Protein AF-0000000075636635 (afdb_homodimer)

Structure (mmCIF, N/CA/C/O backbone):
data_AF-0000000075636635-model_v1
#
loop_
_entity.id
_entity.type
_entity.pdbx_description
1 polymer 'acid phosphatase'
#
loop_
_atom_site.group_PDB
_atom_site.id
_atom_site.type_symbol
_atom_site.label_atom_id
_atom_site.label_alt_id
_atom_site.label_comp_id
_atom_site.label_asym_id
_atom_site.label_entity_id
_atom_site.label_seq_id
_atom_site.pdbx_PDB_ins_code
_atom_site.Cartn_x
_atom_site.Cartn_y
_atom_site.Cartn_z
_atom_site.occupancy
_atom_site.B_iso_or_equiv
_atom_site.auth_seq_id
_atom_site.auth_comp_id
_atom_site.auth_asym_id
_atom_site.auth_atom_id
_atom_site.pdbx_PDB_model_num
ATOM 1 N N . MET A 1 1 ? -25.141 -17.484 -56.312 1 19.91 1 MET A N 1
ATOM 2 C CA . MET A 1 1 ? -24.922 -18.234 -55.094 1 19.91 1 MET A CA 1
ATOM 3 C C . MET A 1 1 ? -23.531 -17.969 -54.531 1 19.91 1 MET A C 1
ATOM 5 O O . MET A 1 1 ? -22.578 -18.672 -54.875 1 19.91 1 MET A O 1
ATOM 9 N N . LEU A 1 2 ? -23.031 -16.656 -54.469 1 20.72 2 LEU A N 1
ATOM 10 C CA . LEU A 1 2 ? -21.906 -15.766 -54.312 1 20.72 2 LEU A CA 1
ATOM 11 C C . LEU A 1 2 ? -21.344 -15.852 -52.875 1 20.72 2 LEU A C 1
ATOM 13 O O . LEU A 1 2 ? -22.094 -15.734 -51.906 1 20.72 2 LEU A O 1
ATOM 17 N N . LEU A 1 3 ? -20.203 -16.578 -52.625 1 19.42 3 LEU A N 1
ATOM 18 C CA . LEU A 1 3 ? -19.422 -17.203 -51.562 1 19.42 3 LEU A CA 1
ATOM 19 C C . LEU A 1 3 ? -18.969 -16.156 -50.531 1 19.42 3 LEU A C 1
ATOM 21 O O . LEU A 1 3 ? -18.266 -15.203 -50.906 1 19.42 3 LEU A O 1
ATOM 25 N N . THR A 1 4 ? -19.797 -15.75 -49.5 1 18.84 4 THR A N 1
ATOM 26 C CA . THR A 1 4 ? -19.875 -14.703 -48.469 1 18.84 4 THR A CA 1
ATOM 27 C C . THR A 1 4 ? -18.75 -14.852 -47.438 1 18.84 4 THR A C 1
ATOM 29 O O . THR A 1 4 ? -18.641 -15.883 -46.781 1 18.84 4 THR A O 1
ATOM 32 N N . THR A 1 5 ? -17.453 -14.305 -47.656 1 17.42 5 THR A N 1
ATOM 33 C CA . THR A 1 5 ? -16.125 -14.352 -47.062 1 17.42 5 THR A CA 1
ATOM 34 C C . THR A 1 5 ? -16.172 -13.883 -45.594 1 17.42 5 THR A C 1
ATOM 36 O O . THR A 1 5 ? -16.594 -12.75 -45.344 1 17.42 5 THR A O 1
ATOM 39 N N . THR A 1 6 ? -16.234 -14.805 -44.625 1 17.81 6 THR A N 1
ATOM 40 C CA . THR A 1 6 ? -16.359 -14.805 -43.156 1 17.81 6 THR A CA 1
ATOM 41 C C . THR A 1 6 ? -15.07 -14.336 -42.5 1 17.81 6 THR A C 1
ATOM 43 O O . THR A 1 6 ? -14.023 -14.961 -42.656 1 17.81 6 THR A O 1
ATOM 46 N N . ALA A 1 7 ? -14.641 -12.961 -42.375 1 18.27 7 ALA A N 1
ATOM 47 C CA . ALA A 1 7 ? -13.477 -12.242 -41.875 1 18.27 7 ALA A CA 1
ATOM 48 C C . ALA A 1 7 ? -13.352 -12.414 -40.344 1 18.27 7 ALA A C 1
ATOM 50 O O . ALA A 1 7 ? -14.227 -11.984 -39.594 1 18.27 7 ALA A O 1
ATOM 51 N N . VAL A 1 8 ? -12.898 -13.594 -39.812 1 16.81 8 VAL A N 1
ATOM 52 C CA . VAL A 1 8 ? -12.742 -13.836 -38.375 1 16.81 8 VAL A CA 1
ATOM 53 C C . VAL A 1 8 ? -11.523 -13.078 -37.875 1 16.81 8 VAL A C 1
ATOM 55 O O . VAL A 1 8 ? -10.492 -13 -38.531 1 16.81 8 VAL A O 1
ATOM 58 N N . PHE A 1 9 ? -11.461 -12.266 -36.469 1 19.97 9 PHE A N 1
ATOM 59 C CA . PHE A 1 9 ? -11.094 -11.234 -35.5 1 19.97 9 PHE A CA 1
ATOM 60 C C . PHE A 1 9 ? -9.969 -11.727 -34.594 1 19.97 9 PHE A C 1
ATOM 62 O O . PHE A 1 9 ? -9.078 -10.953 -34.219 1 19.97 9 PHE A O 1
ATOM 69 N N . CYS A 1 10 ? -9.305 -12.828 -34.125 1 18.72 10 CYS A N 1
ATOM 70 C CA . CYS A 1 10 ? -8.883 -12.898 -32.75 1 18.72 10 CYS A CA 1
ATOM 71 C C . CYS A 1 10 ? -7.426 -12.477 -32.594 1 18.72 10 CYS A C 1
ATOM 73 O O . CYS A 1 10 ? -7.086 -11.719 -31.672 1 18.72 10 CYS A O 1
ATOM 75 N N . PHE A 1 11 ? -5.953 -12.734 -33.219 1 17.81 11 PHE A N 1
ATOM 76 C CA . PHE A 1 11 ? -5.062 -13.555 -32.375 1 17.81 11 PHE A CA 1
ATOM 77 C C . PHE A 1 11 ? -4.105 -12.68 -31.594 1 17.81 11 PHE A C 1
ATOM 79 O O . PHE A 1 11 ? -3.896 -11.508 -31.922 1 17.81 11 PHE A O 1
ATOM 86 N N . CYS A 1 12 ? -2.945 -13.289 -30.703 1 20.06 12 CYS A N 1
ATOM 87 C CA . CYS A 1 12 ? -2.072 -13.32 -29.531 1 20.06 12 CYS A CA 1
ATOM 88 C C . CYS A 1 12 ? -0.752 -12.617 -29.828 1 20.06 12 CYS A C 1
ATOM 90 O O . CYS A 1 12 ? -0.253 -11.859 -29 1 20.06 12 CYS A O 1
ATOM 92 N N . TYR A 1 13 ? 0.191 -12.883 -30.828 1 18.91 13 TYR A N 1
ATOM 93 C CA . TYR A 1 13 ? 1.62 -13.07 -30.609 1 18.91 13 TYR A CA 1
ATOM 94 C C . TYR A 1 13 ? 2.393 -11.789 -30.891 1 18.91 13 TYR A C 1
ATOM 96 O O . TYR A 1 13 ? 2.338 -11.25 -32 1 18.91 13 TYR A O 1
ATOM 104 N N . ALA A 1 14 ? 2.553 -10.648 -30.188 1 22.05 14 ALA A N 1
ATOM 105 C CA . ALA A 1 14 ? 3.367 -9.578 -30.75 1 22.05 14 ALA A CA 1
ATOM 106 C C . ALA A 1 14 ? 4.852 -9.922 -30.688 1 22.05 14 ALA A C 1
ATOM 108 O O . ALA A 1 14 ? 5.383 -10.211 -29.609 1 22.05 14 ALA A O 1
ATOM 109 N N . ALA A 1 15 ? 5.562 -10.602 -31.609 1 21.06 15 ALA A N 1
ATOM 110 C CA . ALA A 1 15 ? 6.984 -10.875 -31.797 1 21.06 15 ALA A CA 1
ATOM 111 C C . ALA A 1 15 ? 7.777 -9.586 -31.969 1 21.06 15 ALA A C 1
ATOM 113 O O . ALA A 1 15 ? 7.465 -8.766 -32.844 1 21.06 15 ALA A O 1
ATOM 114 N N . ILE A 1 16 ? 8.367 -8.977 -30.969 1 23.66 16 ILE A N 1
ATOM 115 C CA . ILE A 1 16 ? 9.312 -7.863 -31.031 1 23.66 16 ILE A CA 1
ATOM 116 C C . ILE A 1 16 ? 10.578 -8.297 -31.766 1 23.66 16 ILE A C 1
ATOM 118 O O . ILE A 1 16 ? 11.266 -9.219 -31.344 1 23.66 16 ILE A O 1
ATOM 122 N N . THR A 1 17 ? 10.672 -8.383 -33.062 1 22.05 17 THR A N 1
ATOM 123 C CA . THR A 1 17 ? 11.906 -8.648 -33.781 1 22.05 17 THR A CA 1
ATOM 124 C C . THR A 1 17 ? 12.797 -7.406 -33.812 1 22.05 17 THR A C 1
ATOM 126 O O . THR A 1 17 ? 12.375 -6.34 -34.25 1 22.05 17 THR A O 1
ATOM 129 N N . ALA A 1 18 ? 13.602 -7.125 -32.812 1 24.22 18 ALA A N 1
ATOM 130 C CA . ALA A 1 18 ? 14.688 -6.145 -32.844 1 24.22 18 ALA A CA 1
ATOM 131 C C . ALA A 1 18 ? 15.727 -6.512 -33.906 1 24.22 18 ALA A C 1
ATOM 133 O O . ALA A 1 18 ? 16.203 -7.652 -33.938 1 24.22 18 ALA A O 1
ATOM 134 N N . GLU A 1 19 ? 15.562 -6.145 -35.156 1 24.2 19 GLU A N 1
ATOM 135 C CA . GLU A 1 19 ? 16.641 -6.297 -36.125 1 24.2 19 GLU A CA 1
ATOM 136 C C . GLU A 1 19 ? 17.781 -5.324 -35.844 1 24.2 19 GLU A C 1
ATOM 138 O O . GLU A 1 19 ? 17.562 -4.117 -35.75 1 24.2 19 GLU A O 1
ATOM 143 N N . ALA A 1 20 ? 18.797 -5.77 -35.188 1 26.23 20 ALA A N 1
ATOM 144 C CA . ALA A 1 20 ? 20.109 -5.152 -35.031 1 26.23 20 ALA A CA 1
ATOM 145 C C . ALA A 1 20 ? 20.75 -4.895 -36.375 1 26.23 20 ALA A C 1
ATOM 147 O O . ALA A 1 20 ? 20.891 -5.809 -37.188 1 26.23 20 ALA A O 1
ATOM 148 N N . ILE A 1 21 ? 20.438 -3.809 -37.094 1 26.36 21 ILE A N 1
ATOM 149 C CA . ILE A 1 21 ? 21.266 -3.512 -38.25 1 26.36 21 ILE A CA 1
ATOM 150 C C . ILE A 1 21 ? 22.672 -3.129 -37.781 1 26.36 21 ILE A C 1
ATOM 152 O O . ILE A 1 21 ? 22.859 -2.162 -37.062 1 26.36 21 ILE A O 1
ATOM 156 N N . ILE A 1 22 ? 23.609 -4.055 -37.812 1 28.45 22 ILE A N 1
ATOM 157 C CA . ILE A 1 22 ? 25.062 -3.984 -37.656 1 28.45 22 ILE A CA 1
ATOM 158 C C . ILE A 1 22 ? 25.656 -3.09 -38.719 1 28.45 22 ILE A C 1
ATOM 160 O O . ILE A 1 22 ? 25.531 -3.385 -39.938 1 28.45 22 ILE A O 1
ATOM 164 N N . THR A 1 23 ? 25.484 -1.708 -38.594 1 31.25 23 THR A N 1
ATOM 165 C CA . THR A 1 23 ? 26.234 -0.962 -39.594 1 31.25 23 THR A CA 1
ATOM 166 C C . THR A 1 23 ? 27.734 -1.062 -39.344 1 31.25 23 THR A C 1
ATOM 168 O O . THR A 1 23 ? 28.156 -1.382 -38.219 1 31.25 23 THR A O 1
ATOM 171 N N . ASP A 1 24 ? 28.625 -1.199 -40.344 1 31.33 24 ASP A N 1
ATOM 172 C CA . ASP A 1 24 ? 30.078 -1.356 -40.438 1 31.33 24 ASP A CA 1
ATOM 173 C C . ASP A 1 24 ? 30.797 -0.287 -39.594 1 31.33 24 ASP A C 1
ATOM 175 O O . ASP A 1 24 ? 32 -0.312 -39.469 1 31.33 24 ASP A O 1
ATOM 179 N N . GLU A 1 25 ? 30.234 1.031 -39.594 1 32.34 25 GLU A N 1
ATOM 180 C CA . GLU A 1 25 ? 31.141 1.991 -38.969 1 32.34 25 GLU A CA 1
ATOM 181 C C . GLU A 1 25 ? 31.203 1.78 -37.469 1 32.34 25 GLU A C 1
ATOM 183 O O . GLU A 1 25 ? 30.172 1.528 -36.812 1 32.34 25 GLU A O 1
ATOM 188 N N . PRO A 1 26 ? 32.406 1.679 -36.812 1 26.97 26 PRO A N 1
ATOM 189 C CA . PRO A 1 26 ? 32.781 1.419 -35.438 1 26.97 26 PRO A CA 1
ATOM 190 C C . PRO A 1 26 ? 32.219 2.467 -34.469 1 26.97 26 PRO A C 1
ATOM 192 O O . PRO A 1 26 ? 32.312 3.668 -34.719 1 26.97 26 PRO A O 1
ATOM 195 N N . GLY A 1 27 ? 31.406 2.168 -33.531 1 32.12 27 GLY A N 1
ATOM 196 C CA . GLY A 1 27 ? 30.984 2.938 -32.375 1 32.12 27 GLY A CA 1
ATOM 197 C C . GLY A 1 27 ? 29.531 3.344 -32.438 1 32.12 27 GLY A C 1
ATOM 198 O O . GLY A 1 27 ? 28.906 3.615 -31.406 1 32.12 27 GLY A O 1
ATOM 199 N N . VAL A 1 28 ? 29.125 3.994 -33.562 1 28.22 28 VAL A N 1
ATOM 200 C CA . VAL A 1 28 ? 27.859 4.707 -33.562 1 28.22 28 VAL A CA 1
ATOM 201 C C . VAL A 1 28 ? 26.703 3.711 -33.719 1 28.22 28 VAL A C 1
ATOM 203 O O . VAL A 1 28 ? 26.641 2.984 -34.719 1 28.22 28 VAL A O 1
ATOM 206 N N . VAL A 1 29 ? 26.297 2.963 -32.719 1 25.09 29 VAL A N 1
ATOM 207 C CA . VAL A 1 29 ? 25.141 2.098 -32.844 1 25.09 29 VAL A CA 1
ATOM 208 C C . VAL A 1 29 ? 23.891 2.949 -33.062 1 25.09 29 VAL A C 1
ATOM 210 O O . VAL A 1 29 ? 23.578 3.822 -32.25 1 25.09 29 VAL A O 1
ATOM 213 N N . GLU A 1 30 ? 23.688 3.422 -34.312 1 25.69 30 GLU A N 1
ATOM 214 C CA . GLU A 1 30 ? 22.469 4.148 -34.625 1 25.69 30 GLU A CA 1
ATOM 215 C C . GLU A 1 30 ? 21.234 3.25 -34.531 1 25.69 30 GLU A C 1
ATOM 217 O O . GLU A 1 30 ? 21.141 2.227 -35.219 1 25.69 30 GLU A O 1
ATOM 222 N N . GLY A 1 31 ? 20.891 2.713 -33.469 1 24.36 31 GLY A N 1
ATOM 223 C CA . GLY A 1 31 ? 19.703 1.875 -33.438 1 24.36 31 GLY A CA 1
ATOM 224 C C . GLY A 1 31 ? 18.438 2.627 -33.781 1 24.36 31 GLY A C 1
ATOM 225 O O . GLY A 1 31 ? 18.203 3.725 -33.25 1 24.36 31 GLY A O 1
ATOM 226 N N . LYS A 1 32 ? 18.25 2.799 -35.094 1 23.22 32 LYS A N 1
ATOM 227 C CA . LYS A 1 32 ? 16.969 3.34 -35.562 1 23.22 32 LYS A CA 1
ATOM 228 C C . LYS A 1 32 ? 15.805 2.512 -35 1 23.22 32 LYS A C 1
ATOM 230 O O . LYS A 1 32 ? 15.766 1.293 -35.188 1 23.22 32 LYS A O 1
ATOM 235 N N . LEU A 1 33 ? 15.328 2.852 -33.906 1 22.66 33 LEU A N 1
ATOM 236 C CA . LEU A 1 33 ? 14.078 2.285 -33.406 1 22.66 33 LEU A CA 1
ATOM 237 C C . LEU A 1 33 ? 12.969 2.428 -34.438 1 22.66 33 LEU A C 1
ATOM 239 O O . LEU A 1 33 ? 12.625 3.543 -34.844 1 22.66 33 LEU A O 1
ATOM 243 N N . ILE A 1 34 ? 13.141 1.768 -35.562 1 22.69 34 ILE A N 1
ATOM 244 C CA . ILE A 1 34 ? 12.031 1.855 -36.5 1 22.69 34 ILE A CA 1
ATOM 245 C C . ILE A 1 34 ? 10.727 1.478 -35.812 1 22.69 34 ILE A C 1
ATOM 247 O O . ILE A 1 34 ? 10.594 0.371 -35.281 1 22.69 34 ILE A O 1
ATOM 251 N N . PHE A 1 35 ? 10.047 2.465 -35.375 1 21.8 35 PHE A N 1
ATOM 252 C CA . PHE A 1 35 ? 8.688 2.379 -34.844 1 21.8 35 PHE A CA 1
ATOM 253 C C . PHE A 1 35 ? 7.77 1.674 -35.812 1 21.8 35 PHE A C 1
ATOM 255 O O . PHE A 1 35 ? 7.625 2.115 -36.969 1 21.8 35 PHE A O 1
ATOM 262 N N . ALA A 1 36 ? 8.031 0.467 -36 1 22.88 36 ALA A N 1
ATOM 263 C CA . ALA A 1 36 ? 7.09 -0.187 -36.906 1 22.88 36 ALA A CA 1
ATOM 264 C C . ALA A 1 36 ? 5.676 0.355 -36.719 1 22.88 36 ALA A C 1
ATOM 266 O O . ALA A 1 36 ? 5.344 0.883 -35.656 1 22.88 36 ALA A O 1
ATOM 267 N N . HIS A 1 37 ? 4.977 0.438 -37.844 1 20.16 37 HIS A N 1
ATOM 268 C CA . HIS A 1 37 ? 3.611 0.896 -38.062 1 20.16 37 HIS A CA 1
ATOM 269 C C . HIS A 1 37 ? 2.666 0.39 -37 1 20.16 37 HIS A C 1
ATOM 271 O O . HIS A 1 37 ? 2.789 -0.749 -36.531 1 20.16 37 HIS A O 1
ATOM 277 N N . VAL A 1 38 ? 2.176 1.242 -36.344 1 20.52 38 VAL A N 1
ATOM 278 C CA . VAL A 1 38 ? 1.151 1.292 -35.312 1 20.52 38 VAL A CA 1
ATOM 279 C C . VAL A 1 38 ? -0.051 0.448 -35.719 1 20.52 38 VAL A C 1
ATOM 281 O O . VAL A 1 38 ? -0.642 0.679 -36.781 1 20.52 38 VAL A O 1
ATOM 284 N N . VAL A 1 39 ? 0.146 -0.866 -35.5 1 22.48 39 VAL A N 1
ATOM 285 C CA . VAL A 1 39 ? -1.025 -1.689 -35.781 1 22.48 39 VAL A CA 1
ATOM 286 C C . VAL A 1 39 ? -2.289 -0.964 -35.312 1 22.48 39 VAL A C 1
ATOM 288 O O . VAL A 1 39 ? -2.295 -0.317 -34.281 1 22.48 39 VAL A O 1
ATOM 291 N N . ASN A 1 40 ? -3.008 -0.484 -36.281 1 20.81 40 ASN A N 1
ATOM 292 C CA . ASN A 1 40 ? -4.332 0.111 -36.156 1 20.81 40 ASN A CA 1
ATOM 293 C C . ASN A 1 40 ? -5.199 -0.674 -35.188 1 20.81 40 ASN A C 1
ATOM 295 O O . ASN A 1 40 ? -5.438 -1.867 -35.375 1 20.81 40 ASN A O 1
ATOM 299 N N . PHE A 1 41 ? -5.066 -0.384 -34.031 1 21.41 41 PHE A N 1
ATOM 300 C CA . PHE A 1 41 ? -5.957 -0.853 -32.969 1 21.41 41 PHE A CA 1
ATOM 301 C C . PHE A 1 41 ? -7.406 -0.821 -33.438 1 21.41 41 PHE A C 1
ATOM 303 O O . PHE A 1 41 ? -7.887 0.206 -33.938 1 21.41 41 PHE A O 1
ATOM 310 N N . SER A 1 42 ? -7.727 -1.926 -34.156 1 22.45 42 SER A N 1
ATOM 311 C CA . SER A 1 42 ? -9.148 -1.933 -34.5 1 22.45 42 SER A CA 1
ATOM 312 C C . SER A 1 42 ? -9.992 -1.439 -33.344 1 22.45 42 SER A C 1
ATOM 314 O O . SER A 1 42 ? -9.609 -1.598 -32.188 1 22.45 42 SER A O 1
ATOM 316 N N . PRO A 1 43 ? -10.844 -0.494 -33.594 1 21.83 43 PRO A N 1
ATOM 317 C CA . PRO A 1 43 ? -11.805 0.028 -32.625 1 21.83 43 PRO A CA 1
ATOM 318 C C . PRO A 1 43 ? -12.508 -1.076 -31.844 1 21.83 43 PRO A C 1
ATOM 320 O O . PRO A 1 43 ? -12.898 -2.094 -32.406 1 21.83 43 PRO A O 1
ATOM 323 N N . TRP A 1 44 ? -11.992 -1.397 -30.734 1 21.22 44 TRP A N 1
ATOM 324 C CA . TRP A 1 44 ? -12.781 -2.229 -29.844 1 21.22 44 TRP A CA 1
ATOM 325 C C . TRP A 1 44 ? -14.273 -1.941 -30 1 21.22 44 TRP A C 1
ATOM 327 O O . TRP A 1 44 ? -14.703 -0.793 -29.875 1 21.22 44 TRP A O 1
ATOM 337 N N . LYS A 1 45 ? -14.852 -2.488 -31.047 1 21.16 45 LYS A N 1
ATOM 338 C CA . LYS A 1 45 ? -16.312 -2.41 -31.031 1 21.16 45 LYS A CA 1
ATOM 339 C C . LYS A 1 45 ? -16.859 -2.809 -29.656 1 21.16 45 LYS A C 1
ATOM 341 O O . LYS A 1 45 ? -16.469 -3.846 -29.109 1 21.16 45 LYS A O 1
ATOM 346 N N . SER A 1 46 ? -17.203 -1.767 -28.859 1 22 46 SER A N 1
ATOM 347 C CA . SER A 1 46 ? -18.094 -1.823 -27.719 1 22 46 SER A CA 1
ATOM 348 C C . SER A 1 46 ? -19.172 -2.885 -27.906 1 22 46 SER A C 1
ATOM 350 O O . SER A 1 46 ? -20 -2.775 -28.812 1 22 46 SER A O 1
ATOM 352 N N . ASN A 1 47 ? -18.797 -4.078 -28.156 1 22.89 47 ASN A N 1
ATOM 353 C CA . ASN A 1 47 ? -19.984 -4.91 -28.141 1 22.89 47 ASN A CA 1
ATOM 354 C C . ASN A 1 47 ? -20.984 -4.465 -27.062 1 22.89 47 ASN A C 1
ATOM 356 O O . ASN A 1 47 ? -20.625 -4.379 -25.891 1 22.89 47 ASN A O 1
ATOM 360 N N . ALA A 1 48 ? -22.031 -3.746 -27.469 1 22.86 48 ALA A N 1
ATOM 361 C CA . ALA A 1 48 ? -23.172 -3.232 -26.719 1 22.86 48 ALA A CA 1
ATOM 362 C C . ALA A 1 48 ? -23.547 -4.184 -25.594 1 22.86 48 ALA A C 1
ATOM 364 O O . ALA A 1 48 ? -23.625 -3.777 -24.422 1 22.86 48 ALA A O 1
ATOM 365 N N . ASP A 1 49 ? -24.5 -5.078 -25.969 1 22.38 49 ASP A N 1
ATOM 366 C CA . ASP A 1 49 ? -25.562 -5.652 -25.156 1 22.38 49 ASP A CA 1
ATOM 367 C C . ASP A 1 49 ? -25.031 -6.82 -24.312 1 22.38 49 ASP A C 1
ATOM 369 O O . ASP A 1 49 ? -25.125 -7.977 -24.734 1 22.38 49 ASP A O 1
ATOM 373 N N . TYR A 1 50 ? -23.875 -6.883 -24.062 1 25.67 50 TYR A N 1
ATOM 374 C CA . TYR A 1 50 ? -23.625 -8.164 -23.406 1 25.67 50 TYR A CA 1
ATOM 375 C C . TYR A 1 50 ? -24.453 -8.281 -22.125 1 25.67 50 TYR A C 1
ATOM 377 O O . TYR A 1 50 ? -24.203 -7.559 -21.156 1 25.67 50 TYR A O 1
ATOM 385 N N . VAL A 1 51 ? -25.688 -8.375 -22.281 1 23.61 51 VAL A N 1
ATOM 386 C CA . VAL A 1 51 ? -26.594 -8.758 -21.203 1 23.61 51 VAL A CA 1
ATOM 387 C C . VAL A 1 51 ? -26.078 -10.008 -20.5 1 23.61 51 VAL A C 1
ATOM 389 O O . VAL A 1 51 ? -25.641 -10.961 -21.156 1 23.61 51 VAL A O 1
ATOM 392 N N . LEU A 1 52 ? -25.391 -9.805 -19.422 1 28.84 52 LEU A N 1
ATOM 393 C CA . LEU A 1 52 ? -25.203 -11.062 -18.719 1 28.84 52 LEU A CA 1
ATOM 394 C C . LEU A 1 52 ? -26.422 -11.969 -18.875 1 28.84 52 LEU A C 1
ATOM 396 O O . LEU A 1 52 ? -27.547 -11.492 -18.875 1 28.84 52 LEU A O 1
ATOM 400 N N . PRO A 1 53 ? -26.234 -12.891 -19.656 1 29.27 53 PRO A N 1
ATOM 401 C CA . PRO A 1 53 ? -27.5 -13.57 -19.969 1 29.27 53 PRO A CA 1
ATOM 402 C C . PRO A 1 53 ? -28.469 -13.57 -18.781 1 29.27 53 PRO A C 1
ATOM 404 O O . PRO A 1 53 ? -29.672 -13.391 -18.969 1 29.27 53 PRO A O 1
ATOM 407 N N . ASP A 1 54 ? -28.031 -14.312 -17.688 1 27.91 54 ASP A N 1
ATOM 408 C CA . ASP A 1 54 ? -29.062 -14.656 -16.719 1 27.91 54 ASP A CA 1
ATOM 409 C C . ASP A 1 54 ? -29.359 -13.484 -15.789 1 27.91 54 ASP A C 1
ATOM 411 O O . ASP A 1 54 ? -30.125 -13.625 -14.836 1 27.91 54 ASP A O 1
ATOM 415 N N . GLY A 1 55 ? -29.172 -12.242 -15.914 1 29.47 55 GLY A N 1
ATOM 416 C CA . GLY A 1 55 ? -29.562 -11.086 -15.125 1 29.47 55 GLY A CA 1
ATOM 417 C C . GLY A 1 55 ? -28.828 -10.992 -13.805 1 29.47 55 GLY A C 1
ATOM 418 O O . GLY A 1 55 ? -29.141 -10.148 -12.961 1 29.47 55 GLY A O 1
ATOM 419 N N . SER A 1 56 ? -27.953 -11.992 -13.438 1 25.03 56 SER A N 1
ATOM 420 C CA . SER A 1 56 ? -27.5 -12.031 -12.055 1 25.03 56 SER A CA 1
ATOM 421 C C . SER A 1 56 ? -26.344 -11.078 -11.82 1 25.03 56 SER A C 1
ATOM 423 O O . SER A 1 56 ? -25.625 -10.727 -12.75 1 25.03 56 SER A O 1
ATOM 425 N N . LEU A 1 57 ? -26.469 -10.188 -10.891 1 28.08 57 LEU A N 1
ATOM 426 C CA . LEU A 1 57 ? -25.531 -9.164 -10.469 1 28.08 57 LEU A CA 1
ATOM 427 C C . LEU A 1 57 ? -24.344 -9.789 -9.742 1 28.08 57 LEU A C 1
ATOM 429 O O . LEU A 1 57 ? -24.516 -10.656 -8.883 1 28.08 57 LEU A O 1
ATOM 433 N N . ALA A 1 58 ? -23.203 -9.93 -10.445 1 32.41 58 ALA A N 1
ATOM 434 C CA . ALA A 1 58 ? -22 -10.445 -9.805 1 32.41 58 ALA A CA 1
ATOM 435 C C . ALA A 1 58 ? -21.469 -9.469 -8.758 1 32.41 58 ALA A C 1
ATOM 437 O O . ALA A 1 58 ? -21.438 -8.258 -8.984 1 32.41 58 ALA A O 1
ATOM 438 N N . GLY A 1 59 ? -21.516 -9.711 -7.43 1 29.39 59 GLY A N 1
ATOM 439 C CA . GLY A 1 59 ? -21.094 -8.867 -6.328 1 29.39 59 GLY A CA 1
ATOM 440 C C . GLY A 1 59 ? -19.594 -8.672 -6.277 1 29.39 59 GLY A C 1
ATOM 441 O O . GLY A 1 59 ? -19.078 -7.617 -6.66 1 29.39 59 GLY A O 1
ATOM 442 N N . SER A 1 60 ? -18.891 -9.445 -5.418 1 30.86 60 SER A N 1
ATOM 443 C CA . SER A 1 60 ? -17.516 -9.195 -4.992 1 30.86 60 SER A CA 1
ATOM 444 C C . SER A 1 60 ? -16.531 -10.047 -5.777 1 30.86 60 SER A C 1
ATOM 446 O O . SER A 1 60 ? -16.734 -11.25 -5.945 1 30.86 60 SER A O 1
ATOM 448 N N . ILE A 1 61 ? -15.695 -9.438 -6.707 1 29.67 61 ILE A N 1
ATOM 449 C CA . ILE A 1 61 ? -14.727 -10.156 -7.531 1 29.67 61 ILE A CA 1
ATOM 450 C C . ILE A 1 61 ? -13.336 -10.031 -6.922 1 29.67 61 ILE A C 1
ATOM 452 O O . ILE A 1 61 ? -12.711 -8.969 -6.992 1 29.67 61 ILE A O 1
ATOM 456 N N . PRO A 1 62 ? -13.016 -10.977 -6.027 1 29.45 62 PRO A N 1
ATOM 457 C CA . PRO A 1 62 ? -11.594 -10.93 -5.691 1 29.45 62 PRO A CA 1
ATOM 458 C C . PRO A 1 62 ? -10.695 -11.305 -6.867 1 29.45 62 PRO A C 1
ATOM 460 O O . PRO A 1 62 ? -10.953 -12.305 -7.547 1 29.45 62 PRO A O 1
ATOM 463 N N . LEU A 1 63 ? -10.102 -10.406 -7.559 1 29.56 63 LEU A N 1
ATOM 464 C CA . LEU A 1 63 ? -9.148 -10.656 -8.633 1 29.56 63 LEU A CA 1
ATOM 465 C C . LEU A 1 63 ? -7.742 -10.867 -8.078 1 29.56 63 LEU A C 1
ATOM 467 O O . LEU A 1 63 ? -7.289 -10.102 -7.223 1 29.56 63 LEU A O 1
ATOM 471 N N . VAL A 1 64 ? -7.312 -12.094 -7.965 1 31.2 64 VAL A N 1
ATOM 472 C CA . VAL A 1 64 ? -5.914 -12.336 -7.625 1 31.2 64 VAL A CA 1
ATOM 473 C C . VAL A 1 64 ? -5.082 -12.438 -8.898 1 31.2 64 VAL A C 1
ATOM 475 O O . VAL A 1 64 ? -5.387 -13.25 -9.781 1 31.2 64 VAL A O 1
ATOM 478 N N . GLU A 1 65 ? -4.285 -11.469 -9.25 1 29.84 65 GLU A N 1
ATOM 479 C CA . GLU A 1 65 ? -3.496 -11.445 -10.477 1 29.84 65 GLU A CA 1
ATOM 480 C C . GLU A 1 65 ? -2.041 -11.82 -10.203 1 29.84 65 GLU A C 1
ATOM 482 O O . GLU A 1 65 ? -1.499 -11.5 -9.148 1 29.84 65 GLU A O 1
ATOM 487 N N . ARG A 1 66 ? -1.482 -12.844 -10.906 1 32.78 66 ARG A N 1
ATOM 488 C CA . ARG A 1 66 ? -0.049 -13.117 -10.898 1 32.78 66 ARG A CA 1
ATOM 489 C C . ARG A 1 66 ? 0.711 -12.062 -11.703 1 32.78 66 ARG A C 1
ATOM 491 O O . ARG A 1 66 ? 0.329 -11.734 -12.828 1 32.78 66 ARG A O 1
ATOM 498 N N . MET A 1 67 ? 1.665 -11.344 -11.023 1 36.44 67 MET A N 1
ATOM 499 C CA . MET A 1 67 ? 2.416 -10.227 -11.586 1 36.44 67 MET A CA 1
ATOM 500 C C . MET A 1 67 ? 3.475 -10.719 -12.57 1 36.44 67 MET A C 1
ATOM 502 O O . MET A 1 67 ? 3.949 -11.844 -12.461 1 36.44 67 MET A O 1
ATOM 506 N N . GLY A 1 68 ? 3.732 -9.977 -13.625 1 33.16 68 GLY A N 1
ATOM 507 C CA . GLY A 1 68 ? 4.688 -10.156 -14.703 1 33.16 68 GLY A CA 1
ATOM 508 C C . GLY A 1 68 ? 6.129 -10.148 -14.234 1 33.16 68 GLY A C 1
ATOM 509 O O . GLY A 1 68 ? 6.402 -9.93 -13.055 1 33.16 68 GLY A O 1
ATOM 510 N N . ALA A 1 69 ? 7.086 -10.336 -15.117 1 31.78 69 ALA A N 1
ATOM 511 C CA . ALA A 1 69 ? 8.516 -10.602 -14.984 1 31.78 69 ALA A CA 1
ATOM 512 C C . ALA A 1 69 ? 9.25 -9.391 -14.414 1 31.78 69 ALA A C 1
ATOM 514 O O . ALA A 1 69 ? 8.914 -8.25 -14.727 1 31.78 69 ALA A O 1
ATOM 515 N N . ALA A 1 70 ? 9.906 -9.555 -13.344 1 32.88 70 ALA A N 1
ATOM 516 C CA . ALA A 1 70 ? 10.711 -8.609 -12.57 1 32.88 70 ALA A CA 1
ATOM 517 C C . ALA A 1 70 ? 11.938 -8.148 -13.359 1 32.88 70 ALA A C 1
ATOM 519 O O . ALA A 1 70 ? 12.539 -8.938 -14.094 1 32.88 70 ALA A O 1
ATOM 520 N N . HIS A 1 71 ? 12.172 -6.836 -13.578 1 31.2 71 HIS A N 1
ATOM 521 C CA . HIS A 1 71 ? 13.312 -6.266 -14.273 1 31.2 71 HIS A CA 1
ATOM 522 C C . HIS A 1 71 ? 14.453 -5.945 -13.312 1 31.2 71 HIS A C 1
ATOM 524 O O . HIS A 1 71 ? 14.281 -5.152 -12.383 1 31.2 71 HIS A O 1
ATOM 530 N N . LYS A 1 72 ? 15.273 -6.566 -12.711 1 31.8 72 LYS A N 1
ATOM 531 C CA . LYS A 1 72 ? 16.438 -5.82 -12.227 1 31.8 72 LYS A CA 1
ATOM 532 C C . LYS A 1 72 ? 17.484 -5.668 -13.32 1 31.8 72 LYS A C 1
ATOM 534 O O . LYS A 1 72 ? 17.875 -6.652 -13.953 1 31.8 72 LYS A O 1
ATOM 539 N N . ARG A 1 73 ? 17.812 -4.465 -13.828 1 29.45 73 ARG A N 1
ATOM 540 C CA . ARG A 1 73 ? 18.938 -4.176 -14.703 1 29.45 73 ARG A CA 1
ATOM 541 C C . ARG A 1 73 ? 20.25 -4.57 -14.039 1 29.45 73 ARG A C 1
ATOM 543 O O . ARG A 1 73 ? 20.469 -4.309 -12.859 1 29.45 73 ARG A O 1
ATOM 550 N N . ARG A 1 74 ? 21.109 -5.344 -14.711 1 28.45 74 ARG A N 1
ATOM 551 C CA . ARG A 1 74 ? 22.5 -5.664 -14.414 1 28.45 74 ARG A CA 1
ATOM 552 C C . ARG A 1 74 ? 23.359 -4.406 -14.367 1 28.45 74 ARG A C 1
ATOM 554 O O . ARG A 1 74 ? 23.438 -3.672 -15.352 1 28.45 74 ARG A O 1
ATOM 561 N N . SER A 1 75 ? 23.5 -3.688 -13.32 1 23.81 75 SER A N 1
ATOM 562 C CA . SER A 1 75 ? 24.781 -3.021 -13.445 1 23.81 75 SER A CA 1
ATOM 563 C C . SER A 1 75 ? 25.906 -4.023 -13.711 1 23.81 75 SER A C 1
ATOM 565 O O . SER A 1 75 ? 25.891 -5.137 -13.18 1 23.81 75 SER A O 1
ATOM 567 N N . ARG A 1 76 ? 26.75 -3.871 -14.75 1 24.31 76 ARG A N 1
ATOM 568 C CA . ARG A 1 76 ? 27.891 -4.633 -15.242 1 24.31 76 ARG A CA 1
ATOM 569 C C . ARG A 1 76 ? 28.906 -4.879 -14.125 1 24.31 76 ARG A C 1
ATOM 571 O O . ARG A 1 76 ? 30.047 -5.273 -14.383 1 24.31 76 ARG A O 1
ATOM 578 N N . GLU A 1 77 ? 28.922 -4.184 -12.953 1 23.8 77 GLU A N 1
ATOM 579 C CA . GLU A 1 77 ? 30.234 -4.473 -12.383 1 23.8 77 GLU A CA 1
ATOM 580 C C . GLU A 1 77 ? 30.469 -5.973 -12.297 1 23.8 77 GLU A C 1
ATOM 582 O O . GLU A 1 77 ? 29.547 -6.773 -12.484 1 23.8 77 GLU A O 1
ATOM 587 N N . ASN A 1 78 ? 31.625 -6.246 -11.344 1 21.05 78 ASN A N 1
ATOM 588 C CA . ASN A 1 78 ? 32.5 -7.402 -11.156 1 21.05 78 ASN A CA 1
ATOM 589 C C . ASN A 1 78 ? 31.703 -8.648 -10.789 1 21.05 78 ASN A C 1
ATOM 591 O O . ASN A 1 78 ? 30.75 -8.578 -10.023 1 21.05 78 ASN A O 1
ATOM 595 N N . THR A 1 79 ? 31.719 -9.664 -11.641 1 22.97 79 THR A N 1
ATOM 596 C CA . THR A 1 79 ? 31.438 -11.094 -11.648 1 22.97 79 THR A CA 1
ATOM 597 C C . THR A 1 79 ? 31.875 -11.742 -10.344 1 22.97 79 THR A C 1
ATOM 599 O O . THR A 1 79 ? 31.922 -12.969 -10.234 1 22.97 79 THR A O 1
ATOM 602 N N . GLY A 1 80 ? 32.531 -11.031 -9.398 1 20.78 80 GLY A N 1
ATOM 603 C CA . GLY A 1 80 ? 33.156 -11.969 -8.477 1 20.78 80 GLY A CA 1
ATOM 604 C C . GLY A 1 80 ? 32.156 -12.852 -7.754 1 20.78 80 GLY A C 1
ATOM 605 O O . GLY A 1 80 ? 31.125 -12.367 -7.273 1 20.78 80 GLY A O 1
ATOM 606 N N . ALA A 1 81 ? 32 -14.133 -8.227 1 22.78 81 ALA A N 1
ATOM 607 C CA . ALA A 1 81 ? 31.469 -15.359 -7.66 1 22.78 81 ALA A CA 1
ATOM 608 C C . ALA A 1 81 ? 31.703 -15.422 -6.156 1 22.78 81 ALA A C 1
ATOM 610 O O . ALA A 1 81 ? 32.812 -15.727 -5.711 1 22.78 81 ALA A O 1
ATOM 611 N N . GLY A 1 82 ? 31.578 -14.438 -5.402 1 22.14 82 GLY A N 1
ATOM 612 C CA . GLY A 1 82 ? 31.953 -14.875 -4.066 1 22.14 82 GLY A CA 1
ATOM 613 C C . GLY A 1 82 ? 31.328 -16.203 -3.688 1 22.14 82 GLY A C 1
ATOM 614 O O . GLY A 1 82 ? 30.141 -16.438 -3.912 1 22.14 82 GLY A O 1
ATOM 615 N N . ALA A 1 83 ? 32.188 -17.344 -3.691 1 23.33 83 ALA A N 1
ATOM 616 C CA . ALA A 1 83 ? 32.188 -18.734 -3.242 1 23.33 83 ALA A CA 1
ATOM 617 C C . ALA A 1 83 ? 31.5 -18.875 -1.883 1 23.33 83 ALA A C 1
ATOM 619 O O . ALA A 1 83 ? 32.125 -18.625 -0.845 1 23.33 83 ALA A O 1
ATOM 620 N N . GLY A 1 84 ? 30.516 -18.203 -1.589 1 23.66 84 GLY A N 1
ATOM 621 C CA . GLY A 1 84 ? 30.109 -18.562 -0.243 1 23.66 84 GLY A CA 1
ATOM 622 C C . GLY A 1 84 ? 30.188 -20.062 0.01 1 23.66 84 GLY A C 1
ATOM 623 O O . GLY A 1 84 ? 30.281 -20.859 -0.931 1 23.66 84 GLY A O 1
ATOM 624 N N . ALA A 1 85 ? 30.422 -20.438 1.346 1 24.73 85 ALA A N 1
ATOM 625 C CA . ALA A 1 85 ? 30.766 -21.734 1.946 1 24.73 85 ALA A CA 1
ATOM 626 C C . ALA A 1 85 ? 29.812 -22.828 1.481 1 24.73 85 ALA A C 1
ATOM 628 O O . ALA A 1 85 ? 28.641 -22.547 1.175 1 24.73 85 ALA A O 1
ATOM 629 N N . THR A 1 86 ? 30.375 -23.781 0.783 1 24.67 86 THR A N 1
ATOM 630 C CA . THR A 1 86 ? 29.922 -25.141 0.502 1 24.67 86 THR A CA 1
ATOM 631 C C . THR A 1 86 ? 29.094 -25.688 1.665 1 24.67 86 THR A C 1
ATOM 633 O O . THR A 1 86 ? 29.594 -25.812 2.785 1 24.67 86 THR A O 1
ATOM 636 N N . PRO A 1 87 ? 27.844 -25.266 1.755 1 24.73 87 PRO A N 1
ATOM 637 C CA . PRO A 1 87 ? 27.281 -25.984 2.902 1 24.73 87 PRO A CA 1
ATOM 638 C C . PRO A 1 87 ? 27.688 -27.453 2.934 1 24.73 87 PRO A C 1
ATOM 640 O O . PRO A 1 87 ? 27.891 -28.062 1.88 1 24.73 87 PRO A O 1
ATOM 643 N N . LYS A 1 88 ? 28.344 -27.938 3.963 1 27.52 88 LYS A N 1
ATOM 644 C CA . LYS A 1 88 ? 28.766 -29.297 4.262 1 27.52 88 LYS A CA 1
ATOM 645 C C . LYS A 1 88 ? 27.703 -30.297 3.828 1 27.52 88 LYS A C 1
ATOM 647 O O . LYS A 1 88 ? 26.5 -29.969 3.789 1 27.52 88 LYS A O 1
ATOM 652 N N . GLU A 1 89 ? 28.109 -31.5 3.289 1 27.64 89 GLU A N 1
ATOM 653 C CA . GLU A 1 89 ? 27.594 -32.812 2.865 1 27.64 89 GLU A CA 1
ATOM 654 C C . GLU A 1 89 ? 26.5 -33.312 3.816 1 27.64 89 GLU A C 1
ATOM 656 O O . GLU A 1 89 ? 26.734 -34.219 4.59 1 27.64 89 GLU A O 1
ATOM 661 N N . GLN A 1 90 ? 25.891 -32.5 4.711 1 27.41 90 GLN A N 1
ATOM 662 C CA . GLN A 1 90 ? 25.203 -33.469 5.562 1 27.41 90 GLN A CA 1
ATOM 663 C C . GLN A 1 90 ? 24.328 -34.406 4.73 1 27.41 90 GLN A C 1
ATOM 665 O O . GLN A 1 90 ? 23.875 -34.031 3.648 1 27.41 90 GLN A O 1
ATOM 670 N N . GLN A 1 91 ? 24.094 -35.656 5.086 1 26.73 91 GLN A N 1
ATOM 671 C CA . GLN A 1 91 ? 23.375 -36.812 4.582 1 26.73 91 GLN A CA 1
ATOM 672 C C . GLN A 1 91 ? 22.031 -36.438 3.979 1 26.73 91 GLN A C 1
ATOM 674 O O . GLN A 1 91 ? 21.516 -35.344 4.25 1 26.73 91 GLN A O 1
ATOM 679 N N . GLY A 1 92 ? 21.266 -37.469 3.357 1 31.22 92 GLY A N 1
ATOM 680 C CA . GLY A 1 92 ? 20.156 -37.812 2.488 1 31.22 92 GLY A CA 1
ATOM 681 C C . GLY A 1 92 ? 18.891 -37.062 2.828 1 31.22 92 GLY A C 1
ATOM 682 O O . GLY A 1 92 ? 17.844 -37.281 2.197 1 31.22 92 GLY A O 1
ATOM 683 N N . GLU A 1 93 ? 18.672 -36.75 4.039 1 34.91 93 GLU A N 1
ATOM 684 C CA . GLU A 1 93 ? 17.297 -36.375 4.379 1 34.91 93 GLU A CA 1
ATOM 685 C C . GLU A 1 93 ? 17.016 -34.906 3.996 1 34.91 93 GLU A C 1
ATOM 687 O O . GLU A 1 93 ? 17.797 -34.031 4.336 1 34.91 93 GLU A O 1
ATOM 692 N N . ARG A 1 94 ? 16.359 -34.719 2.807 1 41.34 94 ARG A N 1
ATOM 693 C CA . ARG A 1 94 ? 15.875 -33.406 2.396 1 41.34 94 ARG A CA 1
ATOM 694 C C . ARG A 1 94 ? 15.391 -32.625 3.6 1 41.34 94 ARG A C 1
ATOM 696 O O . ARG A 1 94 ? 14.594 -33.094 4.398 1 41.34 94 ARG A O 1
ATOM 703 N N . LYS A 1 95 ? 16.047 -31.625 3.883 1 46.81 95 LYS A N 1
ATOM 704 C CA . LYS A 1 95 ? 15.82 -30.734 5.012 1 46.81 95 LYS A CA 1
ATOM 705 C C . LYS A 1 95 ? 14.375 -30.234 5.027 1 46.81 95 LYS A C 1
ATOM 707 O O . LYS A 1 95 ? 13.852 -29.797 4 1 46.81 95 LYS A O 1
ATOM 712 N N . LEU A 1 96 ? 13.617 -30.672 5.906 1 47.12 96 LEU A N 1
ATOM 713 C CA . LEU A 1 96 ? 12.305 -30.109 6.223 1 47.12 96 LEU A CA 1
ATOM 714 C C . LEU A 1 96 ? 12.406 -28.609 6.52 1 47.12 96 LEU A C 1
ATOM 716 O O . LEU A 1 96 ? 13.242 -28.188 7.324 1 47.12 96 LEU A O 1
ATOM 720 N N . TYR A 1 97 ? 11.953 -27.75 5.547 1 46.66 97 TYR A N 1
ATOM 721 C CA . TYR A 1 97 ? 12.047 -26.312 5.746 1 46.66 97 TYR A CA 1
ATOM 722 C C . TYR A 1 97 ? 10.812 -25.781 6.453 1 46.66 97 TYR A C 1
ATOM 724 O O . TYR A 1 97 ? 9.688 -26.188 6.152 1 46.66 97 TYR A O 1
ATOM 732 N N . SER A 1 98 ? 11.18 -25.031 7.473 1 51.47 98 SER A N 1
ATOM 733 C CA . SER A 1 98 ? 10.102 -24.234 8.039 1 51.47 98 SER A CA 1
ATOM 734 C C . SER A 1 98 ? 9.648 -23.156 7.062 1 51.47 98 SER A C 1
ATOM 736 O O . SER A 1 98 ? 10.328 -22.875 6.074 1 51.47 98 SER A O 1
ATOM 738 N N . GLU A 1 99 ? 8.477 -22.688 7.246 1 48.25 99 GLU A N 1
ATOM 739 C CA . GLU A 1 99 ? 7.941 -21.625 6.41 1 48.25 99 GLU A CA 1
ATOM 740 C C . GLU A 1 99 ? 8.867 -20.406 6.406 1 48.25 99 GLU A C 1
ATOM 742 O O . GLU A 1 99 ? 9.078 -19.781 5.363 1 48.25 99 GLU A O 1
ATOM 747 N N . SER A 1 100 ? 9.359 -20.125 7.59 1 51.25 100 SER A N 1
ATOM 748 C CA . SER A 1 100 ? 10.266 -19 7.711 1 51.25 100 SER A CA 1
ATOM 749 C C . SER A 1 100 ? 11.5 -19.172 6.836 1 51.25 100 SER A C 1
ATOM 751 O O . SER A 1 100 ? 11.961 -18.219 6.203 1 51.25 100 SER A O 1
ATOM 753 N N . GLU A 1 101 ? 11.961 -20.391 6.867 1 49.72 101 GLU A N 1
ATOM 754 C CA . GLU A 1 101 ? 13.133 -20.672 6.039 1 49.72 101 GLU A CA 1
ATOM 755 C C . GLU A 1 101 ? 12.805 -20.547 4.555 1 49.72 101 GLU A C 1
ATOM 757 O O . GLU A 1 101 ? 13.609 -20.016 3.783 1 49.72 101 GLU A O 1
ATOM 762 N N . LEU A 1 102 ? 11.609 -20.922 4.309 1 46.69 102 LEU A N 1
ATOM 763 C CA . LEU A 1 102 ? 11.164 -20.828 2.926 1 46.69 102 LEU A CA 1
ATOM 764 C C . LEU A 1 102 ? 11.078 -19.375 2.484 1 46.69 102 LEU A C 1
ATOM 766 O O . LEU A 1 102 ? 11.469 -19.031 1.364 1 46.69 102 LEU A O 1
ATOM 770 N N . TRP A 1 103 ? 10.648 -18.609 3.359 1 48.97 103 TRP A N 1
ATOM 771 C CA . TRP A 1 103 ? 10.523 -17.188 3.041 1 48.97 103 TRP A CA 1
ATOM 772 C C . TRP A 1 103 ? 11.891 -16.547 2.852 1 48.97 103 TRP A C 1
ATOM 774 O O . TRP A 1 103 ? 12.078 -15.719 1.955 1 48.97 103 TRP A O 1
ATOM 784 N N . THR A 1 104 ? 12.844 -16.906 3.725 1 47.94 104 THR A N 1
ATOM 785 C CA . THR A 1 104 ? 14.211 -16.422 3.566 1 47.94 104 THR A CA 1
ATOM 786 C C . THR A 1 104 ? 14.781 -16.828 2.215 1 47.94 104 THR A C 1
ATOM 788 O O . THR A 1 104 ? 15.422 -16.031 1.532 1 47.94 104 THR A O 1
ATOM 791 N N . ILE A 1 105 ? 14.555 -17.984 1.959 1 43.09 105 ILE A N 1
ATOM 792 C CA . ILE A 1 105 ? 15.016 -18.516 0.681 1 43.09 105 ILE A CA 1
ATOM 793 C C . ILE A 1 105 ? 14.336 -17.766 -0.464 1 43.09 105 ILE A C 1
ATOM 795 O O . ILE A 1 105 ? 14.984 -17.422 -1.455 1 43.09 105 ILE A O 1
ATOM 799 N N . TYR A 1 106 ? 13.086 -17.516 -0.2 1 43.44 106 TYR A N 1
ATOM 800 C CA . TYR A 1 106 ? 12.344 -16.75 -1.188 1 43.44 106 TYR A CA 1
ATOM 801 C C . TYR A 1 106 ? 12.984 -15.383 -1.405 1 43.44 106 TYR A C 1
ATOM 803 O O . TYR A 1 106 ? 13.148 -14.945 -2.545 1 43.44 106 TYR A O 1
ATOM 811 N N . ARG A 1 107 ? 13.281 -14.773 -0.34 1 45.5 107 ARG A N 1
ATOM 812 C CA . ARG A 1 107 ? 13.891 -13.445 -0.436 1 45.5 107 ARG A CA 1
ATOM 813 C C . ARG A 1 107 ? 15.211 -13.508 -1.205 1 45.5 107 ARG A C 1
ATOM 815 O O . ARG A 1 107 ? 15.484 -12.641 -2.037 1 45.5 107 ARG A O 1
ATOM 822 N N . GLU A 1 108 ? 16 -14.461 -0.829 1 44.03 108 GLU A N 1
ATOM 823 C CA . GLU A 1 108 ? 17.281 -14.633 -1.508 1 44.03 108 GLU A CA 1
ATOM 824 C C . GLU A 1 108 ? 17.094 -14.945 -2.988 1 44.03 108 GLU A C 1
ATOM 826 O O . GLU A 1 108 ? 17.828 -14.438 -3.838 1 44.03 108 GLU A O 1
ATOM 831 N N . TYR A 1 109 ? 16.141 -15.688 -3.119 1 40.25 109 TYR A N 1
ATOM 832 C CA . TYR A 1 109 ? 15.836 -16.125 -4.48 1 40.25 109 TYR A CA 1
ATOM 833 C C . TYR A 1 109 ? 15.312 -14.969 -5.32 1 40.25 109 TYR A C 1
ATOM 835 O O . TYR A 1 109 ? 15.688 -14.812 -6.484 1 40.25 109 TYR A O 1
ATOM 843 N N . ARG A 1 110 ? 14.398 -14.32 -4.75 1 43.19 110 ARG A N 1
ATOM 844 C CA . ARG A 1 110 ? 13.953 -13.109 -5.434 1 43.19 110 ARG A CA 1
ATOM 845 C C . ARG A 1 110 ? 15.133 -12.258 -5.863 1 43.19 110 ARG A C 1
ATOM 847 O O . ARG A 1 110 ? 15.141 -11.695 -6.965 1 43.19 110 ARG A O 1
ATOM 854 N N . ALA A 1 111 ? 16.031 -12.258 -5.027 1 42.59 111 ALA A N 1
ATOM 855 C CA . ALA A 1 111 ? 17.281 -11.57 -5.363 1 42.59 111 ALA A CA 1
ATOM 856 C C . ALA A 1 111 ? 17.969 -12.234 -6.547 1 42.59 111 ALA A C 1
ATOM 858 O O . ALA A 1 111 ? 18.531 -11.555 -7.406 1 42.59 111 ALA A O 1
ATOM 859 N N . ARG A 1 112 ? 17.812 -13.539 -6.531 1 40.5 112 ARG A N 1
ATOM 860 C CA . ARG A 1 112 ? 18.438 -14.281 -7.617 1 40.5 112 ARG A CA 1
ATOM 861 C C . ARG A 1 112 ? 17.625 -14.172 -8.898 1 40.5 112 ARG A C 1
ATOM 863 O O . ARG A 1 112 ? 18.188 -14.078 -9.992 1 40.5 112 ARG A O 1
ATOM 870 N N . LEU A 1 113 ? 16.328 -14.367 -8.719 1 43.22 113 LEU A N 1
ATOM 871 C CA . LEU A 1 113 ? 15.484 -14.203 -9.898 1 43.22 113 LEU A CA 1
ATOM 872 C C . LEU A 1 113 ? 15.688 -12.828 -10.523 1 43.22 113 LEU A C 1
ATOM 874 O O . LEU A 1 113 ? 15.562 -12.672 -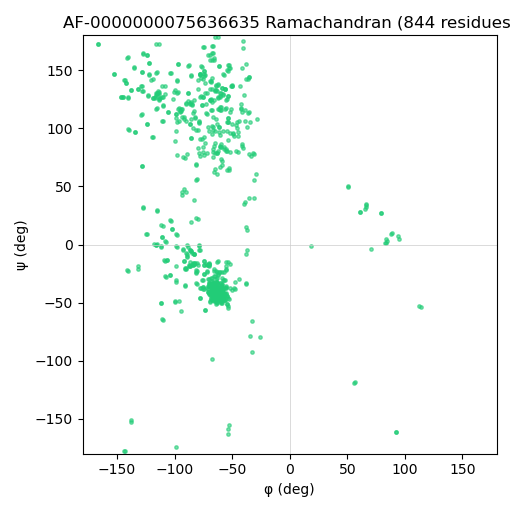11.742 1 43.22 113 LEU A O 1
ATOM 878 N N . SER A 1 114 ? 15.867 -11.938 -9.625 1 41.5 114 SER A N 1
ATOM 879 C CA . SER A 1 114 ? 16.266 -10.641 -10.172 1 41.5 114 SER A CA 1
ATOM 880 C C . SER A 1 114 ? 17.484 -10.766 -11.07 1 41.5 114 SER A C 1
ATOM 882 O O . SER A 1 114 ? 17.734 -9.898 -11.906 1 41.5 114 SER A O 1
ATOM 884 N N . GLN A 1 115 ? 18.062 -11.938 -10.867 1 38.56 115 GLN A N 1
ATOM 885 C CA . GLN A 1 115 ? 19.203 -12.203 -11.719 1 38.56 115 GLN A CA 1
ATOM 886 C C . GLN A 1 115 ? 18.781 -12.836 -13.039 1 38.56 115 GLN A C 1
ATOM 888 O O . GLN A 1 115 ? 19.594 -12.984 -13.961 1 38.56 115 GLN A O 1
ATOM 893 N N . CYS A 1 116 ? 17.547 -13.336 -12.977 1 42.84 116 CYS A N 1
ATOM 894 C CA . CYS A 1 116 ? 17.047 -13.836 -14.258 1 42.84 116 CYS A CA 1
ATOM 895 C C . CYS A 1 116 ? 16.969 -12.711 -15.281 1 42.84 116 CYS A C 1
ATOM 897 O O . CYS A 1 116 ? 16.469 -11.617 -14.969 1 42.84 116 CYS A O 1
ATOM 899 N N . LYS A 1 117 ? 17.75 -12.859 -16.312 1 45.47 117 LYS A N 1
ATOM 900 C CA . LYS A 1 117 ? 17.75 -11.859 -17.375 1 45.47 117 LYS A CA 1
ATOM 901 C C . LYS A 1 117 ? 16.344 -11.617 -17.922 1 45.47 117 LYS A C 1
ATOM 903 O O . LYS A 1 117 ? 15.719 -12.531 -18.453 1 45.47 117 LYS A O 1
ATOM 908 N N . THR A 1 118 ? 15.578 -10.812 -17.219 1 47.75 118 THR A N 1
ATOM 909 C CA . THR A 1 118 ? 14.32 -10.453 -17.875 1 47.75 118 THR A CA 1
ATOM 910 C C . THR A 1 118 ? 14.508 -9.242 -18.781 1 47.75 118 THR A C 1
ATOM 912 O O . THR A 1 118 ? 14.898 -8.164 -18.312 1 47.75 118 THR A O 1
ATOM 915 N N . PRO A 1 119 ? 14.562 -9.555 -20.078 1 43.03 119 PRO A N 1
ATOM 916 C CA . PRO A 1 119 ? 14.656 -8.414 -20.984 1 43.03 119 PRO A CA 1
ATOM 917 C C . PRO A 1 119 ? 13.602 -7.344 -20.703 1 43.03 119 PRO A C 1
ATOM 919 O O . PRO A 1 119 ? 12.523 -7.652 -20.188 1 43.03 119 PRO A O 1
ATOM 922 N N . GLU A 1 120 ? 13.961 -6.137 -20.719 1 48.47 120 GLU A N 1
ATOM 923 C CA . GLU A 1 120 ? 13.078 -4.98 -20.594 1 48.47 120 GLU A CA 1
ATOM 924 C C . GLU A 1 120 ? 11.758 -5.215 -21.328 1 48.47 120 GLU A C 1
ATOM 926 O O . GLU A 1 120 ? 10.703 -4.816 -20.828 1 48.47 120 GLU A O 1
ATOM 931 N N . GLU A 1 121 ? 11.883 -5.934 -22.375 1 47.09 121 GLU A N 1
ATOM 932 C CA . GLU A 1 121 ? 10.727 -6.195 -23.234 1 47.09 121 GLU A CA 1
ATOM 933 C C . GLU A 1 121 ? 9.68 -7.027 -22.5 1 47.09 121 GLU A C 1
ATOM 935 O O . GLU A 1 121 ? 8.477 -6.836 -22.688 1 47.09 121 GLU A O 1
ATOM 940 N N . GLN A 1 122 ? 10.141 -7.746 -21.625 1 51.78 122 GLN A N 1
ATOM 941 C CA . GLN A 1 122 ? 9.203 -8.617 -20.922 1 51.78 122 GLN A CA 1
ATOM 942 C C . GLN A 1 122 ? 8.469 -7.855 -19.828 1 51.78 122 GLN A C 1
ATOM 944 O O . GLN A 1 122 ? 7.312 -8.156 -19.516 1 51.78 122 GLN A O 1
ATOM 949 N N . ILE A 1 123 ? 9.164 -6.855 -19.453 1 60.56 123 ILE A N 1
ATOM 950 C CA . ILE A 1 123 ? 8.523 -6.027 -18.438 1 60.56 123 ILE A CA 1
ATOM 951 C C . ILE A 1 123 ? 7.348 -5.273 -19.062 1 60.56 123 ILE A C 1
ATOM 953 O O . ILE A 1 123 ? 6.262 -5.23 -18.484 1 60.56 123 ILE A O 1
ATOM 957 N N . ASP A 1 124 ? 7.582 -4.941 -20.266 1 68.62 124 ASP A N 1
ATOM 958 C CA . ASP A 1 124 ? 6.527 -4.191 -20.938 1 68.62 124 ASP A CA 1
ATOM 959 C C . ASP A 1 124 ? 5.363 -5.102 -21.328 1 68.62 124 ASP A C 1
ATOM 961 O O . ASP A 1 124 ? 4.203 -4.699 -21.234 1 68.62 124 ASP A O 1
ATOM 965 N N . LEU A 1 125 ? 5.785 -6.309 -21.719 1 69.56 125 LEU A N 1
ATOM 966 C CA . LEU A 1 125 ? 4.734 -7.27 -22.031 1 69.56 125 LEU A CA 1
ATOM 967 C C . LEU A 1 125 ? 3.881 -7.574 -20.812 1 69.56 125 LEU A C 1
ATOM 969 O O . LEU A 1 125 ? 2.66 -7.711 -20.906 1 69.56 125 LEU A O 1
ATOM 973 N N . GLY A 1 126 ? 4.512 -7.641 -19.75 1 77.75 126 GLY A N 1
ATOM 974 C CA . GLY A 1 126 ? 3.779 -7.852 -18.5 1 77.75 126 GLY A CA 1
ATOM 975 C C . GLY A 1 126 ? 2.82 -6.723 -18.172 1 77.75 126 GLY A C 1
ATOM 976 O O . GLY A 1 126 ? 1.674 -6.965 -17.797 1 77.75 126 GLY A O 1
ATOM 977 N N . LYS A 1 127 ? 3.324 -5.551 -18.438 1 85.75 127 LYS A N 1
ATOM 978 C CA . LYS A 1 127 ? 2.479 -4.387 -18.188 1 85.75 127 LYS A CA 1
ATOM 979 C C . LYS A 1 127 ? 1.287 -4.348 -19.141 1 85.75 127 LYS A C 1
ATOM 981 O O . LYS A 1 127 ? 0.161 -4.07 -18.719 1 85.75 127 LYS A O 1
ATOM 986 N N . ARG A 1 128 ? 1.529 -4.676 -20.297 1 83.06 128 ARG A N 1
ATOM 987 C CA . ARG A 1 128 ? 0.46 -4.66 -21.297 1 83.06 128 ARG A CA 1
ATOM 988 C C . ARG A 1 128 ? -0.586 -5.727 -21 1 83.06 128 ARG A C 1
ATOM 990 O O . ARG A 1 128 ? -1.785 -5.492 -21.156 1 83.06 128 ARG A O 1
ATOM 997 N N . THR A 1 129 ? -0.061 -6.84 -20.578 1 82.31 129 THR A N 1
ATOM 998 C CA . THR A 1 129 ? -0.967 -7.922 -20.203 1 82.31 129 THR A CA 1
ATOM 999 C C . THR A 1 129 ? -1.865 -7.5 -19.047 1 82.31 129 THR A C 1
ATOM 1001 O O . THR A 1 129 ? -3.068 -7.766 -19.062 1 82.31 129 THR A O 1
ATOM 1004 N N . GLN A 1 130 ? -1.282 -6.867 -18.125 1 88.31 130 GLN A N 1
ATOM 1005 C CA . GLN A 1 130 ? -2.043 -6.398 -16.984 1 88.31 130 GLN A CA 1
ATOM 1006 C C . GLN A 1 130 ? -3.031 -5.309 -17.375 1 88.31 130 GLN A C 1
ATOM 1008 O O . GLN A 1 130 ? -4.156 -5.27 -16.875 1 88.31 130 GLN A O 1
ATOM 1013 N N . TYR A 1 131 ? -2.598 -4.441 -18.234 1 91.38 131 TYR A N 1
ATOM 1014 C CA . TYR A 1 131 ? -3.473 -3.391 -18.734 1 91.38 131 TYR A CA 1
ATOM 1015 C C . TYR A 1 131 ? -4.68 -3.986 -19.453 1 91.38 131 TYR A C 1
ATOM 1017 O O . TYR A 1 131 ? -5.812 -3.547 -19.25 1 91.38 131 TYR A O 1
ATOM 1025 N N . ASP A 1 132 ? -4.414 -4.98 -20.219 1 87.19 132 ASP A N 1
ATOM 1026 C CA . ASP A 1 132 ? -5.477 -5.652 -20.969 1 87.19 132 ASP A CA 1
ATOM 1027 C C . ASP A 1 132 ? -6.426 -6.387 -20.016 1 87.19 132 ASP A C 1
ATOM 1029 O O . ASP A 1 132 ? -7.629 -6.469 -20.281 1 87.19 132 ASP A O 1
ATOM 1033 N N . LEU A 1 133 ? -5.836 -6.91 -19.047 1 89.19 133 LEU A N 1
ATOM 1034 C CA . LEU A 1 133 ? -6.684 -7.527 -18.031 1 89.19 133 LEU A CA 1
ATOM 1035 C C . LEU A 1 133 ? -7.645 -6.508 -17.422 1 89.19 133 LEU A C 1
ATOM 1037 O O . LEU A 1 133 ? -8.828 -6.793 -17.25 1 89.19 133 LEU A O 1
ATOM 1041 N N . GLY A 1 134 ? -7.129 -5.332 -17.109 1 93.19 134 GLY A N 1
ATOM 1042 C CA . GLY A 1 134 ? -7.98 -4.266 -16.625 1 93.19 134 GLY A CA 1
ATOM 1043 C C . GLY A 1 134 ? -9.102 -3.906 -17.562 1 93.19 134 GLY A C 1
ATOM 1044 O O . GLY A 1 134 ? -10.258 -3.752 -17.156 1 93.19 134 GLY A O 1
ATOM 1045 N N . ARG A 1 135 ? -8.805 -3.826 -18.812 1 92 135 ARG A N 1
ATOM 1046 C CA . ARG A 1 135 ? -9.797 -3.502 -19.828 1 92 135 ARG A CA 1
ATOM 1047 C C . ARG A 1 135 ? -10.852 -4.602 -19.922 1 92 135 ARG A C 1
ATOM 1049 O O . ARG A 1 135 ? -12.039 -4.32 -20.094 1 92 135 ARG A O 1
ATOM 1056 N N . TRP A 1 136 ? -10.352 -5.793 -19.875 1 90.31 136 TRP A N 1
ATOM 1057 C CA . TRP A 1 136 ? -11.258 -6.934 -19.938 1 90.31 136 TRP A CA 1
ATOM 1058 C C . TRP A 1 136 ? -12.211 -6.938 -18.734 1 90.31 136 TRP A C 1
ATOM 1060 O O . TRP A 1 136 ? -13.414 -7.168 -18.891 1 90.31 136 TRP A O 1
ATOM 1070 N N . LEU A 1 137 ? -11.688 -6.664 -17.578 1 91.31 137 LEU A N 1
ATOM 1071 C CA . LEU A 1 137 ? -12.508 -6.605 -16.375 1 91.31 137 LEU A CA 1
ATOM 1072 C C . LEU A 1 137 ? -13.547 -5.5 -16.469 1 91.31 137 LEU A C 1
ATOM 1074 O O . LEU A 1 137 ? -14.68 -5.66 -16 1 91.31 137 LEU A O 1
ATOM 1078 N N . ARG A 1 138 ? -13.156 -4.391 -17.016 1 92.81 138 ARG A N 1
ATOM 1079 C CA . ARG A 1 138 ? -14.094 -3.287 -17.234 1 92.81 138 ARG A CA 1
ATOM 1080 C C . ARG A 1 138 ? -15.273 -3.723 -18.094 1 92.81 138 ARG A C 1
ATOM 1082 O O . ARG A 1 138 ? -16.422 -3.426 -17.766 1 92.81 138 ARG A O 1
ATOM 1089 N N . LYS A 1 139 ? -14.953 -4.363 -19.109 1 88.69 139 LYS A N 1
ATOM 1090 C CA . LYS A 1 139 ? -16 -4.84 -20 1 88.69 139 LYS A CA 1
ATOM 1091 C C . LYS A 1 139 ? -16.891 -5.879 -19.328 1 88.69 139 LYS A C 1
ATOM 1093 O O . LYS A 1 139 ? -18.109 -5.805 -19.406 1 88.69 139 LYS A O 1
ATOM 1098 N N . ARG A 1 140 ? -16.297 -6.746 -18.672 1 87.31 140 ARG A N 1
ATOM 1099 C CA . ARG A 1 140 ? -17.016 -7.848 -18.047 1 87.31 140 ARG A CA 1
ATOM 1100 C C . ARG A 1 140 ? -17.938 -7.344 -16.953 1 87.31 140 ARG A C 1
ATOM 1102 O O . ARG A 1 140 ? -19.047 -7.867 -16.766 1 87.31 140 ARG A O 1
ATOM 1109 N N . TYR A 1 141 ? -17.469 -6.316 -16.234 1 88.88 141 TYR A N 1
ATOM 1110 C CA . TYR A 1 141 ? -18.203 -5.895 -15.047 1 88.88 141 TYR A CA 1
ATOM 1111 C C . TYR A 1 141 ? -18.75 -4.484 -15.219 1 88.88 141 TYR A C 1
ATOM 1113 O O . TYR A 1 141 ? -18.906 -3.748 -14.242 1 88.88 141 TYR A O 1
ATOM 1121 N N . HIS A 1 142 ? -19.047 -4.074 -16.406 1 85.94 142 HIS A N 1
ATOM 1122 C CA . HIS A 1 142 ? -19.562 -2.748 -16.719 1 85.94 142 HIS A CA 1
ATOM 1123 C C . HIS A 1 142 ? -20.875 -2.479 -15.977 1 85.94 142 HIS A C 1
ATOM 1125 O O . HIS A 1 142 ? -21.203 -1.324 -15.703 1 85.94 142 HIS A O 1
ATOM 1131 N N . HIS A 1 143 ? -21.562 -3.49 -15.602 1 82 143 HIS A N 1
ATOM 1132 C CA . HIS A 1 143 ? -22.859 -3.336 -14.938 1 82 143 HIS A CA 1
ATOM 1133 C C . HIS A 1 143 ? -22.688 -3.166 -13.43 1 82 143 HIS A C 1
ATOM 1135 O O . HIS A 1 143 ? -23.594 -2.701 -12.75 1 82 143 HIS A O 1
ATOM 1141 N N . LEU A 1 144 ? -21.547 -3.543 -12.914 1 85.38 144 LEU A N 1
ATOM 1142 C CA . LEU A 1 144 ? -21.281 -3.471 -11.484 1 85.38 144 LEU A CA 1
ATOM 1143 C C . LEU A 1 144 ? -20.484 -2.217 -11.141 1 85.38 144 LEU A C 1
ATOM 1145 O O . LEU A 1 144 ? -20.609 -1.676 -10.039 1 85.38 144 LEU A O 1
ATOM 1149 N N . LEU A 1 145 ? -19.688 -1.877 -12.07 1 89.12 145 LEU A N 1
ATOM 1150 C CA . LEU A 1 145 ? -18.781 -0.755 -11.844 1 89.12 145 LEU A CA 1
ATOM 1151 C C . LEU A 1 145 ? -19.188 0.446 -12.695 1 89.12 145 LEU A C 1
ATOM 1153 O O . LEU A 1 145 ? -19.359 0.322 -13.914 1 89.12 145 LEU A O 1
ATOM 1157 N N . GLY A 1 146 ? -19.344 1.588 -12.008 1 86.94 146 GLY A N 1
ATOM 1158 C CA . GLY A 1 146 ? -19.594 2.811 -12.758 1 86.94 146 GLY A CA 1
ATOM 1159 C C . GLY A 1 146 ? -18.406 3.254 -13.594 1 86.94 146 GLY A C 1
ATOM 1160 O O . GLY A 1 146 ? -17.281 2.803 -13.367 1 86.94 146 GLY A O 1
ATOM 1161 N N . ASP A 1 147 ? -18.641 4.152 -14.516 1 86.94 147 ASP A N 1
ATOM 1162 C CA . ASP A 1 147 ? -17.594 4.656 -15.398 1 86.94 147 ASP A CA 1
ATOM 1163 C C . ASP A 1 147 ? -16.578 5.496 -14.617 1 86.94 147 ASP A C 1
ATOM 1165 O O . ASP A 1 147 ? -15.398 5.539 -14.977 1 86.94 147 ASP A O 1
ATOM 1169 N N . LEU A 1 148 ? -17.125 6.082 -13.57 1 89.56 148 LEU A N 1
ATOM 1170 C CA . LEU A 1 148 ? -16.266 6.918 -12.734 1 89.56 148 LEU A CA 1
ATOM 1171 C C . LEU A 1 148 ? -15.789 6.148 -11.508 1 89.56 148 LEU A C 1
ATOM 1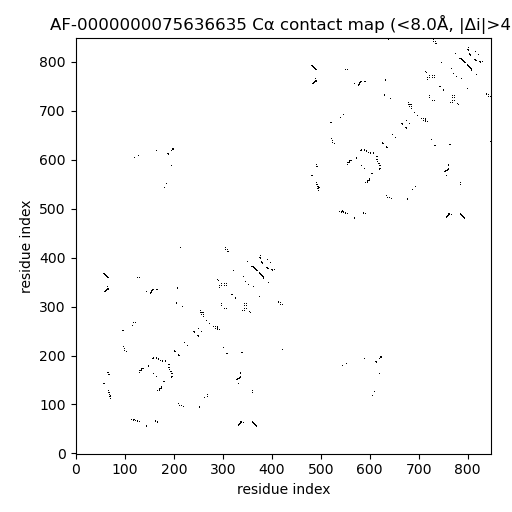173 O O . LEU A 1 148 ? -16.547 5.379 -10.914 1 89.56 148 LEU A O 1
ATOM 1177 N N . TYR A 1 149 ? -14.609 6.387 -11.203 1 91 149 TYR A N 1
ATOM 1178 C CA . TYR A 1 149 ? -14.07 5.711 -10.031 1 91 149 TYR A CA 1
ATOM 1179 C C . TYR A 1 149 ? -14.734 6.219 -8.758 1 91 149 TYR A C 1
ATOM 1181 O O . TYR A 1 149 ? -14.961 7.422 -8.602 1 91 149 TYR A O 1
ATOM 1189 N N . SER A 1 150 ? -14.977 5.277 -7.895 1 85.81 150 SER A N 1
ATOM 1190 C CA . SER A 1 150 ? -15.453 5.562 -6.543 1 85.81 150 SER A CA 1
ATOM 1191 C C . SER A 1 150 ? -14.883 4.566 -5.539 1 85.81 150 SER A C 1
ATOM 1193 O O . SER A 1 150 ? -14.984 3.354 -5.734 1 85.81 150 SER A O 1
ATOM 1195 N N . PRO A 1 151 ? -14.273 5.105 -4.492 1 86.56 151 PRO A N 1
ATOM 1196 C CA . PRO A 1 151 ? -13.758 4.195 -3.469 1 86.56 151 PRO A CA 1
ATOM 1197 C C . PRO A 1 151 ? -14.867 3.391 -2.789 1 86.56 151 PRO A C 1
ATOM 1199 O O . PRO A 1 151 ? -14.586 2.398 -2.111 1 86.56 151 PRO A O 1
ATOM 1202 N N . ASP A 1 152 ? -16.047 3.791 -2.963 1 84.62 152 ASP A N 1
ATOM 1203 C CA . ASP A 1 152 ? -17.172 3.094 -2.34 1 84.62 152 ASP A CA 1
ATOM 1204 C C . ASP A 1 152 ? -17.641 1.93 -3.207 1 84.62 152 ASP A C 1
ATOM 1206 O O . ASP A 1 152 ? -18.469 1.118 -2.773 1 84.62 152 ASP A O 1
ATOM 1210 N N . GLU A 1 153 ? -17.062 1.828 -4.355 1 87.62 153 GLU A N 1
ATOM 1211 C CA . GLU A 1 153 ? -17.5 0.772 -5.266 1 87.62 153 GLU A CA 1
ATOM 1212 C C . GLU A 1 153 ? -16.453 -0.333 -5.363 1 87.62 153 GLU A C 1
ATOM 1214 O O . GLU A 1 153 ? -16.781 -1.489 -5.629 1 87.62 153 GLU A O 1
ATOM 1219 N N . ILE A 1 154 ? -15.242 0.036 -5.156 1 92.31 154 ILE A N 1
ATOM 1220 C CA . ILE A 1 154 ? -14.164 -0.92 -5.391 1 92.31 154 ILE A CA 1
ATOM 1221 C C . ILE A 1 154 ? -13.07 -0.731 -4.348 1 92.31 154 ILE A C 1
ATOM 1223 O O . ILE A 1 154 ? -12.836 0.386 -3.879 1 92.31 154 ILE A O 1
ATOM 1227 N N . TYR A 1 155 ? -12.523 -1.774 -3.918 1 92.38 155 TYR A N 1
ATOM 1228 C CA . TYR A 1 155 ? -11.375 -1.809 -3.02 1 92.38 155 TYR A CA 1
ATOM 1229 C C . TYR A 1 155 ? -10.273 -2.703 -3.574 1 92.38 155 TYR A C 1
ATOM 1231 O O . TYR A 1 155 ? -10.547 -3.807 -4.055 1 92.38 155 TYR A O 1
ATOM 1239 N N . VAL A 1 156 ? -9.016 -2.219 -3.576 1 95.5 156 VAL A N 1
ATOM 1240 C CA . VAL A 1 156 ? -7.895 -2.959 -4.152 1 95.5 156 VAL A CA 1
ATOM 1241 C C . VAL A 1 156 ? -6.809 -3.15 -3.1 1 95.5 156 VAL A C 1
ATOM 1243 O O . VAL A 1 156 ? -6.395 -2.193 -2.441 1 95.5 156 VAL A O 1
ATOM 1246 N N . GLN A 1 157 ? -6.391 -4.363 -2.936 1 95.5 157 GLN A N 1
ATOM 1247 C CA . GLN A 1 157 ? -5.336 -4.688 -1.979 1 95.5 157 GLN A CA 1
ATOM 1248 C C . GLN A 1 157 ? -4.27 -5.574 -2.615 1 95.5 157 GLN A C 1
ATOM 1250 O O . GLN A 1 157 ? -4.59 -6.512 -3.35 1 95.5 157 GLN A O 1
ATOM 1255 N N . SER A 1 158 ? -3.014 -5.238 -2.406 1 95.12 158 SER A N 1
ATOM 1256 C CA . SER A 1 158 ? -1.886 -5.961 -2.984 1 95.12 158 SER A CA 1
ATOM 1257 C C . SER A 1 158 ? -0.952 -6.484 -1.898 1 95.12 158 SER A C 1
ATOM 1259 O O . SER A 1 158 ? -0.987 -6.012 -0.761 1 95.12 158 SER A O 1
ATOM 1261 N N . THR A 1 159 ? -0.196 -7.543 -2.264 1 93.38 159 THR A N 1
ATOM 1262 C CA . THR A 1 159 ? 0.946 -7.891 -1.428 1 93.38 159 THR A CA 1
ATOM 1263 C C . THR A 1 159 ? 2.018 -6.809 -1.492 1 93.38 159 THR A C 1
ATOM 1265 O O . THR A 1 159 ? 1.915 -5.871 -2.289 1 93.38 159 THR A O 1
ATOM 1268 N N . ASP A 1 160 ? 2.988 -6.934 -0.646 1 92.62 160 ASP A N 1
ATOM 1269 C CA . ASP A 1 160 ? 3.99 -5.879 -0.522 1 92.62 160 ASP A CA 1
ATOM 1270 C C . ASP A 1 160 ? 5.199 -6.168 -1.409 1 92.62 160 ASP A C 1
ATOM 1272 O O . ASP A 1 160 ? 6.344 -6.105 -0.949 1 92.62 160 ASP A O 1
ATOM 1276 N N . ALA A 1 161 ? 5 -6.598 -2.596 1 87.31 161 ALA A N 1
ATOM 1277 C CA . ALA A 1 161 ? 6.047 -6.762 -3.604 1 87.31 161 ALA A CA 1
ATOM 1278 C C . ALA A 1 161 ? 5.918 -5.707 -4.699 1 87.31 161 ALA A C 1
ATOM 1280 O O . ALA A 1 161 ? 4.816 -5.445 -5.195 1 87.31 161 ALA A O 1
ATOM 1281 N N . ASP A 1 162 ? 7.039 -5.125 -5.094 1 87.75 162 ASP A N 1
ATOM 1282 C CA . ASP A 1 162 ? 7.043 -4.031 -6.059 1 87.75 162 ASP A CA 1
ATOM 1283 C C . ASP A 1 162 ? 6.277 -4.41 -7.324 1 87.75 162 ASP A C 1
ATOM 1285 O O . ASP A 1 162 ? 5.41 -3.662 -7.777 1 87.75 162 ASP A O 1
ATOM 1289 N N . ARG A 1 163 ? 6.57 -5.547 -7.777 1 83.81 163 ARG A N 1
ATOM 1290 C CA . ARG A 1 163 ? 5.996 -5.973 -9.047 1 83.81 163 ARG A CA 1
ATOM 1291 C C . ARG A 1 163 ? 4.496 -6.215 -8.922 1 83.81 163 ARG A C 1
ATOM 1293 O O . ARG A 1 163 ? 3.744 -5.988 -9.875 1 83.81 163 ARG A O 1
ATOM 1300 N N . VAL A 1 164 ? 4.094 -6.68 -7.766 1 89.12 164 VAL A N 1
ATOM 1301 C CA . VAL A 1 164 ? 2.68 -6.98 -7.559 1 89.12 164 VAL A CA 1
ATOM 1302 C C . VAL A 1 164 ? 1.895 -5.684 -7.395 1 89.12 164 VAL A C 1
ATOM 1304 O O . VAL A 1 164 ? 0.794 -5.543 -7.934 1 89.12 164 VAL A O 1
ATOM 1307 N N . ILE A 1 165 ? 2.479 -4.715 -6.703 1 94.38 165 ILE A N 1
ATOM 1308 C CA . ILE A 1 165 ? 1.861 -3.404 -6.523 1 94.38 165 ILE A CA 1
ATOM 1309 C C . ILE A 1 165 ? 1.689 -2.727 -7.883 1 94.38 165 ILE A C 1
ATOM 1311 O O . ILE A 1 165 ? 0.602 -2.246 -8.211 1 94.38 165 ILE A O 1
ATOM 1315 N N . THR A 1 166 ? 2.736 -2.744 -8.68 1 92.81 166 THR A N 1
ATOM 1316 C CA . THR A 1 166 ? 2.693 -2.055 -9.961 1 92.81 166 THR A CA 1
ATOM 1317 C C . THR A 1 166 ? 1.762 -2.773 -10.938 1 92.81 166 THR A C 1
ATOM 1319 O O . THR A 1 166 ? 1.113 -2.137 -11.766 1 92.81 166 THR A O 1
ATOM 1322 N N . SER A 1 167 ? 1.704 -4.09 -10.82 1 90.31 167 SER A N 1
ATOM 1323 C CA . SER A 1 167 ? 0.757 -4.84 -11.641 1 90.31 167 SER A CA 1
ATOM 1324 C C . SER A 1 167 ? -0.679 -4.414 -11.352 1 90.31 167 SER A C 1
ATOM 1326 O O . SER A 1 167 ? -1.477 -4.242 -12.281 1 90.31 167 SER A O 1
ATOM 1328 N N . ALA A 1 168 ? -0.959 -4.238 -10.078 1 94.88 168 ALA A N 1
ATOM 1329 C CA . ALA A 1 168 ? -2.287 -3.76 -9.703 1 94.88 168 ALA A CA 1
ATOM 1330 C C . ALA A 1 168 ? -2.549 -2.365 -10.266 1 94.88 168 ALA A C 1
ATOM 1332 O O . ALA A 1 168 ? -3.648 -2.078 -10.742 1 94.88 168 ALA A O 1
ATOM 1333 N N . GLN A 1 169 ? -1.547 -1.54 -10.188 1 96.56 169 GLN A N 1
ATOM 1334 C CA . GLN A 1 169 ? -1.684 -0.176 -10.688 1 96.56 169 GLN A CA 1
ATOM 1335 C C . GLN A 1 169 ? -1.979 -0.165 -12.188 1 96.56 169 GLN A C 1
ATOM 1337 O O . GLN A 1 169 ? -2.834 0.594 -12.648 1 96.56 169 GLN A O 1
ATOM 1342 N N . VAL A 1 170 ? -1.305 -1.019 -12.906 1 94.31 170 VAL A N 1
ATOM 1343 C CA . VAL A 1 170 ? -1.482 -1.071 -14.352 1 94.31 170 VAL A CA 1
ATOM 1344 C C . VAL A 1 170 ? -2.854 -1.653 -14.688 1 94.31 170 VAL A C 1
ATOM 1346 O O . VAL A 1 170 ? -3.533 -1.177 -15.594 1 94.31 170 VAL A O 1
ATOM 1349 N N . THR A 1 171 ? -3.211 -2.645 -13.953 1 93.94 171 THR A N 1
ATOM 1350 C CA . THR A 1 171 ? -4.543 -3.209 -14.133 1 93.94 171 THR A CA 1
ATOM 1351 C C . THR A 1 171 ? -5.613 -2.143 -13.93 1 93.94 171 THR A C 1
ATOM 1353 O O . THR A 1 171 ? -6.578 -2.066 -14.695 1 93.94 171 THR A O 1
ATOM 1356 N N . LEU A 1 172 ? -5.438 -1.32 -12.945 1 97.12 172 LEU A N 1
ATOM 1357 C CA . LEU A 1 172 ? -6.41 -0.282 -12.609 1 97.12 172 LEU A CA 1
ATOM 1358 C C . LEU A 1 172 ? -6.414 0.815 -13.672 1 97.12 172 LEU A C 1
ATOM 1360 O O . LEU A 1 172 ? -7.438 1.457 -13.906 1 97.12 172 LEU A O 1
ATOM 1364 N N . ALA A 1 173 ? -5.258 1.031 -14.305 1 96.06 173 ALA A N 1
ATOM 1365 C CA . ALA A 1 173 ? -5.211 1.979 -15.414 1 96.06 173 ALA A CA 1
ATOM 1366 C C . ALA A 1 173 ? -6.109 1.521 -16.562 1 96.06 173 ALA A C 1
ATOM 1368 O O . ALA A 1 173 ? -6.707 2.348 -17.25 1 96.06 173 ALA A O 1
ATOM 1369 N N . GLY A 1 174 ? -6.105 0.222 -16.75 1 95.12 174 GLY A N 1
ATOM 1370 C CA . GLY A 1 174 ? -6.984 -0.333 -17.766 1 95.12 174 GLY A CA 1
ATOM 1371 C C . GLY A 1 174 ? -8.438 -0.376 -17.344 1 95.12 174 GLY A C 1
ATOM 1372 O O . GLY A 1 174 ? -9.336 -0.212 -18.156 1 95.12 174 GLY A O 1
ATOM 1373 N N . LEU A 1 175 ? -8.664 -0.526 -16.078 1 95.69 175 LEU A N 1
ATOM 1374 C CA . LEU A 1 175 ? -10.008 -0.664 -15.531 1 95.69 175 LEU A CA 1
ATOM 1375 C C . LEU A 1 175 ? -10.703 0.689 -15.461 1 95.69 175 LEU A C 1
ATOM 1377 O O . LEU A 1 175 ? -11.922 0.774 -15.648 1 95.69 175 LEU A O 1
ATOM 1381 N N . TYR A 1 176 ? -9.938 1.755 -15.125 1 96.06 176 TYR A N 1
ATOM 1382 C CA . TYR A 1 176 ? -10.523 3.08 -14.945 1 96.06 176 TYR A CA 1
ATOM 1383 C C . TYR A 1 176 ? -9.766 4.121 -15.766 1 96.06 176 TYR A C 1
ATOM 1385 O O . TYR A 1 176 ? -9.164 5.039 -15.203 1 96.06 176 TYR A O 1
ATOM 1393 N N . PRO A 1 177 ? -9.867 4.012 -17.094 1 94.19 177 PRO A N 1
ATOM 1394 C CA . PRO A 1 177 ? -9.375 5.176 -17.844 1 94.19 177 PRO A CA 1
ATOM 1395 C C . PRO A 1 177 ? -10.117 6.461 -17.469 1 94.19 177 PRO A C 1
ATOM 1397 O O . PRO A 1 177 ? -11.328 6.438 -17.25 1 94.19 177 PRO A O 1
ATOM 1400 N N . PRO A 1 178 ? -9.32 7.535 -17.266 1 93.69 178 PRO A N 1
ATOM 1401 C CA . PRO A 1 178 ? -9.992 8.758 -16.828 1 93.69 178 PRO A CA 1
ATOM 1402 C C . PRO A 1 178 ? -11.023 9.258 -17.828 1 93.69 178 PRO A C 1
ATOM 1404 O O . PRO A 1 178 ? -10.742 9.336 -19.031 1 93.69 178 PRO A O 1
ATOM 1407 N N . THR A 1 179 ? -12.242 9.492 -17.375 1 89.94 179 THR A N 1
ATOM 1408 C CA . THR A 1 179 ? -13.32 10.102 -18.156 1 89.94 179 THR A CA 1
ATOM 1409 C C . THR A 1 179 ? -14.047 11.164 -17.328 1 89.94 179 THR A C 1
ATOM 1411 O O . THR A 1 179 ? -13.969 11.164 -16.094 1 89.94 179 THR A O 1
ATOM 1414 N N . GLY A 1 180 ? -14.594 12.094 -18.016 1 85.19 180 GLY A N 1
ATOM 1415 C CA . GLY A 1 180 ? -15.375 13.102 -17.312 1 85.19 180 GLY A CA 1
ATOM 1416 C C . GLY A 1 180 ? -14.602 13.805 -16.219 1 85.19 180 GLY A C 1
ATOM 1417 O O . GLY A 1 180 ? -13.5 14.32 -16.453 1 85.19 180 GLY A O 1
ATOM 1418 N N . ARG A 1 181 ? -15.102 13.664 -15 1 81.56 181 ARG A N 1
ATOM 1419 C CA . ARG A 1 181 ? -14.508 14.367 -13.867 1 81.56 181 ARG A CA 1
ATOM 1420 C C . ARG A 1 181 ? -13.188 13.727 -13.453 1 81.56 181 ARG A C 1
ATOM 1422 O O . ARG A 1 181 ? -12.414 14.328 -12.703 1 81.56 181 ARG A O 1
ATOM 1429 N N . ASP A 1 182 ? -12.977 12.539 -13.953 1 88.44 182 ASP A N 1
ATOM 1430 C CA . ASP A 1 182 ? -11.773 11.82 -13.547 1 88.44 182 ASP A CA 1
ATOM 1431 C C . ASP A 1 182 ? -10.57 12.266 -14.367 1 88.44 182 ASP A C 1
ATOM 1433 O O . ASP A 1 182 ? -9.43 11.914 -14.047 1 88.44 182 ASP A O 1
ATOM 1437 N N . VAL A 1 183 ? -10.844 13.086 -15.406 1 90.12 183 VAL A N 1
ATOM 1438 C CA . VAL A 1 183 ? -9.75 13.648 -16.188 1 90.12 183 VAL A CA 1
ATOM 1439 C C . VAL A 1 183 ? -9.133 14.828 -15.422 1 90.12 183 VAL A C 1
ATOM 1441 O O . VAL A 1 183 ? -9.719 15.906 -15.359 1 90.12 183 VAL A O 1
ATOM 1444 N N . TRP A 1 184 ? -7.996 14.625 -14.844 1 88.56 184 TRP A N 1
ATOM 1445 C CA . TRP A 1 184 ? -7.414 15.633 -13.961 1 88.56 184 TRP A CA 1
ATOM 1446 C C . TRP A 1 184 ? -6.234 16.328 -14.641 1 88.56 184 TRP A C 1
ATOM 1448 O O . TRP A 1 184 ? -5.77 17.359 -14.172 1 88.56 184 TRP A O 1
ATOM 1458 N N . HIS A 1 185 ? -5.75 15.766 -15.742 1 89.62 185 HIS A N 1
ATOM 1459 C CA . HIS A 1 185 ? -4.637 16.297 -16.516 1 89.62 185 HIS A CA 1
ATOM 1460 C C . HIS A 1 185 ? -4.863 16.094 -18.016 1 89.62 185 HIS A C 1
ATOM 1462 O O . HIS A 1 185 ? -5.27 15.023 -18.438 1 89.62 185 HIS A O 1
ATOM 1468 N N . PRO A 1 186 ? -4.539 17.047 -18.812 1 86.25 186 PRO A N 1
ATOM 1469 C CA . PRO A 1 186 ? -4.859 16.969 -20.234 1 86.25 186 PRO A CA 1
ATOM 1470 C C . PRO A 1 186 ? -3.957 16 -21 1 86.25 186 PRO A C 1
ATOM 1472 O O . PRO A 1 186 ? -4.371 15.422 -22 1 86.25 186 PRO A O 1
ATOM 1475 N N . ASN A 1 187 ? -2.742 15.766 -20.5 1 88.31 187 ASN A N 1
ATOM 1476 C CA . ASN A 1 187 ? -1.777 14.984 -21.281 1 88.31 187 ASN A CA 1
ATOM 1477 C C . ASN A 1 187 ? -1.506 13.633 -20.641 1 88.31 187 ASN A C 1
ATOM 1479 O O . ASN A 1 187 ? -0.601 12.906 -21.062 1 88.31 187 ASN A O 1
ATOM 1483 N N . ILE A 1 188 ? -2.246 13.336 -19.625 1 93.25 188 ILE A N 1
ATOM 1484 C CA . ILE A 1 188 ? -2.016 12.07 -18.938 1 93.25 188 ILE A CA 1
ATOM 1485 C C . ILE A 1 188 ? -3.305 11.258 -18.906 1 93.25 188 ILE A C 1
ATOM 1487 O O . ILE A 1 188 ? -4.215 11.539 -18.141 1 93.25 188 ILE A O 1
ATOM 1491 N N . ALA A 1 189 ? -3.303 10.297 -19.766 1 93.38 189 ALA A N 1
ATOM 1492 C CA . ALA A 1 189 ? -4.477 9.43 -19.859 1 93.38 189 ALA A CA 1
ATOM 1493 C C . ALA A 1 189 ? -4.457 8.367 -18.75 1 93.38 189 ALA A C 1
ATOM 1495 O O . ALA A 1 189 ? -4.5 7.168 -19.031 1 93.38 189 ALA A O 1
ATOM 1496 N N . TRP A 1 190 ? -4.379 8.781 -17.578 1 96.44 190 TRP A N 1
ATOM 1497 C CA . TRP A 1 190 ? -4.316 7.949 -16.375 1 96.44 190 TRP A CA 1
ATOM 1498 C C . TRP A 1 190 ? -4.887 8.68 -15.172 1 96.44 190 TRP A C 1
ATOM 1500 O O . TRP A 1 190 ? -4.793 9.906 -15.078 1 96.44 190 TRP A O 1
ATOM 1510 N N . GLN A 1 191 ? -5.52 7.984 -14.25 1 95.31 191 GLN A N 1
ATOM 1511 C CA . GLN A 1 191 ? -5.938 8.531 -12.961 1 95.31 191 GLN A CA 1
ATOM 1512 C C . GLN A 1 191 ? -5.461 7.648 -11.812 1 95.31 191 GLN A C 1
ATOM 1514 O O . GLN A 1 191 ? -5.324 6.434 -11.969 1 95.31 191 GLN A O 1
ATOM 1519 N N . PRO A 1 192 ? -5.188 8.227 -10.703 1 95.06 192 PRO A N 1
ATOM 1520 C CA . PRO A 1 192 ? -4.762 7.438 -9.547 1 95.06 192 PRO A CA 1
ATOM 1521 C C . PRO A 1 192 ? -5.918 6.688 -8.883 1 95.06 192 PRO A C 1
ATOM 1523 O O . PRO A 1 192 ? -6.98 7.273 -8.641 1 95.06 192 PRO A O 1
ATOM 1526 N N . VAL A 1 193 ? -5.801 5.453 -8.711 1 96.12 193 VAL A N 1
ATOM 1527 C CA . VAL A 1 193 ? -6.668 4.598 -7.91 1 96.12 193 VAL A CA 1
ATOM 1528 C C . VAL A 1 193 ? -5.859 3.951 -6.789 1 96.12 193 VAL A C 1
ATOM 1530 O O . VAL A 1 193 ? -4.812 3.35 -7.035 1 96.12 193 VAL A O 1
ATOM 1533 N N . PRO A 1 194 ? -6.324 4.109 -5.586 1 96.06 194 PRO A N 1
ATOM 1534 C CA . PRO A 1 194 ? -5.508 3.631 -4.469 1 96.06 194 PRO A CA 1
ATOM 1535 C C . PRO A 1 194 ? -5.34 2.111 -4.469 1 96.06 194 PRO A C 1
ATOM 1537 O O . PRO A 1 194 ? -6.312 1.381 -4.672 1 96.06 194 PRO A O 1
ATOM 1540 N N . VAL A 1 195 ? -4.109 1.684 -4.293 1 97.12 195 VAL A N 1
ATOM 1541 C CA . VAL A 1 195 ? -3.775 0.285 -4.047 1 97.12 195 VAL A CA 1
ATOM 1542 C C . VAL A 1 195 ? -3.279 0.119 -2.611 1 97.12 195 VAL A C 1
ATOM 1544 O O . VAL A 1 195 ? -2.176 0.558 -2.275 1 97.12 195 VAL A O 1
ATOM 1547 N N . HIS A 1 196 ? -4.121 -0.458 -1.836 1 96.44 196 HIS A N 1
ATOM 1548 C CA . HIS A 1 196 ? -3.695 -0.753 -0.472 1 96.44 196 HIS A CA 1
ATOM 1549 C C . HIS A 1 196 ? -2.729 -1.931 -0.44 1 96.44 196 HIS A C 1
ATOM 1551 O O . HIS A 1 196 ? -2.732 -2.77 -1.344 1 96.44 196 HIS A O 1
ATOM 1557 N N . VAL A 1 197 ? -1.833 -1.928 0.513 1 96.19 197 VAL A N 1
ATOM 1558 C CA . VAL A 1 197 ? -0.772 -2.93 0.532 1 96.19 197 VAL A CA 1
ATOM 1559 C C . VAL A 1 197 ? -0.712 -3.592 1.906 1 96.19 197 VAL A C 1
ATOM 1561 O O . VAL A 1 197 ? -0.874 -2.926 2.932 1 96.19 197 VAL A O 1
ATOM 1564 N N . LEU A 1 198 ? -0.566 -4.871 1.91 1 94.19 198 LEU A N 1
ATOM 1565 C CA . LEU A 1 198 ? -0.344 -5.633 3.135 1 94.19 198 LEU A CA 1
ATOM 1566 C C . LEU A 1 198 ? 1.138 -5.945 3.318 1 94.19 198 LEU A C 1
ATOM 1568 O O . LEU A 1 198 ? 1.701 -6.762 2.586 1 94.19 198 LEU A O 1
ATOM 1572 N N . PRO A 1 199 ? 1.728 -5.344 4.336 1 92.31 199 PRO A N 1
ATOM 1573 C CA . PRO A 1 199 ? 3.137 -5.656 4.582 1 92.31 199 PRO A CA 1
ATOM 1574 C C . PRO A 1 199 ? 3.369 -7.129 4.898 1 92.31 199 PRO A C 1
ATOM 1576 O O . PRO A 1 199 ? 2.51 -7.781 5.5 1 92.31 199 PRO A O 1
ATOM 1579 N N . ARG A 1 200 ? 4.547 -7.578 4.609 1 87.88 200 ARG A N 1
ATOM 1580 C CA . ARG A 1 200 ? 4.895 -8.992 4.703 1 87.88 200 ARG A CA 1
ATOM 1581 C C . ARG A 1 200 ? 4.711 -9.516 6.125 1 87.88 200 ARG A C 1
ATOM 1583 O O . ARG A 1 200 ? 4.215 -10.625 6.324 1 87.88 200 ARG A O 1
ATOM 1590 N N . GLN A 1 201 ? 4.992 -8.695 7.055 1 86.38 201 GLN A N 1
ATOM 1591 C CA . GLN A 1 201 ? 5.035 -9.141 8.445 1 86.38 201 GLN A CA 1
ATOM 1592 C C . GLN A 1 201 ? 3.631 -9.414 8.977 1 86.38 201 GLN A C 1
ATOM 1594 O O . GLN A 1 201 ? 3.465 -10.148 9.953 1 86.38 201 GLN A O 1
ATOM 1599 N N . VAL A 1 202 ? 2.674 -8.883 8.273 1 90.75 202 VAL A N 1
ATOM 1600 C CA . VAL A 1 202 ? 1.323 -9.031 8.805 1 90.75 202 VAL A CA 1
ATOM 1601 C C . VAL A 1 202 ? 0.425 -9.695 7.762 1 90.75 202 VAL A C 1
ATOM 1603 O O . VAL A 1 202 ? -0.788 -9.797 7.953 1 90.75 202 VAL A O 1
ATOM 1606 N N . ASP A 1 203 ? 0.953 -10.18 6.684 1 92.75 203 ASP A N 1
ATOM 1607 C CA . ASP A 1 203 ? 0.16 -10.68 5.566 1 92.75 203 ASP A CA 1
ATOM 1608 C C . ASP A 1 203 ? -0.234 -12.141 5.781 1 92.75 203 ASP A C 1
ATOM 1610 O O . ASP A 1 203 ? 0.491 -13.047 5.379 1 92.75 203 ASP A O 1
ATOM 1614 N N . ASN A 1 204 ? -1.325 -12.391 6.344 1 94 204 ASN A N 1
ATOM 1615 C CA . ASN A 1 204 ? -1.899 -13.727 6.449 1 94 204 ASN A CA 1
ATOM 1616 C C . ASN A 1 204 ? -3.02 -13.938 5.434 1 94 204 ASN A C 1
ATOM 1618 O O . ASN A 1 204 ? -3.797 -14.883 5.543 1 94 204 ASN A O 1
ATOM 1622 N N . LEU A 1 205 ? -3.082 -13.016 4.477 1 94 205 LEU A N 1
ATOM 1623 C CA . LEU A 1 205 ? -4.227 -12.992 3.572 1 94 205 LEU A CA 1
ATOM 1624 C C . LEU A 1 205 ? -3.805 -13.375 2.156 1 94 205 LEU A C 1
ATOM 1626 O O . LEU A 1 205 ? -4.438 -14.219 1.521 1 94 205 LEU A O 1
ATOM 1630 N N . LEU A 1 206 ? -2.781 -12.766 1.617 1 92.5 206 LEU A N 1
ATOM 1631 C CA . LEU A 1 206 ? -2.455 -12.914 0.202 1 92.5 206 LEU A CA 1
ATOM 1632 C C . LEU A 1 206 ? -1.175 -13.719 0.017 1 92.5 206 LEU A C 1
ATOM 1634 O O . LEU A 1 206 ? -1.225 -14.891 -0.349 1 92.5 206 LEU A O 1
ATOM 1638 N N . ALA A 1 207 ? -0.077 -13.164 0.491 1 86.38 207 ALA A N 1
ATOM 1639 C CA . ALA A 1 207 ? 1.195 -13.875 0.406 1 86.38 207 ALA A CA 1
ATOM 1640 C C . ALA A 1 207 ? 1.355 -14.852 1.565 1 86.38 207 ALA A C 1
ATOM 1642 O O . ALA A 1 207 ? 2.186 -15.766 1.509 1 86.38 207 ALA A O 1
ATOM 1643 N N . VAL A 1 208 ? 0.596 -14.664 2.574 1 89.12 208 VAL A N 1
ATOM 1644 C CA . VAL A 1 208 ? 0.595 -15.492 3.775 1 89.12 208 VAL A CA 1
ATOM 1645 C C . VAL A 1 208 ? 2.021 -15.656 4.297 1 89.12 208 VAL A C 1
ATOM 1647 O O . VAL A 1 208 ? 2.492 -16.766 4.504 1 89.12 208 VAL A O 1
ATOM 1650 N N . SER A 1 209 ? 2.66 -14.523 4.414 1 85.12 209 SER A N 1
ATOM 1651 C CA . SER A 1 209 ? 4.047 -14.484 4.871 1 85.12 209 SER A CA 1
ATOM 1652 C C . SER A 1 209 ? 4.125 -14.305 6.383 1 85.12 209 SER A C 1
ATOM 1654 O O . SER A 1 209 ? 5.184 -14.5 6.98 1 85.12 209 SER A O 1
ATOM 1656 N N . ARG A 1 210 ? 3.027 -13.945 6.953 1 89.56 210 ARG A N 1
ATOM 1657 C CA . ARG A 1 210 ? 3.021 -13.844 8.406 1 89.56 210 ARG A CA 1
ATOM 1658 C C . ARG A 1 210 ? 3.35 -15.188 9.055 1 89.56 210 ARG A C 1
ATOM 1660 O O . ARG A 1 210 ? 2.732 -16.203 8.727 1 89.56 210 ARG A O 1
ATOM 1667 N N . PRO A 1 211 ? 4.266 -15.211 9.977 1 87.81 211 PRO A N 1
ATOM 1668 C CA . PRO A 1 211 ? 4.645 -16.484 10.594 1 87.81 211 PRO A CA 1
ATOM 1669 C C . PRO A 1 211 ? 3.484 -17.156 11.336 1 87.81 211 PRO A C 1
ATOM 1671 O O . PRO A 1 211 ? 2.695 -16.469 11.992 1 87.81 211 PRO A O 1
ATOM 1674 N N . CYS A 1 212 ? 3.408 -18.469 11.141 1 94.12 212 CYS A N 1
ATOM 1675 C CA . CYS A 1 212 ? 2.402 -19.297 11.797 1 94.12 212 CYS A CA 1
ATOM 1676 C C . CYS A 1 212 ? 2.998 -20.625 12.242 1 94.12 212 CYS A C 1
ATOM 1678 O O . CYS A 1 212 ? 3.061 -21.578 11.469 1 94.12 212 CYS A O 1
ATOM 1680 N N . PRO A 1 213 ? 3.352 -20.734 13.539 1 93.44 213 PRO A N 1
ATOM 1681 C CA . PRO A 1 213 ? 3.973 -21.953 14.07 1 93.44 213 PRO A CA 1
ATOM 1682 C C . PRO A 1 213 ? 3.102 -23.188 13.867 1 93.44 213 PRO A C 1
ATOM 1684 O O . PRO A 1 213 ? 3.617 -24.266 13.578 1 93.44 213 PRO A O 1
ATOM 1687 N N . ALA A 1 214 ? 1.846 -23.031 14.008 1 94.56 214 ALA A N 1
ATOM 1688 C CA . ALA A 1 214 ? 0.943 -24.156 13.836 1 94.56 214 ALA A CA 1
ATOM 1689 C C . ALA A 1 214 ? 0.998 -24.688 12.406 1 94.56 214 ALA A C 1
ATOM 1691 O O . ALA A 1 214 ? 0.967 -25.891 12.18 1 94.56 214 ALA A O 1
ATOM 1692 N N . PHE A 1 215 ? 1.046 -23.828 11.477 1 93.94 215 PHE A N 1
ATOM 1693 C CA . PHE A 1 215 ? 1.195 -24.234 10.086 1 93.94 215 PHE A CA 1
ATOM 1694 C C . PHE A 1 215 ? 2.502 -25 9.883 1 93.94 215 PHE A C 1
ATOM 1696 O O . PHE A 1 215 ? 2.523 -26.031 9.219 1 93.94 215 PHE A O 1
ATOM 1703 N N . GLU A 1 216 ? 3.547 -24.422 10.43 1 89.75 216 GLU A N 1
ATOM 1704 C CA . GLU A 1 216 ? 4.867 -25.016 10.258 1 89.75 216 GLU A CA 1
ATOM 1705 C C . GLU A 1 216 ? 4.895 -26.453 10.805 1 89.75 216 GLU A C 1
ATOM 1707 O O . GLU A 1 216 ? 5.469 -27.344 10.18 1 89.75 216 GLU A O 1
ATOM 1712 N N . GLU A 1 217 ? 4.293 -26.594 11.875 1 92.88 217 GLU A N 1
ATOM 1713 C CA . GLU A 1 217 ? 4.238 -27.922 12.477 1 92.88 217 GLU A CA 1
ATOM 1714 C C . GLU A 1 217 ? 3.457 -28.891 11.602 1 92.88 217 GLU A C 1
ATOM 1716 O O . GLU A 1 217 ? 3.912 -30.016 11.359 1 92.88 217 GLU A O 1
ATOM 1721 N N . LYS A 1 218 ? 2.352 -28.484 11.148 1 92.75 218 LYS A N 1
ATOM 1722 C CA . LYS A 1 218 ? 1.51 -29.328 10.312 1 92.75 218 LYS A CA 1
ATOM 1723 C C . LYS A 1 218 ? 2.18 -29.625 8.977 1 92.75 218 LYS A C 1
ATOM 1725 O O . LYS A 1 218 ? 1.979 -30.688 8.398 1 92.75 218 LYS A O 1
ATOM 1730 N N . PHE A 1 219 ? 2.838 -28.656 8.492 1 90.06 219 PHE A N 1
ATOM 1731 C CA . PHE A 1 219 ? 3.535 -28.844 7.227 1 90.06 219 PHE A CA 1
ATOM 1732 C C . PHE A 1 219 ? 4.672 -29.844 7.371 1 90.06 219 PHE A C 1
ATOM 1734 O O . PHE A 1 219 ? 4.902 -30.656 6.48 1 90.06 219 PHE A O 1
ATOM 1741 N N . LEU A 1 220 ? 5.359 -29.766 8.508 1 87.44 220 LEU A N 1
ATOM 1742 C CA . LEU A 1 220 ? 6.402 -30.734 8.789 1 87.44 220 LEU A CA 1
ATOM 1743 C C . LEU A 1 220 ? 5.816 -32.156 8.898 1 87.44 220 LEU A C 1
ATOM 1745 O O . LEU A 1 220 ? 6.414 -33.125 8.406 1 87.44 220 LEU A O 1
ATOM 1749 N N . ASP A 1 221 ? 4.738 -32.219 9.516 1 91.69 221 ASP A N 1
ATOM 1750 C CA . ASP A 1 221 ? 4.055 -33.531 9.609 1 91.69 221 ASP A CA 1
ATOM 1751 C C . ASP A 1 221 ? 3.705 -34.062 8.227 1 91.69 221 ASP A C 1
ATOM 1753 O O . ASP A 1 221 ? 3.852 -35.25 7.965 1 91.69 221 ASP A O 1
ATOM 1757 N N . TYR A 1 222 ? 3.215 -33.219 7.398 1 89.62 222 TYR A N 1
ATOM 1758 C CA . TYR A 1 222 ? 2.865 -33.625 6.039 1 89.62 222 TYR A CA 1
ATOM 1759 C C . TYR A 1 222 ? 4.098 -34.094 5.277 1 89.62 222 TYR A C 1
ATOM 1761 O O . TYR A 1 222 ? 4.031 -35.062 4.535 1 89.62 222 TYR A O 1
ATOM 1769 N N . GLN A 1 223 ? 5.148 -33.406 5.469 1 85.94 223 GLN A N 1
ATOM 1770 C CA . GLN A 1 223 ? 6.387 -33.781 4.789 1 85.94 223 GLN A CA 1
ATOM 1771 C C . GLN A 1 223 ? 6.879 -35.156 5.238 1 85.94 223 GLN A C 1
ATOM 1773 O O . GLN A 1 223 ? 7.586 -35.844 4.496 1 85.94 223 GLN A O 1
ATOM 1778 N N . ARG A 1 224 ? 6.457 -35.562 6.402 1 89.44 224 ARG A N 1
ATOM 1779 C CA . ARG A 1 224 ? 6.855 -36.844 6.934 1 89.44 224 ARG A CA 1
ATOM 1780 C C . ARG A 1 224 ? 5.887 -37.938 6.5 1 89.44 224 ARG A C 1
ATOM 1782 O O . ARG A 1 224 ? 6.18 -39.125 6.641 1 89.44 224 ARG A O 1
ATOM 1789 N N . SER A 1 225 ? 4.863 -37.531 5.973 1 90.44 225 SER A N 1
ATOM 1790 C CA . SER A 1 225 ? 3.869 -38.531 5.531 1 90.44 225 SER A CA 1
ATOM 1791 C C . SER A 1 225 ? 4.41 -39.375 4.402 1 90.44 225 SER A C 1
ATOM 1793 O O . SER A 1 225 ? 5.34 -39 3.697 1 90.44 225 SER A O 1
ATOM 1795 N N . GLU A 1 226 ? 3.807 -40.562 4.215 1 91.44 226 GLU A N 1
ATOM 1796 C CA . GLU A 1 226 ? 4.219 -41.5 3.172 1 91.44 226 GLU A CA 1
ATOM 1797 C C . GLU A 1 226 ? 3.961 -40.906 1.782 1 91.44 226 GLU A C 1
ATOM 1799 O O . GLU A 1 226 ? 4.754 -41.125 0.861 1 91.44 226 GLU A O 1
ATOM 1804 N N . GLU A 1 227 ? 2.893 -40.25 1.722 1 86.94 227 GLU A N 1
ATOM 1805 C CA . GLU A 1 227 ? 2.535 -39.656 0.442 1 86.94 227 GLU A CA 1
ATOM 1806 C C . GLU A 1 227 ? 3.611 -38.688 -0.028 1 86.94 227 GLU A C 1
ATOM 1808 O O . GLU A 1 227 ? 4.07 -38.75 -1.17 1 86.94 227 GLU A O 1
ATOM 1813 N N . PHE A 1 228 ? 3.992 -37.875 0.801 1 87.44 228 PHE A N 1
ATOM 1814 C CA . PHE A 1 228 ? 5.008 -36.875 0.468 1 87.44 228 PHE A CA 1
ATOM 1815 C C . PHE A 1 228 ? 6.363 -37.562 0.25 1 87.44 228 PHE A C 1
ATOM 1817 O O . PHE A 1 228 ? 7.074 -37.219 -0.701 1 87.44 228 PHE A O 1
ATOM 1824 N N . GLN A 1 229 ? 6.684 -38.469 1.104 1 87.31 229 GLN A N 1
ATOM 1825 C CA . GLN A 1 229 ? 7.973 -39.125 1.001 1 87.31 229 GLN A CA 1
ATOM 1826 C C . GLN A 1 229 ? 8.07 -39.938 -0.297 1 87.31 229 GLN A C 1
ATOM 1828 O O . GLN A 1 229 ? 9.141 -39.969 -0.921 1 87.31 229 GLN A O 1
ATOM 1833 N N . ARG A 1 230 ? 7.047 -40.5 -0.64 1 88.81 230 ARG A N 1
ATOM 1834 C CA . ARG A 1 230 ? 7.027 -41.25 -1.897 1 88.81 230 ARG A CA 1
ATOM 1835 C C . ARG A 1 230 ? 7.254 -40.312 -3.084 1 88.81 230 ARG A C 1
ATOM 1837 O O . ARG A 1 230 ? 8.016 -40.656 -3.996 1 88.81 230 ARG A O 1
ATOM 1844 N N . TYR A 1 231 ? 6.527 -39.25 -3.055 1 86.69 231 TYR A N 1
ATOM 1845 C CA . TYR A 1 231 ? 6.703 -38.281 -4.129 1 86.69 231 TYR A CA 1
ATOM 1846 C C . TYR A 1 231 ? 8.133 -37.75 -4.145 1 86.69 231 TYR A C 1
ATOM 1848 O O . TYR A 1 231 ? 8.742 -37.625 -5.211 1 86.69 231 TYR A O 1
ATOM 1856 N N . ASN A 1 232 ? 8.609 -37.5 -3.037 1 83.56 232 ASN A N 1
ATOM 1857 C CA . ASN A 1 232 ? 9.969 -36.969 -2.904 1 83.56 232 ASN A CA 1
ATOM 1858 C C . ASN A 1 232 ? 11 -37.938 -3.467 1 83.56 232 ASN A C 1
ATOM 1860 O O . ASN A 1 232 ? 11.977 -37.531 -4.094 1 83.56 232 ASN A O 1
ATOM 1864 N N . ARG A 1 233 ? 10.789 -39.125 -3.215 1 87.44 233 ARG A N 1
ATOM 1865 C CA . ARG A 1 233 ? 11.688 -40.156 -3.75 1 87.44 233 ARG A CA 1
ATOM 1866 C C . ARG A 1 233 ? 11.609 -40.188 -5.273 1 87.44 233 ARG A C 1
ATOM 1868 O O . ARG A 1 233 ? 12.625 -40.406 -5.945 1 87.44 233 ARG A O 1
ATOM 1875 N N . THR A 1 234 ? 10.438 -40 -5.727 1 88.19 234 THR A N 1
ATOM 1876 C CA . THR A 1 234 ? 10.219 -40.062 -7.168 1 88.19 234 THR A CA 1
ATOM 1877 C C . THR A 1 234 ? 10.938 -38.938 -7.883 1 88.19 234 THR A C 1
ATOM 1879 O O . THR A 1 234 ? 11.469 -39.125 -8.984 1 88.19 234 THR A O 1
ATOM 1882 N N . ILE A 1 235 ? 10.977 -37.812 -7.305 1 88.25 235 ILE A N 1
ATOM 1883 C CA . ILE A 1 235 ? 11.523 -36.656 -8.008 1 88.25 235 ILE A CA 1
ATOM 1884 C C . ILE A 1 235 ? 12.977 -36.438 -7.582 1 88.25 235 ILE A C 1
ATOM 1886 O O . ILE A 1 235 ? 13.664 -35.594 -8.133 1 88.25 235 ILE A O 1
ATOM 1890 N N . GLY A 1 236 ? 13.461 -37.188 -6.727 1 86.12 236 GLY A N 1
ATOM 1891 C CA . GLY A 1 236 ? 14.789 -37.062 -6.145 1 86.12 236 GLY A CA 1
ATOM 1892 C C . GLY A 1 236 ? 15.891 -37 -7.184 1 86.12 236 GLY A C 1
ATOM 1893 O O . GLY A 1 236 ? 16.703 -36.062 -7.168 1 86.12 236 GLY A O 1
ATOM 1894 N N . PRO A 1 237 ? 15.922 -37.938 -8.055 1 87.5 237 PRO A N 1
ATOM 1895 C CA . PRO A 1 237 ? 16.969 -37.938 -9.07 1 87.5 237 PRO A CA 1
ATOM 1896 C C . PRO A 1 237 ? 16.969 -36.656 -9.906 1 87.5 237 PRO A C 1
ATOM 1898 O O . PRO A 1 237 ? 18.031 -36.094 -10.211 1 87.5 237 PRO A O 1
ATOM 1901 N N . ALA A 1 238 ? 15.789 -36.25 -10.258 1 88.44 238 ALA A N 1
ATOM 1902 C CA . ALA A 1 238 ? 15.688 -35 -11.047 1 88.44 238 ALA A CA 1
ATOM 1903 C C . ALA A 1 238 ? 16.203 -33.812 -10.258 1 88.44 238 ALA A C 1
ATOM 1905 O O . ALA A 1 238 ? 16.906 -32.969 -10.805 1 88.44 238 ALA A O 1
ATOM 1906 N N . LEU A 1 239 ? 15.891 -33.75 -9.016 1 86.88 239 LEU A N 1
ATOM 1907 C CA . LEU A 1 239 ? 16.328 -32.625 -8.156 1 86.88 239 LEU A CA 1
ATOM 1908 C C . LEU A 1 239 ? 17.844 -32.656 -7.996 1 86.88 239 LEU A C 1
ATOM 1910 O O . LEU A 1 239 ? 18.469 -31.578 -8.008 1 86.88 239 LEU A O 1
ATOM 1914 N N . LYS A 1 240 ? 18.359 -33.812 -7.852 1 85.44 240 LYS A N 1
ATOM 1915 C CA . LYS A 1 240 ? 19.812 -33.938 -7.727 1 85.44 240 LYS A CA 1
ATOM 1916 C C . LYS A 1 240 ? 20.516 -33.469 -9 1 85.44 240 LYS A C 1
ATOM 1918 O O . LYS A 1 240 ? 21.531 -32.75 -8.93 1 85.44 240 LYS A O 1
ATOM 1923 N N . TYR A 1 241 ? 20 -33.875 -10.078 1 88.12 241 TYR A N 1
ATOM 1924 C CA . TYR A 1 241 ? 20.547 -33.469 -11.359 1 88.12 241 TYR A CA 1
ATOM 1925 C C . TYR A 1 241 ? 20.531 -31.938 -11.5 1 88.12 241 TYR A C 1
ATOM 1927 O O . TYR A 1 241 ? 21.531 -31.328 -11.898 1 88.12 241 TYR A O 1
ATOM 1935 N N . MET A 1 242 ? 19.391 -31.344 -11.156 1 87.06 242 MET A N 1
ATOM 1936 C CA . MET A 1 242 ? 19.234 -29.891 -11.281 1 87.06 242 MET A CA 1
ATOM 1937 C C . MET A 1 242 ? 20.141 -29.156 -10.312 1 87.06 242 MET A C 1
ATOM 1939 O O . MET A 1 242 ? 20.688 -28.094 -10.648 1 87.06 242 MET A O 1
ATOM 1943 N N . ALA A 1 243 ? 20.266 -29.688 -9.148 1 81.38 243 ALA A N 1
ATOM 1944 C CA . ALA A 1 243 ? 21.141 -29.078 -8.164 1 81.38 243 ALA A CA 1
ATOM 1945 C C . ALA A 1 243 ? 22.594 -29.062 -8.656 1 81.38 243 ALA A C 1
ATOM 1947 O O . ALA A 1 243 ? 23.281 -28.047 -8.516 1 81.38 243 ALA A O 1
ATOM 1948 N N . GLU A 1 244 ? 23.031 -30.047 -9.25 1 82.44 244 GLU A N 1
ATOM 1949 C CA . GLU A 1 244 ? 24.391 -30.203 -9.734 1 82.44 244 GLU A CA 1
ATOM 1950 C C . GLU A 1 244 ? 24.688 -29.234 -10.883 1 82.44 244 GLU A C 1
ATOM 1952 O O . GLU A 1 244 ? 25.766 -28.641 -10.953 1 82.44 244 GLU A O 1
ATOM 1957 N N . HIS A 1 245 ? 23.781 -29.109 -11.688 1 80.81 245 HIS A N 1
ATOM 1958 C CA . HIS A 1 245 ? 24.031 -28.359 -12.914 1 80.81 245 HIS A CA 1
ATOM 1959 C C . HIS A 1 245 ? 23.703 -26.875 -12.75 1 80.81 245 HIS A C 1
ATOM 1961 O O . HIS A 1 245 ? 24.328 -26.031 -13.391 1 80.81 245 HIS A O 1
ATOM 1967 N N . SER A 1 246 ? 22.688 -26.547 -11.984 1 76.69 246 SER A N 1
ATOM 1968 C CA . SER A 1 246 ? 22.312 -25.156 -11.781 1 76.69 246 SER A CA 1
ATOM 1969 C C . SER A 1 246 ? 23.141 -24.516 -10.68 1 76.69 246 SER A C 1
ATOM 1971 O O . SER A 1 246 ? 23.156 -23.281 -10.531 1 76.69 246 SER A O 1
ATOM 1973 N N . LYS A 1 247 ? 23.797 -25.328 -9.883 1 68.62 247 LYS A N 1
ATOM 1974 C CA . LYS A 1 247 ? 24.594 -24.875 -8.734 1 68.62 247 LYS A CA 1
ATOM 1975 C C . LYS A 1 247 ? 23.719 -24.141 -7.719 1 68.62 247 LYS A C 1
ATOM 1977 O O . LYS A 1 247 ? 24.125 -23.125 -7.16 1 68.62 247 LYS A O 1
ATOM 1982 N N . SER A 1 248 ? 22.469 -24.547 -7.738 1 67.69 248 SER A N 1
ATOM 1983 C CA . SER A 1 248 ? 21.516 -24 -6.785 1 67.69 248 SER A CA 1
ATOM 1984 C C . SER A 1 248 ? 21 -25.078 -5.836 1 67.69 248 SER A C 1
ATOM 1986 O O . SER A 1 248 ? 20.984 -26.266 -6.18 1 67.69 248 SER A O 1
ATOM 1988 N N . ASP A 1 249 ? 20.734 -24.547 -4.648 1 66.62 249 ASP A N 1
ATOM 1989 C CA . ASP A 1 249 ? 20.156 -25.453 -3.676 1 66.62 249 ASP A CA 1
ATOM 1990 C C . ASP A 1 249 ? 18.734 -25.859 -4.086 1 66.62 249 ASP A C 1
ATOM 1992 O O . ASP A 1 249 ? 17.875 -25 -4.301 1 66.62 249 ASP A O 1
ATOM 1996 N N . MET A 1 250 ? 18.594 -27.188 -4.355 1 68.38 250 MET A N 1
ATOM 1997 C CA . MET A 1 250 ? 17.297 -27.703 -4.77 1 68.38 250 MET A CA 1
ATOM 1998 C C . MET A 1 250 ? 16.609 -28.438 -3.621 1 68.38 250 MET A C 1
ATOM 2000 O O . MET A 1 250 ? 15.703 -29.25 -3.844 1 68.38 250 MET A O 1
ATOM 2004 N N . SER A 1 251 ? 17.078 -28.094 -2.449 1 62.62 251 SER A N 1
ATOM 2005 C CA . SER A 1 251 ? 16.516 -28.797 -1.294 1 62.62 251 SER A CA 1
ATOM 2006 C C . SER A 1 251 ? 15.164 -28.203 -0.894 1 62.62 251 SER A C 1
ATOM 2008 O O . SER A 1 251 ? 14.367 -28.875 -0.232 1 62.62 251 SER A O 1
ATOM 2010 N N . ASN A 1 252 ? 14.93 -27 -1.427 1 63.19 252 ASN A N 1
ATOM 2011 C CA . ASN A 1 252 ? 13.688 -26.312 -1.111 1 63.19 252 ASN A CA 1
ATOM 2012 C C . ASN A 1 252 ? 12.664 -26.453 -2.236 1 63.19 252 ASN A C 1
ATOM 2014 O O . ASN A 1 252 ? 13.031 -26.484 -3.412 1 63.19 252 ASN A O 1
ATOM 2018 N N . PHE A 1 253 ? 11.43 -26.828 -1.81 1 64.88 253 PHE A N 1
ATOM 2019 C CA . PHE A 1 253 ? 10.375 -27.109 -2.775 1 64.88 253 PHE A CA 1
ATOM 2020 C C . PHE A 1 253 ? 10.164 -25.922 -3.705 1 64.88 253 PHE A C 1
ATOM 2022 O O . PHE A 1 253 ? 9.688 -26.078 -4.832 1 64.88 253 PHE A O 1
ATOM 2029 N N . LEU A 1 254 ? 10.578 -24.75 -3.271 1 67.06 254 LEU A N 1
ATOM 2030 C CA . LEU A 1 254 ? 10.359 -23.578 -4.098 1 67.06 254 LEU A CA 1
ATOM 2031 C C . LEU A 1 254 ? 11.445 -23.438 -5.156 1 67.06 254 LEU A C 1
ATOM 2033 O O . LEU A 1 254 ? 11.258 -22.75 -6.164 1 67.06 254 LEU A O 1
ATOM 2037 N N . SER A 1 255 ? 12.523 -24.172 -4.902 1 70.69 255 SER A N 1
ATOM 2038 C CA . SER A 1 255 ? 13.664 -24.047 -5.801 1 70.69 255 SER A CA 1
ATOM 2039 C C . SER A 1 255 ? 13.32 -24.531 -7.203 1 70.69 255 SER A C 1
ATOM 2041 O O . SER A 1 255 ? 13.719 -23.922 -8.195 1 70.69 255 SER A O 1
ATOM 2043 N N . ALA A 1 256 ? 12.602 -25.641 -7.215 1 76.75 256 ALA A N 1
ATOM 2044 C CA . ALA A 1 256 ? 12.211 -26.172 -8.516 1 76.75 256 ALA A CA 1
ATOM 2045 C C . ALA A 1 256 ? 11.289 -25.203 -9.258 1 76.75 256 ALA A C 1
ATOM 2047 O O . ALA A 1 256 ? 11.398 -25.047 -10.477 1 76.75 256 ALA A O 1
ATOM 2048 N N . TYR A 1 257 ? 10.477 -24.641 -8.539 1 75.12 257 TYR A N 1
ATOM 2049 C CA . TYR A 1 257 ? 9.57 -23.656 -9.133 1 75.12 257 TYR A CA 1
ATOM 2050 C C . TYR A 1 257 ? 10.336 -22.484 -9.711 1 75.12 257 TYR A C 1
ATOM 2052 O O . TYR A 1 257 ? 10.062 -22.047 -10.828 1 75.12 257 TYR A O 1
ATOM 2060 N N . TYR A 1 258 ? 11.188 -22.094 -8.984 1 69.56 258 TYR A N 1
ATOM 2061 C CA . TYR A 1 258 ? 11.953 -20.938 -9.422 1 69.56 258 TYR A CA 1
ATOM 2062 C C . TYR A 1 258 ? 12.781 -21.266 -10.656 1 69.56 258 TYR A C 1
ATOM 2064 O O . TYR A 1 258 ? 12.891 -20.453 -11.578 1 69.56 258 TYR A O 1
ATOM 2072 N N . LEU A 1 259 ? 13.367 -22.359 -10.539 1 76.06 259 LEU A N 1
ATOM 2073 C CA . LEU A 1 259 ? 14.156 -22.766 -11.695 1 76.06 259 LEU A CA 1
ATOM 2074 C C . LEU A 1 259 ? 13.281 -22.875 -12.938 1 76.06 259 LEU A C 1
ATOM 2076 O O . LEU A 1 259 ? 13.672 -22.406 -14.016 1 76.06 259 LEU A O 1
ATOM 2080 N N . TYR A 1 260 ? 12.172 -23.469 -12.727 1 81.56 260 TYR A N 1
ATOM 2081 C CA . TYR A 1 260 ? 11.25 -23.578 -13.852 1 81.56 260 TYR A CA 1
ATOM 2082 C C . TYR A 1 260 ? 10.867 -22.203 -14.391 1 81.56 260 TYR A C 1
ATOM 2084 O O . TYR A 1 260 ? 10.891 -21.969 -15.594 1 81.56 260 TYR A O 1
ATOM 2092 N N . SER A 1 261 ? 10.461 -21.359 -13.477 1 71.5 261 SER A N 1
ATOM 2093 C CA . SER A 1 261 ? 10.016 -20.031 -13.852 1 71.5 261 SER A CA 1
ATOM 2094 C C . SER A 1 261 ? 11.109 -19.281 -14.609 1 71.5 261 SER A C 1
ATOM 2096 O O . SER A 1 261 ? 10.836 -18.609 -15.609 1 71.5 261 SER A O 1
ATOM 2098 N N . CYS A 1 262 ? 12.273 -19.406 -14.125 1 69.81 262 CYS A N 1
ATOM 2099 C CA . CYS A 1 262 ? 13.406 -18.734 -14.75 1 69.81 262 CYS A CA 1
ATOM 2100 C C . CYS A 1 262 ? 13.641 -19.266 -16.156 1 69.81 262 CYS A C 1
ATOM 2102 O O . CYS A 1 262 ? 13.781 -18.484 -17.109 1 69.81 262 CYS A O 1
ATOM 2104 N N . LEU A 1 263 ? 13.688 -20.531 -16.312 1 75.44 263 LEU A N 1
ATOM 2105 C CA . LEU A 1 263 ? 13.938 -21.156 -17.609 1 75.44 263 LEU A CA 1
ATOM 2106 C C . LEU A 1 263 ? 12.805 -20.844 -18.578 1 75.44 263 LEU A C 1
ATOM 2108 O O . LEU A 1 263 ? 13.047 -20.594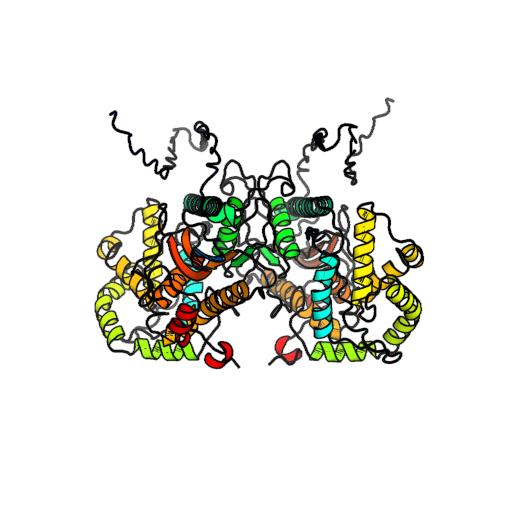 -19.766 1 75.44 263 LEU A O 1
ATOM 2112 N N . ASP A 1 264 ? 11.641 -20.828 -18.047 1 74.31 264 ASP A N 1
ATOM 2113 C CA . ASP A 1 264 ? 10.469 -20.562 -18.875 1 74.31 264 ASP A CA 1
ATOM 2114 C C . ASP A 1 264 ? 10.477 -19.141 -19.406 1 74.31 264 ASP A C 1
ATOM 2116 O O . ASP A 1 264 ? 10.203 -18.906 -20.594 1 74.31 264 ASP A O 1
ATOM 2120 N N . VAL A 1 265 ? 10.773 -18.234 -18.547 1 65.44 265 VAL A N 1
ATOM 2121 C CA . VAL A 1 265 ? 10.844 -16.828 -18.938 1 65.44 265 VAL A CA 1
ATOM 2122 C C . VAL A 1 265 ? 11.961 -16.625 -19.953 1 65.44 265 VAL A C 1
ATOM 2124 O O . VAL A 1 265 ? 11.789 -15.914 -20.938 1 65.44 265 VAL A O 1
ATOM 2127 N N . GLU A 1 266 ? 13.094 -17.234 -19.734 1 65.56 266 GLU A N 1
ATOM 2128 C CA . GLU A 1 266 ? 14.227 -17.109 -20.656 1 65.56 266 GLU A CA 1
ATOM 2129 C C . GLU A 1 266 ? 13.883 -17.688 -22.031 1 65.56 266 GLU A C 1
ATOM 2131 O O . GLU A 1 266 ? 14.195 -17.078 -23.047 1 65.56 266 GLU A O 1
ATOM 2136 N N . GLN A 1 267 ? 13.258 -18.75 -21.969 1 72.69 267 GLN A N 1
ATOM 2137 C CA . GLN A 1 267 ? 12.883 -19.375 -23.234 1 72.69 267 GLN A CA 1
ATOM 2138 C C . GLN A 1 267 ? 11.859 -18.531 -23.984 1 72.69 267 GLN A C 1
ATOM 2140 O O . GLN A 1 267 ? 11.961 -18.359 -25.203 1 72.69 267 GLN A O 1
ATOM 2145 N N . GLN A 1 268 ? 10.898 -18.062 -23.266 1 63.53 268 GLN A N 1
ATOM 2146 C CA . GLN A 1 268 ? 9.859 -17.234 -23.875 1 63.53 268 GLN A CA 1
ATOM 2147 C C . GLN A 1 268 ? 10.438 -15.961 -24.469 1 63.53 268 GLN A C 1
ATOM 2149 O O . GLN A 1 268 ? 9.898 -15.414 -25.438 1 63.53 268 GLN A O 1
ATOM 2154 N N . ASN A 1 269 ? 11.531 -15.664 -23.922 1 57.44 269 ASN A N 1
ATOM 2155 C CA . ASN A 1 269 ? 12.164 -14.438 -24.406 1 57.44 269 ASN A CA 1
ATOM 2156 C C . ASN A 1 269 ? 13.25 -14.734 -25.422 1 57.44 269 ASN A C 1
ATOM 2158 O O . ASN A 1 269 ? 14.062 -13.859 -25.734 1 57.44 269 ASN A O 1
ATOM 2162 N N . GLY A 1 270 ? 13.383 -15.906 -25.859 1 60.78 270 GLY A N 1
ATOM 2163 C CA . GLY A 1 270 ? 14.227 -16.281 -26.969 1 60.78 270 GLY A CA 1
ATOM 2164 C C . GLY A 1 270 ? 15.656 -16.609 -26.578 1 60.78 270 GLY A C 1
ATOM 2165 O O . GLY A 1 270 ? 16.531 -16.719 -27.422 1 60.78 270 GLY A O 1
ATOM 2166 N N . PHE A 1 271 ? 15.867 -16.688 -25.359 1 63.12 271 PHE A N 1
ATOM 2167 C CA . PHE A 1 271 ? 17.219 -17.047 -24.922 1 63.12 271 PHE A CA 1
ATOM 2168 C C . PHE A 1 271 ? 17.469 -18.531 -25.125 1 63.12 271 PHE A C 1
ATOM 2170 O O . PHE A 1 271 ? 16.562 -19.359 -24.984 1 63.12 271 PHE A O 1
ATOM 2177 N N . ARG A 1 272 ? 18.75 -18.766 -25.531 1 73.94 272 ARG A N 1
ATOM 2178 C CA . ARG A 1 272 ? 19.156 -20.172 -25.578 1 73.94 272 ARG A CA 1
ATOM 2179 C C . ARG A 1 272 ? 19.453 -20.703 -24.188 1 73.94 272 ARG A C 1
ATOM 2181 O O . ARG A 1 272 ? 20.234 -20.125 -23.453 1 73.94 272 ARG A O 1
ATOM 2188 N N . LEU A 1 273 ? 18.828 -21.797 -23.875 1 81.19 273 LEU A N 1
ATOM 2189 C CA . LEU A 1 273 ? 19.016 -22.406 -22.578 1 81.19 273 LEU A CA 1
ATOM 2190 C C . LEU A 1 273 ? 20.234 -23.328 -22.578 1 81.19 273 LEU A C 1
ATOM 2192 O O . LEU A 1 273 ? 20.578 -23.891 -23.609 1 81.19 273 LEU A O 1
ATOM 2196 N N . PRO A 1 274 ? 20.922 -23.359 -21.469 1 81.38 274 PRO A N 1
ATOM 2197 C CA . PRO A 1 274 ? 22.031 -24.312 -21.391 1 81.38 274 PRO A CA 1
ATOM 2198 C C . PRO A 1 274 ? 21.625 -25.734 -21.766 1 81.38 274 PRO A C 1
ATOM 2200 O O . PRO A 1 274 ? 20.484 -26.141 -21.484 1 81.38 274 PRO A O 1
ATOM 2203 N N . ASN A 1 275 ? 22.531 -26.5 -22.266 1 85.69 275 ASN A N 1
ATOM 2204 C CA . ASN A 1 275 ? 22.25 -27.828 -22.797 1 85.69 275 ASN A CA 1
ATOM 2205 C C . ASN A 1 275 ? 21.719 -28.766 -21.703 1 85.69 275 ASN A C 1
ATOM 2207 O O . ASN A 1 275 ? 20.875 -29.625 -21.984 1 85.69 275 ASN A O 1
ATOM 2211 N N . TRP A 1 276 ? 22.203 -28.547 -20.547 1 89.69 276 TRP A N 1
ATOM 2212 C CA . TRP A 1 276 ? 21.812 -29.453 -19.469 1 89.69 276 TRP A CA 1
ATOM 2213 C C . TRP A 1 276 ? 20.312 -29.375 -19.188 1 89.69 276 TRP A C 1
ATOM 2215 O O . TRP A 1 276 ? 19.719 -30.312 -18.656 1 89.69 276 TRP A O 1
ATOM 2225 N N . THR A 1 277 ? 19.672 -28.266 -19.531 1 90.06 277 THR A N 1
ATOM 2226 C CA . THR A 1 277 ? 18.266 -28.047 -19.219 1 90.06 277 THR A CA 1
ATOM 2227 C C . THR A 1 277 ? 17.375 -28.969 -20.062 1 90.06 277 THR A C 1
ATOM 2229 O O . THR A 1 277 ? 16.219 -29.203 -19.719 1 90.06 277 THR A O 1
ATOM 2232 N N . LYS A 1 278 ? 17.875 -29.516 -21.141 1 91.06 278 LYS A N 1
ATOM 2233 C CA . LYS A 1 278 ? 17.109 -30.344 -22.047 1 91.06 278 LYS A CA 1
ATOM 2234 C C . LYS A 1 278 ? 16.609 -31.609 -21.344 1 91.06 278 LYS A C 1
ATOM 2236 O O . LYS A 1 278 ? 15.578 -32.156 -21.719 1 91.06 278 LYS A O 1
ATOM 2241 N N . GLN A 1 279 ? 17.344 -31.938 -20.344 1 92.44 279 GLN A N 1
ATOM 2242 C CA . GLN A 1 279 ? 17 -33.188 -19.656 1 92.44 279 GLN A CA 1
ATOM 2243 C C . GLN A 1 279 ? 15.875 -32.969 -18.656 1 92.44 279 GLN A C 1
ATOM 2245 O O . GLN A 1 279 ? 15.234 -33.906 -18.203 1 92.44 279 GLN A O 1
ATOM 2250 N N . VAL A 1 280 ? 15.641 -31.672 -18.328 1 91.69 280 VAL A N 1
ATOM 2251 C CA . VAL A 1 280 ? 14.719 -31.484 -17.219 1 91.69 280 VAL A CA 1
ATOM 2252 C C . VAL A 1 280 ? 13.664 -30.453 -17.578 1 91.69 280 VAL A C 1
ATOM 2254 O O . VAL A 1 280 ? 12.633 -30.328 -16.906 1 91.69 280 VAL A O 1
ATOM 2257 N N . TYR A 1 281 ? 13.945 -29.594 -18.578 1 90.69 281 TYR A N 1
ATOM 2258 C CA . TYR A 1 281 ? 13.031 -28.531 -19 1 90.69 281 TYR A CA 1
ATOM 2259 C C . TYR A 1 281 ? 12.523 -28.781 -20.406 1 90.69 281 TYR A C 1
ATOM 2261 O O . TYR A 1 281 ? 13.312 -29.094 -21.312 1 90.69 281 TYR A O 1
ATOM 2269 N N . PRO A 1 282 ? 11.258 -28.75 -20.703 1 92.25 282 PRO A N 1
ATOM 2270 C CA . PRO A 1 282 ? 10.266 -28.297 -19.734 1 92.25 282 PRO A CA 1
ATOM 2271 C C . PRO A 1 282 ? 9.898 -29.391 -18.719 1 92.25 282 PRO A C 1
ATOM 2273 O O . PRO A 1 282 ? 9.547 -29.078 -17.578 1 92.25 282 PRO A O 1
ATOM 2276 N N . GLU A 1 283 ? 9.938 -30.641 -19.297 1 93.31 283 GLU A N 1
ATOM 2277 C CA . GLU A 1 283 ? 9.656 -31.75 -18.375 1 93.31 283 GLU A CA 1
ATOM 2278 C C . GLU A 1 283 ? 10.938 -32.469 -17.984 1 93.31 283 GLU A C 1
ATOM 2280 O O . GLU A 1 283 ? 11.867 -32.594 -18.781 1 93.31 283 GLU A O 1
ATOM 2285 N N . PRO A 1 284 ? 10.891 -32.938 -16.766 1 92.12 284 PRO A N 1
ATOM 2286 C CA . PRO A 1 284 ? 9.828 -33.062 -15.766 1 92.12 284 PRO A CA 1
ATOM 2287 C C . PRO A 1 284 ? 9.703 -31.844 -14.875 1 92.12 284 PRO A C 1
ATOM 2289 O O . PRO A 1 284 ? 8.852 -31.812 -13.977 1 92.12 284 PRO A O 1
ATOM 2292 N N . LEU A 1 285 ? 10.5 -30.844 -15.031 1 90.31 285 LEU A N 1
ATOM 2293 C CA . LEU A 1 285 ? 10.57 -29.688 -14.156 1 90.31 285 LEU A CA 1
ATOM 2294 C C . LEU A 1 285 ? 9.219 -28.969 -14.094 1 90.31 285 LEU A C 1
ATOM 2296 O O . LEU A 1 285 ? 8.812 -28.516 -13.031 1 90.31 285 LEU A O 1
ATOM 2300 N N . LYS A 1 286 ? 8.578 -28.938 -15.164 1 91.19 286 LYS A N 1
ATOM 2301 C CA . LYS A 1 286 ? 7.266 -28.297 -15.227 1 91.19 286 LYS A CA 1
ATOM 2302 C C . LYS A 1 286 ? 6.285 -28.969 -14.266 1 91.19 286 LYS A C 1
ATOM 2304 O O . LYS A 1 286 ? 5.605 -28.297 -13.492 1 91.19 286 LYS A O 1
ATOM 2309 N N . THR A 1 287 ? 6.266 -30.234 -14.367 1 91.19 287 THR A N 1
ATOM 2310 C CA . THR A 1 287 ? 5.355 -31 -13.531 1 91.19 287 THR A CA 1
ATOM 2311 C C . THR A 1 287 ? 5.77 -30.938 -12.062 1 91.19 287 THR A C 1
ATOM 2313 O O . THR A 1 287 ? 4.926 -30.797 -11.18 1 91.19 287 THR A O 1
ATOM 2316 N N . ILE A 1 288 ? 7.016 -31.016 -11.805 1 89.31 288 ILE A N 1
ATOM 2317 C CA . ILE A 1 288 ? 7.539 -30.938 -10.445 1 89.31 288 ILE A CA 1
ATOM 2318 C C . ILE A 1 288 ? 7.195 -29.578 -9.836 1 89.31 288 ILE A C 1
ATOM 2320 O O . ILE A 1 288 ? 6.73 -29.5 -8.695 1 89.31 288 ILE A O 1
ATOM 2324 N N . SER A 1 289 ? 7.387 -28.578 -10.617 1 86.69 289 SER A N 1
ATOM 2325 C CA . SER A 1 289 ? 7.074 -27.219 -10.18 1 86.69 289 SER A CA 1
ATOM 2326 C C . SER A 1 289 ? 5.598 -27.078 -9.828 1 86.69 289 SER A C 1
ATOM 2328 O O . SER A 1 289 ? 5.254 -26.562 -8.758 1 86.69 289 SER A O 1
ATOM 2330 N N . ALA A 1 290 ? 4.797 -27.547 -10.656 1 88.56 290 ALA A N 1
ATOM 2331 C CA . ALA A 1 290 ? 3.354 -27.438 -10.461 1 88.56 290 ALA A CA 1
ATOM 2332 C C . ALA A 1 290 ? 2.91 -28.188 -9.211 1 88.56 290 ALA A C 1
ATOM 2334 O O . ALA A 1 290 ? 2.055 -27.719 -8.461 1 88.56 290 ALA A O 1
ATOM 2335 N N . GLU A 1 291 ? 3.5 -29.297 -9.008 1 87.56 291 GLU A N 1
ATOM 2336 C CA . GLU A 1 291 ? 3.129 -30.141 -7.875 1 87.56 291 GLU A CA 1
ATOM 2337 C C . GLU A 1 291 ? 3.6 -29.516 -6.559 1 87.56 291 GLU A C 1
ATOM 2339 O O . GLU A 1 291 ? 2.896 -29.578 -5.551 1 87.56 291 GLU A O 1
ATOM 2344 N N . LEU A 1 292 ? 4.676 -28.969 -6.637 1 80.25 292 LEU A N 1
ATOM 2345 C CA . LEU A 1 292 ? 5.25 -28.406 -5.422 1 80.25 292 LEU A CA 1
ATOM 2346 C C . LEU A 1 292 ? 4.5 -27.156 -5 1 80.25 292 LEU A C 1
ATOM 2348 O O . LEU A 1 292 ? 4.434 -26.828 -3.812 1 80.25 292 LEU A O 1
ATOM 2352 N N . PHE A 1 293 ? 3.838 -26.516 -5.93 1 80.06 293 PHE A N 1
ATOM 2353 C CA . PHE A 1 293 ? 3.076 -25.312 -5.645 1 80.06 293 PHE A CA 1
ATOM 2354 C C . PHE A 1 293 ? 1.837 -25.625 -4.82 1 80.06 293 PHE A C 1
ATOM 2356 O O . PHE A 1 293 ? 1.316 -24.766 -4.109 1 80.06 293 PHE A O 1
ATOM 2363 N N . LYS A 1 294 ? 1.516 -26.828 -4.82 1 87.31 294 LYS A N 1
ATOM 2364 C CA . LYS A 1 294 ? 0.277 -27.219 -4.156 1 87.31 294 LYS A CA 1
ATOM 2365 C C . LYS A 1 294 ? 0.536 -27.625 -2.709 1 87.31 294 LYS A C 1
ATOM 2367 O O . LYS A 1 294 ? -0.404 -27.812 -1.934 1 87.31 294 LYS A O 1
ATOM 2372 N N . LEU A 1 295 ? 1.758 -27.656 -2.344 1 85.38 295 LEU A N 1
ATOM 2373 C CA . LEU A 1 295 ? 2.115 -28.281 -1.082 1 85.38 295 LEU A CA 1
ATOM 2374 C C . LEU A 1 295 ? 1.544 -27.516 0.1 1 85.38 295 LEU A C 1
ATOM 2376 O O . LEU A 1 295 ? 1.125 -28.109 1.095 1 85.38 295 LEU A O 1
ATOM 2380 N N . LYS A 1 296 ? 1.465 -26.188 -0.022 1 87.81 296 LYS A N 1
ATOM 2381 C CA . LYS A 1 296 ? 1.031 -25.375 1.106 1 87.81 296 LYS A CA 1
ATOM 2382 C C . LYS A 1 296 ? -0.455 -25.578 1.391 1 87.81 296 LYS A C 1
ATOM 2384 O O . LYS A 1 296 ? -0.942 -25.203 2.463 1 87.81 296 LYS A O 1
ATOM 2389 N N . THR A 1 297 ? -1.135 -26.141 0.439 1 92.62 297 THR A N 1
ATOM 2390 C CA . THR A 1 297 ? -2.555 -26.422 0.622 1 92.62 297 THR A CA 1
ATOM 2391 C C . THR A 1 297 ? -2.859 -27.891 0.303 1 92.62 297 THR A C 1
ATOM 2393 O O . THR A 1 297 ? -3.951 -28.203 -0.167 1 92.62 297 THR A O 1
ATOM 2396 N N . ALA A 1 298 ? -1.902 -28.719 0.569 1 90.31 298 ALA A N 1
ATOM 2397 C CA . ALA A 1 298 ? -2.012 -30.141 0.227 1 90.31 298 ALA A CA 1
ATOM 2398 C C . ALA A 1 298 ? -3.098 -30.812 1.054 1 90.31 298 ALA A C 1
ATOM 2400 O O . ALA A 1 298 ? -3.729 -31.766 0.594 1 90.31 298 ALA A O 1
ATOM 2401 N N . THR A 1 299 ? -3.236 -30.328 2.264 1 93 299 THR A N 1
ATOM 2402 C CA . THR A 1 299 ? -4.266 -30.875 3.139 1 93 299 THR A CA 1
ATOM 2403 C C . THR A 1 299 ? -5.199 -29.781 3.631 1 93 299 THR A C 1
ATOM 2405 O O . THR A 1 299 ? -4.867 -28.594 3.555 1 93 299 THR A O 1
ATOM 2408 N N . ARG A 1 300 ? -6.352 -30.203 4.125 1 93.19 300 ARG A N 1
ATOM 2409 C CA . ARG A 1 300 ? -7.344 -29.234 4.578 1 93.19 300 ARG A CA 1
ATOM 2410 C C . ARG A 1 300 ? -6.82 -28.438 5.77 1 93.19 300 ARG A C 1
ATOM 2412 O O . ARG A 1 300 ? -7.004 -27.219 5.836 1 93.19 300 ARG A O 1
ATOM 2419 N N . PRO A 1 301 ? -6.102 -29.109 6.688 1 93.44 301 PRO A N 1
ATOM 2420 C CA . PRO A 1 301 ? -5.543 -28.328 7.797 1 93.44 301 PRO A CA 1
ATOM 2421 C C . PRO A 1 301 ? -4.523 -27.297 7.34 1 93.44 301 PRO A C 1
ATOM 2423 O O . PRO A 1 301 ? -4.473 -26.188 7.891 1 93.44 301 PRO A O 1
ATOM 2426 N N . LEU A 1 302 ? -3.746 -27.641 6.34 1 94.62 302 LEU A N 1
ATOM 2427 C CA . LEU A 1 302 ? -2.797 -26.672 5.797 1 94.62 302 LEU A CA 1
ATOM 2428 C C . LEU A 1 302 ? -3.523 -25.531 5.09 1 94.62 302 LEU A C 1
ATOM 2430 O O . LEU A 1 302 ? -3.166 -24.359 5.258 1 94.62 302 LEU A O 1
ATOM 2434 N N . ALA A 1 303 ? -4.551 -25.875 4.391 1 95.88 303 ALA A N 1
ATOM 2435 C CA . ALA A 1 303 ? -5.344 -24.891 3.662 1 95.88 303 ALA A CA 1
ATOM 2436 C C . ALA A 1 303 ? -6.02 -23.922 4.625 1 95.88 303 ALA A C 1
ATOM 2438 O O . ALA A 1 303 ? -6.191 -22.734 4.309 1 95.88 303 ALA A O 1
ATOM 2439 N N . ARG A 1 304 ? -6.391 -24.375 5.785 1 96.5 304 ARG A N 1
ATOM 2440 C CA . ARG A 1 304 ? -7.031 -23.547 6.809 1 96.5 304 ARG A CA 1
ATOM 2441 C C . ARG A 1 304 ? -6.152 -22.375 7.199 1 96.5 304 ARG A C 1
ATOM 2443 O O . ARG A 1 304 ? -6.645 -21.25 7.387 1 96.5 304 ARG A O 1
ATOM 2450 N N . PHE A 1 305 ? -4.867 -22.594 7.207 1 95.44 305 PHE A N 1
ATOM 2451 C CA . PHE A 1 305 ? -3.938 -21.547 7.637 1 95.44 305 PHE A CA 1
ATOM 2452 C C . PHE A 1 305 ? -3.502 -20.688 6.457 1 95.44 305 PHE A C 1
ATOM 2454 O O . PHE A 1 305 ? -3.061 -19.562 6.641 1 95.44 305 PHE A O 1
ATOM 2461 N N . THR A 1 306 ? -3.611 -21.172 5.289 1 94.19 306 THR A N 1
ATOM 2462 C CA . THR A 1 306 ? -3.049 -20.5 4.129 1 94.19 306 THR A CA 1
ATOM 2463 C C . THR A 1 306 ? -4.125 -19.719 3.387 1 94.19 306 THR A C 1
ATOM 2465 O O . THR A 1 306 ? -3.959 -18.516 3.119 1 94.19 306 THR A O 1
ATOM 2468 N N . VAL A 1 307 ? -5.246 -20.344 3.119 1 94.81 307 VAL A N 1
ATOM 2469 C CA . VAL A 1 307 ? -6.277 -19.703 2.305 1 94.81 307 VAL A CA 1
ATOM 2470 C C . VAL A 1 307 ? -7.477 -19.344 3.178 1 94.81 307 VAL A C 1
ATOM 2472 O O . VAL A 1 307 ? -8.297 -18.516 2.797 1 94.81 307 VAL A O 1
ATOM 2475 N N . GLY A 1 308 ? -7.527 -19.859 4.348 1 96.25 308 GLY A N 1
ATOM 2476 C CA . GLY A 1 308 ? -8.664 -19.672 5.242 1 96.25 308 GLY A CA 1
ATOM 2477 C C . GLY A 1 308 ? -9.008 -18.219 5.48 1 96.25 308 GLY A C 1
ATOM 2478 O O . GLY A 1 308 ? -10.156 -17.812 5.316 1 96.25 308 GLY A O 1
ATOM 2479 N N . PRO A 1 309 ? -8.023 -17.453 5.836 1 96.38 309 PRO A N 1
ATOM 2480 C CA . PRO A 1 309 ? -8.305 -16.047 6.105 1 96.38 309 PRO A CA 1
ATOM 2481 C C . PRO A 1 309 ? -8.906 -15.312 4.902 1 96.38 309 PRO A C 1
ATOM 2483 O O . PRO A 1 309 ? -9.859 -14.547 5.055 1 96.38 309 PRO A O 1
ATOM 2486 N N . LEU A 1 310 ? -8.391 -15.508 3.754 1 95.19 310 LEU A N 1
ATOM 2487 C CA . LEU A 1 310 ? -8.906 -14.867 2.549 1 95.19 310 LEU A CA 1
ATOM 2488 C C . LEU A 1 310 ? -10.328 -15.328 2.25 1 95.19 310 LEU A C 1
ATOM 2490 O O . LEU A 1 310 ? -11.203 -14.508 1.937 1 95.19 310 LEU A O 1
ATOM 2494 N N . LEU A 1 311 ? -10.539 -16.625 2.334 1 94.62 311 LEU A N 1
ATOM 2495 C CA . LEU A 1 311 ? -11.867 -17.172 2.088 1 94.62 311 LEU A CA 1
ATOM 2496 C C . LEU A 1 311 ? -12.875 -16.625 3.088 1 94.62 311 LEU A C 1
ATOM 2498 O O . LEU A 1 311 ? -14.016 -16.312 2.721 1 94.62 311 LEU A O 1
ATOM 2502 N N . LYS A 1 312 ? -12.453 -16.594 4.301 1 95.69 312 LYS A N 1
ATOM 2503 C CA . LYS A 1 312 ? -13.32 -16.031 5.34 1 95.69 312 LYS A CA 1
ATOM 2504 C C . LYS A 1 312 ? -13.734 -14.602 4.992 1 95.69 312 LYS A C 1
ATOM 2506 O O . LYS A 1 312 ? -14.914 -14.25 5.109 1 95.69 312 LYS A O 1
ATOM 2511 N N . GLU A 1 313 ? -12.797 -13.805 4.621 1 94.62 313 GLU A N 1
ATOM 2512 C CA . GLU A 1 313 ? -13.078 -12.414 4.27 1 94.62 313 GLU A CA 1
ATOM 2513 C C . GLU A 1 313 ? -14.07 -12.32 3.119 1 94.62 313 GLU A C 1
ATOM 2515 O O . GLU A 1 313 ? -15.016 -11.531 3.168 1 94.62 313 GLU A O 1
ATOM 2520 N N . ILE A 1 314 ? -13.883 -13.109 2.092 1 93.31 314 ILE A N 1
ATOM 2521 C CA . ILE A 1 314 ? -14.719 -13.086 0.898 1 93.31 314 ILE A CA 1
ATOM 2522 C C . ILE A 1 314 ? -16.141 -13.5 1.259 1 93.31 314 ILE A C 1
ATOM 2524 O O . ILE A 1 314 ? -17.109 -12.789 0.951 1 93.31 314 ILE A O 1
ATOM 2528 N N . LEU A 1 315 ? -16.281 -14.609 1.939 1 94.06 315 LEU A N 1
ATOM 2529 C CA . LEU A 1 315 ? -17.609 -15.141 2.25 1 94.06 315 LEU A CA 1
ATOM 2530 C C . LEU A 1 315 ? -18.328 -14.25 3.256 1 94.06 315 LEU A C 1
ATOM 2532 O O . LEU A 1 315 ? -19.547 -14.102 3.195 1 94.06 315 LEU A O 1
ATOM 2536 N N . THR A 1 316 ? -17.531 -13.688 4.188 1 94.31 316 THR A N 1
ATOM 2537 C CA . THR A 1 316 ? -18.125 -12.742 5.133 1 94.31 316 THR A CA 1
ATOM 2538 C C . THR A 1 316 ? -18.703 -11.539 4.398 1 94.31 316 THR A C 1
ATOM 2540 O O . THR A 1 316 ? -19.828 -11.102 4.691 1 94.31 316 THR A O 1
ATOM 2543 N N . ARG A 1 317 ? -18.016 -11.008 3.49 1 92.44 317 ARG A N 1
ATOM 2544 C CA . ARG A 1 317 ? -18.484 -9.852 2.729 1 92.44 317 ARG A CA 1
ATOM 2545 C C . ARG A 1 317 ? -19.719 -10.211 1.902 1 92.44 317 ARG A C 1
ATOM 2547 O O . ARG A 1 317 ? -20.625 -9.398 1.756 1 92.44 317 ARG A O 1
ATOM 2554 N N . PHE A 1 318 ? -19.703 -11.422 1.32 1 93.38 318 PHE A N 1
ATOM 2555 C CA . PHE A 1 318 ? -20.875 -11.875 0.574 1 93.38 318 PHE A CA 1
ATOM 2556 C C . PHE A 1 318 ? -22.109 -11.93 1.472 1 93.38 318 PHE A C 1
ATOM 2558 O O . PHE A 1 318 ? -23.188 -11.484 1.079 1 93.38 318 PHE A O 1
ATOM 2565 N N . GLN A 1 319 ? -21.875 -12.469 2.617 1 94.06 319 GLN A N 1
ATOM 2566 C CA . GLN A 1 319 ? -22.984 -12.555 3.561 1 94.06 319 GLN A CA 1
ATOM 2567 C C . GLN A 1 319 ? -23.484 -11.172 3.971 1 94.06 319 GLN A C 1
ATOM 2569 O O . GLN A 1 319 ? -24.688 -10.93 4.066 1 94.06 319 GLN A O 1
ATOM 2574 N N . GLN A 1 320 ? -22.516 -10.297 4.211 1 92.5 320 GLN A N 1
ATOM 2575 C CA . GLN A 1 320 ? -22.875 -8.93 4.57 1 92.5 320 GLN A CA 1
ATOM 2576 C C . GLN A 1 320 ? -23.609 -8.234 3.424 1 92.5 320 GLN A C 1
ATOM 2578 O O . GLN A 1 320 ? -24.5 -7.414 3.656 1 92.5 320 GLN A O 1
ATOM 2583 N N . LYS A 1 321 ? -23.172 -8.531 2.207 1 89.56 321 LYS A N 1
ATOM 2584 C CA . LYS A 1 321 ? -23.828 -7.957 1.036 1 89.56 321 LYS A CA 1
ATOM 2585 C C . LYS A 1 321 ? -25.281 -8.43 0.938 1 89.56 321 LYS A C 1
ATOM 2587 O O . LYS A 1 321 ? -26.188 -7.625 0.685 1 89.56 321 LYS A O 1
ATOM 2592 N N . VAL A 1 322 ? -25.516 -9.68 1.13 1 90.5 322 VAL A N 1
ATOM 2593 C CA . VAL A 1 322 ? -26.844 -10.273 1.043 1 90.5 322 VAL A CA 1
ATOM 2594 C C . VAL A 1 322 ? -27.734 -9.719 2.16 1 90.5 322 VAL A C 1
ATOM 2596 O O . VAL A 1 322 ? -28.922 -9.469 1.95 1 90.5 322 VAL A O 1
ATOM 2599 N N . SER A 1 323 ? -27.141 -9.5 3.287 1 92 323 SER A N 1
ATOM 2600 C CA . SER A 1 323 ? -27.906 -9.016 4.43 1 92 323 SER A CA 1
ATOM 2601 C C . SER A 1 323 ? -28 -7.492 4.418 1 92 323 SER A C 1
ATOM 2603 O O . SER A 1 323 ? -28.578 -6.891 5.332 1 92 323 SER A O 1
ATOM 2605 N N . ARG A 1 324 ? -27.344 -6.805 3.488 1 89.19 324 ARG A N 1
ATOM 2606 C CA . ARG A 1 324 ? -27.375 -5.355 3.316 1 89.19 324 ARG A CA 1
ATOM 2607 C C . ARG A 1 324 ? -26.719 -4.648 4.496 1 89.19 324 ARG A C 1
ATOM 2609 O O . ARG A 1 324 ? -27.203 -3.613 4.957 1 89.19 324 ARG A O 1
ATOM 2616 N N . THR A 1 325 ? -25.672 -5.348 5.012 1 90.12 325 THR A N 1
ATOM 2617 C CA . THR A 1 325 ? -24.953 -4.77 6.141 1 90.12 325 THR A CA 1
ATOM 2618 C C . THR A 1 325 ? -23.531 -4.371 5.73 1 90.12 325 THR A C 1
ATOM 2620 O O . THR A 1 325 ? -22.781 -3.826 6.535 1 90.12 325 THR A O 1
ATOM 2623 N N . LEU A 1 326 ? -23.234 -4.656 4.469 1 88 326 LEU A N 1
ATOM 2624 C CA . LEU A 1 326 ? -21.906 -4.309 3.98 1 88 326 LEU A CA 1
ATOM 2625 C C . LEU A 1 326 ? -21.75 -2.797 3.879 1 88 326 LEU A C 1
ATOM 2627 O O . LEU A 1 326 ? -22.578 -2.119 3.264 1 88 326 LEU A O 1
ATOM 2631 N N . ASP A 1 327 ? -20.719 -2.246 4.543 1 83.56 327 ASP A N 1
ATOM 2632 C CA . ASP A 1 327 ? -20.453 -0.81 4.555 1 83.56 327 ASP A CA 1
ATOM 2633 C C . ASP A 1 327 ? -18.953 -0.526 4.465 1 83.56 327 ASP A C 1
ATOM 2635 O O . ASP A 1 327 ? -18.188 -0.916 5.348 1 83.56 327 ASP A O 1
ATOM 2639 N N . PRO A 1 328 ? -18.641 0.266 3.523 1 84.81 328 PRO A N 1
ATOM 2640 C CA . PRO A 1 328 ? -19.375 0.702 2.336 1 84.81 328 PRO A CA 1
ATOM 2641 C C . PRO A 1 328 ? -19.891 -0.467 1.504 1 84.81 328 PRO A C 1
ATOM 2643 O O . PRO A 1 328 ? -19.328 -1.559 1.538 1 84.81 328 PRO A O 1
ATOM 2646 N N . ASN A 1 329 ? -20.906 -0.204 0.801 1 86.38 329 ASN A N 1
ATOM 2647 C CA . ASN A 1 329 ? -21.531 -1.235 -0.016 1 86.38 329 ASN A CA 1
ATOM 2648 C C . ASN A 1 329 ? -20.797 -1.426 -1.342 1 86.38 329 ASN A C 1
ATOM 2650 O O . ASN A 1 329 ? -21.375 -1.214 -2.41 1 86.38 329 ASN A O 1
ATOM 2654 N N . ARG A 1 330 ? -19.594 -1.957 -1.213 1 88.56 330 ARG A N 1
ATOM 2655 C CA . ARG A 1 330 ? -18.734 -2.1 -2.381 1 88.56 330 ARG A CA 1
ATOM 2656 C C . ARG A 1 330 ? -19.172 -3.27 -3.252 1 88.56 330 ARG A C 1
ATOM 2658 O O . ARG A 1 330 ? -19.703 -4.262 -2.744 1 88.56 330 ARG A O 1
ATOM 2665 N N . SER A 1 331 ? -18.844 -3.123 -4.516 1 86.75 331 SER A N 1
ATOM 2666 C CA . SER A 1 331 ? -19.25 -4.16 -5.461 1 86.75 331 SER A CA 1
ATOM 2667 C C . SER A 1 331 ? -18.062 -5.047 -5.836 1 86.75 331 SER A C 1
ATOM 2669 O O . SER A 1 331 ? -18.234 -6.215 -6.188 1 86.75 331 SER A O 1
ATOM 2671 N N . VAL A 1 332 ? -16.891 -4.484 -5.73 1 92 332 VAL A N 1
ATOM 2672 C CA . VAL A 1 332 ? -15.75 -5.238 -6.23 1 92 332 VAL A CA 1
ATOM 2673 C C . VAL A 1 332 ? -14.578 -5.113 -5.262 1 92 332 VAL A C 1
ATOM 2675 O O . VAL A 1 332 ? -14.312 -4.031 -4.734 1 92 332 VAL A O 1
ATOM 2678 N N . TRP A 1 333 ? -13.984 -6.211 -4.969 1 92.88 333 TRP A N 1
ATOM 2679 C CA . TRP A 1 333 ? -12.703 -6.297 -4.281 1 92.88 333 TRP A CA 1
ATOM 2680 C C . TRP A 1 333 ? -11.648 -6.941 -5.172 1 92.88 333 TRP A C 1
ATOM 2682 O O . TRP A 1 333 ? -11.867 -8.023 -5.727 1 92.88 333 TRP A O 1
ATOM 2692 N N . ILE A 1 334 ? -10.539 -6.262 -5.348 1 94.06 334 ILE A N 1
ATOM 2693 C CA . ILE A 1 334 ? -9.445 -6.82 -6.141 1 94.06 334 ILE A CA 1
ATOM 2694 C C . ILE A 1 334 ? -8.25 -7.113 -5.238 1 94.06 334 ILE A C 1
ATOM 2696 O O . ILE A 1 334 ? -7.812 -6.25 -4.477 1 94.06 334 ILE A O 1
ATOM 2700 N N . TYR A 1 335 ? -7.816 -8.328 -5.309 1 94.06 335 TYR A N 1
ATOM 2701 C CA . TYR A 1 335 ? -6.594 -8.734 -4.625 1 94.06 335 TYR A CA 1
ATOM 2702 C C . TYR A 1 335 ? -5.48 -9.016 -5.621 1 94.06 335 TYR A C 1
ATOM 2704 O O . TYR A 1 335 ? -5.645 -9.828 -6.531 1 94.06 335 TYR A O 1
ATOM 2712 N N . SER A 1 336 ? -4.43 -8.266 -5.492 1 93.25 336 SER A N 1
ATOM 2713 C CA . SER A 1 336 ? -3.25 -8.531 -6.305 1 93.25 336 SER A CA 1
ATOM 2714 C C . SER A 1 336 ? -2.238 -9.383 -5.543 1 93.25 336 SER A C 1
ATOM 2716 O O . SER A 1 336 ? -1.788 -9 -4.461 1 93.25 336 SER A O 1
ATOM 2718 N N . GLY A 1 337 ? -1.979 -10.555 -6.074 1 91.06 337 GLY A N 1
ATOM 2719 C CA . GLY A 1 337 ? -1.083 -11.484 -5.406 1 91.06 337 GLY A CA 1
ATOM 2720 C C . GLY A 1 337 ? -0.129 -12.18 -6.355 1 91.06 337 GLY A C 1
ATOM 2721 O O . GLY A 1 337 ? 0.33 -11.586 -7.332 1 91.06 337 GLY A O 1
ATOM 2722 N N . HIS A 1 338 ? 0.244 -13.375 -5.973 1 83 338 HIS A N 1
ATOM 2723 C CA . HIS A 1 338 ? 1.252 -14.156 -6.68 1 83 338 HIS A CA 1
ATOM 2724 C C . HIS A 1 338 ? 0.652 -15.43 -7.262 1 83 338 HIS A C 1
ATOM 2726 O O . HIS A 1 338 ? -0.531 -15.711 -7.062 1 83 338 HIS A O 1
ATOM 2732 N N . ASP A 1 339 ? 1.468 -16.109 -8.047 1 82.31 339 ASP A N 1
ATOM 2733 C CA . ASP A 1 339 ? 1.052 -17.391 -8.586 1 82.31 339 ASP A CA 1
ATOM 2734 C C . ASP A 1 339 ? 0.649 -18.359 -7.469 1 82.31 339 ASP A C 1
ATOM 2736 O O . ASP A 1 339 ? -0.35 -19.062 -7.586 1 82.31 339 ASP A O 1
ATOM 2740 N N . ILE A 1 340 ? 1.411 -18.234 -6.41 1 83.12 340 ILE A N 1
ATOM 2741 C CA . ILE A 1 340 ? 1.14 -19.125 -5.285 1 83.12 340 ILE A CA 1
ATOM 2742 C C . ILE A 1 340 ? -0.221 -18.781 -4.676 1 83.12 340 ILE A C 1
ATOM 2744 O O . ILE A 1 340 ? -0.919 -19.672 -4.176 1 83.12 340 ILE A O 1
ATOM 2748 N N . THR A 1 341 ? -0.613 -17.531 -4.715 1 88.62 341 THR A N 1
ATOM 2749 C CA . THR A 1 341 ? -1.922 -17.109 -4.219 1 88.62 341 THR A CA 1
ATOM 2750 C C . THR A 1 341 ? -3.037 -17.781 -5.027 1 88.62 341 THR A C 1
ATOM 2752 O O . THR A 1 341 ? -4.027 -18.25 -4.461 1 88.62 341 THR A O 1
ATOM 2755 N N . ILE A 1 342 ? -2.799 -17.844 -6.336 1 89.75 342 ILE A N 1
ATOM 2756 C CA . ILE A 1 342 ? -3.76 -18.453 -7.246 1 89.75 342 ILE A CA 1
ATOM 2757 C C . ILE A 1 342 ? -3.869 -19.953 -6.941 1 89.75 342 ILE A C 1
ATOM 2759 O O . ILE A 1 342 ? -4.973 -20.484 -6.777 1 89.75 342 ILE A O 1
ATOM 2763 N N . VAL A 1 343 ? -2.764 -20.562 -6.84 1 90.12 343 VAL A N 1
ATOM 2764 C CA . VAL A 1 343 ? -2.719 -22 -6.621 1 90.12 343 VAL A CA 1
ATOM 2765 C C . VAL A 1 343 ? -3.352 -22.344 -5.273 1 90.12 343 VAL A C 1
ATOM 2767 O O . VAL A 1 343 ? -4.184 -23.25 -5.184 1 90.12 343 VAL A O 1
ATOM 2770 N N . ASN A 1 344 ? -2.971 -21.594 -4.277 1 91.44 344 ASN A N 1
ATOM 2771 C CA . ASN A 1 344 ? -3.492 -21.844 -2.939 1 91.44 344 ASN A CA 1
ATOM 2772 C C . ASN A 1 344 ? -5.012 -21.703 -2.895 1 91.44 344 ASN A C 1
ATOM 2774 O O . ASN A 1 344 ? -5.695 -22.562 -2.322 1 91.44 344 ASN A O 1
ATOM 2778 N N . LEU A 1 345 ? -5.504 -20.719 -3.467 1 93.56 345 LEU A N 1
ATOM 2779 C CA . LEU A 1 345 ? -6.941 -20.484 -3.406 1 93.56 345 LEU A CA 1
ATOM 2780 C C . LEU A 1 345 ? -7.711 -21.547 -4.168 1 93.56 345 LEU A C 1
ATOM 2782 O O . LEU A 1 345 ? -8.648 -22.141 -3.633 1 93.56 345 LEU A O 1
ATOM 2786 N N . LEU A 1 346 ? -7.262 -21.859 -5.379 1 94.25 346 LEU A N 1
ATOM 2787 C CA . LEU A 1 346 ? -7.949 -22.859 -6.188 1 94.25 346 LEU A CA 1
ATOM 2788 C C . LEU A 1 346 ? -7.828 -24.234 -5.559 1 94.25 346 LEU A C 1
ATOM 2790 O O . LEU A 1 346 ? -8.797 -25 -5.52 1 94.25 346 LEU A O 1
ATOM 2794 N N . ASN A 1 347 ? -6.641 -24.5 -5.109 1 93.81 347 ASN A N 1
ATOM 2795 C CA . ASN A 1 347 ? -6.441 -25.812 -4.496 1 93.81 347 ASN A CA 1
ATOM 2796 C C . ASN A 1 347 ? -7.215 -25.938 -3.186 1 93.81 347 ASN A C 1
ATOM 2798 O O . ASN A 1 347 ? -7.758 -27 -2.885 1 93.81 347 ASN A O 1
ATOM 2802 N N . GLY A 1 348 ? -7.184 -24.891 -2.406 1 93.44 348 GLY A N 1
ATOM 2803 C CA . GLY A 1 348 ? -7.953 -24.891 -1.172 1 93.44 348 GLY A CA 1
ATOM 2804 C C . GLY A 1 348 ? -9.438 -25.094 -1.394 1 93.44 348 GLY A C 1
ATOM 2805 O O . GLY A 1 348 ? -10.117 -25.688 -0.559 1 93.44 348 GLY A O 1
ATOM 2806 N N . LEU A 1 349 ? -9.922 -24.672 -2.521 1 93.88 349 LEU A N 1
ATOM 2807 C CA . LEU A 1 349 ? -11.336 -24.812 -2.852 1 93.88 349 LEU A CA 1
ATOM 2808 C C . LEU A 1 349 ? -11.602 -26.125 -3.555 1 93.88 349 LEU A C 1
ATOM 2810 O O . LEU A 1 349 ? -12.758 -26.469 -3.838 1 93.88 349 LEU A O 1
ATOM 2814 N N . GLY A 1 350 ? -10.555 -26.797 -3.854 1 93.69 350 GLY A N 1
ATOM 2815 C CA . GLY A 1 350 ? -10.703 -28.062 -4.555 1 93.69 350 GLY A CA 1
ATOM 2816 C C . GLY A 1 350 ? -10.945 -27.891 -6.043 1 93.69 350 GLY A C 1
ATOM 2817 O O . GLY A 1 350 ? -11.539 -28.75 -6.684 1 93.69 350 GLY A O 1
ATOM 2818 N N . LEU A 1 351 ? -10.469 -26.797 -6.609 1 94.06 351 LEU A N 1
ATOM 2819 C CA . LEU A 1 351 ? -10.789 -26.453 -7.992 1 94.06 351 LEU A CA 1
ATOM 2820 C C . LEU A 1 351 ? -9.531 -26.469 -8.859 1 94.06 351 LEU A C 1
ATOM 2822 O O . LEU A 1 351 ? -9.602 -26.266 -10.07 1 94.06 351 LEU A O 1
ATOM 2826 N N . PHE A 1 352 ? -8.414 -26.781 -8.242 1 93.19 352 PHE A N 1
ATOM 2827 C CA . PHE A 1 352 ? -7.152 -26.578 -8.938 1 93.19 352 PHE A CA 1
ATOM 2828 C C . PHE A 1 352 ? -6.801 -27.797 -9.781 1 93.19 352 PHE A C 1
ATOM 2830 O O . PHE A 1 352 ? -6.734 -28.922 -9.266 1 93.19 352 PHE A O 1
ATOM 2837 N N . GLN A 1 353 ? -6.656 -27.531 -11.07 1 91.69 353 GLN A N 1
ATOM 2838 C CA . GLN A 1 353 ? -5.957 -28.469 -11.938 1 91.69 353 GLN A CA 1
ATOM 2839 C C . GLN A 1 353 ? -4.461 -28.156 -12 1 91.69 353 GLN A C 1
ATOM 2841 O O . GLN A 1 353 ? -4.066 -27.062 -12.391 1 91.69 353 GLN A O 1
ATOM 2846 N N . THR A 1 354 ? -3.719 -29.109 -11.625 1 91.38 354 THR A N 1
ATOM 2847 C CA . THR A 1 354 ? -2.291 -28.906 -11.406 1 91.38 354 THR A CA 1
ATOM 2848 C C . THR A 1 354 ? -1.631 -28.328 -12.664 1 91.38 354 THR A C 1
ATOM 2850 O O . THR A 1 354 ? -1.682 -28.953 -13.727 1 91.38 354 THR A O 1
ATOM 2853 N N . HIS A 1 355 ? -1.118 -27.188 -12.562 1 89.94 355 HIS A N 1
ATOM 2854 C CA . HIS A 1 355 ? -0.354 -26.5 -13.602 1 89.94 355 HIS A CA 1
ATOM 2855 C C . HIS A 1 355 ? 0.387 -25.297 -13.039 1 89.94 355 HIS A C 1
ATOM 2857 O O . HIS A 1 355 ? 0.277 -25 -11.844 1 89.94 355 HIS A O 1
ATOM 2863 N N . ASN A 1 356 ? 1.183 -24.734 -13.805 1 84.81 356 ASN A N 1
ATOM 2864 C CA . ASN A 1 356 ? 1.812 -23.469 -13.469 1 84.81 356 ASN A CA 1
ATOM 2865 C C . ASN A 1 356 ? 0.997 -22.281 -13.977 1 84.81 356 ASN A C 1
ATOM 2867 O O . ASN A 1 356 ? 0.917 -22.047 -15.18 1 84.81 356 ASN A O 1
ATOM 2871 N N . PRO A 1 357 ? 0.357 -21.547 -13.062 1 85.81 357 PRO A N 1
ATOM 2872 C CA . PRO A 1 357 ? -0.48 -20.453 -13.531 1 85.81 357 PRO A CA 1
ATOM 2873 C C . PRO A 1 357 ? 0.287 -19.453 -14.406 1 85.81 357 PRO A C 1
ATOM 2875 O O . PRO A 1 357 ? 1.4 -19.047 -14.055 1 85.81 357 PRO A O 1
ATOM 2878 N N . PRO A 1 358 ? -0.252 -19.062 -15.516 1 79.31 358 PRO A N 1
ATOM 2879 C CA . PRO A 1 358 ? 0.414 -18.078 -16.375 1 79.31 358 PRO A CA 1
ATOM 2880 C C . PRO A 1 358 ? 0.333 -16.656 -15.812 1 79.31 358 PRO A C 1
ATOM 2882 O O . PRO A 1 358 ? -0.45 -16.391 -14.898 1 79.31 358 PRO A O 1
ATOM 2885 N N . PHE A 1 359 ? 1.107 -15.797 -16.469 1 72.12 359 PHE A N 1
ATOM 2886 C CA . PHE A 1 359 ? 1.041 -14.383 -16.125 1 72.12 359 PHE A CA 1
ATOM 2887 C C . PHE A 1 359 ? -0.338 -13.812 -16.438 1 72.12 359 PHE A C 1
ATOM 2889 O O . PHE A 1 359 ? -0.933 -14.148 -17.469 1 72.12 359 PHE A O 1
ATOM 2896 N N . GLY A 1 360 ? -0.811 -13.031 -15.516 1 78 360 GLY A N 1
ATOM 2897 C CA . GLY A 1 360 ? -2.096 -12.391 -15.75 1 78 360 GLY A CA 1
ATOM 2898 C C . GLY A 1 360 ? -3.275 -13.266 -15.383 1 78 360 GLY A C 1
ATOM 2899 O O . GLY A 1 360 ? -4.426 -12.906 -15.633 1 78 360 GLY A O 1
ATOM 2900 N N . ALA A 1 361 ? -2.943 -14.461 -14.844 1 87.19 361 ALA A N 1
ATOM 2901 C CA . ALA A 1 361 ? -4.031 -15.32 -14.391 1 87.19 361 ALA A CA 1
ATOM 2902 C C . ALA A 1 361 ? -4.898 -14.617 -13.352 1 87.19 361 ALA A C 1
ATOM 2904 O O . ALA A 1 361 ? -4.406 -13.789 -12.586 1 87.19 361 ALA A O 1
ATOM 2905 N N . CYS A 1 362 ? -6.23 -14.93 -13.383 1 91.19 362 CYS A N 1
ATOM 2906 C CA . CYS A 1 362 ? -7.172 -14.211 -12.531 1 91.19 362 CYS A CA 1
ATOM 2907 C C . CYS A 1 362 ? -8.305 -15.133 -12.078 1 91.19 362 CYS A C 1
ATOM 2909 O O . CYS A 1 362 ? -8.898 -15.844 -12.891 1 91.19 362 CYS A O 1
ATOM 2911 N N . ILE A 1 363 ? -8.5 -15.172 -10.781 1 93.75 363 ILE A N 1
ATOM 2912 C CA . ILE A 1 363 ? -9.648 -15.875 -10.227 1 93.75 363 ILE A CA 1
ATOM 2913 C C . ILE A 1 363 ? -10.773 -14.883 -9.938 1 93.75 363 ILE A C 1
ATOM 2915 O O . ILE A 1 363 ? -10.539 -13.812 -9.375 1 93.75 363 ILE A O 1
ATOM 2919 N N . MET A 1 364 ? -11.992 -15.203 -10.391 1 92.31 364 MET A N 1
ATOM 2920 C CA . MET A 1 364 ? -13.18 -14.406 -10.094 1 92.31 364 MET A CA 1
ATOM 2921 C C . MET A 1 364 ? -14.172 -15.203 -9.266 1 92.31 364 MET A C 1
ATOM 2923 O O . MET A 1 364 ? -14.625 -16.281 -9.68 1 92.31 364 MET A O 1
ATOM 2927 N N . ILE A 1 365 ? -14.406 -14.758 -8.117 1 94.81 365 ILE A N 1
ATOM 2928 C CA . ILE A 1 365 ? -15.453 -15.312 -7.266 1 94.81 365 ILE A CA 1
ATOM 2929 C C . ILE A 1 365 ? -16.641 -14.359 -7.223 1 94.81 365 ILE A C 1
ATOM 2931 O O . ILE A 1 365 ? -16.547 -13.266 -6.66 1 94.81 365 ILE A O 1
ATOM 2935 N N . GLU A 1 366 ? -17.766 -14.828 -7.789 1 91.5 366 GLU A N 1
ATOM 2936 C CA . GLU A 1 366 ? -18.891 -13.938 -8.016 1 91.5 366 GLU A CA 1
ATOM 2937 C C . GLU A 1 366 ? -20.094 -14.32 -7.148 1 91.5 366 GLU A C 1
ATOM 2939 O O . GLU A 1 366 ? -20.453 -15.5 -7.082 1 91.5 366 GLU A O 1
ATOM 2944 N N . LEU A 1 367 ? -20.578 -13.367 -6.387 1 92.81 367 LEU A N 1
ATOM 2945 C CA . LEU A 1 367 ? -21.875 -13.508 -5.754 1 92.81 367 LEU A CA 1
ATOM 2946 C C . LEU A 1 367 ? -23 -13.086 -6.711 1 92.81 367 LEU A C 1
ATOM 2948 O O . LEU A 1 367 ? -23 -11.953 -7.203 1 92.81 367 LEU A O 1
ATOM 2952 N N . ARG A 1 368 ? -23.875 -14.031 -6.98 1 89.25 368 ARG A N 1
ATOM 2953 C CA . ARG A 1 368 ? -24.984 -13.805 -7.902 1 89.25 368 ARG A CA 1
ATOM 2954 C C . ARG A 1 368 ? -26.312 -14.18 -7.258 1 89.25 368 ARG A C 1
ATOM 2956 O O . ARG A 1 368 ? -26.344 -14.719 -6.148 1 89.25 368 ARG A O 1
ATOM 2963 N N . THR A 1 369 ? -27.359 -13.711 -7.887 1 87.88 369 THR A N 1
ATOM 2964 C CA . THR A 1 369 ? -28.703 -14.086 -7.453 1 87.88 369 THR A CA 1
ATOM 2965 C C . THR A 1 369 ? -29.422 -14.867 -8.547 1 87.88 369 THR A C 1
ATOM 2967 O O . THR A 1 369 ? -29.469 -14.43 -9.695 1 87.88 369 THR A O 1
ATOM 2970 N N . SER A 1 370 ? -29.969 -15.977 -8.156 1 84.19 370 SER A N 1
ATOM 2971 C CA . SER A 1 370 ? -30.75 -16.797 -9.086 1 84.19 370 SER A CA 1
ATOM 2972 C C . SER A 1 370 ? -32.062 -16.125 -9.43 1 84.19 370 SER A C 1
ATOM 2974 O O . SER A 1 370 ? -32.5 -15.195 -8.742 1 84.19 370 SER A O 1
ATOM 2976 N N . PRO A 1 371 ? -32.594 -16.672 -10.531 1 81.81 371 PRO A N 1
ATOM 2977 C CA . PRO A 1 371 ? -33.938 -16.141 -10.852 1 81.81 371 PRO A CA 1
ATOM 2978 C C . PRO A 1 371 ? -34.938 -16.312 -9.703 1 81.81 371 PRO A C 1
ATOM 2980 O O . PRO A 1 371 ? -35.844 -15.5 -9.547 1 81.81 371 PRO A O 1
ATOM 2983 N N . SER A 1 372 ? -34.781 -17.297 -8.938 1 87.69 372 SER A N 1
ATOM 2984 C CA . SER A 1 372 ? -35.656 -17.562 -7.805 1 87.69 372 SER A CA 1
ATOM 2985 C C . SER A 1 372 ? -35.312 -16.672 -6.617 1 87.69 372 SER A C 1
ATOM 2987 O O . SER A 1 372 ? -35.969 -16.719 -5.578 1 87.69 372 SER A O 1
ATOM 2989 N N . GLY A 1 373 ? -34.25 -15.891 -6.723 1 84.88 373 GLY A N 1
ATOM 2990 C CA . GLY A 1 373 ? -33.875 -14.961 -5.668 1 84.88 373 GLY A CA 1
ATOM 2991 C C . GLY A 1 373 ? -32.875 -15.523 -4.703 1 84.88 373 GLY A C 1
ATOM 2992 O O . GLY A 1 373 ? -32.5 -14.867 -3.719 1 84.88 373 GLY A O 1
ATOM 2993 N N . THR A 1 374 ? -32.344 -16.672 -4.977 1 88.88 374 THR A N 1
ATOM 2994 C CA . THR A 1 374 ? -31.375 -17.312 -4.09 1 88.88 374 THR A CA 1
ATOM 2995 C C . THR A 1 374 ? -29.969 -16.859 -4.422 1 88.88 374 THR A C 1
ATOM 2997 O O . THR A 1 374 ? -29.516 -16.984 -5.562 1 88.88 374 THR A O 1
ATOM 3000 N N . PRO A 1 375 ? -29.312 -16.312 -3.363 1 92.56 375 PRO A N 1
ATOM 3001 C CA . PRO A 1 375 ? -27.922 -15.945 -3.615 1 92.56 375 PRO A CA 1
ATOM 3002 C C . PRO A 1 375 ? -27.016 -17.156 -3.814 1 92.56 375 PRO A C 1
ATOM 3004 O O . PRO A 1 375 ? -27.156 -18.156 -3.094 1 92.56 375 PRO A O 1
ATOM 3007 N N . TYR A 1 376 ? -26.156 -17.109 -4.852 1 92.94 376 TYR A N 1
ATOM 3008 C CA . TYR A 1 376 ? -25.219 -18.203 -5.086 1 92.94 376 TYR A CA 1
ATOM 3009 C C . TYR A 1 376 ? -23.859 -17.672 -5.527 1 92.94 376 TYR A C 1
ATOM 3011 O O . TYR A 1 376 ? -23.734 -16.5 -5.875 1 92.94 376 TYR A O 1
ATOM 3019 N N . VAL A 1 377 ? -22.859 -18.516 -5.391 1 94 377 VAL A N 1
ATOM 3020 C CA . VAL A 1 377 ? -21.469 -18.156 -5.699 1 94 377 VAL A CA 1
ATOM 3021 C C . VAL A 1 377 ? -20.984 -18.969 -6.887 1 94 377 VAL A C 1
ATOM 3023 O O . VAL A 1 377 ? -21.234 -20.172 -6.969 1 94 377 VAL A O 1
ATOM 3026 N N . SER A 1 378 ? -20.375 -18.312 -7.844 1 92.69 378 SER A N 1
ATOM 3027 C CA . SER A 1 378 ? -19.688 -18.953 -8.961 1 92.69 378 SER A CA 1
ATOM 3028 C C . SER A 1 378 ? -18.203 -18.562 -8.992 1 92.69 378 SER A C 1
ATOM 3030 O O . SER A 1 378 ? -17.859 -17.422 -8.656 1 92.69 378 SER A O 1
ATOM 3032 N N . VAL A 1 379 ? -17.391 -19.531 -9.328 1 93.62 379 VAL A N 1
ATOM 3033 C CA . VAL A 1 379 ? -15.953 -19.297 -9.391 1 93.62 379 VAL A CA 1
ATOM 3034 C C . VAL A 1 379 ? -15.469 -19.438 -10.836 1 93.62 379 VAL A C 1
ATOM 3036 O O . VAL A 1 379 ? -15.844 -20.391 -11.523 1 93.62 379 VAL A O 1
ATOM 3039 N N . PHE A 1 380 ? -14.734 -18.484 -11.289 1 91.38 380 PHE A N 1
ATOM 3040 C CA . PHE A 1 380 ? -14.133 -18.484 -12.617 1 91.38 380 PHE A CA 1
ATOM 3041 C C . PHE A 1 380 ? -12.617 -18.359 -12.531 1 91.38 380 PHE A C 1
ATOM 3043 O O . PHE A 1 380 ? -12.094 -17.734 -11.609 1 91.38 380 PHE A O 1
ATOM 3050 N N . TYR A 1 381 ? -11.93 -18.984 -13.414 1 91.94 381 TYR A N 1
ATOM 3051 C CA . TYR A 1 381 ? -10.477 -18.922 -13.516 1 91.94 381 TYR A CA 1
ATOM 3052 C C . TYR A 1 381 ? -10.047 -18.562 -14.938 1 91.94 381 TYR A C 1
ATOM 3054 O O . TYR A 1 381 ? -10.305 -19.312 -15.875 1 91.94 381 TYR A O 1
ATOM 3062 N N . ARG A 1 382 ? -9.492 -17.375 -15.055 1 88.44 382 ARG A N 1
ATOM 3063 C CA . ARG A 1 382 ? -8.984 -16.906 -16.344 1 88.44 382 ARG A CA 1
ATOM 3064 C C . ARG A 1 382 ? -7.477 -17.125 -16.438 1 88.44 382 ARG A C 1
ATOM 3066 O O . ARG A 1 382 ? -6.699 -16.453 -15.758 1 88.44 382 ARG A O 1
ATOM 3073 N N . ASP A 1 383 ? -7.074 -18.109 -17.203 1 81.5 383 ASP A N 1
ATOM 3074 C CA . ASP A 1 383 ? -5.656 -18.422 -17.359 1 81.5 383 ASP A CA 1
ATOM 3075 C C . ASP A 1 383 ? -5.207 -18.203 -18.812 1 81.5 383 ASP A C 1
ATOM 3077 O O . ASP A 1 383 ? -4.074 -18.531 -19.172 1 81.5 383 ASP A O 1
ATOM 3081 N N . SER A 1 384 ? -6.148 -17.812 -19.531 1 72.88 384 SER A N 1
ATOM 3082 C CA . SER A 1 384 ? -5.871 -17.5 -20.938 1 72.88 384 SER A CA 1
ATOM 3083 C C . SER A 1 384 ? -6.695 -16.312 -21.422 1 72.88 384 SER A C 1
ATOM 3085 O O . SER A 1 384 ? -7.355 -15.648 -20.625 1 72.88 384 SER A O 1
ATOM 3087 N N . GLN A 1 385 ? -6.566 -15.992 -22.656 1 69.69 385 GLN A N 1
ATOM 3088 C CA . GLN A 1 385 ? -7.281 -14.859 -23.219 1 69.69 385 GLN A CA 1
ATOM 3089 C C . GLN A 1 385 ? -8.734 -15.211 -23.516 1 69.69 385 GLN A C 1
ATOM 3091 O O . GLN A 1 385 ? -9.562 -14.328 -23.766 1 69.69 385 GLN A O 1
ATOM 3096 N N . GLU A 1 386 ? -9.062 -16.391 -23.266 1 76.44 386 GLU A N 1
ATOM 3097 C CA . GLU A 1 386 ? -10.43 -16.844 -23.547 1 76.44 386 GLU A CA 1
ATOM 3098 C C . GLU A 1 386 ? -11.352 -16.562 -22.375 1 76.44 386 GLU A C 1
ATOM 3100 O O . GLU A 1 386 ? -10.898 -16.391 -21.234 1 76.44 386 GLU A O 1
ATOM 3105 N N . GLU A 1 387 ? -12.695 -16.422 -22.75 1 86.12 387 GLU A N 1
ATOM 3106 C CA . GLU A 1 387 ? -13.688 -16.25 -21.688 1 86.12 387 GLU A CA 1
ATOM 3107 C C . GLU A 1 387 ? -13.734 -17.469 -20.766 1 86.12 387 GLU A C 1
ATOM 3109 O O . GLU A 1 387 ? -13.906 -18.594 -21.25 1 86.12 387 GLU A O 1
ATOM 3114 N N . PRO A 1 388 ? -13.602 -17.172 -19.516 1 89.19 388 PRO A N 1
ATOM 3115 C CA . PRO A 1 388 ? -13.57 -18.312 -18.609 1 89.19 388 PRO A CA 1
ATOM 3116 C C . PRO A 1 388 ? -14.961 -18.891 -18.328 1 89.19 388 PRO A C 1
ATOM 3118 O O . PRO A 1 388 ? -15.945 -18.141 -18.312 1 89.19 388 PRO A O 1
ATOM 3121 N N . GLU A 1 389 ? -15.023 -20.234 -18.141 1 91.12 389 GLU A N 1
ATOM 3122 C CA . GLU A 1 389 ? -16.25 -20.906 -17.719 1 91.12 389 GLU A CA 1
ATOM 3123 C C . GLU A 1 389 ? -16.25 -21.141 -16.219 1 91.12 389 GLU A C 1
ATOM 3125 O O . GLU A 1 389 ? -15.203 -21.188 -15.578 1 91.12 389 GLU A O 1
ATOM 3130 N N . ALA A 1 390 ? -17.484 -21.25 -15.742 1 93.12 390 ALA A N 1
ATOM 3131 C CA . ALA A 1 390 ? -17.625 -21.5 -14.305 1 93.12 390 ALA A CA 1
ATOM 3132 C C . ALA A 1 390 ? -17.016 -22.844 -13.93 1 93.12 390 ALA A C 1
ATOM 3134 O O . ALA A 1 390 ? -17.203 -23.844 -14.625 1 93.12 390 ALA A O 1
ATOM 3135 N N . LEU A 1 391 ? -16.25 -22.766 -12.898 1 95 391 LEU A N 1
ATOM 3136 C CA . LEU A 1 391 ? -15.648 -24 -12.391 1 95 391 LEU A CA 1
ATOM 3137 C C . LEU A 1 391 ? -16.656 -24.812 -11.594 1 95 391 LEU A C 1
ATOM 3139 O O . LEU A 1 391 ? -17.562 -24.234 -10.969 1 95 391 LEU A O 1
ATOM 3143 N N . TYR A 1 392 ? -16.531 -26.109 -11.672 1 96.06 392 TYR A N 1
ATOM 3144 C CA . TYR A 1 392 ? -17.391 -27 -10.898 1 96.06 392 TYR A CA 1
ATOM 3145 C C . TYR A 1 392 ? -16.875 -27.156 -9.469 1 96.06 392 TYR A C 1
ATOM 3147 O O . TYR A 1 392 ? -15.844 -27.797 -9.242 1 96.06 392 TYR A O 1
ATOM 3155 N N . ILE A 1 393 ? -17.547 -26.609 -8.531 1 94.62 393 ILE A N 1
ATOM 3156 C CA . ILE A 1 393 ? -17.203 -26.75 -7.117 1 94.62 393 ILE A CA 1
ATOM 3157 C C . ILE A 1 393 ? -17.609 -28.125 -6.613 1 94.62 393 ILE A C 1
ATOM 3159 O O . ILE A 1 393 ? -18.797 -28.484 -6.645 1 94.62 393 ILE A O 1
ATOM 3163 N N . PRO A 1 394 ? -16.625 -28.828 -6.16 1 91.69 394 PRO A N 1
ATOM 3164 C CA . PRO A 1 394 ? -16.953 -30.188 -5.711 1 91.69 394 PRO A CA 1
ATOM 3165 C C . PRO A 1 394 ? -18.062 -30.203 -4.66 1 91.69 394 PRO A C 1
ATOM 3167 O O . PRO A 1 394 ? -17.953 -29.531 -3.635 1 91.69 394 PRO A O 1
ATOM 3170 N N . GLY A 1 395 ? -19.109 -30.953 -4.945 1 91.19 395 GLY A N 1
ATOM 3171 C CA . GLY A 1 395 ? -20.203 -31.109 -4.012 1 91.19 395 GLY A CA 1
ATOM 3172 C C . GLY A 1 395 ? -21.219 -29.984 -4.094 1 91.19 395 GLY A C 1
ATOM 3173 O O . GLY A 1 395 ? -22.234 -30 -3.381 1 91.19 395 GLY A O 1
ATOM 3174 N N . CYS A 1 396 ? -21.031 -29.062 -4.969 1 93.75 396 CYS A N 1
ATOM 3175 C CA . CYS A 1 396 ? -21.922 -27.906 -4.941 1 93.75 396 CYS A CA 1
ATOM 3176 C C . CYS A 1 396 ? -22.266 -27.453 -6.352 1 93.75 396 CYS A C 1
ATOM 3178 O O . CYS A 1 396 ? -23.234 -26.719 -6.551 1 93.75 396 CYS A O 1
ATOM 3180 N N . GLY A 1 397 ? -21.453 -27.797 -7.371 1 94.19 397 GLY A N 1
ATOM 3181 C CA . GLY A 1 397 ? -21.75 -27.438 -8.75 1 94.19 397 GLY A CA 1
ATOM 3182 C C . GLY A 1 397 ? -21.125 -26.125 -9.172 1 94.19 397 GLY A C 1
ATOM 3183 O O . GLY A 1 397 ? -20.172 -25.656 -8.562 1 94.19 397 GLY A O 1
ATOM 3184 N N . THR A 1 398 ? -21.719 -25.562 -10.305 1 95.06 398 THR A N 1
ATOM 3185 C CA . THR A 1 398 ? -21.172 -24.328 -10.836 1 95.06 398 THR A CA 1
ATOM 3186 C C . THR A 1 398 ? -21.859 -23.125 -10.227 1 95.06 398 THR A C 1
ATOM 3188 O O . THR A 1 398 ? -21.375 -21.984 -10.336 1 95.06 398 THR A O 1
ATOM 3191 N N . ARG A 1 399 ? -23.047 -23.375 -9.688 1 95.12 399 ARG A N 1
ATOM 3192 C CA . ARG A 1 399 ? -23.812 -22.391 -8.938 1 95.12 399 ARG A CA 1
ATOM 3193 C C . ARG A 1 399 ? -24.047 -22.859 -7.504 1 95.12 399 ARG A C 1
ATOM 3195 O O . ARG A 1 399 ? -25.047 -23.516 -7.223 1 95.12 399 ARG A O 1
ATOM 3202 N N . CYS A 1 400 ? -23.156 -22.453 -6.66 1 95.75 400 CYS A N 1
ATOM 3203 C CA . CYS A 1 400 ? -23.219 -22.938 -5.285 1 95.75 400 CYS A CA 1
ATOM 3204 C C . CYS A 1 400 ? -23.969 -21.953 -4.395 1 95.75 400 CYS A C 1
ATOM 3206 O O . CYS A 1 400 ? -23.531 -20.812 -4.199 1 95.75 400 CYS A O 1
ATOM 3208 N N . PRO A 1 401 ? -25.156 -22.391 -3.873 1 95.94 401 PRO A N 1
ATOM 3209 C CA . PRO A 1 401 ? -25.828 -21.484 -2.945 1 95.94 401 PRO A CA 1
ATOM 3210 C C . PRO A 1 401 ? -24.906 -20.969 -1.848 1 95.94 401 PRO A C 1
ATOM 3212 O O . PRO A 1 401 ? -24.094 -21.719 -1.318 1 95.94 401 PRO A O 1
ATOM 3215 N N . LEU A 1 402 ? -24.953 -19.688 -1.534 1 94.88 402 LEU A N 1
ATOM 3216 C CA . LEU A 1 402 ? -24.031 -19.047 -0.6 1 94.88 402 LEU A CA 1
ATOM 3217 C C . LEU A 1 402 ? -24.031 -19.781 0.74 1 94.88 402 LEU A C 1
ATOM 3219 O O . LEU A 1 402 ? -22.969 -20.031 1.31 1 94.88 402 LEU A O 1
ATOM 3223 N N . ARG A 1 403 ? -25.234 -20.141 1.244 1 94.81 403 ARG A N 1
ATOM 3224 C CA . ARG A 1 403 ? -25.344 -20.844 2.523 1 94.81 403 ARG A CA 1
ATOM 3225 C C . ARG A 1 403 ? -24.594 -22.156 2.49 1 94.81 403 ARG A C 1
ATOM 3227 O O . ARG A 1 403 ? -23.922 -22.516 3.455 1 94.81 403 ARG A O 1
ATOM 3234 N N . ARG A 1 404 ? -24.703 -22.844 1.431 1 95.25 404 ARG A N 1
ATOM 3235 C CA . ARG A 1 404 ? -24.031 -24.141 1.277 1 95.25 404 ARG A CA 1
ATOM 3236 C C . ARG A 1 404 ? -22.531 -23.953 1.175 1 95.25 404 ARG A C 1
ATOM 3238 O O . ARG A 1 404 ? -21.766 -24.766 1.71 1 95.25 404 ARG A O 1
ATOM 3245 N N . MET A 1 405 ? -22.125 -22.984 0.473 1 94.81 405 MET A N 1
ATOM 3246 C CA . MET A 1 405 ? -20.688 -22.703 0.315 1 94.81 405 MET A CA 1
ATOM 3247 C C . MET A 1 405 ? -20.031 -22.469 1.668 1 94.81 405 MET A C 1
ATOM 3249 O O . MET A 1 405 ? -18.953 -22.984 1.938 1 94.81 405 MET A O 1
ATOM 3253 N N . VAL A 1 406 ? -20.703 -21.656 2.482 1 94.88 406 VAL A N 1
ATOM 3254 C CA . VAL A 1 406 ? -20.172 -21.344 3.807 1 94.88 406 VAL A CA 1
ATOM 3255 C C . VAL A 1 406 ? -20.047 -22.625 4.629 1 94.88 406 VAL A C 1
ATOM 3257 O O . VAL A 1 406 ? -19.031 -22.844 5.305 1 94.88 406 VAL A O 1
ATOM 3260 N N . GLN A 1 407 ? -21 -23.453 4.492 1 94.62 407 GLN A N 1
ATOM 3261 C CA . GLN A 1 407 ? -21 -24.719 5.234 1 94.62 407 GLN A CA 1
ATOM 3262 C C . GLN A 1 407 ? -19.922 -25.656 4.715 1 94.62 407 GLN A C 1
ATOM 3264 O O . GLN A 1 407 ? -19.234 -26.312 5.496 1 94.62 407 GLN A O 1
ATOM 3269 N N . PHE A 1 408 ? -19.812 -25.703 3.457 1 92.31 408 PHE A N 1
ATOM 3270 C CA . PHE A 1 408 ? -18.906 -26.625 2.787 1 92.31 408 PHE A CA 1
ATOM 3271 C C . PHE A 1 408 ? -17.453 -26.328 3.152 1 92.31 408 PHE A C 1
ATOM 3273 O O . PHE A 1 408 ? -16.625 -27.234 3.262 1 92.31 408 PHE A O 1
ATOM 3280 N N . TYR A 1 409 ? -17.141 -25.047 3.377 1 94.44 409 TYR A N 1
ATOM 3281 C CA . TYR A 1 409 ? -15.75 -24.656 3.602 1 94.44 409 TYR A CA 1
ATOM 3282 C C . TYR A 1 409 ? -15.531 -24.234 5.047 1 94.44 409 TYR A C 1
ATOM 3284 O O . TYR A 1 409 ? -14.508 -23.625 5.371 1 94.44 409 TYR A O 1
ATOM 3292 N N . GLU A 1 410 ? -16.406 -24.562 5.871 1 94.44 410 GLU A N 1
ATOM 3293 C CA . GLU A 1 410 ? -16.328 -24.188 7.277 1 94.44 410 GLU A CA 1
ATOM 3294 C C . GLU A 1 410 ? -15.055 -24.719 7.926 1 94.44 410 GLU A C 1
ATOM 3296 O O . GLU A 1 410 ? -14.453 -24.062 8.781 1 94.44 410 GLU A O 1
ATOM 3301 N N . ASN A 1 411 ? -14.648 -25.828 7.496 1 93.12 411 ASN A N 1
ATOM 3302 C CA . ASN A 1 411 ? -13.516 -26.5 8.125 1 93.12 411 ASN A CA 1
ATOM 3303 C C . ASN A 1 411 ? -12.195 -25.828 7.75 1 93.12 411 ASN A C 1
ATOM 3305 O O . ASN A 1 411 ? -11.18 -26.016 8.422 1 93.12 411 ASN A O 1
ATOM 3309 N N . ILE A 1 412 ? -12.156 -25.031 6.715 1 94.38 412 ILE A N 1
ATOM 3310 C CA . ILE A 1 412 ? -10.898 -24.375 6.367 1 94.38 412 ILE A CA 1
ATOM 3311 C C . ILE A 1 412 ? -10.977 -22.891 6.711 1 94.38 412 ILE A C 1
ATOM 3313 O O . ILE A 1 412 ? -10.016 -22.156 6.492 1 94.38 412 ILE A O 1
ATOM 3317 N N . ILE A 1 413 ? -12.062 -22.469 7.258 1 95.94 413 ILE A N 1
ATOM 3318 C CA . ILE A 1 413 ? -12.203 -21.078 7.711 1 95.94 413 ILE A CA 1
ATOM 3319 C C . ILE A 1 413 ? -11.828 -20.984 9.188 1 95.94 413 ILE A C 1
ATOM 3321 O O . ILE A 1 413 ? -12.5 -21.562 10.047 1 95.94 413 ILE A O 1
ATOM 3325 N N . PRO A 1 414 ? -10.789 -20.234 9.438 1 96.25 414 PRO A N 1
ATOM 3326 C CA . PRO A 1 414 ? -10.391 -20.141 10.844 1 96.25 414 PRO A CA 1
ATOM 3327 C C . PRO A 1 414 ? -11.328 -19.266 11.664 1 96.25 414 PRO A C 1
ATOM 3329 O O . PRO A 1 414 ? -11.883 -18.281 11.148 1 96.25 414 PRO A O 1
ATOM 3332 N N . ASP A 1 415 ? -11.523 -19.594 12.906 1 94.38 415 ASP A N 1
ATOM 3333 C CA . ASP A 1 415 ? -12.25 -18.734 13.828 1 94.38 415 ASP A CA 1
ATOM 3334 C C . ASP A 1 415 ? -11.398 -17.516 14.219 1 94.38 415 ASP A C 1
ATOM 3336 O O . ASP A 1 415 ? -11.82 -16.375 14.031 1 94.38 415 ASP A O 1
ATOM 3340 N N . ASP A 1 416 ? -10.258 -17.828 14.734 1 95 416 ASP A N 1
ATOM 3341 C CA . ASP A 1 416 ? -9.242 -16.828 15.078 1 95 416 ASP A CA 1
ATOM 3342 C C . ASP A 1 416 ? -7.863 -17.266 14.602 1 95 416 ASP A C 1
ATOM 3344 O O . ASP A 1 416 ? -7.145 -17.969 15.32 1 95 416 ASP A O 1
ATOM 3348 N N . TRP A 1 417 ? -7.484 -16.766 13.461 1 95.88 417 TRP A N 1
ATOM 3349 C CA . TRP A 1 417 ? -6.262 -17.219 12.805 1 95.88 417 TRP A CA 1
ATOM 3350 C C . TRP A 1 417 ? -5.051 -17 13.711 1 95.88 417 TRP A C 1
ATOM 3352 O O . TRP A 1 417 ? -4.176 -17.875 13.797 1 95.88 417 TRP A O 1
ATOM 3362 N N . GLU A 1 418 ? -4.965 -15.883 14.43 1 93.38 418 GLU A N 1
ATOM 3363 C CA . GLU A 1 418 ? -3.83 -15.578 15.297 1 93.38 418 GLU A CA 1
ATOM 3364 C C . GLU A 1 418 ? -3.721 -16.578 16.438 1 93.38 418 GLU A C 1
ATOM 3366 O O . GLU A 1 418 ? -2.621 -17.031 16.781 1 93.38 418 GLU A O 1
ATOM 3371 N N . ARG A 1 419 ? -4.824 -16.875 16.984 1 95 419 ARG A N 1
ATOM 3372 C CA . ARG A 1 419 ? -4.855 -17.844 18.078 1 95 419 ARG A CA 1
ATOM 3373 C C . ARG A 1 419 ? -4.516 -19.25 17.594 1 95 419 ARG A C 1
ATOM 3375 O O . ARG A 1 419 ? -3.74 -19.969 18.219 1 95 419 ARG A O 1
ATOM 3382 N N . GLU A 1 420 ? -5.172 -19.594 16.453 1 95.81 420 GLU A N 1
ATOM 3383 C CA . GLU A 1 420 ? -4.945 -20.922 15.898 1 95.81 420 GLU A CA 1
ATOM 3384 C C . GLU A 1 420 ? -3.494 -21.094 15.461 1 95.81 420 GLU A C 1
ATOM 3386 O O . GLU A 1 420 ? -2.955 -22.203 15.5 1 95.81 420 GLU A O 1
ATOM 3391 N N . CYS A 1 421 ? -2.885 -19.984 15.078 1 94.88 421 CYS A N 1
ATOM 3392 C CA . CYS A 1 421 ? -1.49 -19.984 14.648 1 94.88 421 CYS A CA 1
ATOM 3393 C C . CYS A 1 421 ? -0.551 -19.906 15.844 1 94.88 421 CYS A C 1
ATOM 3395 O O . CYS A 1 421 ? 0.667 -20 15.695 1 94.88 421 CYS A O 1
ATOM 3397 N N . ARG A 1 422 ? -1.08 -19.672 17.094 1 91.12 422 ARG A N 1
ATOM 3398 C CA . ARG A 1 422 ? -0.324 -19.547 18.344 1 91.12 422 ARG A CA 1
ATOM 3399 C C . ARG A 1 422 ? 0.561 -18.312 18.328 1 91.12 422 ARG A C 1
ATOM 3401 O O . ARG A 1 422 ? 1.712 -18.359 18.766 1 91.12 422 ARG A O 1
ATOM 3408 N N . ASN A 1 423 ? 0.119 -17.281 17.656 1 83 423 ASN A N 1
ATOM 3409 C CA . ASN A 1 423 ? 0.821 -16 17.672 1 83 423 ASN A CA 1
ATOM 3410 C C . ASN A 1 423 ? 0.484 -15.188 18.922 1 83 423 ASN A C 1
ATOM 3412 O O . ASN A 1 423 ? 1.171 -14.219 19.234 1 83 423 ASN A O 1
ATOM 3416 N N . VAL A 1 424 ? -0.53 -15.336 19.609 1 74.56 424 VAL A N 1
ATOM 3417 C CA . VAL A 1 424 ? -0.95 -14.68 20.844 1 74.56 424 VAL A CA 1
ATOM 3418 C C . VAL A 1 424 ? -1.313 -15.734 21.891 1 74.56 424 VAL A C 1
ATOM 3420 O O . VAL A 1 424 ? -1.69 -16.859 21.547 1 74.56 424 VAL A O 1
ATOM 3423 N N . MET B 1 1 ? 26.641 50.5 -19.375 1 19.91 1 MET B N 1
ATOM 3424 C CA . MET B 1 1 ? 26.547 50.031 -18 1 19.91 1 MET B CA 1
ATOM 3425 C C . MET B 1 1 ? 25.094 49.688 -17.641 1 19.91 1 MET B C 1
ATOM 3427 O O . MET B 1 1 ? 24.516 50.281 -16.734 1 19.91 1 MET B O 1
ATOM 3431 N N . LEU B 1 2 ? 24.25 49.219 -18.562 1 20.62 2 LEU B N 1
ATOM 3432 C CA . LEU B 1 2 ? 22.859 48.938 -18.891 1 20.62 2 LEU B CA 1
ATOM 3433 C C . LEU B 1 2 ? 22.297 47.875 -17.969 1 20.62 2 LEU B C 1
ATOM 3435 O O . LEU B 1 2 ? 22.938 46.844 -17.75 1 20.62 2 LEU B O 1
ATOM 3439 N N . LEU B 1 3 ? 21.391 48.156 -17 1 20.28 3 LEU B N 1
ATOM 3440 C CA . LEU B 1 3 ? 20.703 47.75 -15.781 1 20.28 3 LEU B CA 1
ATOM 3441 C C . LEU B 1 3 ? 19.906 46.469 -16.031 1 20.28 3 LEU B C 1
ATOM 3443 O O . LEU B 1 3 ? 19.094 46.406 -16.953 1 20.28 3 LEU B O 1
ATOM 3447 N N . THR B 1 4 ? 20.469 45.219 -15.68 1 18.88 4 THR B N 1
ATOM 3448 C CA . THR B 1 4 ? 20.281 43.812 -15.914 1 18.88 4 THR B CA 1
ATOM 3449 C C . THR B 1 4 ? 19.078 43.281 -15.133 1 18.88 4 THR B C 1
ATOM 3451 O O . THR B 1 4 ? 19.062 43.344 -13.898 1 18.88 4 THR B O 1
ATOM 3454 N N . THR B 1 5 ? 17.766 43.5 -15.555 1 17.59 5 THR B N 1
ATOM 3455 C CA . THR B 1 5 ? 16.438 43.312 -14.992 1 17.59 5 THR B CA 1
ATOM 3456 C C . THR B 1 5 ? 16.25 41.844 -14.586 1 17.59 5 THR B C 1
ATOM 3458 O O . THR B 1 5 ? 16.812 40.938 -15.219 1 17.59 5 THR B O 1
ATOM 3461 N N . THR B 1 6 ? 15.688 41.625 -13.32 1 19.67 6 THR B N 1
ATOM 3462 C CA . THR B 1 6 ? 15.406 40.688 -12.242 1 19.67 6 THR B CA 1
ATOM 3463 C C . THR B 1 6 ? 14.141 39.906 -12.531 1 19.67 6 THR B C 1
ATOM 3465 O O . THR B 1 6 ? 13.797 38.969 -11.789 1 19.67 6 THR B O 1
ATOM 3468 N N . ALA B 1 7 ? 13.672 39.406 -13.664 1 18.06 7 ALA B N 1
ATOM 3469 C CA . ALA B 1 7 ? 12.297 38.969 -13.898 1 18.06 7 ALA B CA 1
ATOM 3470 C C . ALA B 1 7 ? 12.031 37.625 -13.195 1 18.06 7 ALA B C 1
ATOM 3472 O O . ALA B 1 7 ? 12.789 36.688 -13.352 1 18.06 7 ALA B O 1
ATOM 3473 N N . VAL B 1 8 ? 11.484 37.75 -11.875 1 19.06 8 VAL B N 1
ATOM 3474 C CA . VAL B 1 8 ? 11.047 36.656 -11.016 1 19.06 8 VAL B CA 1
ATOM 3475 C C . VAL B 1 8 ? 9.672 36.156 -11.461 1 19.06 8 VAL B C 1
ATOM 3477 O O . VAL B 1 8 ? 8.727 36.969 -11.555 1 19.06 8 VAL B O 1
ATOM 3480 N N . PHE B 1 9 ? 9.398 35.156 -12.359 1 20.17 9 PHE B N 1
ATOM 3481 C CA . PHE B 1 9 ? 8.227 34.688 -13.086 1 20.17 9 PHE B CA 1
ATOM 3482 C C . PHE B 1 9 ? 7.477 33.656 -12.266 1 20.17 9 PHE B C 1
ATOM 3484 O O . PHE B 1 9 ? 8.047 32.625 -11.883 1 20.17 9 PHE B O 1
ATOM 3491 N N . CYS B 1 10 ? 6.586 33.938 -11.141 1 18.95 10 CYS B N 1
ATOM 3492 C CA . CYS B 1 10 ? 5.797 33.031 -10.328 1 18.95 10 CYS B CA 1
ATOM 3493 C C . CYS B 1 10 ? 4.449 32.75 -10.977 1 18.95 10 CYS B C 1
ATOM 3495 O O . CYS B 1 10 ? 3.707 33.656 -11.312 1 18.95 10 CYS B O 1
ATOM 3497 N N . PHE B 1 11 ? 4.098 31.453 -11.602 1 21.97 11 PHE B N 1
ATOM 3498 C CA . PHE B 1 11 ? 3.033 31 -12.492 1 21.97 11 PHE B CA 1
ATOM 3499 C C . PHE B 1 11 ? 1.837 30.5 -11.688 1 21.97 11 PHE B C 1
ATOM 3501 O O . PHE B 1 11 ? 0.823 30.109 -12.258 1 21.97 11 PHE B O 1
ATOM 3508 N N . CYS B 1 12 ? 1.157 30.922 -10.656 1 20.84 12 CYS B N 1
ATOM 3509 C CA . CYS B 1 12 ? 0.187 30.125 -9.914 1 20.84 12 CYS B CA 1
ATOM 3510 C C . CYS B 1 12 ? -1.194 30.203 -10.547 1 20.84 12 CYS B C 1
ATOM 3512 O O . CYS B 1 12 ? -2.02 29.312 -10.383 1 20.84 12 CYS B O 1
ATOM 3514 N N . TYR B 1 13 ? -1.674 31.047 -11.438 1 20.55 13 TYR B N 1
ATOM 3515 C CA . TYR B 1 13 ? -3.031 31.516 -11.172 1 20.55 13 TYR B CA 1
ATOM 3516 C C . TYR B 1 13 ? -4.055 30.625 -11.875 1 20.55 13 TYR B C 1
ATOM 3518 O O . TYR B 1 13 ? -4.152 30.625 -13.102 1 20.55 13 TYR B O 1
ATOM 3526 N N . ALA B 1 14 ? -4.305 29.359 -12.016 1 22.14 14 ALA B N 1
ATOM 3527 C CA . ALA B 1 14 ? -5.324 29.031 -13.008 1 22.14 14 ALA B CA 1
ATOM 3528 C C . ALA B 1 14 ? -6.723 29.312 -12.469 1 22.14 14 ALA B C 1
ATOM 3530 O O . ALA B 1 14 ? -7.098 28.812 -11.406 1 22.14 14 ALA B O 1
ATOM 3531 N N . ALA B 1 15 ? -7.316 30.438 -12.625 1 21.09 15 ALA B N 1
ATOM 3532 C CA . ALA B 1 15 ? -8.711 30.797 -12.344 1 21.09 15 ALA B CA 1
ATOM 3533 C C . ALA B 1 15 ? -9.664 30.031 -13.258 1 21.09 15 ALA B C 1
ATOM 3535 O O . ALA B 1 15 ? -9.523 30.062 -14.484 1 21.09 15 ALA B O 1
ATOM 3536 N N . ILE B 1 16 ? -10.133 28.891 -13.016 1 23.5 16 ILE B N 1
ATOM 3537 C CA . ILE B 1 16 ? -11.172 28.203 -13.773 1 23.5 16 ILE B CA 1
ATOM 3538 C C . ILE B 1 16 ? -12.477 29 -13.68 1 23.5 16 ILE B C 1
ATOM 3540 O O . ILE B 1 16 ? -13.023 29.188 -12.594 1 23.5 16 ILE B O 1
ATOM 3544 N N . THR B 1 17 ? -12.664 30.047 -14.398 1 21.67 17 THR B N 1
ATOM 3545 C CA . THR B 1 17 ? -13.961 30.703 -14.438 1 21.67 17 THR B CA 1
ATOM 3546 C C . THR B 1 17 ? -14.945 29.906 -15.297 1 21.67 17 THR B C 1
ATOM 3548 O O . THR B 1 17 ? -14.664 29.609 -16.453 1 21.67 17 THR B O 1
ATOM 3551 N N . ALA B 1 18 ? -15.531 28.891 -14.859 1 23.78 18 ALA B N 1
ATOM 3552 C CA . ALA B 1 18 ? -16.672 28.281 -15.523 1 23.78 18 ALA B CA 1
ATOM 3553 C C . ALA B 1 18 ? -17.812 29.281 -15.703 1 23.78 18 ALA B C 1
ATOM 3555 O O . ALA B 1 18 ? -18.219 29.953 -14.75 1 23.78 18 ALA B O 1
ATOM 3556 N N . GLU B 1 19 ? -17.781 30.094 -16.75 1 23.52 19 GLU B N 1
ATOM 3557 C CA . GLU B 1 19 ? -18.969 30.875 -17.078 1 23.52 19 GLU B CA 1
ATOM 3558 C C . GLU B 1 19 ? -20.109 29.969 -17.547 1 23.52 19 GLU B C 1
ATOM 3560 O O . GLU B 1 19 ? -19.938 29.172 -18.469 1 23.52 19 GLU B O 1
ATOM 3565 N N . ALA B 1 20 ? -20.938 29.625 -16.672 1 25.39 20 ALA B N 1
ATOM 3566 C CA . ALA B 1 20 ? -22.234 29.047 -16.938 1 25.39 20 ALA B CA 1
ATOM 3567 C C . ALA B 1 20 ? -23.062 29.938 -17.859 1 25.39 20 ALA B C 1
ATOM 3569 O O . ALA B 1 20 ? -23.266 31.125 -17.562 1 25.39 20 ALA B O 1
ATOM 3570 N N . ILE B 1 21 ? -22.844 29.906 -19.172 1 25.66 21 ILE B N 1
ATOM 3571 C CA . ILE B 1 21 ? -23.828 30.594 -19.984 1 25.66 21 ILE B CA 1
ATOM 3572 C C . ILE B 1 21 ? -25.188 29.906 -19.859 1 25.66 21 ILE B C 1
ATOM 3574 O O . ILE B 1 21 ? -25.312 28.719 -20.172 1 25.66 21 ILE B O 1
ATOM 3578 N N . ILE B 1 22 ? -26.031 30.422 -19.031 1 28.03 22 ILE B N 1
ATOM 3579 C CA . ILE B 1 22 ? -27.453 30.156 -18.844 1 28.03 22 ILE B CA 1
ATOM 3580 C C . ILE B 1 22 ? -28.219 30.422 -20.141 1 28.03 22 ILE B C 1
ATOM 3582 O O . ILE B 1 22 ? -28.219 31.562 -20.625 1 28.03 22 ILE B O 1
ATOM 3586 N N . THR B 1 23 ? -28.031 29.5 -21.172 1 30.75 23 THR B N 1
ATOM 3587 C CA . THR B 1 23 ? -28.938 29.812 -22.281 1 30.75 23 THR B CA 1
ATOM 3588 C C . THR B 1 23 ? -30.391 29.562 -21.875 1 30.75 23 THR B C 1
ATOM 3590 O O . THR B 1 23 ? -30.656 28.844 -20.906 1 30.75 23 THR B O 1
ATOM 3593 N N . ASP B 1 24 ? -31.375 30.359 -22.297 1 30.97 24 ASP B N 1
ATOM 3594 C CA . ASP B 1 24 ? -32.812 30.438 -22.062 1 30.97 24 ASP B CA 1
ATOM 3595 C C . ASP B 1 24 ? -33.469 29.078 -22.312 1 30.97 24 ASP B C 1
ATOM 3597 O O . ASP B 1 24 ? -34.688 28.922 -22.062 1 30.97 24 ASP B O 1
ATOM 3601 N N . GLU B 1 25 ? -32.969 28.281 -23.406 1 31.58 25 GLU B N 1
ATOM 3602 C CA . GLU B 1 25 ? -33.844 27.156 -23.688 1 31.58 25 GLU B CA 1
ATOM 3603 C C . GLU B 1 25 ? -33.719 26.078 -22.609 1 31.58 25 GLU B C 1
ATOM 3605 O O . GLU B 1 25 ? -32.625 25.781 -22.141 1 31.58 25 GLU B O 1
ATOM 3610 N N . PRO B 1 26 ? -34.844 25.531 -22 1 26.69 26 PRO B N 1
ATOM 3611 C CA . PRO B 1 26 ? -35.031 24.562 -20.906 1 26.69 26 PRO B CA 1
ATOM 3612 C C . PRO B 1 26 ? -34.406 23.203 -21.219 1 26.69 26 PRO B C 1
ATOM 3614 O O . PRO B 1 26 ? -34.594 22.672 -22.312 1 26.69 26 PRO B O 1
ATOM 3617 N N . GLY B 1 27 ? -33.469 22.672 -20.531 1 31.5 27 GLY B N 1
ATOM 3618 C CA . GLY B 1 27 ? -32.969 21.312 -20.469 1 31.5 27 GLY B CA 1
ATOM 3619 C C . GLY B 1 27 ? -31.547 21.188 -20.984 1 31.5 27 GLY B C 1
ATOM 3620 O O . GLY B 1 27 ? -30.844 20.234 -20.625 1 31.5 27 GLY B O 1
ATOM 3621 N N . VAL B 1 28 ? -31.281 21.672 -22.234 1 27.67 28 VAL B N 1
ATOM 3622 C CA . VAL B 1 28 ? -30.062 21.281 -22.938 1 27.67 28 VAL B CA 1
ATOM 3623 C C . VAL B 1 28 ? -28.875 22.078 -22.391 1 27.67 28 VAL B C 1
ATOM 3625 O O . VAL B 1 28 ? -28.859 23.297 -22.438 1 27.67 28 VAL B O 1
ATOM 3628 N N . VAL B 1 29 ? -28.297 21.75 -21.266 1 24.69 29 VAL B N 1
ATOM 3629 C CA . VAL B 1 29 ? -27.094 22.438 -20.812 1 24.69 29 VAL B CA 1
ATOM 3630 C C . VAL B 1 29 ? -25.938 22.141 -21.75 1 24.69 29 VAL B C 1
ATOM 3632 O O . VAL B 1 29 ? -25.594 20.984 -21.984 1 24.69 29 VAL B O 1
ATOM 3635 N N . GLU B 1 30 ? -25.906 22.859 -22.906 1 25.28 30 GLU B N 1
ATOM 3636 C CA . GLU B 1 30 ? -24.766 22.734 -23.828 1 25.28 30 GLU B CA 1
ATOM 3637 C C . GLU B 1 30 ? -23.484 23.25 -23.188 1 25.28 30 GLU B C 1
ATOM 3639 O O . GLU B 1 30 ? -23.406 24.422 -22.812 1 25.28 30 GLU B O 1
ATOM 3644 N N . GLY B 1 31 ? -22.953 22.734 -22.219 1 24.45 31 GLY B N 1
ATOM 3645 C CA . GLY B 1 31 ? -21.734 23.297 -21.656 1 24.45 31 GLY B CA 1
ATOM 3646 C C . GLY B 1 31 ? -20.547 23.172 -22.594 1 24.45 31 GLY B C 1
ATOM 3647 O O . GLY B 1 31 ? -20.312 22.109 -23.172 1 24.45 31 GLY B O 1
ATOM 3648 N N . LYS B 1 32 ? -20.469 24.156 -23.562 1 23.08 32 LYS B N 1
ATOM 3649 C CA . LYS B 1 32 ? -19.281 24.25 -24.406 1 23.08 32 LYS B CA 1
ATOM 3650 C C . LYS B 1 32 ? -18.016 24.359 -23.562 1 23.08 32 LYS B C 1
ATOM 3652 O O . LYS B 1 32 ? -17.891 25.25 -22.734 1 23.08 32 LYS B O 1
ATOM 3657 N N . LEU B 1 33 ? -17.406 23.297 -23.391 1 22.56 33 LEU B N 1
ATOM 3658 C CA . LEU B 1 33 ? -16.062 23.266 -22.812 1 22.56 33 LEU B CA 1
ATOM 3659 C C . LEU B 1 33 ? -15.07 24 -23.719 1 22.56 33 LEU B C 1
ATOM 3661 O O . LEU B 1 33 ? -14.891 23.609 -24.875 1 22.56 33 LEU B O 1
ATOM 3665 N N . ILE B 1 34 ? -15.273 25.25 -23.953 1 22.22 34 ILE B N 1
ATOM 3666 C CA . ILE B 1 34 ? -14.281 25.922 -24.766 1 22.22 34 ILE B CA 1
ATOM 3667 C C . ILE B 1 34 ? -12.883 25.641 -24.219 1 22.22 34 ILE B C 1
ATOM 3669 O O . ILE B 1 34 ? -12.594 25.938 -23.047 1 22.22 34 ILE B O 1
ATOM 3673 N N . PHE B 1 35 ? -12.242 24.781 -24.906 1 21.2 35 PHE B N 1
ATOM 3674 C CA . PHE B 1 35 ? -10.836 24.422 -24.703 1 21.2 35 PHE B CA 1
ATOM 3675 C C . PHE B 1 35 ? -9.938 25.641 -24.906 1 21.2 35 PHE B C 1
ATOM 3677 O O . PHE B 1 35 ? -9.953 26.266 -25.969 1 21.2 35 PHE B O 1
ATOM 3684 N N . ALA B 1 36 ? -10.055 26.547 -24.078 1 22.69 36 ALA B N 1
ATOM 3685 C CA . ALA B 1 36 ? -9.133 27.672 -24.281 1 22.69 36 ALA B CA 1
ATOM 3686 C C . ALA B 1 36 ? -7.773 27.172 -24.781 1 22.69 36 ALA B C 1
ATOM 3688 O O . ALA B 1 36 ? -7.402 26.016 -24.547 1 22.69 36 ALA B O 1
ATOM 3689 N N . HIS B 1 37 ? -7.195 27.953 -25.672 1 19.48 37 HIS B N 1
ATOM 3690 C CA . HIS B 1 37 ? -5.914 27.859 -26.359 1 19.48 37 HIS B CA 1
ATOM 3691 C C . HIS B 1 37 ? -4.809 27.406 -25.422 1 19.48 37 HIS B C 1
ATOM 3693 O O . HIS B 1 37 ? -4.734 27.859 -24.281 1 19.48 37 HIS B O 1
ATOM 3699 N N . VAL B 1 38 ? -4.363 26.328 -25.703 1 20.48 38 VAL B N 1
ATOM 3700 C CA . VAL B 1 38 ? -3.26 25.531 -25.188 1 20.48 38 VAL B CA 1
ATOM 3701 C C . VAL B 1 38 ? -1.982 26.359 -25.156 1 20.48 38 VAL B C 1
ATOM 3703 O O . VAL B 1 38 ? -1.544 26.875 -26.203 1 20.48 38 VAL B O 1
ATOM 3706 N N . VAL B 1 39 ? -1.915 27.188 -24.109 1 22.69 39 VAL B N 1
ATOM 3707 C CA . VAL B 1 39 ? -0.683 27.969 -24 1 22.69 39 VAL B CA 1
ATOM 3708 C C . VAL B 1 39 ? 0.508 27.094 -24.406 1 22.69 39 VAL B C 1
ATOM 3710 O O . VAL B 1 39 ? 0.521 25.891 -24.141 1 22.69 39 VAL B O 1
ATOM 3713 N N . ASN B 1 40 ? 1.114 27.484 -25.438 1 19.81 40 ASN B N 1
ATOM 3714 C CA . ASN B 1 40 ? 2.379 27 -25.969 1 19.81 40 ASN B CA 1
ATOM 3715 C C . ASN B 1 40 ? 3.406 26.766 -24.875 1 19.81 40 ASN B C 1
ATOM 3717 O O . ASN B 1 40 ? 3.748 27.688 -24.141 1 19.81 40 ASN B O 1
ATOM 3721 N N . PHE B 1 41 ? 3.359 25.703 -24.375 1 21.17 41 PHE B N 1
ATOM 3722 C CA . PHE B 1 41 ? 4.352 25.219 -23.422 1 21.17 41 PHE B CA 1
ATOM 3723 C C . PHE B 1 41 ? 5.766 25.5 -23.922 1 21.17 41 PHE B C 1
ATOM 3725 O O . PHE B 1 41 ? 6.121 25.141 -25.047 1 21.17 41 PHE B O 1
ATOM 3732 N N . SER B 1 42 ? 6.117 26.781 -23.672 1 21.58 42 SER B N 1
ATOM 3733 C CA . SER B 1 42 ? 7.508 26.969 -24.062 1 21.58 42 SER B CA 1
ATOM 3734 C C . SER B 1 42 ? 8.367 25.797 -23.609 1 21.58 42 SER B C 1
ATOM 3736 O O . SER B 1 42 ? 8.047 25.125 -22.641 1 21.58 42 SER B O 1
ATOM 3738 N N . PRO B 1 43 ? 9.219 25.328 -24.438 1 21.39 43 PRO B N 1
ATOM 3739 C CA . PRO B 1 43 ? 10.18 24.234 -24.234 1 21.39 43 PRO B CA 1
ATOM 3740 C C . PRO B 1 43 ? 10.984 24.391 -22.938 1 21.39 43 PRO B C 1
ATOM 3742 O O . PRO B 1 43 ? 11.43 25.484 -22.625 1 21.39 43 PRO B O 1
ATOM 3745 N N . TRP B 1 44 ? 10.539 23.766 -21.906 1 20.27 44 TRP B N 1
ATOM 3746 C CA . TRP B 1 44 ? 11.375 23.656 -20.719 1 20.27 44 TRP B CA 1
ATOM 3747 C C . TRP B 1 44 ? 12.844 23.516 -21.109 1 20.27 44 TRP B C 1
ATOM 3749 O O . TRP B 1 44 ? 13.211 22.578 -21.812 1 20.27 44 TRP B O 1
ATOM 3759 N N . LYS B 1 45 ? 13.461 24.594 -21.469 1 21.14 45 LYS B N 1
ATOM 3760 C CA . LYS B 1 45 ? 14.906 24.453 -21.625 1 21.14 45 LYS B CA 1
ATOM 3761 C C . LYS B 1 45 ? 15.531 23.859 -20.359 1 21.14 45 LYS B C 1
ATOM 3763 O O . LYS B 1 45 ? 15.211 24.281 -19.25 1 21.14 45 LYS B O 1
ATOM 3768 N N . SER B 1 46 ? 15.922 22.562 -20.391 1 22.27 46 SER B N 1
ATOM 3769 C CA . SER B 1 46 ? 16.797 21.797 -19.531 1 22.27 46 SER B CA 1
ATOM 3770 C C . SER B 1 46 ? 17.875 22.672 -18.906 1 22.27 46 SER B C 1
ATOM 3772 O O . SER B 1 46 ? 18.719 23.234 -19.609 1 22.27 46 SER B O 1
ATOM 3774 N N . ASN B 1 47 ? 17.469 23.656 -18.156 1 23.62 47 ASN B N 1
ATOM 3775 C CA . ASN B 1 47 ? 18.656 24.266 -17.547 1 23.62 47 ASN B CA 1
ATOM 3776 C C . ASN B 1 47 ? 19.625 23.203 -17.016 1 23.62 47 ASN B C 1
ATOM 3778 O O . ASN B 1 47 ? 19.25 22.375 -16.172 1 23.62 47 ASN B O 1
ATOM 3782 N N . ALA B 1 48 ? 20.609 22.875 -17.781 1 23.66 48 ALA B N 1
ATOM 3783 C CA . ALA B 1 48 ? 21.734 21.984 -17.578 1 23.66 48 ALA B CA 1
ATOM 3784 C C . ALA B 1 48 ? 22.219 22.016 -16.125 1 23.66 48 ALA B C 1
ATOM 3786 O O . ALA B 1 48 ? 22.328 20.984 -15.477 1 23.66 48 ALA B O 1
ATOM 3787 N N . ASP B 1 49 ? 23 23.125 -15.82 1 23.41 49 ASP B N 1
ATOM 3788 C CA . ASP B 1 49 ? 24.109 23.062 -14.875 1 23.41 49 ASP B CA 1
ATOM 3789 C C . ASP B 1 49 ? 23.609 23.266 -13.438 1 23.41 49 ASP B C 1
ATOM 3791 O O . ASP B 1 49 ? 23.688 24.359 -12.898 1 23.41 49 ASP B O 1
ATOM 3795 N N . TYR B 1 50 ? 22.422 23.078 -13.234 1 26.03 50 TYR B N 1
ATOM 3796 C CA . TYR B 1 50 ? 22.219 23.375 -11.82 1 26.03 50 TYR B CA 1
ATOM 3797 C C . TYR B 1 50 ? 23.156 22.562 -10.945 1 26.03 50 TYR B C 1
ATOM 3799 O O . TYR B 1 50 ? 23 21.344 -10.805 1 26.03 50 TYR B O 1
ATOM 3807 N N . VAL B 1 51 ? 24.359 22.812 -11.094 1 24.95 51 VAL B N 1
ATOM 3808 C CA . VAL B 1 51 ? 25.297 22.359 -10.07 1 24.95 51 VAL B CA 1
ATOM 3809 C C . VAL B 1 51 ? 24.781 22.75 -8.688 1 24.95 51 VAL B C 1
ATOM 3811 O O . VAL B 1 51 ? 24.391 23.891 -8.461 1 24.95 51 VAL B O 1
ATOM 3814 N N . LEU B 1 52 ? 24.062 21.859 -8.047 1 30.95 52 LEU B N 1
ATOM 3815 C CA . LEU B 1 52 ? 23.922 22.234 -6.645 1 30.95 52 LEU B CA 1
ATOM 3816 C C . LEU B 1 52 ? 25.125 23.047 -6.18 1 30.95 52 LEU B C 1
ATOM 3818 O O . LEU B 1 52 ? 26.266 22.797 -6.598 1 30.95 52 LEU B O 1
ATOM 3822 N N . PRO B 1 53 ? 24.891 24.312 -5.98 1 29.23 53 PRO B N 1
ATOM 3823 C CA . PRO B 1 53 ? 26.141 25.047 -5.73 1 29.23 53 PRO B CA 1
ATOM 3824 C C . PRO B 1 53 ? 27.234 24.156 -5.152 1 29.23 53 PRO B C 1
ATOM 3826 O O . PRO B 1 53 ? 28.375 24.219 -5.617 1 29.23 53 PRO B O 1
ATOM 3829 N N . ASP B 1 54 ? 27.078 23.938 -3.773 1 29.02 54 ASP B N 1
ATOM 3830 C CA . ASP B 1 54 ? 28.25 23.359 -3.141 1 29.02 54 ASP B CA 1
ATOM 3831 C C . ASP B 1 54 ? 28.328 21.844 -3.391 1 29.02 54 ASP B C 1
ATOM 3833 O O . ASP B 1 54 ? 27.312 21.156 -3.293 1 29.02 54 ASP B O 1
ATOM 3837 N N . GLY B 1 55 ? 28.859 21.297 -4.547 1 29.33 55 GLY B N 1
ATOM 3838 C CA . GLY B 1 55 ? 29.25 19.953 -4.941 1 29.33 55 GLY B CA 1
ATOM 3839 C C . GLY B 1 55 ? 28.656 18.875 -4.07 1 29.33 55 GLY B C 1
ATOM 3840 O O . GLY B 1 55 ? 29.125 17.734 -4.066 1 29.33 55 GLY B O 1
ATOM 3841 N N . SER B 1 56 ? 27.891 19.234 -3.057 1 26.81 56 SER B N 1
ATOM 3842 C CA . SER B 1 56 ? 27.594 18.203 -2.07 1 26.81 56 SER B CA 1
ATOM 3843 C C . SER B 1 56 ? 26.5 17.266 -2.566 1 26.81 56 SER B C 1
ATOM 3845 O O . SER B 1 56 ? 25.594 17.688 -3.295 1 26.81 56 SER B O 1
ATOM 3847 N N . LEU B 1 57 ? 26.891 16.109 -2.926 1 28.67 57 LEU B N 1
ATOM 3848 C CA . LEU B 1 57 ? 26.031 15 -3.322 1 28.67 57 LEU B CA 1
ATOM 3849 C C . LEU B 1 57 ? 24.875 14.828 -2.338 1 28.67 57 LEU B C 1
ATOM 3851 O O . LEU B 1 57 ? 25.078 14.906 -1.123 1 28.67 57 LEU B O 1
ATOM 3855 N N . ALA B 1 58 ? 23.719 15.25 -2.678 1 33.72 58 ALA B N 1
ATOM 3856 C CA . ALA B 1 58 ? 22.484 15.133 -1.903 1 33.72 58 ALA B CA 1
ATOM 3857 C C . ALA B 1 58 ? 22.125 13.664 -1.673 1 33.72 58 ALA B C 1
ATOM 3859 O O . ALA B 1 58 ? 22.156 12.859 -2.604 1 33.72 58 ALA B O 1
ATOM 3860 N N . GLY B 1 59 ? 22.422 13.125 -0.44 1 32.25 59 GLY B N 1
ATOM 3861 C CA . GLY B 1 59 ? 22.016 11.836 0.097 1 32.25 59 GLY B CA 1
ATOM 3862 C C . GLY B 1 59 ? 20.516 11.602 0.018 1 32.25 59 GLY B C 1
ATOM 3863 O O . GLY B 1 59 ? 19.812 12.305 -0.704 1 32.25 59 GLY B O 1
ATOM 3864 N N . SER B 1 60 ? 20.031 10.719 0.924 1 33.53 60 SER B N 1
ATOM 3865 C CA . SER B 1 60 ? 18.703 10.148 1.057 1 33.53 60 SER B CA 1
ATOM 3866 C C . SER B 1 60 ? 17.703 11.18 1.577 1 33.53 60 SER B C 1
ATOM 3868 O O . SER B 1 60 ? 18 11.93 2.51 1 33.53 60 SER B O 1
ATOM 3870 N N . ILE B 1 61 ? 16.688 11.602 0.72 1 32.09 61 ILE B N 1
ATOM 3871 C CA . ILE B 1 61 ? 15.672 12.586 1.077 1 32.09 61 ILE B CA 1
ATOM 3872 C C . ILE B 1 61 ? 14.383 11.883 1.495 1 32.09 61 ILE B C 1
ATOM 3874 O O . ILE B 1 61 ? 13.758 11.188 0.688 1 32.09 61 ILE B O 1
ATOM 3878 N N . PRO B 1 62 ? 14.227 11.75 2.848 1 30.59 62 PRO B N 1
ATOM 3879 C CA . PRO B 1 62 ? 12.836 11.359 3.115 1 30.59 62 PRO B CA 1
ATOM 3880 C C . PRO B 1 62 ? 11.852 12.5 2.881 1 30.59 62 PRO B C 1
ATOM 3882 O O . PRO B 1 62 ? 12.109 13.641 3.268 1 30.59 62 PRO B O 1
ATOM 3885 N N . LEU B 1 63 ? 11.031 12.414 1.906 1 31.14 63 LEU B N 1
ATOM 3886 C CA . LEU B 1 63 ? 10 13.398 1.619 1 31.14 63 LEU B CA 1
ATOM 3887 C C . LEU B 1 63 ? 8.68 13.008 2.279 1 31.14 63 LEU B C 1
ATOM 3889 O O . LEU B 1 63 ? 8.281 11.844 2.236 1 31.14 63 LEU B O 1
ATOM 3893 N N . VAL B 1 64 ? 8.297 13.75 3.283 1 34.06 64 VAL B N 1
ATOM 3894 C CA . VAL B 1 64 ? 6.945 13.562 3.799 1 34.06 64 VAL B CA 1
ATOM 3895 C C . VAL B 1 64 ? 6.004 14.578 3.158 1 34.06 64 VAL B C 1
ATOM 3897 O O . VAL B 1 64 ? 6.285 15.773 3.148 1 34.06 64 VAL B O 1
ATOM 3900 N N . GLU B 1 65 ? 5.023 14.172 2.371 1 31.55 65 GLU B N 1
ATOM 3901 C CA . GLU B 1 65 ? 4.086 15.039 1.662 1 31.55 65 GLU B CA 1
ATOM 3902 C C . GLU B 1 65 ? 2.693 14.969 2.283 1 31.55 65 GLU B C 1
ATOM 3904 O O . GLU B 1 65 ? 2.273 13.914 2.762 1 31.55 65 GLU B O 1
ATOM 3909 N N . ARG B 1 66 ? 2.07 16.156 2.594 1 33.28 66 ARG B N 1
ATOM 3910 C CA . ARG B 1 66 ? 0.67 16.234 2.996 1 33.28 66 ARG B CA 1
ATOM 3911 C C . ARG B 1 66 ? -0.253 16.156 1.786 1 33.28 66 ARG B C 1
ATOM 3913 O O . ARG B 1 66 ? 0.005 16.797 0.76 1 33.28 66 ARG B O 1
ATOM 3920 N N . MET B 1 67 ? -1.342 15.305 1.871 1 37.03 67 MET B N 1
ATOM 3921 C CA . MET B 1 67 ? -2.258 14.898 0.808 1 37.03 67 MET B CA 1
ATOM 3922 C C . MET B 1 67 ? -3.299 15.984 0.55 1 37.03 67 MET B C 1
ATOM 3924 O O . MET B 1 67 ? -3.633 16.766 1.449 1 37.03 67 MET B O 1
ATOM 3928 N N . GLY B 1 68 ? -3.674 16.234 -0.658 1 33.59 68 GLY B N 1
ATOM 3929 C CA . GLY B 1 68 ? -4.691 17.141 -1.157 1 33.59 68 GLY B CA 1
ATOM 3930 C C . GLY B 1 68 ? -6.094 16.766 -0.729 1 33.59 68 GLY B C 1
ATOM 3931 O O . GLY B 1 68 ? -6.293 15.734 -0.076 1 33.59 68 GLY B O 1
ATOM 3932 N N . ALA B 1 69 ? -7.094 17.531 -1.094 1 31.81 69 ALA B N 1
ATOM 3933 C CA . ALA B 1 69 ? -8.492 17.578 -0.679 1 31.81 69 ALA B CA 1
ATOM 3934 C C . ALA B 1 69 ? -9.242 16.328 -1.146 1 31.81 69 ALA B C 1
ATOM 3936 O O . ALA B 1 69 ? -8.992 15.82 -2.238 1 31.81 69 ALA B O 1
ATOM 3937 N N . ALA B 1 70 ? -9.883 15.617 -0.239 1 32.84 70 ALA B N 1
ATOM 3938 C CA . ALA B 1 70 ? -10.672 14.398 -0.341 1 32.84 70 ALA B CA 1
ATOM 3939 C C . ALA B 1 70 ? -11.984 14.648 -1.084 1 32.84 70 ALA B C 1
ATOM 3941 O O . ALA B 1 70 ? -12.594 15.711 -0.928 1 32.84 70 ALA B O 1
ATOM 3942 N N . HIS B 1 71 ? -12.32 13.922 -2.17 1 31.42 71 HIS B N 1
ATOM 3943 C CA . HIS B 1 71 ? -13.57 14.047 -2.914 1 31.42 71 HIS B CA 1
ATOM 3944 C C . HIS B 1 71 ? -14.625 13.07 -2.393 1 31.42 71 HIS B C 1
ATOM 3946 O O . HIS B 1 71 ? -14.414 11.859 -2.42 1 31.42 71 HIS B O 1
ATOM 3952 N N . LYS B 1 72 ? -15.344 13 -1.43 1 30.86 72 LYS B N 1
ATOM 3953 C CA . LYS B 1 72 ? -16.484 12.109 -1.557 1 30.86 72 LYS B CA 1
ATOM 3954 C C . LYS B 1 72 ? -17.656 12.812 -2.238 1 30.86 72 LYS B C 1
ATOM 3956 O O . LYS B 1 72 ? -18.047 13.906 -1.837 1 30.86 72 LYS B O 1
ATOM 3961 N N . ARG B 1 73 ? -18.016 12.367 -3.443 1 29.58 73 ARG B N 1
ATOM 3962 C CA . ARG B 1 73 ? -19.234 12.812 -4.125 1 29.58 73 ARG B CA 1
ATOM 3963 C C . ARG B 1 73 ? -20.469 12.539 -3.279 1 29.58 73 ARG B C 1
ATOM 3965 O O . ARG B 1 73 ? -20.578 11.477 -2.662 1 29.58 73 ARG B O 1
ATOM 3972 N N . ARG B 1 74 ? -21.328 13.531 -3.08 1 28.36 74 ARG B N 1
ATOM 3973 C CA . ARG B 1 74 ? -22.656 13.5 -2.477 1 28.36 74 ARG B CA 1
ATOM 3974 C C . ARG B 1 74 ? -23.594 12.578 -3.256 1 28.36 74 ARG B C 1
ATOM 3976 O O . ARG B 1 74 ? -23.828 12.789 -4.445 1 28.36 74 ARG B O 1
ATOM 3983 N N . SER B 1 75 ? -23.641 11.305 -3.064 1 23.7 75 SER B N 1
ATOM 3984 C CA . SER B 1 75 ? -24.969 10.867 -3.492 1 23.7 75 SER B CA 1
ATOM 3985 C C . SER B 1 75 ? -26.062 11.664 -2.799 1 23.7 75 SER B C 1
ATOM 3987 O O . SER B 1 75 ? -25.938 12.008 -1.619 1 23.7 75 SER B O 1
ATOM 3989 N N . ARG B 1 76 ? -27.047 12.266 -3.49 1 24.02 76 ARG B N 1
ATOM 3990 C CA . ARG B 1 76 ? -28.188 13.086 -3.109 1 24.02 76 ARG B CA 1
ATOM 3991 C C . ARG B 1 76 ? -29.062 12.367 -2.084 1 24.02 76 ARG B C 1
ATOM 3993 O O . ARG B 1 76 ? -30.188 12.789 -1.821 1 24.02 76 ARG B O 1
ATOM 4000 N N . GLU B 1 77 ? -29.031 11.023 -1.849 1 23.52 77 GLU B N 1
ATOM 4001 C CA . GLU B 1 77 ? -30.281 10.727 -1.142 1 23.52 77 GLU B CA 1
ATOM 4002 C C . GLU B 1 77 ? -30.438 11.617 0.092 1 23.52 77 GLU B C 1
ATOM 4004 O O . GLU B 1 77 ? -29.484 12.297 0.495 1 23.52 77 GLU B O 1
ATOM 4009 N N . ASN B 1 78 ? -31.422 10.953 1.045 1 21.34 78 ASN B N 1
ATOM 4010 C CA . ASN B 1 78 ? -32.219 11.469 2.146 1 21.34 78 ASN B CA 1
ATOM 4011 C C . ASN B 1 78 ? -31.359 12.055 3.25 1 21.34 78 ASN B C 1
ATOM 4013 O O . ASN B 1 78 ? -30.312 11.484 3.594 1 21.34 78 ASN B O 1
ATOM 4017 N N . THR B 1 79 ? -31.469 13.359 3.492 1 22.97 79 THR B N 1
ATOM 4018 C CA . THR B 1 79 ? -31.172 14.32 4.543 1 22.97 79 THR B CA 1
ATOM 4019 C C . THR B 1 79 ? -31.453 13.727 5.918 1 22.97 79 THR B C 1
ATOM 4021 O O . THR B 1 79 ? -31.453 14.445 6.922 1 22.97 79 THR B O 1
ATOM 4024 N N . GLY B 1 80 ? -32.062 12.523 6.039 1 20.8 80 GLY B N 1
ATOM 4025 C CA . GLY B 1 80 ? -32.562 12.422 7.41 1 20.8 80 GLY B CA 1
ATOM 4026 C C . GLY B 1 80 ? -31.438 12.453 8.438 1 20.8 80 GLY B C 1
ATOM 4027 O O . GLY B 1 80 ? -30.391 11.828 8.25 1 20.8 80 GLY B O 1
ATOM 4028 N N . ALA B 1 81 ? -31.281 13.633 9.102 1 23.06 81 ALA B N 1
ATOM 4029 C CA . ALA B 1 81 ? -30.594 14 10.336 1 23.06 81 ALA B CA 1
ATOM 4030 C C . ALA B 1 81 ? -30.688 12.883 11.375 1 23.06 81 ALA B C 1
ATOM 4032 O O . ALA B 1 81 ? -31.734 12.703 12.008 1 23.06 81 ALA B O 1
ATOM 4033 N N . GLY B 1 82 ? -30.578 11.68 11.062 1 21.64 82 GLY B N 1
ATOM 4034 C CA . GLY B 1 82 ? -30.781 10.922 12.281 1 21.64 82 GLY B CA 1
ATOM 4035 C C . GLY B 1 82 ? -30.047 11.492 13.484 1 21.64 82 GLY B C 1
ATOM 4036 O O . GLY B 1 82 ? -28.891 11.867 13.375 1 21.64 82 GLY B O 1
ATOM 4037 N N . ALA B 1 83 ? -30.828 12.148 14.453 1 23.12 83 ALA B N 1
ATOM 4038 C CA . ALA B 1 83 ? -30.719 12.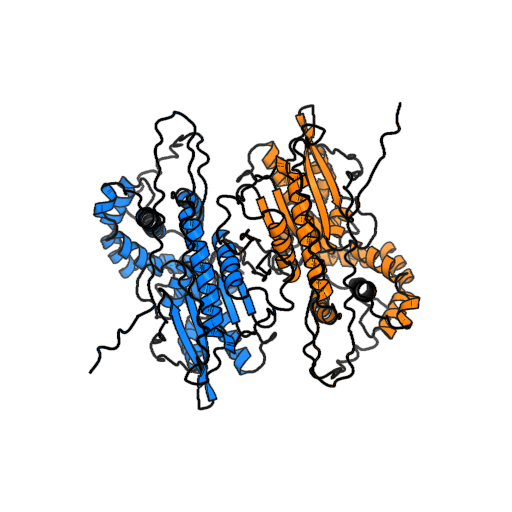672 15.805 1 23.12 83 ALA B CA 1
ATOM 4039 C C . ALA B 1 83 ? -29.891 11.734 16.688 1 23.12 83 ALA B C 1
ATOM 4041 O O . ALA B 1 83 ? -30.406 10.742 17.203 1 23.12 83 ALA B O 1
ATOM 4042 N N . GLY B 1 84 ? -28.953 11.117 16.234 1 23.44 84 GLY B N 1
ATOM 4043 C CA . GLY B 1 84 ? -28.375 10.32 17.297 1 23.44 84 GLY B CA 1
ATOM 4044 C C . GLY B 1 84 ? -28.359 11.031 18.641 1 23.44 84 GLY B C 1
ATOM 4045 O O . GLY B 1 84 ? -28.547 12.25 18.703 1 23.44 84 GLY B O 1
ATOM 4046 N N . ALA B 1 85 ? -28.328 10.211 19.75 1 24.19 85 ALA B N 1
ATOM 4047 C CA . ALA B 1 85 ? -28.5 10.5 21.172 1 24.19 85 ALA B CA 1
ATOM 4048 C C . ALA B 1 85 ? -27.578 11.633 21.625 1 24.19 85 ALA B C 1
ATOM 4050 O O . ALA B 1 85 ? -26.484 11.797 21.078 1 24.19 85 ALA B O 1
ATOM 4051 N N . THR B 1 86 ? -28.234 12.703 21.984 1 23.77 86 THR B N 1
ATOM 4052 C CA . THR B 1 86 ? -27.766 13.82 22.797 1 23.77 86 THR B CA 1
ATOM 4053 C C . THR B 1 86 ? -26.781 13.344 23.859 1 23.77 86 THR B C 1
ATOM 4055 O O . THR B 1 86 ? -27.125 12.539 24.734 1 23.77 86 THR B O 1
ATOM 4058 N N . PRO B 1 87 ? -25.547 13.062 23.422 1 24.47 87 PRO B N 1
ATOM 4059 C CA . PRO B 1 87 ? -24.797 12.703 24.625 1 24.47 87 PRO B CA 1
ATOM 4060 C C . PRO B 1 87 ? -25.094 13.625 25.812 1 24.47 87 PRO B C 1
ATOM 4062 O O . PRO B 1 87 ? -25.344 14.812 25.609 1 24.47 87 PRO B O 1
ATOM 4065 N N . LYS B 1 88 ? -25.641 13.094 26.875 1 28.27 88 LYS B N 1
ATOM 4066 C CA . LYS B 1 88 ? -25.953 13.703 28.172 1 28.27 88 LYS B CA 1
ATOM 4067 C C . LYS B 1 88 ? -24.906 14.734 28.562 1 28.27 88 LYS B C 1
ATOM 4069 O O . LYS B 1 88 ? -23.734 14.617 28.156 1 28.27 88 LYS B O 1
ATOM 4074 N N . GLU B 1 89 ? -25.281 15.859 29.219 1 27.39 89 GLU B N 1
ATOM 4075 C CA . GLU B 1 89 ? -24.781 17.031 29.922 1 27.39 89 GLU B CA 1
ATOM 4076 C C . GLU B 1 89 ? -23.547 16.688 30.75 1 27.39 89 GLU B C 1
ATOM 4078 O O . GLU B 1 89 ? -23.625 16.688 31.984 1 27.39 89 GLU B O 1
ATOM 4083 N N . GLN B 1 90 ? -22.875 15.523 30.609 1 27.64 90 GLN B N 1
ATOM 4084 C CA . GLN B 1 90 ? -22.047 15.516 31.812 1 27.64 90 GLN B CA 1
ATOM 4085 C C . GLN B 1 90 ? -21.219 16.781 31.906 1 27.64 90 GLN B C 1
ATOM 4087 O O . GLN B 1 90 ? -20.906 17.422 30.891 1 27.64 90 GLN B O 1
ATOM 4092 N N . GLN B 1 91 ? -20.844 17.312 33.062 1 26.53 91 GLN B N 1
ATOM 4093 C CA . GLN B 1 91 ? -20.109 18.469 33.594 1 26.53 91 GLN B CA 1
ATOM 4094 C C . GLN B 1 91 ? -18.875 18.766 32.75 1 26.53 91 GLN B C 1
ATOM 4096 O O . GLN B 1 91 ? -18.391 17.906 32 1 26.53 91 GLN B O 1
ATOM 4101 N N . GLY B 1 92 ? -18.188 20.016 33 1 30.91 92 GLY B N 1
ATOM 4102 C CA . GLY B 1 92 ? -17.172 20.969 32.531 1 30.91 92 GLY B CA 1
ATOM 4103 C C . GLY B 1 92 ? -15.898 20.297 32.062 1 30.91 92 GLY B C 1
ATOM 4104 O O . GLY B 1 92 ? -14.93 20.969 31.719 1 30.91 92 GLY B O 1
ATOM 4105 N N . GLU B 1 93 ? -15.555 19.188 32.594 1 35.03 93 GLU B N 1
ATOM 4106 C CA . GLU B 1 93 ? -14.18 18.75 32.406 1 35.03 93 GLU B CA 1
ATOM 4107 C C . GLU B 1 93 ? -14 18.109 31.016 1 35.03 93 GLU B C 1
ATOM 4109 O O . GLU B 1 93 ? -14.766 17.234 30.625 1 35.03 93 GLU B O 1
ATOM 4114 N N . ARG B 1 94 ? -13.461 18.953 30.062 1 42.03 94 ARG B N 1
ATOM 4115 C CA . ARG B 1 94 ? -13.086 18.438 28.75 1 42.03 94 ARG B CA 1
ATOM 4116 C C . ARG B 1 94 ? -12.516 17.016 28.859 1 42.03 94 ARG B C 1
ATOM 4118 O O . ARG B 1 94 ? -11.609 16.766 29.641 1 42.03 94 ARG B O 1
ATOM 4125 N N . LYS B 1 95 ? -13.188 16.125 28.344 1 47.19 95 LYS B N 1
ATOM 4126 C CA . LYS B 1 95 ? -12.875 14.703 28.359 1 47.19 95 LYS B CA 1
ATOM 4127 C C . LYS B 1 95 ? -11.461 14.445 27.828 1 47.19 95 LYS B C 1
ATOM 4129 O O . LYS B 1 95 ? -11.07 14.984 26.797 1 47.19 95 LYS B O 1
ATOM 4134 N N . LEU B 1 96 ? -10.586 14.086 28.656 1 48.41 96 LEU B N 1
ATOM 4135 C CA . LEU B 1 96 ? -9.281 13.562 28.297 1 48.41 96 LEU B CA 1
ATOM 4136 C C . LEU B 1 96 ? -9.414 12.375 27.344 1 48.41 96 LEU B C 1
ATOM 4138 O O . LEU B 1 96 ? -10.141 11.422 27.641 1 48.41 96 LEU B O 1
ATOM 4142 N N . TYR B 1 97 ? -9.109 12.602 26.031 1 47.41 97 TYR B N 1
ATOM 4143 C CA . TYR B 1 97 ? -9.242 11.523 25.047 1 47.41 97 TYR B CA 1
ATOM 4144 C C . TYR B 1 97 ? -7.957 10.711 24.953 1 47.41 97 TYR B C 1
ATOM 4146 O O . TYR B 1 97 ? -6.859 11.281 24.969 1 47.41 97 TYR B O 1
ATOM 4154 N N . SER B 1 98 ? -8.234 9.438 25.047 1 53.09 98 SER B N 1
ATOM 4155 C CA . SER B 1 98 ? -7.129 8.555 24.672 1 53.09 98 SER B CA 1
ATOM 4156 C C . SER B 1 98 ? -6.852 8.633 23.172 1 53.09 98 SER B C 1
ATOM 4158 O O . SER B 1 98 ? -7.656 9.172 22.406 1 53.09 98 SER B O 1
ATOM 4160 N N . GLU B 1 99 ? -5.695 8.25 22.812 1 49.25 99 GLU B N 1
ATOM 4161 C CA . GLU B 1 99 ? -5.32 8.227 21.391 1 49.25 99 GLU B CA 1
ATOM 4162 C C . GLU B 1 99 ? -6.305 7.402 20.578 1 49.25 99 GLU B C 1
ATOM 4164 O O . GLU B 1 99 ? -6.672 7.789 19.469 1 49.25 99 GLU B O 1
ATOM 4169 N N . SER B 1 100 ? -6.66 6.301 21.156 1 52.38 100 SER B N 1
ATOM 4170 C CA . SER B 1 100 ? -7.605 5.43 20.469 1 52.38 100 SER B CA 1
ATOM 4171 C C . SER B 1 100 ? -8.922 6.148 20.203 1 52.38 100 SER B C 1
ATOM 4173 O O . SER B 1 100 ? -9.508 5.996 19.125 1 52.38 100 SER B O 1
ATOM 4175 N N . GLU B 1 101 ? -9.32 6.863 21.188 1 50.81 101 GLU B N 1
ATOM 4176 C CA . GLU B 1 101 ? -10.555 7.625 21.031 1 50.81 101 GLU B CA 1
ATOM 4177 C C . GLU B 1 101 ? -10.414 8.688 19.953 1 50.81 101 GLU B C 1
ATOM 4179 O O . GLU B 1 101 ? -11.336 8.898 19.156 1 50.81 101 GLU B O 1
ATOM 4184 N N . LEU B 1 102 ? -9.234 9.203 19.953 1 47.47 102 LEU B N 1
ATOM 4185 C CA . LEU B 1 102 ? -8.961 10.227 18.953 1 47.47 102 LEU B CA 1
ATOM 4186 C C . LEU B 1 102 ? -9 9.633 17.547 1 47.47 102 LEU B C 1
ATOM 4188 O O . LEU B 1 102 ? -9.539 10.25 16.625 1 47.47 102 LEU B O 1
ATOM 4192 N N . TRP B 1 103 ? -8.5 8.492 17.453 1 49.59 103 TRP B N 1
ATOM 4193 C CA . TRP B 1 103 ? -8.492 7.836 16.156 1 49.59 103 TRP B CA 1
ATOM 4194 C C . TRP B 1 103 ? -9.906 7.496 15.703 1 49.59 103 TRP B C 1
ATOM 4196 O O . TRP B 1 103 ? -10.242 7.641 14.523 1 49.59 103 TRP B O 1
ATOM 4206 N N . THR B 1 104 ? -10.727 7.008 16.641 1 48.75 104 THR B N 1
ATOM 4207 C CA . THR B 1 104 ? -12.125 6.734 16.312 1 48.75 104 THR B CA 1
ATOM 4208 C C . THR B 1 104 ? -12.828 8 15.852 1 48.75 104 THR B C 1
ATOM 4210 O O . THR B 1 104 ? -13.586 7.973 14.875 1 48.75 104 THR B O 1
ATOM 4213 N N . ILE B 1 105 ? -12.586 8.961 16.562 1 43.66 105 ILE B N 1
ATOM 4214 C CA . ILE B 1 105 ? -13.164 10.25 16.219 1 43.66 105 ILE B CA 1
ATOM 4215 C C . ILE B 1 105 ? -12.672 10.688 14.836 1 43.66 105 ILE B C 1
ATOM 4217 O O . ILE B 1 105 ? -13.453 11.188 14.016 1 43.66 105 ILE B O 1
ATOM 4221 N N . TYR B 1 106 ? -11.398 10.398 14.664 1 43.75 106 TYR B N 1
ATOM 4222 C CA . TYR B 1 106 ? -10.82 10.703 13.359 1 43.75 106 TYR B CA 1
ATOM 4223 C C . TYR B 1 106 ? -11.555 9.953 12.25 1 43.75 106 TYR B C 1
ATOM 4225 O O . TYR B 1 106 ? -11.883 10.539 11.219 1 43.75 106 TYR B O 1
ATOM 4233 N N . ARG B 1 107 ? -11.766 8.719 12.484 1 46.06 107 ARG B N 1
ATOM 4234 C CA . ARG B 1 107 ? -12.461 7.91 11.484 1 46.06 107 ARG B CA 1
ATOM 4235 C C . ARG B 1 107 ? -13.852 8.461 11.195 1 46.06 107 ARG B C 1
ATOM 4237 O O . ARG B 1 107 ? -14.273 8.523 10.039 1 46.06 107 ARG B O 1
ATOM 4244 N N . GLU B 1 108 ? -14.547 8.734 12.258 1 44.41 108 GLU B N 1
ATOM 4245 C CA . GLU B 1 108 ? -15.891 9.297 12.109 1 44.41 108 GLU B CA 1
ATOM 4246 C C . GLU B 1 108 ? -15.844 10.641 11.383 1 44.41 108 GLU B C 1
ATOM 4248 O O . GLU B 1 108 ? -16.703 10.93 10.555 1 44.41 108 GLU B O 1
ATOM 4253 N N . TYR B 1 109 ? -14.867 11.25 11.734 1 40.5 109 TYR B N 1
ATOM 4254 C CA . TYR B 1 109 ? -14.68 12.586 11.18 1 40.5 109 TYR B CA 1
ATOM 4255 C C . TYR B 1 109 ? -14.352 12.516 9.688 1 40.5 109 TYR B C 1
ATOM 4257 O O . TYR B 1 109 ? -14.883 13.289 8.891 1 40.5 109 TYR B O 1
ATOM 4265 N N . ARG B 1 110 ? -13.43 11.703 9.43 1 43.31 110 ARG B N 1
ATOM 4266 C CA . ARG B 1 110 ? -13.156 11.477 8.016 1 43.31 110 ARG B CA 1
ATOM 4267 C C . ARG B 1 110 ? -14.438 11.203 7.246 1 43.31 110 ARG B C 1
ATOM 4269 O O . ARG B 1 110 ? -14.609 11.68 6.121 1 43.31 110 ARG B O 1
ATOM 4276 N N . ALA B 1 111 ? -15.234 10.539 7.898 1 42.91 111 ALA B N 1
ATOM 4277 C CA . ALA B 1 111 ? -16.547 10.289 7.316 1 42.91 111 ALA B CA 1
ATOM 4278 C C . ALA B 1 111 ? -17.328 11.594 7.164 1 42.91 111 ALA B C 1
ATOM 4280 O O . ALA B 1 111 ? -18.047 11.789 6.172 1 42.91 111 ALA B O 1
ATOM 4281 N N . ARG B 1 112 ? -17.094 12.438 8.148 1 40.75 112 ARG B N 1
ATOM 4282 C CA . ARG B 1 112 ? -17.797 13.711 8.117 1 40.75 112 ARG B CA 1
ATOM 4283 C C . ARG B 1 112 ? -17.156 14.672 7.121 1 40.75 112 ARG B C 1
ATOM 4285 O O . ARG B 1 112 ? -17.844 15.422 6.43 1 40.75 112 ARG B O 1
ATOM 4292 N N . LEU B 1 113 ? -15.82 14.719 7.223 1 43.78 113 LEU B N 1
ATOM 4293 C CA . LEU B 1 113 ? -15.141 15.562 6.246 1 43.78 113 LEU B CA 1
ATOM 4294 C C . LEU B 1 113 ? -15.516 15.156 4.824 1 43.78 113 LEU B C 1
ATOM 4296 O O . LEU B 1 113 ? -15.555 16 3.926 1 43.78 113 LEU B O 1
ATOM 4300 N N . SER B 1 114 ? -15.664 13.875 4.73 1 41.56 114 SER B N 1
ATOM 4301 C CA . SER B 1 114 ? -16.203 13.445 3.443 1 41.56 114 SER B CA 1
ATOM 4302 C C . SER B 1 114 ? -17.516 14.148 3.135 1 41.56 114 SER B C 1
ATOM 4304 O O . SER B 1 114 ? -17.938 14.227 1.975 1 41.56 114 SER B O 1
ATOM 4306 N N . GLN B 1 115 ? -17.984 14.703 4.23 1 38.62 115 GLN B N 1
ATOM 4307 C CA . GLN B 1 115 ? -19.219 15.469 4.059 1 38.62 115 GLN B CA 1
ATOM 4308 C C . GLN B 1 115 ? -18.922 16.906 3.664 1 38.62 115 GLN B C 1
ATOM 4310 O O . GLN B 1 115 ? -19.828 17.672 3.297 1 38.62 115 GLN B O 1
ATOM 4315 N N . CYS B 1 116 ? -17.641 17.25 3.941 1 43.16 116 CYS B N 1
ATOM 4316 C CA . CYS B 1 116 ? -17.281 18.578 3.457 1 43.16 116 CYS B CA 1
ATOM 4317 C C . CYS B 1 116 ? -17.391 18.656 1.938 1 43.16 116 CYS B C 1
ATOM 4319 O O . CYS B 1 116 ? -16.953 17.75 1.232 1 43.16 116 CYS B O 1
ATOM 4321 N N . LYS B 1 117 ? -18.281 19.484 1.5 1 45.66 117 LYS B N 1
ATOM 4322 C CA . LYS B 1 117 ? -18.484 19.641 0.062 1 45.66 117 LYS B CA 1
ATOM 4323 C C . LYS B 1 117 ? -17.156 20 -0.63 1 45.66 117 LYS B C 1
ATOM 4325 O O . LYS B 1 117 ? -16.578 21.047 -0.372 1 45.66 117 LYS B O 1
ATOM 4330 N N . THR B 1 118 ? -16.359 18.984 -0.897 1 48.03 118 THR B N 1
ATOM 4331 C CA . THR B 1 118 ? -15.211 19.328 -1.729 1 48.03 118 THR B CA 1
ATOM 4332 C C . THR B 1 118 ? -15.57 19.25 -3.209 1 48.03 118 THR B C 1
ATOM 4334 O O . THR B 1 118 ? -15.977 18.203 -3.701 1 48.03 118 THR B O 1
ATOM 4337 N N . PRO B 1 119 ? -15.75 20.469 -3.777 1 44 119 PRO B N 1
ATOM 4338 C CA . PRO B 1 119 ? -16.016 20.438 -5.219 1 44 119 PRO B CA 1
ATOM 4339 C C . PRO B 1 119 ? -14.992 19.578 -5.98 1 44 119 PRO B C 1
ATOM 4341 O O . PRO B 1 119 ? -13.852 19.438 -5.539 1 44 119 PRO B O 1
ATOM 4344 N N . GLU B 1 120 ? -15.43 18.812 -6.879 1 49.28 120 GLU B N 1
ATOM 4345 C CA . GLU B 1 120 ? -14.609 18.031 -7.793 1 49.28 120 GLU B CA 1
ATOM 4346 C C . GLU B 1 120 ? -13.367 18.812 -8.227 1 49.28 120 GLU B C 1
ATOM 4348 O O . GLU B 1 120 ? -12.281 18.234 -8.352 1 49.28 120 GLU B O 1
ATOM 4353 N N . GLU B 1 121 ? -13.57 20.078 -8.328 1 47.97 121 GLU B N 1
ATOM 4354 C CA . GLU B 1 121 ? -12.5 20.953 -8.797 1 47.97 121 GLU B CA 1
ATOM 4355 C C . GLU B 1 121 ? -11.336 20.969 -7.809 1 47.97 121 GLU B C 1
ATOM 4357 O O . GLU B 1 121 ? -10.18 21.062 -8.211 1 47.97 121 GLU B O 1
ATOM 4362 N N . GLN B 1 122 ? -11.656 20.734 -6.656 1 52.47 122 GLN B N 1
ATOM 4363 C CA . GLN B 1 122 ? -10.602 20.797 -5.648 1 52.47 122 GLN B CA 1
ATOM 4364 C C . GLN B 1 122 ? -9.789 19.516 -5.621 1 52.47 122 GLN B C 1
ATOM 4366 O O . GLN B 1 122 ? -8.594 19.531 -5.332 1 52.47 122 GLN B O 1
ATOM 4371 N N . ILE B 1 123 ? -10.484 18.562 -6.094 1 61.44 123 ILE B N 1
ATOM 4372 C CA . ILE B 1 123 ? -9.781 17.281 -6.168 1 61.44 123 ILE B CA 1
ATOM 4373 C C . ILE B 1 123 ? -8.719 17.344 -7.266 1 61.44 123 ILE B C 1
ATOM 4375 O O . ILE B 1 123 ? -7.578 16.922 -7.059 1 61.44 123 ILE B O 1
ATOM 4379 N N . ASP B 1 124 ? -9.109 18.047 -8.258 1 69.75 124 ASP B N 1
ATOM 4380 C CA . ASP B 1 124 ? -8.18 18.141 -9.383 1 69.75 124 ASP B CA 1
ATOM 4381 C C . ASP B 1 124 ? -7.023 19.078 -9.055 1 69.75 124 ASP B C 1
ATOM 4383 O O . ASP B 1 124 ? -5.883 18.828 -9.445 1 69.75 124 ASP B O 1
ATOM 4387 N N . LEU B 1 125 ? -7.43 20.125 -8.32 1 71.19 125 LEU B N 1
ATOM 4388 C CA . LEU B 1 125 ? -6.375 21.031 -7.906 1 71.19 125 LEU B CA 1
ATOM 4389 C C . LEU B 1 125 ? -5.371 20.344 -6.992 1 71.19 125 LEU B C 1
ATOM 4391 O O . LEU B 1 125 ? -4.164 20.578 -7.094 1 71.19 125 LEU B O 1
ATOM 4395 N N . GLY B 1 126 ? -5.871 19.531 -6.188 1 78.62 126 GLY B N 1
ATOM 4396 C CA . GLY B 1 126 ? -4.988 18.75 -5.332 1 78.62 126 GLY B CA 1
ATOM 4397 C C . GLY B 1 126 ? -4.062 17.828 -6.105 1 78.62 126 GLY B C 1
ATOM 4398 O O . GLY B 1 126 ? -2.865 17.75 -5.812 1 78.62 126 GLY B O 1
ATOM 4399 N N . LYS B 1 127 ? -4.648 17.266 -7.117 1 86.69 127 LYS B N 1
ATOM 4400 C CA . LYS B 1 127 ? -3.846 16.375 -7.945 1 86.69 127 LYS B CA 1
ATOM 4401 C C . LYS B 1 127 ? -2.777 17.141 -8.719 1 86.69 127 LYS B C 1
ATOM 4403 O O . LYS B 1 127 ? -1.629 16.703 -8.805 1 86.69 127 LYS B O 1
ATOM 4408 N N . ARG B 1 128 ? -3.133 18.234 -9.172 1 83.75 128 ARG B N 1
ATOM 4409 C CA . ARG B 1 128 ? -2.189 19.047 -9.938 1 83.75 128 ARG B CA 1
ATOM 4410 C C . ARG B 1 128 ? -1.058 19.547 -9.047 1 83.75 128 ARG B C 1
ATOM 4412 O O . ARG B 1 128 ? 0.1 19.594 -9.469 1 83.75 128 ARG B O 1
ATOM 4419 N N . THR B 1 129 ? -1.471 19.906 -7.867 1 82.94 129 THR B N 1
ATOM 4420 C CA . THR B 1 129 ? -0.472 20.359 -6.906 1 82.94 129 THR B CA 1
ATOM 4421 C C . THR B 1 129 ? 0.529 19.25 -6.602 1 82.94 129 THR B C 1
ATOM 4423 O O . THR B 1 129 ? 1.736 19.5 -6.543 1 82.94 129 THR B O 1
ATOM 4426 N N . GLN B 1 130 ? 0.028 18.109 -6.434 1 88.69 130 GLN B N 1
ATOM 4427 C CA . GLN B 1 130 ? 0.889 16.969 -6.152 1 88.69 130 GLN B CA 1
ATOM 4428 C C . GLN B 1 130 ? 1.765 16.625 -7.355 1 88.69 130 GLN B C 1
ATOM 4430 O O . GLN B 1 130 ? 2.936 16.281 -7.199 1 88.69 130 GLN B O 1
ATOM 4435 N N . TYR B 1 131 ? 1.193 16.703 -8.516 1 91.88 131 TYR B N 1
ATOM 4436 C CA . TYR B 1 131 ? 1.944 16.469 -9.742 1 91.88 131 TYR B CA 1
ATOM 4437 C C . TYR B 1 131 ? 3.092 17.469 -9.883 1 91.88 131 TYR B C 1
ATOM 4439 O O . TYR B 1 131 ? 4.215 17.078 -10.219 1 91.88 131 TYR B O 1
ATOM 4447 N N . ASP B 1 132 ? 2.797 18.688 -9.562 1 87.88 132 ASP B N 1
ATOM 4448 C CA . ASP B 1 132 ? 3.803 19.734 -9.641 1 87.88 132 ASP B CA 1
ATOM 4449 C C . ASP B 1 132 ? 4.895 19.531 -8.594 1 87.88 132 ASP B C 1
ATOM 4451 O O . ASP B 1 132 ? 6.062 19.844 -8.836 1 87.88 132 ASP B O 1
ATOM 4455 N N . LEU B 1 133 ? 4.445 19.078 -7.504 1 89.62 133 LEU B N 1
ATOM 4456 C CA . LEU B 1 133 ? 5.441 18.75 -6.492 1 89.62 133 LEU B CA 1
ATOM 4457 C C . LEU B 1 133 ? 6.406 17.688 -7.008 1 89.62 133 LEU B C 1
ATOM 4459 O O . LEU B 1 133 ? 7.617 17.797 -6.812 1 89.62 133 LEU B O 1
ATOM 4463 N N . GLY B 1 134 ? 5.871 16.672 -7.656 1 93.44 134 GLY B N 1
ATOM 4464 C CA . GLY B 1 134 ? 6.715 15.656 -8.266 1 93.44 134 GLY B CA 1
ATOM 4465 C C . GLY B 1 134 ? 7.699 16.219 -9.273 1 93.44 134 GLY B C 1
ATOM 4466 O O . GLY B 1 134 ? 8.883 15.859 -9.258 1 93.44 134 GLY B O 1
ATOM 4467 N N . ARG B 1 135 ? 7.262 17.094 -10.07 1 92.25 135 ARG B N 1
ATOM 4468 C CA . ARG B 1 135 ? 8.117 17.719 -11.078 1 92.25 135 ARG B CA 1
ATOM 4469 C C . ARG B 1 135 ? 9.203 18.562 -10.422 1 92.25 135 ARG B C 1
ATOM 4471 O O . ARG B 1 135 ? 10.344 18.594 -10.883 1 92.25 135 ARG B O 1
ATOM 4478 N N . TRP B 1 136 ? 8.773 19.266 -9.414 1 90.31 136 TRP B N 1
ATOM 4479 C CA . TRP B 1 136 ? 9.727 20.094 -8.68 1 90.31 136 TRP B CA 1
ATOM 4480 C C . TRP B 1 136 ? 10.812 19.219 -8.031 1 90.31 136 TRP B C 1
ATOM 4482 O O . TRP B 1 136 ? 11.992 19.562 -8.094 1 90.31 136 TRP B O 1
ATOM 4492 N N . LEU B 1 137 ? 10.414 18.125 -7.453 1 91.19 137 LEU B N 1
ATOM 4493 C CA . LEU B 1 137 ? 11.359 17.203 -6.832 1 91.19 137 LEU B CA 1
ATOM 4494 C C . LEU B 1 137 ? 12.32 16.641 -7.871 1 91.19 137 LEU B C 1
ATOM 4496 O O . LEU B 1 137 ? 13.508 16.438 -7.59 1 91.19 137 LEU B O 1
ATOM 4500 N N . ARG B 1 138 ? 11.812 16.328 -9.023 1 92.69 138 ARG B N 1
ATOM 4501 C CA . ARG B 1 138 ? 12.648 15.828 -10.117 1 92.69 138 ARG B CA 1
ATOM 4502 C C . ARG B 1 138 ? 13.742 16.828 -10.461 1 92.69 138 ARG B C 1
ATOM 4504 O O . ARG B 1 138 ? 14.906 16.469 -10.625 1 92.69 138 ARG B O 1
ATOM 4511 N N . LYS B 1 139 ? 13.344 18.016 -10.57 1 88.5 139 LYS B N 1
ATOM 4512 C CA . LYS B 1 139 ? 14.297 19.062 -10.898 1 88.5 139 LYS B CA 1
ATOM 4513 C C . LYS B 1 139 ? 15.312 19.25 -9.773 1 88.5 139 LYS B C 1
ATOM 4515 O O . LYS B 1 139 ? 16.516 19.344 -10.023 1 88.5 139 LYS B O 1
ATOM 4520 N N . ARG B 1 140 ? 14.859 19.266 -8.609 1 86.88 140 ARG B N 1
ATOM 4521 C CA . ARG B 1 140 ? 15.711 19.531 -7.457 1 86.88 140 ARG B CA 1
ATOM 4522 C C . ARG B 1 140 ? 16.734 18.406 -7.266 1 86.88 140 ARG B C 1
ATOM 4524 O O . ARG B 1 140 ? 17.875 18.656 -6.891 1 86.88 140 ARG B O 1
ATOM 4531 N N . TYR B 1 141 ? 16.266 17.188 -7.551 1 88.56 141 TYR B N 1
ATOM 4532 C CA . TYR B 1 141 ? 17.125 16.047 -7.211 1 88.56 141 TYR B CA 1
ATOM 4533 C C . TYR B 1 141 ? 17.562 15.305 -8.469 1 88.56 141 TYR B C 1
ATOM 4535 O O . TYR B 1 141 ? 17.797 14.094 -8.43 1 88.56 141 TYR B O 1
ATOM 4543 N N . HIS B 1 142 ? 17.672 15.977 -9.578 1 85.69 142 HIS B N 1
ATOM 4544 C CA . HIS B 1 142 ? 18.078 15.391 -10.852 1 85.69 142 HIS B CA 1
ATOM 4545 C C . HIS B 1 142 ? 19.438 14.719 -10.75 1 85.69 142 HIS B C 1
ATOM 4547 O O . HIS B 1 142 ? 19.734 13.789 -11.5 1 85.69 142 HIS B O 1
ATOM 4553 N N . HIS B 1 143 ? 20.234 15.117 -9.805 1 81.5 143 HIS B N 1
ATOM 4554 C CA . HIS B 1 143 ? 21.578 14.586 -9.656 1 81.5 143 HIS B CA 1
ATOM 4555 C C . HIS B 1 143 ? 21.578 13.305 -8.82 1 81.5 143 HIS B C 1
ATOM 4557 O O . HIS B 1 143 ? 22.531 12.531 -8.852 1 81.5 143 HIS B O 1
ATOM 4563 N N . LEU B 1 144 ? 20.531 13.094 -8.078 1 84.81 144 LEU B N 1
ATOM 4564 C CA . LEU B 1 144 ? 20.438 11.93 -7.203 1 84.81 144 LEU B CA 1
ATOM 4565 C C . LEU B 1 144 ? 19.609 10.82 -7.859 1 84.81 144 LEU B C 1
ATOM 4567 O O . LEU B 1 144 ? 19.844 9.641 -7.602 1 84.81 144 LEU B O 1
ATOM 4571 N N . LEU B 1 145 ? 18.703 11.273 -8.641 1 88.75 145 LEU B N 1
ATOM 4572 C CA . LEU B 1 145 ? 17.766 10.336 -9.25 1 88.75 145 LEU B CA 1
ATOM 4573 C C . LEU B 1 145 ? 18.016 10.242 -10.758 1 88.75 145 LEU B C 1
ATOM 4575 O O . LEU B 1 145 ? 18.047 11.258 -11.445 1 88.75 145 LEU B O 1
ATOM 4579 N N . GLY B 1 146 ? 18.188 9 -11.211 1 86.44 146 GLY B N 1
ATOM 4580 C CA . GLY B 1 146 ? 18.281 8.797 -12.648 1 86.44 146 GLY B CA 1
ATOM 4581 C C . GLY B 1 146 ? 16.984 9.094 -13.375 1 86.44 146 GLY B C 1
ATOM 4582 O O . GLY B 1 146 ? 15.914 9.156 -12.758 1 86.44 146 GLY B O 1
ATOM 4583 N N . ASP B 1 147 ? 17.062 9.242 -14.672 1 86.19 147 ASP B N 1
ATOM 4584 C CA . ASP B 1 147 ? 15.883 9.531 -15.492 1 86.19 147 ASP B CA 1
ATOM 4585 C C . ASP B 1 147 ? 14.93 8.344 -15.523 1 86.19 147 ASP B C 1
ATOM 4587 O O . ASP B 1 147 ? 13.711 8.516 -15.648 1 86.19 147 ASP B O 1
ATOM 4591 N N . LEU B 1 148 ? 15.562 7.203 -15.375 1 89.06 148 LEU B N 1
ATOM 4592 C CA . LEU B 1 148 ? 14.766 5.977 -15.391 1 89.06 148 LEU B CA 1
ATOM 4593 C C . LEU B 1 148 ? 14.469 5.504 -13.969 1 89.06 148 LEU B C 1
ATOM 4595 O O . LEU B 1 148 ? 15.336 5.586 -13.094 1 89.06 148 LEU B O 1
ATOM 4599 N N . TYR B 1 149 ? 13.328 5.047 -13.82 1 90.56 149 TYR B N 1
ATOM 4600 C CA . TYR B 1 149 ? 12.961 4.551 -12.5 1 90.56 149 TYR B CA 1
ATOM 4601 C C . TYR B 1 149 ? 13.742 3.283 -12.164 1 90.56 149 TYR B C 1
ATOM 4603 O O . TYR B 1 149 ? 13.914 2.41 -13.016 1 90.56 149 TYR B O 1
ATOM 4611 N N . SER B 1 150 ? 14.148 3.24 -10.922 1 84.69 150 SER B N 1
ATOM 4612 C CA . SER B 1 150 ? 14.75 2.045 -10.344 1 84.69 150 SER B CA 1
ATOM 4613 C C . SER B 1 150 ? 14.367 1.882 -8.883 1 84.69 150 SER B C 1
ATOM 4615 O O . SER B 1 150 ? 14.508 2.812 -8.086 1 84.69 150 SER B O 1
ATOM 4617 N N . PRO B 1 151 ? 13.844 0.697 -8.57 1 85.88 151 PRO B N 1
ATOM 4618 C CA . PRO B 1 151 ? 13.508 0.467 -7.164 1 85.88 151 PRO B CA 1
ATOM 4619 C C . PRO B 1 151 ? 14.727 0.517 -6.25 1 85.88 151 PRO B C 1
ATOM 4621 O O . PRO B 1 151 ? 14.586 0.619 -5.027 1 85.88 151 PRO B O 1
ATOM 4624 N N . ASP B 1 152 ? 15.867 0.459 -6.805 1 83.31 152 ASP B N 1
ATOM 4625 C CA . ASP B 1 152 ? 17.094 0.486 -6.016 1 83.31 152 ASP B CA 1
ATOM 4626 C C . ASP B 1 152 ? 17.531 1.921 -5.719 1 83.31 152 ASP B C 1
ATOM 4628 O O . ASP B 1 152 ? 18.422 2.148 -4.914 1 83.31 152 ASP B O 1
ATOM 4632 N N . GLU B 1 153 ? 16.812 2.844 -6.297 1 86.88 153 GLU B N 1
ATOM 4633 C CA . GLU B 1 153 ? 17.203 4.242 -6.109 1 86.88 153 GLU B CA 1
ATOM 4634 C C . GLU B 1 153 ? 16.203 4.965 -5.199 1 86.88 153 GLU B C 1
ATOM 4636 O O . GLU B 1 153 ? 16.578 5.93 -4.523 1 86.88 153 GLU B O 1
ATOM 4641 N N . ILE B 1 154 ? 15.016 4.508 -5.203 1 92 154 ILE B N 1
ATOM 4642 C CA . ILE B 1 154 ? 13.977 5.238 -4.488 1 92 154 ILE B CA 1
ATOM 4643 C C . ILE B 1 154 ? 13 4.254 -3.848 1 92 154 ILE B C 1
ATOM 4645 O O . ILE B 1 154 ? 12.75 3.176 -4.391 1 92 154 ILE B O 1
ATOM 4649 N N . TYR B 1 155 ? 12.57 4.555 -2.709 1 92.06 155 TYR B N 1
ATOM 4650 C CA . TYR B 1 155 ? 11.539 3.824 -1.981 1 92.06 155 TYR B CA 1
ATOM 4651 C C . TYR B 1 155 ? 10.43 4.762 -1.516 1 92.06 155 TYR B C 1
ATOM 4653 O O . TYR B 1 155 ? 10.703 5.848 -0.998 1 92.06 155 TYR B O 1
ATOM 4661 N N . VAL B 1 156 ? 9.156 4.383 -1.746 1 95.44 156 VAL B N 1
ATOM 4662 C CA . VAL B 1 156 ? 8.016 5.234 -1.41 1 95.44 156 VAL B CA 1
ATOM 4663 C C . VAL B 1 156 ? 7.07 4.488 -0.473 1 95.44 156 VAL B C 1
ATOM 4665 O O . VAL B 1 156 ? 6.684 3.352 -0.75 1 95.44 156 VAL B O 1
ATOM 4668 N N . GLN B 1 157 ? 6.742 5.117 0.615 1 95.56 157 GLN B N 1
ATOM 4669 C CA . GLN B 1 157 ? 5.824 4.531 1.587 1 95.56 157 GLN B CA 1
ATOM 4670 C C . GLN B 1 157 ? 4.742 5.527 1.99 1 95.56 157 GLN B C 1
ATOM 4672 O O . GLN B 1 157 ? 5.023 6.707 2.209 1 95.56 157 GLN B O 1
ATOM 4677 N N . SER B 1 158 ? 3.494 5.07 2.008 1 95.38 158 SER B N 1
ATOM 4678 C CA . SER B 1 158 ? 2.346 5.91 2.33 1 95.38 158 SER B CA 1
ATOM 4679 C C . SER B 1 158 ? 1.572 5.359 3.523 1 95.38 158 SER B C 1
ATOM 4681 O O . SER B 1 158 ? 1.711 4.184 3.869 1 95.38 158 SER B O 1
ATOM 4683 N N . THR B 1 159 ? 0.843 6.281 4.199 1 93.62 159 THR B N 1
ATOM 4684 C CA . THR B 1 159 ? -0.173 5.801 5.129 1 93.62 159 THR B CA 1
ATOM 4685 C C . THR B 1 159 ? -1.304 5.102 4.379 1 93.62 159 THR B C 1
ATOM 4687 O O . THR B 1 159 ? -1.35 5.125 3.148 1 93.62 159 THR B O 1
ATOM 4690 N N . ASP B 1 160 ? -2.166 4.465 5.129 1 92.69 160 ASP B N 1
ATOM 4691 C CA . ASP B 1 160 ? -3.207 3.648 4.516 1 92.69 160 ASP B CA 1
ATOM 4692 C C . ASP B 1 160 ? -4.496 4.449 4.324 1 92.69 160 ASP B C 1
ATOM 4694 O O . ASP B 1 160 ? -5.574 4 4.723 1 92.69 160 ASP B O 1
ATOM 4698 N N . ALA B 1 161 ? -4.406 5.629 3.842 1 87.88 161 ALA B N 1
ATOM 4699 C CA . ALA B 1 161 ? -5.551 6.453 3.457 1 87.88 161 ALA B CA 1
ATOM 4700 C C . ALA B 1 161 ? -5.609 6.633 1.942 1 87.88 161 ALA B C 1
ATOM 4702 O O . ALA B 1 161 ? -4.59 6.902 1.303 1 87.88 161 ALA B O 1
ATOM 4703 N N . ASP B 1 162 ? -6.805 6.508 1.387 1 88.38 162 ASP B N 1
ATOM 4704 C CA . ASP B 1 162 ? -6.98 6.551 -0.062 1 88.38 162 ASP B CA 1
ATOM 4705 C C . ASP B 1 162 ? -6.348 7.809 -0.653 1 88.38 162 ASP B C 1
ATOM 4707 O O . ASP B 1 162 ? -5.578 7.73 -1.615 1 88.38 162 ASP B O 1
ATOM 4711 N N . ARG B 1 163 ? -6.625 8.875 -0.027 1 84.12 163 ARG B N 1
ATOM 4712 C CA . ARG B 1 163 ? -6.184 10.156 -0.565 1 84.12 163 ARG B CA 1
ATOM 4713 C C . ARG B 1 163 ? -4.668 10.297 -0.47 1 84.12 163 ARG B C 1
ATOM 4715 O O . ARG B 1 163 ? -4.043 10.93 -1.323 1 84.12 163 ARG B O 1
ATOM 4722 N N . VAL B 1 164 ? -4.098 9.719 0.568 1 89.56 164 VAL B N 1
ATOM 4723 C CA . VAL B 1 164 ? -2.658 9.828 0.767 1 89.56 164 VAL B CA 1
ATOM 4724 C C . VAL B 1 164 ? -1.931 8.914 -0.222 1 89.56 164 VAL B C 1
ATOM 4726 O O . VAL B 1 164 ? -0.91 9.305 -0.796 1 89.56 164 VAL B O 1
ATOM 4729 N N . ILE B 1 165 ? -2.482 7.738 -0.465 1 94.44 165 ILE B N 1
ATOM 4730 C CA . ILE B 1 165 ? -1.922 6.801 -1.435 1 94.44 165 ILE B CA 1
ATOM 4731 C C . ILE B 1 165 ? -1.948 7.426 -2.828 1 94.44 165 ILE B C 1
ATOM 4733 O O . ILE B 1 165 ? -0.936 7.43 -3.531 1 94.44 165 ILE B O 1
ATOM 4737 N N . THR B 1 166 ? -3.078 7.992 -3.199 1 93.06 166 THR B N 1
ATOM 4738 C CA . THR B 1 166 ? -3.225 8.547 -4.539 1 93.06 166 THR B CA 1
ATOM 4739 C C . THR B 1 166 ? -2.371 9.805 -4.703 1 93.06 166 THR B C 1
ATOM 4741 O O . THR B 1 166 ? -1.863 10.078 -5.793 1 93.06 166 THR B O 1
ATOM 4744 N N . SER B 1 167 ? -2.234 10.547 -3.619 1 90.56 167 SER B N 1
ATOM 4745 C CA . SER B 1 167 ? -1.348 11.711 -3.666 1 90.56 167 SER B CA 1
ATOM 4746 C C . SER B 1 167 ? 0.085 11.297 -3.982 1 90.56 167 SER B C 1
ATOM 4748 O O . SER B 1 167 ? 0.759 11.938 -4.789 1 90.56 167 SER B O 1
ATOM 4750 N N . ALA B 1 168 ? 0.512 10.219 -3.355 1 95.19 168 ALA B N 1
ATOM 4751 C CA . ALA B 1 168 ? 1.847 9.703 -3.641 1 95.19 168 ALA B CA 1
ATOM 4752 C C . ALA B 1 168 ? 1.963 9.258 -5.098 1 95.19 168 ALA B C 1
ATOM 4754 O O . ALA B 1 168 ? 2.98 9.5 -5.746 1 95.19 168 ALA B O 1
ATOM 4755 N N . GLN B 1 169 ? 0.931 8.617 -5.566 1 96.62 169 GLN B N 1
ATOM 4756 C CA . GLN B 1 169 ? 0.931 8.133 -6.945 1 96.62 169 GLN B CA 1
ATOM 4757 C C . GLN B 1 169 ? 1.05 9.297 -7.93 1 96.62 169 GLN B C 1
ATOM 4759 O O . GLN B 1 169 ? 1.799 9.211 -8.906 1 96.62 169 GLN B O 1
ATOM 4764 N N . VAL B 1 170 ? 0.349 10.359 -7.656 1 94.62 170 VAL B N 1
ATOM 4765 C CA . VAL B 1 170 ? 0.36 11.516 -8.547 1 94.62 170 VAL B CA 1
ATOM 4766 C C . VAL B 1 170 ? 1.715 12.219 -8.469 1 94.62 170 VAL B C 1
ATOM 4768 O O . VAL B 1 170 ? 2.258 12.648 -9.484 1 94.62 170 VAL B O 1
ATOM 4771 N N . THR B 1 171 ? 2.203 12.312 -7.281 1 94 171 THR B N 1
ATOM 4772 C CA . THR B 1 171 ? 3.535 12.883 -7.117 1 94 171 THR B CA 1
ATOM 4773 C C . THR B 1 171 ? 4.562 12.102 -7.93 1 94 171 THR B C 1
ATOM 4775 O O . THR B 1 171 ? 5.426 12.695 -8.586 1 94 171 THR B O 1
ATOM 4778 N N . LEU B 1 172 ? 4.465 10.812 -7.918 1 97.06 172 LEU B N 1
ATOM 4779 C CA . LEU B 1 172 ? 5.41 9.953 -8.617 1 97.06 172 LEU B CA 1
ATOM 4780 C C . LEU B 1 172 ? 5.23 10.062 -10.133 1 97.06 172 LEU B C 1
ATOM 4782 O O . LEU B 1 172 ? 6.188 9.883 -10.891 1 97.06 172 LEU B O 1
ATOM 4786 N N . ALA B 1 173 ? 3.998 10.344 -10.57 1 96.25 173 ALA B N 1
ATOM 4787 C CA . ALA B 1 173 ? 3.773 10.586 -11.992 1 96.25 173 ALA B CA 1
ATOM 4788 C C . ALA B 1 173 ? 4.555 11.812 -12.469 1 96.25 173 ALA B C 1
ATOM 4790 O O . ALA B 1 173 ? 5.027 11.852 -13.609 1 96.25 173 ALA B O 1
ATOM 4791 N N . GLY B 1 174 ? 4.602 12.781 -11.578 1 95.31 174 GLY B N 1
ATOM 4792 C CA . GLY B 1 174 ? 5.387 13.969 -11.898 1 95.31 174 GLY B CA 1
ATOM 4793 C C . GLY B 1 174 ? 6.883 13.75 -11.766 1 95.31 174 GLY B C 1
ATOM 4794 O O . GLY B 1 174 ? 7.672 14.328 -12.508 1 95.31 174 GLY B O 1
ATOM 4795 N N . LEU B 1 175 ? 7.25 12.891 -10.883 1 95.62 175 LEU B N 1
ATOM 4796 C CA . LEU B 1 175 ? 8.656 12.633 -10.586 1 95.62 175 LEU B CA 1
ATOM 4797 C C . LEU B 1 175 ? 9.289 11.758 -11.664 1 95.62 175 LEU B C 1
ATOM 4799 O O . LEU B 1 175 ? 10.461 11.914 -11.992 1 95.62 175 LEU B O 1
ATOM 4803 N N . TYR B 1 176 ? 8.508 10.773 -12.18 1 96 176 TYR B N 1
ATOM 4804 C CA . TYR B 1 176 ? 9.039 9.828 -13.148 1 96 176 TYR B CA 1
ATOM 4805 C C . TYR B 1 176 ? 8.141 9.75 -14.375 1 96 176 TYR B C 1
ATOM 4807 O O . TYR B 1 176 ? 7.555 8.703 -14.664 1 96 176 TYR B O 1
ATOM 4815 N N . PRO B 1 177 ? 8.086 10.844 -15.148 1 94.19 177 PRO B N 1
ATOM 4816 C CA . PRO B 1 177 ? 7.453 10.648 -16.453 1 94.19 177 PRO B CA 1
ATOM 4817 C C . PRO B 1 177 ? 8.156 9.586 -17.297 1 94.19 177 PRO B C 1
ATOM 4819 O O . PRO B 1 177 ? 9.391 9.492 -17.281 1 94.19 177 PRO B O 1
ATOM 4822 N N . PRO B 1 178 ? 7.332 8.695 -17.906 1 93.62 178 PRO B N 1
ATOM 4823 C CA . PRO B 1 178 ? 7.98 7.613 -18.641 1 93.62 178 PRO B CA 1
ATOM 4824 C C . PRO B 1 178 ? 8.859 8.117 -19.781 1 93.62 178 PRO B C 1
ATOM 4826 O O . PRO B 1 178 ? 8.438 8.969 -20.578 1 93.62 178 PRO B O 1
ATOM 4829 N N . THR B 1 179 ? 10.109 7.68 -19.812 1 89.44 179 THR B N 1
ATOM 4830 C CA . THR B 1 179 ? 11.047 7.953 -20.906 1 89.44 179 THR B CA 1
ATOM 4831 C C . THR B 1 179 ? 11.812 6.688 -21.297 1 89.44 179 THR B C 1
ATOM 4833 O O . THR B 1 179 ? 11.875 5.73 -20.516 1 89.44 179 THR B O 1
ATOM 4836 N N . GLY B 1 180 ? 12.195 6.656 -22.5 1 84.06 180 GLY B N 1
ATOM 4837 C CA . GLY B 1 180 ? 13 5.527 -22.938 1 84.06 180 GLY B CA 1
ATOM 4838 C C . GLY B 1 180 ? 12.328 4.188 -22.703 1 84.06 180 GLY B C 1
ATOM 4839 O O . GLY B 1 180 ? 11.188 3.977 -23.109 1 84.06 180 GLY B O 1
ATOM 4840 N N . ARG B 1 181 ? 12.984 3.375 -21.875 1 80.75 181 ARG B N 1
ATOM 4841 C CA . ARG B 1 181 ? 12.5 2.02 -21.641 1 80.75 181 ARG B CA 1
ATOM 4842 C C . ARG B 1 181 ? 11.266 2.029 -20.734 1 80.75 181 ARG B C 1
ATOM 4844 O O . ARG B 1 181 ? 10.555 1.03 -20.641 1 80.75 181 ARG B O 1
ATOM 4851 N N . ASP B 1 182 ? 11.062 3.168 -20.109 1 87.81 182 ASP B N 1
ATOM 4852 C CA . ASP B 1 182 ? 9.953 3.242 -19.156 1 87.81 182 ASP B CA 1
ATOM 4853 C C . ASP B 1 182 ? 8.633 3.516 -19.875 1 87.81 182 ASP B C 1
ATOM 4855 O O . ASP B 1 182 ? 7.562 3.43 -19.266 1 87.81 182 ASP B O 1
ATOM 4859 N N . VAL B 1 183 ? 8.75 3.807 -21.203 1 89.62 183 VAL B N 1
ATOM 4860 C CA . VAL B 1 183 ? 7.531 3.979 -21.984 1 89.62 183 VAL B CA 1
ATOM 4861 C C . VAL B 1 183 ? 6.945 2.613 -22.344 1 89.62 183 VAL B C 1
ATOM 4863 O O . VAL B 1 183 ? 7.48 1.899 -23.188 1 89.62 183 VAL B O 1
ATOM 4866 N N . TRP B 1 184 ? 5.891 2.248 -21.688 1 87.75 184 TRP B N 1
ATOM 4867 C CA . TRP B 1 184 ? 5.355 0.9 -21.844 1 87.75 184 TRP B CA 1
ATOM 4868 C C . TRP B 1 184 ? 4.066 0.913 -22.656 1 87.75 184 TRP B C 1
ATOM 4870 O O . TRP B 1 184 ? 3.6 -0.136 -23.109 1 87.75 184 TRP B O 1
ATOM 4880 N N . HIS B 1 185 ? 3.488 2.088 -22.859 1 89.25 185 HIS B N 1
ATOM 4881 C CA . HIS B 1 185 ? 2.262 2.281 -23.625 1 89.25 185 HIS B CA 1
ATOM 4882 C C . HIS B 1 185 ? 2.322 3.568 -24.438 1 89.25 185 HIS B C 1
ATOM 4884 O O . HIS B 1 185 ? 2.73 4.613 -23.938 1 89.25 185 HIS B O 1
ATOM 4890 N N . PRO B 1 186 ? 1.862 3.559 -25.641 1 85.62 186 PRO B N 1
ATOM 4891 C CA . PRO B 1 186 ? 2.02 4.727 -26.516 1 85.62 186 PRO B CA 1
ATOM 4892 C C . PRO B 1 186 ? 1.089 5.875 -26.141 1 85.62 186 PRO B C 1
ATOM 4894 O O . PRO B 1 186 ? 1.413 7.039 -26.375 1 85.62 186 PRO B O 1
ATOM 4897 N N . ASN B 1 187 ? -0.047 5.574 -25.5 1 88.06 187 ASN B N 1
ATOM 4898 C CA . ASN B 1 187 ? -1.052 6.605 -25.281 1 88.06 187 ASN B CA 1
ATOM 4899 C C . ASN B 1 187 ? -1.168 6.965 -23.797 1 88.06 187 ASN B C 1
ATOM 4901 O O . ASN B 1 187 ? -2.078 7.699 -23.406 1 88.06 187 ASN B O 1
ATOM 4905 N N . ILE B 1 188 ? -0.298 6.426 -23.031 1 93.19 188 ILE B N 1
ATOM 4906 C CA . ILE B 1 188 ? -0.372 6.688 -21.594 1 93.19 188 ILE B CA 1
ATOM 4907 C C . ILE B 1 188 ? 0.955 7.266 -21.109 1 93.19 188 ILE B C 1
ATOM 4909 O O . ILE B 1 188 ? 1.938 6.535 -20.953 1 93.19 188 ILE B O 1
ATOM 4913 N N . ALA B 1 189 ? 0.915 8.531 -20.891 1 93.31 189 ALA B N 1
ATOM 4914 C CA . ALA B 1 189 ? 2.117 9.219 -20.422 1 93.31 189 ALA B CA 1
ATOM 4915 C C . ALA B 1 189 ? 2.285 9.047 -18.922 1 93.31 189 ALA B C 1
ATOM 4917 O O . ALA B 1 189 ? 2.363 10.031 -18.172 1 93.31 189 ALA B O 1
ATOM 4918 N N . TRP B 1 190 ? 2.32 7.867 -18.484 1 96.44 190 TRP B N 1
ATOM 4919 C CA . TRP B 1 190 ? 2.441 7.48 -17.078 1 96.44 190 TRP B CA 1
ATOM 4920 C C . TRP B 1 190 ? 3.102 6.109 -16.953 1 96.44 190 TRP B C 1
ATOM 4922 O O . TRP B 1 190 ? 2.949 5.254 -17.828 1 96.44 190 TRP B O 1
ATOM 4932 N N . GLN B 1 191 ? 3.877 5.887 -15.906 1 95.12 191 GLN B N 1
ATOM 4933 C CA . GLN B 1 191 ? 4.41 4.574 -15.562 1 95.12 191 GLN B CA 1
ATOM 4934 C C . GLN B 1 191 ? 4.117 4.227 -14.102 1 95.12 191 GLN B C 1
ATOM 4936 O O . GLN B 1 191 ? 4.031 5.113 -13.25 1 95.12 191 GLN B O 1
ATOM 4941 N N . PRO B 1 192 ? 3.943 2.99 -13.828 1 94.94 192 PRO B N 1
ATOM 4942 C CA . PRO B 1 192 ? 3.699 2.578 -12.438 1 94.94 192 PRO B CA 1
ATOM 4943 C C . PRO B 1 192 ? 4.965 2.607 -11.586 1 94.94 192 PRO B C 1
ATOM 4945 O O . PRO B 1 192 ? 6.012 2.109 -12.008 1 94.94 192 PRO B O 1
ATOM 4948 N N . VAL B 1 193 ? 4.938 3.26 -10.508 1 95.94 193 VAL B N 1
ATOM 4949 C CA . VAL B 1 193 ? 5.941 3.234 -9.445 1 95.94 193 VAL B CA 1
ATOM 4950 C C . VAL B 1 193 ? 5.305 2.734 -8.148 1 95.94 193 VAL B C 1
ATOM 4952 O O . VAL B 1 193 ? 4.27 3.248 -7.719 1 95.94 193 VAL B O 1
ATOM 4955 N N . PRO B 1 194 ? 5.898 1.731 -7.566 1 95.88 194 PRO B N 1
ATOM 4956 C CA . PRO B 1 194 ? 5.246 1.135 -6.398 1 95.88 194 PRO B CA 1
ATOM 4957 C C . PRO B 1 194 ? 5.164 2.094 -5.215 1 95.88 194 PRO B C 1
ATOM 4959 O O . PRO B 1 194 ? 6.145 2.768 -4.891 1 95.88 194 PRO B O 1
ATOM 4962 N N . VAL B 1 195 ? 3.984 2.176 -4.637 1 97.12 195 VAL B N 1
ATOM 4963 C CA . VAL B 1 195 ? 3.756 2.859 -3.367 1 97.12 195 VAL B CA 1
ATOM 4964 C C . VAL B 1 195 ? 3.439 1.836 -2.277 1 97.12 195 VAL B C 1
ATOM 4966 O O . VAL B 1 195 ? 2.361 1.237 -2.273 1 97.12 195 VAL B O 1
ATOM 4969 N N . HIS B 1 196 ? 4.398 1.656 -1.444 1 96.25 196 HIS B N 1
ATOM 4970 C CA . HIS B 1 196 ? 4.152 0.772 -0.31 1 96.25 196 HIS B CA 1
ATOM 4971 C C . HIS B 1 196 ? 3.262 1.442 0.729 1 96.25 196 HIS B C 1
ATOM 4973 O O . HIS B 1 196 ? 3.211 2.672 0.809 1 96.25 196 HIS B O 1
ATOM 4979 N N . VAL B 1 197 ? 2.475 0.655 1.427 1 96.31 197 VAL B N 1
ATOM 4980 C CA . VAL B 1 197 ? 1.479 1.219 2.334 1 96.31 197 VAL B CA 1
ATOM 4981 C C . VAL B 1 197 ? 1.614 0.577 3.713 1 96.31 197 VAL B C 1
ATOM 4983 O O . VAL B 1 197 ? 1.853 -0.628 3.822 1 96.31 197 VAL B O 1
ATOM 4986 N N . LEU B 1 198 ? 1.547 1.391 4.719 1 94.19 198 LEU B N 1
ATOM 4987 C CA . LEU B 1 198 ? 1.511 0.918 6.098 1 94.19 198 LEU B CA 1
ATOM 4988 C C . LEU B 1 198 ? 0.08 0.89 6.625 1 94.19 198 LEU B C 1
ATOM 4990 O O . LEU B 1 198 ? -0.523 1.94 6.855 1 94.19 198 LEU B O 1
ATOM 4994 N N . PRO B 1 199 ? -0.421 -0.307 6.871 1 92.38 199 PRO B N 1
ATOM 4995 C CA . PRO B 1 199 ? -1.773 -0.378 7.43 1 92.38 199 PRO B CA 1
ATOM 4996 C C . PRO B 1 199 ? -1.887 0.306 8.789 1 92.38 199 PRO B C 1
ATOM 4998 O O . PRO B 1 199 ? -0.927 0.307 9.562 1 92.38 199 PRO B O 1
ATOM 5001 N N . ARG B 1 200 ? -3.066 0.747 9.094 1 88.19 200 ARG B N 1
ATOM 5002 C CA . ARG B 1 200 ? -3.322 1.559 10.281 1 88.19 200 ARG B CA 1
ATOM 5003 C C . ARG B 1 200 ? -2.943 0.806 11.555 1 88.19 200 ARG B C 1
ATOM 5005 O O . ARG B 1 200 ? -2.373 1.387 12.477 1 88.19 200 ARG B O 1
ATOM 5012 N N . GLN B 1 201 ? -3.152 -0.438 11.547 1 86.56 201 GLN B N 1
ATOM 5013 C CA . GLN B 1 201 ? -3.004 -1.228 12.766 1 86.56 201 GLN B CA 1
ATOM 5014 C C . GLN B 1 201 ? -1.534 -1.389 13.141 1 86.56 201 GLN B C 1
ATOM 5016 O O . GLN B 1 201 ? -1.21 -1.657 14.297 1 86.56 201 GLN B O 1
ATOM 5021 N N . VAL B 1 202 ? -0.696 -1.126 12.18 1 90.75 202 VAL B N 1
ATOM 5022 C CA . VAL B 1 202 ? 0.714 -1.365 12.469 1 90.75 202 VAL B CA 1
ATOM 5023 C C . VAL B 1 202 ? 1.518 -0.091 12.219 1 90.75 202 VAL B C 1
ATOM 5025 O O . VAL B 1 202 ? 2.748 -0.105 12.273 1 90.75 202 VAL B O 1
ATOM 5028 N N . ASP B 1 203 ? 0.896 1.023 11.977 1 92.75 203 ASP B N 1
ATOM 5029 C CA . ASP B 1 203 ? 1.577 2.248 11.57 1 92.75 203 ASP B CA 1
ATOM 5030 C C . ASP B 1 203 ? 2.074 3.033 12.781 1 92.75 203 ASP B C 1
ATOM 5032 O O . ASP B 1 203 ? 1.359 3.889 13.305 1 92.75 203 ASP B O 1
ATOM 5036 N N . ASN B 1 204 ? 3.234 2.822 13.203 1 93.94 204 ASN B N 1
ATOM 5037 C CA . ASN B 1 204 ? 3.891 3.627 14.227 1 93.94 204 ASN B CA 1
ATOM 5038 C C . ASN B 1 204 ? 4.891 4.602 13.617 1 93.94 204 ASN B C 1
ATOM 5040 O O . ASN B 1 204 ? 5.727 5.164 14.328 1 93.94 204 ASN B O 1
ATOM 5044 N N . LEU B 1 205 ? 4.793 4.75 12.305 1 93.88 205 LEU B N 1
ATOM 5045 C CA . LEU B 1 205 ? 5.82 5.492 11.578 1 93.88 205 LEU B CA 1
ATOM 5046 C C . LEU B 1 205 ? 5.262 6.801 11.031 1 93.88 205 LEU B C 1
ATOM 5048 O O . LEU B 1 205 ? 5.863 7.859 11.203 1 93.88 205 LEU B O 1
ATOM 5052 N N . LEU B 1 206 ? 4.137 6.77 10.344 1 92.62 206 LEU B N 1
ATOM 5053 C CA . LEU B 1 206 ? 3.656 7.926 9.602 1 92.62 206 LEU B CA 1
ATOM 5054 C C . LEU B 1 206 ? 2.408 8.508 10.25 1 92.62 206 LEU B C 1
ATOM 5056 O O . LEU B 1 206 ? 2.479 9.547 10.922 1 92.62 206 LEU B O 1
ATOM 5060 N N . ALA B 1 207 ? 1.344 7.738 10.266 1 86.75 207 ALA B N 1
ATOM 5061 C CA . ALA B 1 207 ? 0.112 8.188 10.906 1 86.75 207 ALA B CA 1
ATOM 5062 C C . ALA B 1 207 ? 0.141 7.914 12.406 1 86.75 207 ALA B C 1
ATOM 5064 O O . ALA B 1 207 ? -0.643 8.484 13.164 1 86.75 207 ALA B O 1
ATOM 5065 N N . VAL B 1 208 ? 1.003 7.055 12.812 1 88.75 208 VAL B N 1
ATOM 5066 C CA . VAL B 1 208 ? 1.188 6.66 14.203 1 88.75 208 VAL B CA 1
ATOM 5067 C C . VAL B 1 208 ? -0.159 6.281 14.812 1 88.75 208 VAL B C 1
ATOM 5069 O O . VAL B 1 208 ? -0.542 6.809 15.859 1 88.75 208 VAL B O 1
ATOM 5072 N N . SER B 1 209 ? -0.831 5.449 14.094 1 85.38 209 SER B N 1
ATOM 5073 C CA . SER B 1 209 ? -2.154 5 14.508 1 85.38 209 SER B CA 1
ATOM 5074 C C . SER B 1 209 ? -2.066 3.713 15.328 1 85.38 209 SER B C 1
ATOM 5076 O O . SER B 1 209 ? -3.035 3.318 15.977 1 85.38 209 SER B O 1
ATOM 5078 N N . ARG B 1 210 ? -0.939 3.096 15.281 1 89.5 210 ARG B N 1
ATOM 5079 C CA . ARG B 1 210 ? -0.768 1.912 16.125 1 89.5 210 ARG B CA 1
ATOM 5080 C C . ARG B 1 210 ? -0.943 2.256 17.594 1 89.5 210 ARG B C 1
ATOM 5082 O O . ARG B 1 210 ? -0.319 3.191 18.094 1 89.5 210 ARG B O 1
ATOM 5089 N N . PRO B 1 211 ? -1.742 1.507 18.312 1 87.88 211 PRO B N 1
ATOM 5090 C CA . PRO B 1 211 ? -1.975 1.821 19.719 1 87.88 211 PRO B CA 1
ATOM 5091 C C . PRO B 1 211 ? -0.702 1.738 20.562 1 87.88 211 PRO B C 1
ATOM 5093 O O . PRO B 1 211 ? 0.121 0.842 20.344 1 87.88 211 PRO B O 1
ATOM 5096 N N . CYS B 1 212 ? -0.574 2.73 21.438 1 94.19 212 CYS B N 1
ATOM 5097 C CA . CYS B 1 212 ? 0.545 2.814 22.359 1 94.19 212 CYS B CA 1
ATOM 5098 C C . CYS B 1 212 ? 0.078 3.281 23.734 1 94.19 212 CYS B C 1
ATOM 5100 O O . CYS B 1 212 ? -0.021 4.484 23.984 1 94.19 212 CYS B O 1
ATOM 5102 N N . PRO B 1 213 ? -0.122 2.336 24.672 1 93.38 213 PRO B N 1
ATOM 5103 C CA . PRO B 1 213 ? -0.611 2.672 26.016 1 93.38 213 PRO B CA 1
ATOM 5104 C C . PRO B 1 213 ? 0.296 3.662 26.734 1 93.38 213 PRO B C 1
ATOM 5106 O O . PRO B 1 213 ? -0.191 4.547 27.453 1 93.38 213 PRO B O 1
ATOM 5109 N N . ALA B 1 214 ? 1.546 3.52 26.562 1 94.56 214 ALA B N 1
ATOM 5110 C CA . ALA B 1 214 ? 2.48 4.43 27.219 1 94.56 214 ALA B CA 1
ATOM 5111 C C . ALA B 1 214 ? 2.289 5.859 26.734 1 94.56 214 ALA B C 1
ATOM 5113 O O . ALA B 1 214 ? 2.359 6.805 27.516 1 94.56 214 ALA B O 1
ATOM 5114 N N . PHE B 1 215 ? 2.096 6.02 25.5 1 93.94 215 PHE B N 1
ATOM 5115 C CA . PHE B 1 215 ? 1.808 7.344 24.953 1 93.94 215 PHE B CA 1
ATOM 5116 C C . PHE B 1 215 ? 0.53 7.91 25.547 1 93.94 215 PHE B C 1
ATOM 5118 O O . PHE B 1 215 ? 0.488 9.078 25.938 1 93.94 215 PHE B O 1
ATOM 5125 N N . GLU B 1 216 ? -0.484 7.07 25.578 1 89.81 216 GLU B N 1
ATOM 5126 C CA . GLU B 1 216 ? -1.779 7.512 26.094 1 89.81 216 GLU B CA 1
ATOM 5127 C C . GLU B 1 216 ? -1.67 8 27.531 1 89.81 216 GLU B C 1
ATOM 5129 O O . GLU B 1 216 ? -2.268 9.016 27.891 1 89.81 216 GLU B O 1
ATOM 5134 N N . GLU B 1 217 ? -0.937 7.297 28.234 1 92.81 217 GLU B N 1
ATOM 5135 C CA . GLU B 1 217 ? -0.74 7.676 29.625 1 92.81 217 GLU B CA 1
ATOM 5136 C C . GLU B 1 217 ? -0.015 9.016 29.734 1 92.81 217 GLU B C 1
ATOM 5138 O O . GLU B 1 217 ? -0.435 9.891 30.5 1 92.81 217 GLU B O 1
ATOM 5143 N N . LYS B 1 218 ? 1.02 9.164 29.016 1 92.81 218 LYS B N 1
ATOM 5144 C CA . LYS B 1 218 ? 1.805 10.391 29.047 1 92.81 218 LYS B CA 1
ATOM 5145 C C . LYS B 1 218 ? 1.002 11.57 28.516 1 92.81 218 LYS B C 1
ATOM 5147 O O . LYS B 1 218 ? 1.198 12.711 28.938 1 92.81 218 LYS B O 1
ATOM 5152 N N . PHE B 1 219 ? 0.245 11.289 27.531 1 90.06 219 PHE B N 1
ATOM 5153 C CA . PHE B 1 219 ? -0.582 12.344 26.953 1 90.06 219 PHE B CA 1
ATOM 5154 C C . PHE B 1 219 ? -1.638 12.812 27.953 1 90.06 219 PHE B C 1
ATOM 5156 O O . PHE B 1 219 ? -1.923 14.008 28.047 1 90.06 219 PHE B O 1
ATOM 5163 N N . LEU B 1 220 ? -2.205 11.859 28.688 1 87.62 220 LEU B N 1
ATOM 5164 C CA . LEU B 1 220 ? -3.156 12.211 29.75 1 87.62 220 LEU B CA 1
ATOM 5165 C C . LEU B 1 220 ? -2.488 13.055 30.828 1 87.62 220 LEU B C 1
ATOM 5167 O O . LEU B 1 220 ? -3.082 14.008 31.328 1 87.62 220 LEU B O 1
ATOM 5171 N N . ASP B 1 221 ? -1.348 12.68 31.141 1 91.69 221 ASP B N 1
ATOM 5172 C CA . ASP B 1 221 ? -0.59 13.461 32.125 1 91.69 221 ASP B CA 1
ATOM 5173 C C . ASP B 1 221 ? -0.371 14.891 31.609 1 91.69 221 ASP B C 1
ATOM 5175 O O . ASP B 1 221 ? -0.482 15.844 32.375 1 91.69 221 ASP B O 1
ATOM 5179 N N . TYR B 1 222 ? -0.018 15.016 30.391 1 89.69 222 TYR B N 1
ATOM 5180 C CA . TYR B 1 222 ? 0.192 16.328 29.797 1 89.69 222 TYR B CA 1
ATOM 5181 C C . TYR B 1 222 ? -1.092 17.156 29.828 1 89.69 222 TYR B C 1
ATOM 5183 O O . TYR B 1 222 ? -1.063 18.359 30.109 1 89.69 222 TYR B O 1
ATOM 5191 N N . GLN B 1 223 ? -2.158 16.516 29.562 1 86 223 GLN B N 1
ATOM 5192 C CA . GLN B 1 223 ? -3.449 17.203 29.547 1 86 223 GLN B CA 1
ATOM 5193 C C . GLN B 1 223 ? -3.811 17.703 30.953 1 86 223 GLN B C 1
ATOM 5195 O O . GLN B 1 223 ? -4.559 18.672 31.094 1 86 223 GLN B O 1
ATOM 5200 N N . ARG B 1 224 ? -3.244 17.094 31.938 1 89.56 224 ARG B N 1
ATOM 5201 C CA . ARG B 1 224 ? -3.51 17.484 33.312 1 89.56 224 ARG B CA 1
ATOM 5202 C C . ARG B 1 224 ? -2.539 18.562 33.781 1 89.56 224 ARG B C 1
ATOM 5204 O O . ARG B 1 224 ? -2.748 19.188 34.812 1 89.56 224 ARG B O 1
ATOM 5211 N N . SER B 1 225 ? -1.603 18.766 33 1 90.5 225 SER B N 1
ATOM 5212 C CA . SER B 1 225 ? -0.613 19.781 33.375 1 90.5 225 SER B CA 1
ATOM 5213 C C . SER B 1 225 ? -1.229 21.172 33.406 1 90.5 225 SER B C 1
ATOM 5215 O O . SER B 1 225 ? -2.254 21.422 32.75 1 90.5 225 SER B O 1
ATOM 5217 N N . GLU B 1 226 ? -0.584 22.078 34.094 1 91.62 226 GLU B N 1
ATOM 5218 C CA . GLU B 1 226 ? -1.061 23.453 34.219 1 91.62 226 GLU B CA 1
ATOM 5219 C C . GLU B 1 226 ? -0.998 24.172 32.875 1 91.62 226 GLU B C 1
ATOM 5221 O O . GLU B 1 226 ? -1.879 24.969 32.531 1 91.62 226 GLU B O 1
ATOM 5226 N N . GLU B 1 227 ? 0.014 23.875 32.188 1 87.06 227 GLU B N 1
ATOM 5227 C CA . GLU B 1 227 ? 0.188 24.5 30.891 1 87.06 227 GLU B CA 1
ATOM 5228 C C . GLU B 1 227 ? -0.988 24.188 29.969 1 87.06 227 GLU B C 1
ATOM 5230 O O . GLU B 1 227 ? -1.57 25.078 29.359 1 87.06 227 GLU B O 1
ATOM 5235 N N . PHE B 1 228 ? -1.312 23.016 29.922 1 87.38 228 PHE B N 1
ATOM 5236 C CA . PHE B 1 228 ? -2.41 22.594 29.062 1 87.38 228 PHE B CA 1
ATOM 5237 C C . PHE B 1 228 ? -3.744 23.109 29.594 1 87.38 228 PHE B C 1
ATOM 5239 O O . PHE B 1 228 ? -4.574 23.594 28.828 1 87.38 228 PHE B O 1
ATOM 5246 N N . GLN B 1 229 ? -3.91 23 30.875 1 87.44 229 GLN B N 1
ATOM 5247 C CA . GLN B 1 229 ? -5.164 23.453 31.469 1 87.44 229 GLN B CA 1
ATOM 5248 C C . GLN B 1 229 ? -5.371 24.953 31.281 1 87.44 229 GLN B C 1
ATOM 5250 O O . GLN B 1 229 ? -6.492 25.406 31.047 1 87.44 229 GLN B O 1
ATOM 5255 N N . ARG B 1 230 ? -4.359 25.641 31.391 1 88.88 230 ARG B N 1
ATOM 5256 C CA . ARG B 1 230 ? -4.441 27.078 31.172 1 88.88 230 ARG B CA 1
ATOM 5257 C C . ARG B 1 230 ? -4.852 27.391 29.734 1 88.88 230 ARG B C 1
ATOM 5259 O O . ARG B 1 230 ? -5.695 28.25 29.5 1 88.88 230 ARG B O 1
ATOM 5266 N N . TYR B 1 231 ? -4.18 26.719 28.844 1 86.75 231 TYR B N 1
ATOM 5267 C CA . TYR B 1 231 ? -4.531 26.922 27.438 1 86.75 231 TYR B CA 1
ATOM 5268 C C . TYR B 1 231 ? -5.977 26.516 27.172 1 86.75 231 TYR B C 1
ATOM 5270 O O . TYR B 1 231 ? -6.707 27.219 26.484 1 86.75 231 TYR B O 1
ATOM 5278 N N . ASN B 1 232 ? -6.34 25.469 27.734 1 83.69 232 ASN B N 1
ATOM 5279 C CA . ASN B 1 232 ? -7.699 24.969 27.578 1 83.69 232 ASN B CA 1
ATOM 5280 C C . ASN B 1 232 ? -8.734 25.969 28.078 1 83.69 232 ASN B C 1
ATOM 5282 O O . ASN B 1 232 ? -9.797 26.125 27.484 1 83.69 232 ASN B O 1
ATOM 5286 N N . ARG B 1 233 ? -8.43 26.531 29.141 1 87.5 233 ARG B N 1
ATOM 5287 C CA . ARG B 1 233 ? -9.336 27.547 29.688 1 87.5 233 ARG B CA 1
ATOM 5288 C C . ARG B 1 233 ? -9.422 28.766 28.766 1 87.5 233 ARG B C 1
ATOM 5290 O O . ARG B 1 233 ? -10.492 29.344 28.609 1 87.5 233 ARG B O 1
ATOM 5297 N N . THR B 1 234 ? -8.32 29.047 28.188 1 88.25 234 THR B N 1
ATOM 5298 C CA . THR B 1 234 ? -8.266 30.203 27.312 1 88.25 234 THR B CA 1
ATOM 5299 C C . THR B 1 234 ? -9.125 30 26.062 1 88.25 234 THR B C 1
ATOM 5301 O O . THR B 1 234 ? -9.766 30.922 25.578 1 88.25 234 THR B O 1
ATOM 5304 N N . ILE B 1 235 ? -9.148 28.828 25.578 1 88.31 235 ILE B N 1
ATOM 5305 C CA . ILE B 1 235 ? -9.836 28.609 24.312 1 88.31 235 ILE B CA 1
ATOM 5306 C C . ILE B 1 235 ? -11.234 28.062 24.562 1 88.31 235 ILE B C 1
ATOM 5308 O O . ILE B 1 235 ? -12.031 27.906 23.641 1 88.31 235 ILE B O 1
ATOM 5312 N N . GLY B 1 236 ? -11.586 27.859 25.75 1 86.38 236 GLY B N 1
ATOM 5313 C CA . GLY B 1 236 ? -12.844 27.266 26.172 1 86.38 236 GLY B CA 1
ATOM 5314 C C . GLY B 1 236 ? -14.055 27.969 25.578 1 86.38 236 GLY B C 1
ATOM 5315 O O . GLY B 1 236 ? -14.914 27.312 24.969 1 86.38 236 GLY B O 1
ATOM 5316 N N . PRO B 1 237 ? -14.133 29.219 25.766 1 87.69 237 PRO B N 1
ATOM 5317 C CA . PRO B 1 237 ? -15.297 29.953 25.234 1 87.69 237 PRO B CA 1
ATOM 5318 C C . PRO B 1 237 ? -15.461 29.781 23.719 1 87.69 237 PRO B C 1
ATOM 5320 O O . PRO B 1 237 ? -16.578 29.609 23.234 1 87.69 237 PRO B O 1
ATOM 5323 N N . ALA B 1 238 ? -14.336 29.844 23.062 1 88.62 238 ALA B N 1
ATOM 5324 C CA . ALA B 1 238 ? -14.391 29.672 21.609 1 88.62 238 ALA B CA 1
ATOM 5325 C C . ALA B 1 238 ? -14.883 28.281 21.234 1 88.62 238 ALA B C 1
ATOM 5327 O O . ALA B 1 238 ? -15.68 28.125 20.312 1 88.62 238 ALA B O 1
ATOM 5328 N N . LEU B 1 239 ? -14.445 27.297 21.922 1 87.19 239 LEU B N 1
ATOM 5329 C CA . LEU B 1 239 ? -14.836 25.906 21.656 1 87.19 239 LEU B CA 1
ATOM 5330 C C . LEU B 1 239 ? -16.328 25.703 21.938 1 87.19 239 LEU B C 1
ATOM 5332 O O . LEU B 1 239 ? -17.016 25 21.188 1 87.19 239 LEU B O 1
ATOM 5336 N N . LYS B 1 240 ? -16.766 26.312 22.984 1 85.69 240 LYS B N 1
ATOM 5337 C CA . LYS B 1 240 ? -18.172 26.219 23.312 1 85.69 240 LYS B CA 1
ATOM 5338 C C . LYS B 1 240 ? -19.047 26.859 22.234 1 85.69 240 LYS B C 1
ATOM 5340 O O . LYS B 1 240 ? -20.078 26.312 21.859 1 85.69 240 LYS B O 1
ATOM 5345 N N . TYR B 1 241 ? -18.641 27.984 21.812 1 88.38 241 TYR B N 1
ATOM 5346 C CA . TYR B 1 241 ? -19.344 28.688 20.75 1 88.38 241 TYR B CA 1
ATOM 5347 C C . TYR B 1 241 ? -19.438 27.828 19.5 1 88.38 241 TYR B C 1
ATOM 5349 O O . TYR B 1 241 ? -20.5 27.703 18.891 1 88.38 241 TYR B O 1
ATOM 5357 N N . MET B 1 242 ? -18.281 27.234 19.125 1 87.44 242 MET B N 1
ATOM 5358 C CA . MET B 1 242 ? -18.219 26.422 17.906 1 87.44 242 MET B CA 1
ATOM 5359 C C . MET B 1 242 ? -19.062 25.156 18.047 1 87.44 242 MET B C 1
ATOM 5361 O O . MET B 1 242 ? -19.688 24.719 17.094 1 87.44 242 MET B O 1
ATOM 5365 N N . ALA B 1 243 ? -19 24.594 19.203 1 81.94 243 ALA B N 1
ATOM 5366 C CA . ALA B 1 243 ? -19.812 23.406 19.453 1 81.94 243 ALA B CA 1
ATOM 5367 C C . ALA B 1 243 ? -21.297 23.688 19.281 1 81.94 243 ALA B C 1
ATOM 5369 O O . ALA B 1 243 ? -22.016 22.906 18.672 1 81.94 243 ALA B O 1
ATOM 5370 N N . GLU B 1 244 ? -21.75 24.75 19.719 1 83.06 244 GLU B N 1
ATOM 5371 C CA . GLU B 1 244 ? -23.156 25.156 19.688 1 83.06 244 GLU B CA 1
ATOM 5372 C C . GLU B 1 244 ? -23.609 25.406 18.25 1 83.06 244 GLU B C 1
ATOM 5374 O O . GLU B 1 244 ? -24.719 25.031 17.875 1 83.06 244 GLU B O 1
ATOM 5379 N N . HIS B 1 245 ? -22.812 26 17.547 1 81.44 245 HIS B N 1
ATOM 5380 C CA . HIS B 1 245 ? -23.25 26.469 16.234 1 81.44 245 HIS B CA 1
ATOM 5381 C C . HIS B 1 245 ? -22.984 25.422 15.164 1 81.44 245 HIS B C 1
ATOM 5383 O O . HIS B 1 245 ? -23.703 25.328 14.172 1 81.44 245 HIS B O 1
ATOM 5389 N N . SER B 1 246 ? -21.891 24.672 15.258 1 77.5 246 SER B N 1
ATOM 5390 C CA . SER B 1 246 ? -21.578 23.656 14.266 1 77.5 246 SER B CA 1
ATOM 5391 C C . SER B 1 246 ? -22.312 22.344 14.555 1 77.5 246 SER B C 1
ATOM 5393 O O . SER B 1 246 ? -22.375 21.469 13.695 1 77.5 246 SER B O 1
ATOM 5395 N N . LYS B 1 247 ? -22.828 22.219 15.773 1 69.19 247 LYS B N 1
ATOM 5396 C CA . LYS B 1 247 ? -23.516 21.016 16.234 1 69.19 247 LYS B CA 1
ATOM 5397 C C . LYS B 1 247 ? -22.578 19.812 16.203 1 69.19 247 LYS B C 1
ATOM 5399 O O . LYS B 1 247 ? -22.969 18.703 15.805 1 69.19 247 LYS B O 1
ATOM 5404 N N . SER B 1 248 ? -21.312 20.125 16.359 1 68.5 248 SER B N 1
ATOM 5405 C CA . SER B 1 248 ? -20.297 19.094 16.422 1 68.5 248 SER B CA 1
ATOM 5406 C C . SER B 1 248 ? -19.609 19.078 17.797 1 68.5 248 SER B C 1
ATOM 5408 O O . SER B 1 248 ? -19.578 20.094 18.5 1 68.5 248 SER B O 1
ATOM 5410 N N . ASP B 1 249 ? -19.25 17.828 18.094 1 67.5 249 ASP B N 1
ATOM 5411 C CA . ASP B 1 249 ? -18.516 17.688 19.344 1 67.5 249 ASP B CA 1
ATOM 5412 C C . ASP B 1 249 ? -17.141 18.344 19.25 1 67.5 249 ASP B C 1
ATOM 5414 O O . ASP B 1 249 ? -16.359 18.031 18.344 1 67.5 249 ASP B O 1
ATOM 5418 N N . MET B 1 250 ? -16.953 19.391 20.078 1 68.69 250 MET B N 1
ATOM 5419 C CA . MET B 1 250 ? -15.688 20.125 20.078 1 68.69 250 MET B CA 1
ATOM 5420 C C . MET B 1 250 ? -14.836 19.734 21.281 1 68.69 250 MET B C 1
ATOM 5422 O O . MET B 1 250 ? -13.93 20.469 21.672 1 68.69 250 MET B O 1
ATOM 5426 N N . SER B 1 251 ? -15.18 18.578 21.812 1 63.25 251 SER B N 1
ATOM 5427 C CA . SER B 1 251 ? -14.461 18.156 23.016 1 63.25 251 SER B CA 1
ATOM 5428 C C . SER B 1 251 ? -13.109 17.562 22.672 1 63.25 251 SER B C 1
ATOM 5430 O O . SER B 1 251 ? -12.203 17.516 23.5 1 63.25 251 SER B O 1
ATOM 5432 N N . ASN B 1 252 ? -12.992 17.203 21.375 1 63.72 252 ASN B N 1
ATOM 5433 C CA . ASN B 1 252 ? -11.75 16.594 20.906 1 63.72 252 ASN B CA 1
ATOM 5434 C C . ASN B 1 252 ? -10.859 17.609 20.203 1 63.72 252 ASN B C 1
ATOM 5436 O O . ASN B 1 252 ? -11.344 18.516 19.516 1 63.72 252 ASN B O 1
ATOM 5440 N N . PHE B 1 253 ? -9.555 17.594 20.594 1 65.06 253 PHE B N 1
ATOM 5441 C CA . PHE B 1 253 ? -8.594 18.562 20.094 1 65.06 253 PHE B CA 1
ATOM 5442 C C . PHE B 1 253 ? -8.562 18.531 18.562 1 65.06 253 PHE B C 1
ATOM 5444 O O . PHE B 1 253 ? -8.211 19.531 17.922 1 65.06 253 PHE B O 1
ATOM 5451 N N . LEU B 1 254 ? -9.008 17.438 18 1 67.56 254 LEU B N 1
ATOM 5452 C CA . LEU B 1 254 ? -8.953 17.344 16.547 1 67.56 254 LEU B CA 1
ATOM 5453 C C . LEU B 1 254 ? -10.164 18.016 15.906 1 67.56 254 LEU B C 1
ATOM 5455 O O . LEU B 1 254 ? -10.133 18.359 14.727 1 67.56 254 LEU B O 1
ATOM 5459 N N . SER B 1 255 ? -11.164 18.234 16.75 1 71.38 255 SER B N 1
ATOM 5460 C CA . SER B 1 255 ? -12.406 18.781 16.219 1 71.38 255 SER B CA 1
ATOM 5461 C C . SER B 1 255 ? -12.195 20.188 15.68 1 71.38 255 SER B C 1
ATOM 5463 O O . SER B 1 255 ? -12.734 20.547 14.633 1 71.38 255 SER B O 1
ATOM 5465 N N . ALA B 1 256 ? -11.438 20.938 16.438 1 77 256 ALA B N 1
ATOM 5466 C CA . ALA B 1 256 ? -11.156 22.297 15.992 1 77 256 ALA B CA 1
ATOM 5467 C C . ALA B 1 256 ? -10.383 22.312 14.68 1 77 256 ALA B C 1
ATOM 5469 O O . ALA B 1 256 ? -10.633 23.141 13.805 1 77 256 ALA B O 1
ATOM 5470 N N . TYR B 1 257 ? -9.523 21.438 14.594 1 75.62 257 TYR B N 1
ATOM 5471 C CA . TYR B 1 257 ? -8.734 21.328 13.367 1 75.62 257 TYR B CA 1
ATOM 5472 C C . TYR B 1 257 ? -9.633 20.984 12.18 1 75.62 257 TYR B C 1
ATOM 5474 O O . TYR B 1 257 ? -9.5 21.578 11.109 1 75.62 257 TYR B O 1
ATOM 5482 N N . TYR B 1 258 ? -10.414 20.141 12.43 1 70.31 258 TYR B N 1
ATOM 5483 C CA . TYR B 1 258 ? -11.281 19.688 11.352 1 70.31 258 TYR B CA 1
ATOM 5484 C C . TYR B 1 258 ? -12.227 20.812 10.922 1 70.31 258 TYR B C 1
ATOM 5486 O O . TYR B 1 258 ? -12.484 21 9.727 1 70.31 258 TYR B O 1
ATOM 5494 N N . LEU B 1 259 ? -12.742 21.375 11.914 1 76.62 259 LEU B N 1
ATOM 5495 C CA . LEU B 1 259 ? -13.633 22.484 11.594 1 76.62 259 LEU B CA 1
ATOM 5496 C C . LEU B 1 259 ? -12.898 23.562 10.789 1 76.62 259 LEU B C 1
ATOM 5498 O O . LEU B 1 259 ? -13.43 24.062 9.797 1 76.62 259 LEU B O 1
ATOM 5502 N N . TYR B 1 260 ? -11.75 23.828 11.25 1 82.12 260 TYR B N 1
ATOM 5503 C CA . TYR B 1 260 ? -10.953 24.812 10.523 1 82.12 260 TYR B CA 1
ATOM 5504 C C . TYR B 1 260 ? -10.703 24.375 9.086 1 82.12 260 TYR B C 1
ATOM 5506 O O . TYR B 1 260 ? -10.883 25.156 8.148 1 82.12 260 TYR B O 1
ATOM 5514 N N . SER B 1 261 ? -10.242 23.156 8.969 1 72.06 261 SER B N 1
ATOM 5515 C CA . SER B 1 261 ? -9.922 22.609 7.656 1 72.06 261 SER B CA 1
ATOM 5516 C C . SER B 1 261 ? -11.133 22.672 6.727 1 72.06 261 SER B C 1
ATOM 5518 O O . SER B 1 261 ? -11 23.031 5.555 1 72.06 261 SER B O 1
ATOM 5520 N N . CYS B 1 262 ? -12.219 22.312 7.266 1 70.69 262 CYS B N 1
ATOM 5521 C CA . CYS B 1 262 ? -13.453 22.312 6.48 1 70.69 262 CYS B CA 1
ATOM 5522 C C . CYS B 1 262 ? -13.812 23.719 6.023 1 70.69 262 CYS B C 1
ATOM 5524 O O . CYS B 1 262 ? -14.094 23.938 4.844 1 70.69 262 CYS B O 1
ATOM 5526 N N . LEU B 1 263 ? -13.812 24.641 6.918 1 76.31 263 LEU B N 1
ATOM 5527 C CA . LEU B 1 263 ? -14.172 26.016 6.598 1 76.31 263 LEU B CA 1
ATOM 5528 C C . LEU B 1 263 ? -13.172 26.625 5.625 1 76.31 263 LEU B C 1
ATOM 5530 O O . LEU B 1 263 ? -13.555 27.375 4.715 1 76.31 263 LEU B O 1
ATOM 5534 N N . ASP B 1 264 ? -11.953 26.281 5.816 1 75.12 264 ASP B N 1
ATOM 5535 C CA . ASP B 1 264 ? -10.891 26.797 4.961 1 75.12 264 ASP B CA 1
ATOM 5536 C C . ASP B 1 264 ? -11.047 26.312 3.525 1 75.12 264 ASP B C 1
ATOM 5538 O O . ASP B 1 264 ? -10.914 27.078 2.578 1 75.12 264 ASP B O 1
ATOM 5542 N N . VAL B 1 265 ? -11.297 25.047 3.408 1 66.81 265 VAL B N 1
ATOM 5543 C CA . VAL B 1 265 ? -11.484 24.453 2.092 1 66.81 265 VAL B CA 1
ATOM 5544 C C . VAL B 1 265 ? -12.719 25.047 1.423 1 66.81 265 VAL B C 1
ATOM 5546 O O . VAL B 1 265 ? -12.695 25.359 0.229 1 66.81 265 VAL B O 1
ATOM 5549 N N . GLU B 1 266 ? -13.781 25.203 2.15 1 67.44 266 GLU B N 1
ATOM 5550 C CA . GLU B 1 266 ? -15.016 25.781 1.619 1 67.44 266 GLU B CA 1
ATOM 5551 C C . GLU B 1 266 ? -14.797 27.219 1.16 1 67.44 266 GLU B C 1
ATOM 5553 O O . GLU B 1 266 ? -15.258 27.609 0.083 1 67.44 266 GLU B O 1
ATOM 5558 N N . GLN B 1 267 ? -14.117 27.875 1.936 1 73.94 267 GLN B N 1
ATOM 5559 C CA . GLN B 1 267 ? -13.852 29.266 1.581 1 73.94 267 GLN B CA 1
ATOM 5560 C C . GLN B 1 267 ? -12.977 29.359 0.336 1 73.94 267 GLN B C 1
ATOM 5562 O O . GLN B 1 267 ? -13.219 30.188 -0.542 1 73.94 267 GLN B O 1
ATOM 5567 N N . GLN B 1 268 ? -11.953 28.578 0.326 1 64.25 268 GLN B N 1
ATOM 5568 C CA . GLN B 1 268 ? -11.031 28.578 -0.806 1 64.25 268 GLN B CA 1
ATOM 5569 C C . GLN B 1 268 ? -11.75 28.188 -2.096 1 64.25 268 GLN B C 1
ATOM 5571 O O . GLN B 1 268 ? -11.359 28.609 -3.184 1 64.25 268 GLN B O 1
ATOM 5576 N N . ASN B 1 269 ? -12.789 27.516 -1.87 1 58.28 269 ASN B N 1
ATOM 5577 C CA . ASN B 1 269 ? -13.539 27.062 -3.041 1 58.28 269 ASN B CA 1
ATOM 5578 C C . ASN B 1 269 ? -14.719 27.984 -3.334 1 58.28 269 ASN B C 1
ATOM 5580 O O . ASN B 1 269 ? -15.609 27.641 -4.113 1 58.28 269 ASN B O 1
ATOM 5584 N N . GLY B 1 270 ? -14.828 29.062 -2.678 1 61.66 270 GLY B N 1
ATOM 5585 C CA . GLY B 1 270 ? -15.773 30.109 -3.004 1 61.66 270 GLY B CA 1
ATOM 5586 C C . GLY B 1 270 ? -17.125 29.938 -2.34 1 61.66 270 GLY B C 1
ATOM 5587 O O . GLY B 1 270 ? -18.094 30.625 -2.688 1 61.66 270 GLY B O 1
ATOM 5588 N N . PHE B 1 271 ? -17.203 29.062 -1.481 1 64.69 271 PHE B N 1
ATOM 5589 C CA . PHE B 1 271 ? -18.469 28.891 -0.78 1 64.69 271 PHE B CA 1
ATOM 5590 C C . PHE B 1 271 ? -18.656 29.969 0.268 1 64.69 271 PHE B C 1
ATOM 5592 O O . PHE B 1 271 ? -17.688 30.422 0.886 1 64.69 271 PHE B O 1
ATOM 5599 N N . ARG B 1 272 ? -19.969 30.359 0.348 1 75.06 272 ARG B N 1
ATOM 5600 C CA . ARG B 1 272 ? -20.297 31.266 1.435 1 75.06 272 ARG B CA 1
ATOM 5601 C C . ARG B 1 272 ? -20.406 30.531 2.762 1 75.06 272 ARG B C 1
ATOM 5603 O O . ARG B 1 272 ? -21.141 29.547 2.871 1 75.06 272 ARG B O 1
ATOM 5610 N N . LEU B 1 273 ? -19.688 31.016 3.717 1 82.06 273 LEU B N 1
ATOM 5611 C CA . LEU B 1 273 ? -19.703 30.375 5.031 1 82.06 273 LEU B CA 1
ATOM 5612 C C . LEU B 1 273 ? -20.859 30.906 5.875 1 82.06 273 LEU B C 1
ATOM 5614 O O . LEU B 1 273 ? -21.297 32.062 5.699 1 82.06 273 LEU B O 1
ATOM 5618 N N . PRO B 1 274 ? -21.406 30.047 6.684 1 82.94 274 PRO B N 1
ATOM 5619 C CA . PRO B 1 274 ? -22.453 30.531 7.59 1 82.94 274 PRO B CA 1
ATOM 5620 C C . PRO B 1 274 ? -22 31.75 8.398 1 82.94 274 PRO B C 1
ATOM 5622 O O . PRO B 1 274 ? -20.828 31.859 8.758 1 82.94 274 PRO B O 1
ATOM 5625 N N . ASN B 1 275 ? -22.906 32.562 8.773 1 86.19 275 ASN B N 1
ATOM 5626 C CA . ASN B 1 275 ? -22.625 33.844 9.438 1 86.19 275 ASN B CA 1
ATOM 5627 C C . ASN B 1 275 ? -21.922 33.625 10.773 1 86.19 275 ASN B C 1
ATOM 5629 O O . ASN B 1 275 ? -21.078 34.438 11.172 1 86.19 275 ASN B O 1
ATOM 5633 N N . TRP B 1 276 ? -22.281 32.562 11.391 1 89.94 276 TRP B N 1
ATOM 5634 C CA . TRP B 1 276 ? -21.734 32.344 12.719 1 89.94 276 TRP B CA 1
ATOM 5635 C C . TRP B 1 276 ? -20.219 32.125 12.656 1 89.94 276 TRP B C 1
ATOM 5637 O O . TRP B 1 276 ? -19.516 32.344 13.656 1 89.94 276 TRP B O 1
ATOM 5647 N N . THR B 1 277 ? -19.688 31.734 11.516 1 90.56 277 THR B N 1
ATOM 5648 C CA . THR B 1 277 ? -18.266 31.438 11.391 1 90.56 277 THR B CA 1
ATOM 5649 C C . THR B 1 277 ? -17.438 32.719 11.461 1 90.56 277 THR B C 1
ATOM 5651 O O . THR B 1 277 ? -16.234 32.656 11.727 1 90.56 277 THR B O 1
ATOM 5654 N N . LYS B 1 278 ? -18.016 33.844 11.266 1 91.5 278 LYS B N 1
ATOM 5655 C CA . LYS B 1 278 ? -17.312 35.125 11.25 1 91.5 278 LYS B CA 1
ATOM 5656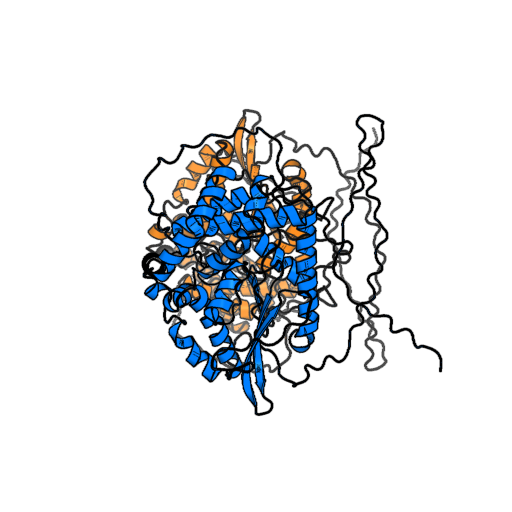 C C . LYS B 1 278 ? -16.656 35.406 12.609 1 91.5 278 LYS B C 1
ATOM 5658 O O . LYS B 1 278 ? -15.641 36.094 12.68 1 91.5 278 LYS B O 1
ATOM 5663 N N . GLN B 1 279 ? -17.25 34.812 13.57 1 92.62 279 GLN B N 1
ATOM 5664 C CA . GLN B 1 279 ? -16.766 35.094 14.922 1 92.62 279 GLN B CA 1
ATOM 5665 C C . GLN B 1 279 ? -15.547 34.219 15.25 1 92.62 279 GLN B C 1
ATOM 5667 O O . GLN B 1 279 ? -14.812 34.531 16.188 1 92.62 279 GLN B O 1
ATOM 5672 N N . VAL B 1 280 ? -15.359 33.156 14.445 1 91.88 280 VAL B N 1
ATOM 5673 C CA . VAL B 1 280 ? -14.328 32.25 14.898 1 91.88 280 VAL B CA 1
ATOM 5674 C C . VAL B 1 280 ? -13.383 31.906 13.742 1 91.88 280 VAL B C 1
ATOM 5676 O O . VAL B 1 280 ? -12.297 31.375 13.961 1 91.88 280 VAL B O 1
ATOM 5679 N N . TYR B 1 281 ? -13.82 32.125 12.492 1 90.94 281 TYR B N 1
ATOM 5680 C CA . TYR B 1 281 ? -13.016 31.828 11.312 1 90.94 281 TYR B CA 1
ATOM 5681 C C . TYR B 1 281 ? -12.664 33.094 10.547 1 90.94 281 TYR B C 1
ATOM 5683 O O . TYR B 1 281 ? -13.523 33.938 10.312 1 90.94 281 TYR B O 1
ATOM 5691 N N . PRO B 1 282 ? -11.438 33.375 10.195 1 92.5 282 PRO B N 1
ATOM 5692 C CA . PRO B 1 282 ? -10.367 32.375 10.352 1 92.5 282 PRO B CA 1
ATOM 5693 C C . PRO B 1 282 ? -9.828 32.312 11.773 1 92.5 282 PRO B C 1
ATOM 5695 O O . PRO B 1 282 ? -9.367 31.266 12.219 1 92.5 282 PRO B O 1
ATOM 5698 N N . GLU B 1 283 ? -9.867 33.562 12.383 1 93.44 283 GLU B N 1
ATOM 5699 C CA . GLU B 1 283 ? -9.43 33.562 13.773 1 93.44 283 GLU B CA 1
ATOM 5700 C C . GLU B 1 283 ? -10.617 33.656 14.734 1 93.44 283 GLU B C 1
ATOM 5702 O O . GLU B 1 283 ? -11.617 34.312 14.43 1 93.44 283 GLU B O 1
ATOM 5707 N N . PRO B 1 284 ? -10.414 33.031 15.852 1 92.25 284 PRO B N 1
ATOM 5708 C CA . PRO B 1 284 ? -9.242 32.406 16.469 1 92.25 284 PRO B CA 1
ATOM 5709 C C . PRO B 1 284 ? -9.086 30.938 16.062 1 92.25 284 PRO B C 1
ATOM 5711 O O . PRO B 1 284 ? -8.141 30.266 16.5 1 92.25 284 PRO B O 1
ATOM 5714 N N . LEU B 1 285 ? -9.938 30.375 15.297 1 90.62 285 LEU B N 1
ATOM 5715 C CA . LEU B 1 285 ? -9.977 28.969 14.961 1 90.62 285 LEU B CA 1
ATOM 5716 C C . LEU B 1 285 ? -8.664 28.531 14.297 1 90.62 285 LEU B C 1
ATOM 5718 O O . LEU B 1 285 ? -8.164 27.438 14.562 1 90.62 285 LEU B O 1
ATOM 5722 N N . LYS B 1 286 ? -8.156 29.359 13.516 1 91.56 286 LYS B N 1
ATOM 5723 C CA . LYS B 1 286 ? -6.895 29.062 12.844 1 91.56 286 LYS B CA 1
ATOM 5724 C C . LYS B 1 286 ? -5.773 28.797 13.844 1 91.56 286 LYS B C 1
ATOM 5726 O O . LYS B 1 286 ? -5.059 27.797 13.742 1 91.56 286 LYS B O 1
ATOM 5731 N N . THR B 1 287 ? -5.699 29.688 14.766 1 91.38 287 THR B N 1
ATOM 5732 C CA . THR B 1 287 ? -4.656 29.578 15.781 1 91.38 287 THR B CA 1
ATOM 5733 C C . THR B 1 287 ? -4.91 28.391 16.688 1 91.38 287 THR B C 1
ATOM 5735 O O . THR B 1 287 ? -3.98 27.656 17.047 1 91.38 287 THR B O 1
ATOM 5738 N N . ILE B 1 288 ? -6.109 28.172 17.062 1 89.5 288 ILE B N 1
ATOM 5739 C CA . ILE B 1 288 ? -6.484 27.047 17.922 1 89.5 288 ILE B CA 1
ATOM 5740 C C . ILE B 1 288 ? -6.152 25.734 17.219 1 89.5 288 ILE B C 1
ATOM 5742 O O . ILE B 1 288 ? -5.57 24.828 17.812 1 89.5 288 ILE B O 1
ATOM 5746 N N . SER B 1 289 ? -6.488 25.688 15.977 1 86.94 289 SER B N 1
ATOM 5747 C CA . SER B 1 289 ? -6.203 24.5 15.18 1 86.94 289 SER B CA 1
ATOM 5748 C C . SER B 1 289 ? -4.707 24.219 15.117 1 86.94 289 SER B C 1
ATOM 5750 O O . SER B 1 289 ? -4.273 23.094 15.352 1 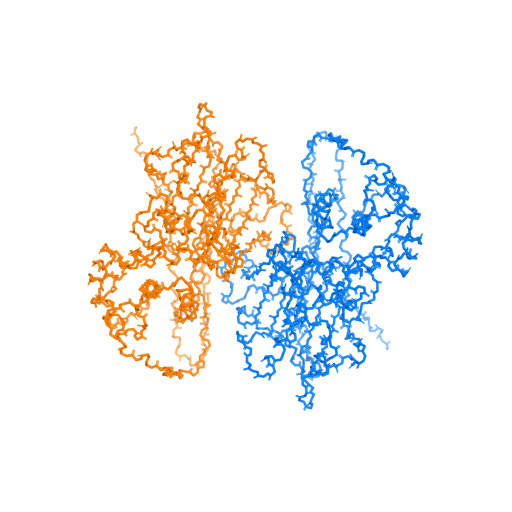86.94 289 SER B O 1
ATOM 5752 N N . ALA B 1 290 ? -3.982 25.203 14.859 1 88.75 290 ALA B N 1
ATOM 5753 C CA . ALA B 1 290 ? -2.533 25.047 14.734 1 88.75 290 ALA B CA 1
ATOM 5754 C C . ALA B 1 290 ? -1.91 24.594 16.047 1 88.75 290 ALA B C 1
ATOM 5756 O O . ALA B 1 290 ? -1.002 23.766 16.062 1 88.75 290 ALA B O 1
ATOM 5757 N N . GLU B 1 291 ? -2.406 25.109 17.094 1 87.69 291 GLU B N 1
ATOM 5758 C CA . GLU B 1 291 ? -1.863 24.797 18.422 1 87.69 291 GLU B CA 1
ATOM 5759 C C . GLU B 1 291 ? -2.213 23.359 18.812 1 87.69 291 GLU B C 1
ATOM 5761 O O . GLU B 1 291 ? -1.397 22.672 19.422 1 87.69 291 GLU B O 1
ATOM 5766 N N . LEU B 1 292 ? -3.316 23.031 18.469 1 80.44 292 LEU B N 1
ATOM 5767 C CA . LEU B 1 292 ? -3.775 21.703 18.859 1 80.44 292 LEU B CA 1
ATOM 5768 C C . LEU B 1 292 ? -3.053 20.609 18.078 1 80.44 292 LEU B C 1
ATOM 5770 O O . LEU B 1 292 ? -2.869 19.5 18.562 1 80.44 292 LEU B O 1
ATOM 5774 N N . PHE B 1 293 ? -2.533 20.953 16.922 1 80.56 293 PHE B N 1
ATOM 5775 C CA . PHE B 1 293 ? -1.809 20.016 16.094 1 80.56 293 PHE B CA 1
ATOM 5776 C C . PHE B 1 293 ? -0.466 19.656 16.719 1 80.56 293 PHE B C 1
ATOM 5778 O O . PHE B 1 293 ? 0.085 18.578 16.438 1 80.56 293 PHE B O 1
ATOM 5785 N N . LYS B 1 294 ? -0.087 20.453 17.594 1 87.25 294 LYS B N 1
ATOM 5786 C CA . LYS B 1 294 ? 1.239 20.25 18.172 1 87.25 294 LYS B CA 1
ATOM 5787 C C . LYS B 1 294 ? 1.172 19.391 19.422 1 87.25 294 LYS B C 1
ATOM 5789 O O . LYS B 1 294 ? 2.203 18.953 19.953 1 87.25 294 LYS B O 1
ATOM 5794 N N . LEU B 1 295 ? 0 19.047 19.812 1 85.38 295 LEU B N 1
ATOM 5795 C CA . LEU B 1 295 ? -0.176 18.469 21.141 1 85.38 295 LEU B CA 1
ATOM 5796 C C . LEU B 1 295 ? 0.487 17.094 21.219 1 85.38 295 LEU B C 1
ATOM 5798 O O . LEU B 1 295 ? 1.05 16.734 22.25 1 85.38 295 LEU B O 1
ATOM 5802 N N . LYS B 1 296 ? 0.482 16.344 20.109 1 87.69 296 LYS B N 1
ATOM 5803 C CA . LYS B 1 296 ? 0.999 14.984 20.141 1 87.69 296 LYS B CA 1
ATOM 5804 C C . LYS B 1 296 ? 2.516 14.969 20.312 1 87.69 296 LYS B C 1
ATOM 5806 O O . LYS B 1 296 ? 3.102 13.945 20.656 1 87.69 296 LYS B O 1
ATOM 5811 N N . THR B 1 297 ? 3.109 16.109 20.062 1 92.5 297 THR B N 1
ATOM 5812 C CA . THR B 1 297 ? 4.555 16.219 20.234 1 92.5 297 THR B CA 1
ATOM 5813 C C . THR B 1 297 ? 4.902 17.406 21.125 1 92.5 297 THR B C 1
ATOM 5815 O O . THR B 1 297 ? 5.949 18.047 20.953 1 92.5 297 THR B O 1
ATOM 5818 N N . ALA B 1 298 ? 4.023 17.688 22.047 1 90.25 298 ALA B N 1
ATOM 5819 C CA . ALA B 1 298 ? 4.172 18.859 22.906 1 90.25 298 ALA B CA 1
ATOM 5820 C C . ALA B 1 298 ? 5.379 18.719 23.828 1 90.25 298 ALA B C 1
ATOM 5822 O O . ALA B 1 298 ? 6.004 19.703 24.203 1 90.25 298 ALA B O 1
ATOM 5823 N N . THR B 1 299 ? 5.633 17.484 24.203 1 92.94 299 THR B N 1
ATOM 5824 C CA . THR B 1 299 ? 6.785 17.219 25.047 1 92.94 299 THR B CA 1
ATOM 5825 C C . THR B 1 299 ? 7.707 16.188 24.406 1 92.94 299 THR B C 1
ATOM 5827 O O . THR B 1 299 ? 7.301 15.469 23.484 1 92.94 299 THR B O 1
ATOM 5830 N N . ARG B 1 300 ? 8.938 16.141 24.906 1 93.06 300 ARG B N 1
ATOM 5831 C CA . ARG B 1 300 ? 9.922 15.219 24.328 1 93.06 300 ARG B CA 1
ATOM 5832 C C . ARG B 1 300 ? 9.5 13.773 24.516 1 93.06 300 ARG B C 1
ATOM 5834 O O . ARG B 1 300 ? 9.617 12.953 23.609 1 93.06 300 ARG B O 1
ATOM 5841 N N . PRO B 1 301 ? 8.922 13.461 25.703 1 93.31 301 PRO B N 1
ATOM 5842 C CA . PRO B 1 301 ? 8.461 12.086 25.875 1 93.31 301 PRO B CA 1
ATOM 5843 C C . PRO B 1 301 ? 7.34 11.719 24.906 1 93.31 301 PRO B C 1
ATOM 5845 O O . PRO B 1 301 ? 7.289 10.586 24.406 1 93.31 301 PRO B O 1
ATOM 5848 N N . LEU B 1 302 ? 6.473 12.656 24.625 1 94.56 302 LEU B N 1
ATOM 5849 C CA . LEU B 1 302 ? 5.414 12.406 23.656 1 94.56 302 LEU B CA 1
ATOM 5850 C C . LEU B 1 302 ? 5.988 12.266 22.25 1 94.56 302 LEU B C 1
ATOM 5852 O O . LEU B 1 302 ? 5.594 11.367 21.5 1 94.56 302 LEU B O 1
ATOM 5856 N N . ALA B 1 303 ? 6.938 13.078 21.953 1 95.81 303 ALA B N 1
ATOM 5857 C CA . ALA B 1 303 ? 7.582 13.047 20.641 1 95.81 303 ALA B CA 1
ATOM 5858 C C . ALA B 1 303 ? 8.312 11.727 20.422 1 95.81 303 ALA B C 1
ATOM 5860 O O . ALA B 1 303 ? 8.375 11.227 19.297 1 95.81 303 ALA B O 1
ATOM 5861 N N . ARG B 1 304 ? 8.836 11.148 21.469 1 96.44 304 ARG B N 1
ATOM 5862 C CA . ARG B 1 304 ? 9.555 9.875 21.391 1 96.44 304 ARG B CA 1
ATOM 5863 C C . ARG B 1 304 ? 8.656 8.773 20.844 1 96.44 304 ARG B C 1
ATOM 5865 O O . ARG B 1 304 ? 9.102 7.941 20.047 1 96.44 304 ARG B O 1
ATOM 5872 N N . PHE B 1 305 ? 7.395 8.852 21.156 1 95.31 305 PHE B N 1
ATOM 5873 C CA . PHE B 1 305 ? 6.469 7.805 20.75 1 95.31 305 PHE B CA 1
ATOM 5874 C C . PHE B 1 305 ? 5.848 8.133 19.391 1 95.31 305 PHE B C 1
ATOM 5876 O O . PHE B 1 305 ? 5.363 7.246 18.688 1 95.31 305 PHE B O 1
ATOM 5883 N N . THR B 1 306 ? 5.855 9.352 19 1 94.06 306 THR B N 1
ATOM 5884 C CA . THR B 1 306 ? 5.125 9.781 17.812 1 94.06 306 THR B CA 1
ATOM 5885 C C . THR B 1 306 ? 6.066 9.906 16.625 1 94.06 306 THR B C 1
ATOM 5887 O O . THR B 1 306 ? 5.805 9.344 15.555 1 94.06 306 THR B O 1
ATOM 5890 N N . VAL B 1 307 ? 7.172 10.586 16.812 1 94.69 307 VAL B N 1
ATOM 5891 C CA . VAL B 1 307 ? 8.062 10.867 15.695 1 94.69 307 VAL B CA 1
ATOM 5892 C C . VAL B 1 307 ? 9.336 10.031 15.828 1 94.69 307 VAL B C 1
ATOM 5894 O O . VAL B 1 307 ? 10.062 9.844 14.852 1 94.69 307 VAL B O 1
ATOM 5897 N N . GLY B 1 308 ? 9.562 9.469 16.953 1 96.19 308 GLY B N 1
ATOM 5898 C CA . GLY B 1 308 ? 10.781 8.727 17.25 1 96.19 308 GLY B CA 1
ATOM 5899 C C . GLY B 1 308 ? 11.062 7.633 16.234 1 96.19 308 GLY B C 1
ATOM 5900 O O . GLY B 1 308 ? 12.164 7.562 15.68 1 96.19 308 GLY B O 1
ATOM 5901 N N . PRO B 1 309 ? 10.086 6.809 15.977 1 96.31 309 PRO B N 1
ATOM 5902 C CA . PRO B 1 309 ? 10.32 5.715 15.031 1 96.31 309 PRO B CA 1
ATOM 5903 C C . PRO B 1 309 ? 10.734 6.211 13.641 1 96.31 309 PRO B C 1
ATOM 5905 O O . PRO B 1 309 ? 11.648 5.656 13.039 1 96.31 309 PRO B O 1
ATOM 5908 N N . LEU B 1 310 ? 10.102 7.191 13.125 1 95.31 310 LEU B N 1
ATOM 5909 C CA . LEU B 1 310 ? 10.438 7.734 11.812 1 95.31 310 LEU B CA 1
ATOM 5910 C C . LEU B 1 310 ? 11.836 8.336 11.812 1 95.31 310 LEU B C 1
ATOM 5912 O O . LEU B 1 310 ? 12.617 8.109 10.883 1 95.31 310 LEU B O 1
ATOM 5916 N N . LEU B 1 311 ? 12.125 9.117 12.844 1 94.69 311 LEU B N 1
ATOM 5917 C CA . LEU B 1 311 ? 13.445 9.734 12.961 1 94.69 311 LEU B CA 1
ATOM 5918 C C . LEU B 1 311 ? 14.531 8.672 13.047 1 94.69 311 LEU B C 1
ATOM 5920 O O . LEU B 1 311 ? 15.602 8.812 12.445 1 94.69 311 LEU B O 1
ATOM 5924 N N . LYS B 1 312 ? 14.258 7.68 13.828 1 95.62 312 LYS B N 1
ATOM 5925 C CA . LYS B 1 312 ? 15.203 6.574 13.953 1 95.62 312 LYS B CA 1
ATOM 5926 C C . LYS B 1 312 ? 15.5 5.953 12.586 1 95.62 312 LYS B C 1
ATOM 5928 O O . LYS B 1 312 ? 16.656 5.707 12.25 1 95.62 312 LYS B O 1
ATOM 5933 N N . GLU B 1 313 ? 14.477 5.684 11.852 1 94.5 313 GLU B N 1
ATOM 5934 C CA . GLU B 1 313 ? 14.633 5.082 10.531 1 94.5 313 GLU B CA 1
ATOM 5935 C C . GLU B 1 313 ? 15.484 5.965 9.625 1 94.5 313 GLU B C 1
ATOM 5937 O O . GLU B 1 313 ? 16.375 5.473 8.93 1 94.5 313 GLU B O 1
ATOM 5942 N N . ILE B 1 314 ? 15.203 7.246 9.594 1 93.25 314 ILE B N 1
ATOM 5943 C CA . ILE B 1 314 ? 15.898 8.195 8.727 1 93.25 314 ILE B CA 1
ATOM 5944 C C . ILE B 1 314 ? 17.375 8.258 9.109 1 93.25 314 ILE B C 1
ATOM 5946 O O . ILE B 1 314 ? 18.25 8.094 8.258 1 93.25 314 ILE B O 1
ATOM 5950 N N . LEU B 1 315 ? 17.656 8.438 10.375 1 94 315 LEU B N 1
ATOM 5951 C CA . LEU B 1 315 ? 19.047 8.609 10.82 1 94 315 LEU B CA 1
ATOM 5952 C C . LEU B 1 315 ? 19.828 7.309 10.688 1 94 315 LEU B C 1
ATOM 5954 O O . LEU B 1 315 ? 21.016 7.328 10.391 1 94 315 LEU B O 1
ATOM 5958 N N . THR B 1 316 ? 19.109 6.195 10.945 1 94.19 316 THR B N 1
ATOM 5959 C CA . THR B 1 316 ? 19.766 4.902 10.742 1 94.19 316 THR B CA 1
ATOM 5960 C C . THR B 1 316 ? 20.188 4.727 9.289 1 94.19 316 THR B C 1
ATOM 5962 O O . THR B 1 316 ? 21.297 4.281 9.008 1 94.19 316 THR B O 1
ATOM 5965 N N . ARG B 1 317 ? 19.359 5.051 8.383 1 92.38 317 ARG B N 1
ATOM 5966 C CA . ARG B 1 317 ? 19.672 4.934 6.965 1 92.38 317 ARG B CA 1
ATOM 5967 C C . ARG B 1 317 ? 20.828 5.859 6.574 1 92.38 317 ARG B C 1
ATOM 5969 O O . ARG B 1 317 ? 21.672 5.5 5.75 1 92.38 317 ARG B O 1
ATOM 5976 N N . PHE B 1 318 ? 20.812 7.074 7.141 1 93.31 318 PHE B N 1
ATOM 5977 C CA . PHE B 1 318 ? 21.906 8 6.883 1 93.31 318 PHE B CA 1
ATOM 5978 C C . PHE B 1 318 ? 23.234 7.418 7.352 1 93.31 318 PHE B C 1
ATOM 5980 O O . PHE B 1 318 ? 24.234 7.5 6.641 1 93.31 318 PHE B O 1
ATOM 5987 N N . GLN B 1 319 ? 23.188 6.867 8.516 1 93.88 319 GLN B N 1
ATOM 5988 C CA . GLN B 1 319 ? 24.391 6.258 9.055 1 93.88 319 GLN B CA 1
ATOM 5989 C C . GLN B 1 319 ? 24.844 5.086 8.195 1 93.88 319 GLN B C 1
ATOM 5991 O O . GLN B 1 319 ? 26.047 4.926 7.934 1 93.88 319 GLN B O 1
ATOM 5996 N N . GLN B 1 320 ? 23.875 4.289 7.773 1 91.94 320 GLN B N 1
ATOM 5997 C CA . GLN B 1 320 ? 24.203 3.158 6.91 1 91.94 320 GLN B CA 1
ATOM 5998 C C . GLN B 1 320 ? 24.75 3.631 5.566 1 91.94 320 GLN B C 1
ATOM 6000 O O . GLN B 1 320 ? 25.625 2.98 4.984 1 91.94 320 GLN B O 1
ATOM 6005 N N . LYS B 1 321 ? 24.203 4.734 5.082 1 89.31 321 LYS B N 1
ATOM 6006 C CA . LYS B 1 321 ? 24.688 5.301 3.828 1 89.31 321 LYS B CA 1
ATOM 6007 C C . LYS B 1 321 ? 26.141 5.754 3.959 1 89.31 321 LYS B C 1
ATOM 6009 O O . LYS B 1 321 ? 26.953 5.484 3.082 1 89.31 321 LYS B O 1
ATOM 6014 N N . VAL B 1 322 ? 26.469 6.414 5.016 1 89.94 322 VAL B N 1
ATOM 6015 C CA . VAL B 1 322 ? 27.812 6.93 5.266 1 89.94 322 VAL B CA 1
ATOM 6016 C C . VAL B 1 322 ? 28.781 5.77 5.445 1 89.94 322 VAL B C 1
ATOM 6018 O O . VAL B 1 322 ? 29.922 5.828 4.977 1 89.94 322 VAL B O 1
ATOM 6021 N N . SER B 1 323 ? 28.328 4.727 6.051 1 91.56 323 SER B N 1
ATOM 6022 C CA . SER B 1 323 ? 29.188 3.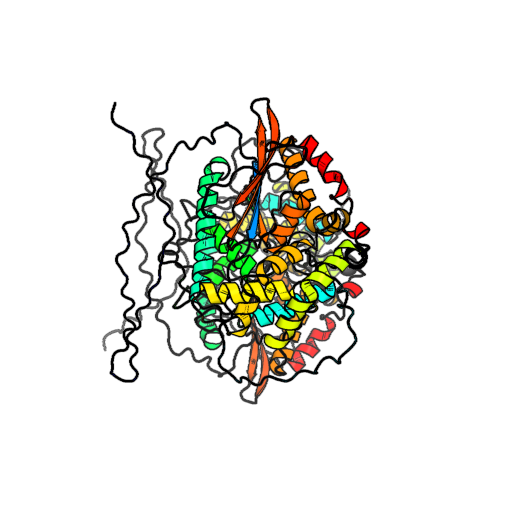574 6.301 1 91.56 323 SER B CA 1
ATOM 6023 C C . SER B 1 323 ? 29.188 2.619 5.113 1 91.56 323 SER B C 1
ATOM 6025 O O . SER B 1 323 ? 29.828 1.564 5.164 1 91.56 323 SER B O 1
ATOM 6027 N N . ARG B 1 324 ? 28.391 2.865 4.082 1 88.5 324 ARG B N 1
ATOM 6028 C CA . ARG B 1 324 ? 28.312 2.078 2.857 1 88.5 324 ARG B CA 1
ATOM 6029 C C . ARG B 1 324 ? 27.766 0.685 3.131 1 88.5 324 ARG B C 1
ATOM 6031 O O . ARG B 1 324 ? 28.234 -0.301 2.562 1 88.5 324 ARG B O 1
ATOM 6038 N N . THR B 1 325 ? 26.828 0.69 4.117 1 89.06 325 THR B N 1
ATOM 6039 C CA . THR B 1 325 ? 26.203 -0.585 4.465 1 89.06 325 THR B CA 1
ATOM 6040 C C . THR B 1 325 ? 24.734 -0.6 4.066 1 89.06 325 THR B C 1
ATOM 6042 O O . THR B 1 325 ? 24.047 -1.608 4.246 1 89.06 325 THR B O 1
ATOM 6045 N N . LEU B 1 326 ? 24.312 0.533 3.531 1 87.44 326 LEU B N 1
ATOM 6046 C CA . LEU B 1 326 ? 22.922 0.615 3.107 1 87.44 326 LEU B CA 1
ATOM 6047 C C . LEU B 1 326 ? 22.656 -0.287 1.904 1 87.44 326 LEU B C 1
ATOM 6049 O O . LEU B 1 326 ? 23.375 -0.211 0.903 1 87.44 326 LEU B O 1
ATOM 6053 N N . ASP B 1 327 ? 21.688 -1.188 2.014 1 82.31 327 ASP B N 1
ATOM 6054 C CA . ASP B 1 327 ? 21.344 -2.131 0.953 1 82.31 327 ASP B CA 1
ATOM 6055 C C . ASP B 1 327 ? 19.828 -2.322 0.851 1 82.31 327 ASP B C 1
ATOM 6057 O O . ASP B 1 327 ? 19.188 -2.785 1.798 1 82.31 327 ASP B O 1
ATOM 6061 N N . PRO B 1 328 ? 19.375 -2.129 -0.315 1 83.19 328 PRO B N 1
ATOM 6062 C CA . PRO B 1 328 ? 19.953 -1.459 -1.485 1 83.19 328 PRO B CA 1
ATOM 6063 C C . PRO B 1 328 ? 20.438 -0.047 -1.176 1 83.19 328 PRO B C 1
ATOM 6065 O O . PRO B 1 328 ? 19.938 0.597 -0.252 1 83.19 328 PRO B O 1
ATOM 6068 N N . ASN B 1 329 ? 21.344 0.368 -1.938 1 85.69 329 ASN B N 1
ATOM 6069 C CA . ASN B 1 329 ? 21.922 1.688 -1.735 1 85.69 329 ASN B CA 1
ATOM 6070 C C . ASN B 1 329 ? 21.062 2.787 -2.344 1 85.69 329 ASN B C 1
ATOM 6072 O O . ASN B 1 329 ? 21.5 3.5 -3.248 1 85.69 329 ASN B O 1
ATOM 6076 N N . ARG B 1 330 ? 19.906 2.98 -1.704 1 88.19 330 ARG B N 1
ATOM 6077 C CA . ARG B 1 330 ? 18.922 3.924 -2.23 1 88.19 330 ARG B CA 1
ATOM 6078 C C . ARG B 1 330 ? 19.328 5.363 -1.936 1 88.19 330 ARG B C 1
ATOM 6080 O O . ARG B 1 330 ? 19.984 5.633 -0.925 1 88.19 330 ARG B O 1
ATOM 6087 N N . SER B 1 331 ? 18.844 6.227 -2.799 1 86.25 331 SER B N 1
ATOM 6088 C CA . SER B 1 331 ? 19.188 7.637 -2.646 1 86.25 331 SER B CA 1
ATOM 6089 C C . SER B 1 331 ? 18.016 8.43 -2.059 1 86.25 331 SER B C 1
ATOM 6091 O O . SER B 1 331 ? 18.219 9.461 -1.416 1 86.25 331 SER B O 1
ATOM 6093 N N . VAL B 1 332 ? 16.844 7.918 -2.287 1 92 332 VAL B N 1
ATOM 6094 C CA . VAL B 1 332 ? 15.695 8.727 -1.891 1 92 332 VAL B CA 1
ATOM 6095 C C . VAL B 1 332 ? 14.641 7.836 -1.238 1 92 332 VAL B C 1
ATOM 6097 O O . VAL B 1 332 ? 14.375 6.727 -1.709 1 92 332 VAL B O 1
ATOM 6100 N N . TRP B 1 333 ? 14.156 8.281 -0.154 1 93.12 333 TRP B N 1
ATOM 6101 C CA . TRP B 1 333 ? 12.969 7.738 0.492 1 93.12 333 TRP B CA 1
ATOM 6102 C C . TRP B 1 333 ? 11.852 8.781 0.546 1 93.12 333 TRP B C 1
ATOM 6104 O O . TRP B 1 333 ? 12.078 9.914 0.968 1 93.12 333 TRP B O 1
ATOM 6114 N N . ILE B 1 334 ? 10.688 8.414 0.059 1 94.5 334 ILE B N 1
ATOM 6115 C CA . ILE B 1 334 ? 9.539 9.32 0.114 1 94.5 334 ILE B CA 1
ATOM 6116 C C . ILE B 1 334 ? 8.477 8.742 1.049 1 94.5 334 ILE B C 1
ATOM 6118 O O . ILE B 1 334 ? 8.086 7.582 0.916 1 94.5 334 ILE B O 1
ATOM 6122 N N . TYR B 1 335 ? 8.102 9.539 1.987 1 94.44 335 TYR B N 1
ATOM 6123 C CA . TYR B 1 335 ? 6.988 9.203 2.865 1 94.44 335 TYR B CA 1
ATOM 6124 C C . TYR B 1 335 ? 5.781 10.094 2.584 1 94.44 335 TYR B C 1
ATOM 6126 O O . TYR B 1 335 ? 5.895 11.32 2.592 1 94.44 335 TYR B O 1
ATOM 6134 N N . SER B 1 336 ? 4.711 9.469 2.229 1 93.81 336 SER B N 1
ATOM 6135 C CA . SER B 1 336 ? 3.457 10.195 2.061 1 93.81 336 SER B CA 1
ATOM 6136 C C . SER B 1 336 ? 2.588 10.102 3.309 1 93.81 336 SER B C 1
ATOM 6138 O O . SER B 1 336 ? 2.242 9 3.746 1 93.81 336 SER B O 1
ATOM 6140 N N . GLY B 1 337 ? 2.346 11.234 3.91 1 91.5 337 GLY B N 1
ATOM 6141 C CA . GLY B 1 337 ? 1.585 11.266 5.148 1 91.5 337 GLY B CA 1
ATOM 6142 C C . GLY B 1 337 ? 0.573 12.391 5.203 1 91.5 337 GLY B C 1
ATOM 6143 O O . GLY B 1 337 ? -0.005 12.766 4.18 1 91.5 337 GLY B O 1
ATOM 6144 N N . HIS B 1 338 ? 0.28 12.812 6.402 1 83.38 338 HIS B N 1
ATOM 6145 C CA . HIS B 1 338 ? -0.756 13.805 6.676 1 83.38 338 HIS B CA 1
ATOM 6146 C C . HIS B 1 338 ? -0.154 15.094 7.223 1 83.38 338 HIS B C 1
ATOM 6148 O O . HIS B 1 338 ? 1.058 15.18 7.434 1 83.38 338 HIS B O 1
ATOM 6154 N N . ASP B 1 339 ? -1.019 16.078 7.344 1 83.12 339 ASP B N 1
ATOM 6155 C CA . ASP B 1 339 ? -0.6 17.328 7.953 1 83.12 339 ASP B CA 1
ATOM 6156 C C . ASP B 1 339 ? -0.01 17.109 9.344 1 83.12 339 ASP B C 1
ATOM 6158 O O . ASP B 1 339 ? 1.003 17.703 9.703 1 83.12 339 ASP B O 1
ATOM 6162 N N . ILE B 1 340 ? -0.641 16.172 9.992 1 83.31 340 ILE B N 1
ATOM 6163 C CA . ILE B 1 340 ? -0.19 15.898 11.352 1 83.31 340 ILE B CA 1
ATOM 6164 C C . ILE B 1 340 ? 1.211 15.289 11.32 1 83.31 340 ILE B C 1
ATOM 6166 O O . ILE B 1 340 ? 2.012 15.508 12.227 1 83.31 340 ILE B O 1
ATOM 6170 N N . THR B 1 341 ? 1.525 14.547 10.273 1 88.75 341 THR B N 1
ATOM 6171 C CA . THR B 1 341 ? 2.859 13.977 10.117 1 88.75 341 THR B CA 1
ATOM 6172 C C . THR B 1 341 ? 3.906 15.086 9.984 1 88.75 341 THR B C 1
ATOM 6174 O O . THR B 1 341 ? 4.977 15.008 10.594 1 88.75 341 THR B O 1
ATOM 6177 N N . ILE B 1 342 ? 3.521 16.109 9.242 1 90.12 342 ILE B N 1
ATOM 6178 C CA . ILE B 1 342 ? 4.402 17.25 9.031 1 90.12 342 ILE B CA 1
ATOM 6179 C C . ILE B 1 342 ? 4.629 17.984 10.352 1 90.12 342 ILE B C 1
ATOM 6181 O O . ILE B 1 342 ? 5.77 18.266 10.727 1 90.12 342 ILE B O 1
ATOM 6185 N N . VAL B 1 343 ? 3.584 18.234 11.023 1 90.25 343 VAL B N 1
ATOM 6186 C CA . VAL B 1 343 ? 3.646 18.984 12.273 1 90.25 343 VAL B CA 1
ATOM 6187 C C . VAL B 1 343 ? 4.449 18.188 13.305 1 90.25 343 VAL B C 1
ATOM 6189 O O . VAL B 1 343 ? 5.332 18.75 13.969 1 90.25 343 VAL B O 1
ATOM 6192 N N . ASN B 1 344 ? 4.141 16.922 13.398 1 91.44 344 ASN B N 1
ATOM 6193 C CA . ASN B 1 344 ? 4.828 16.078 14.367 1 91.44 344 ASN B CA 1
ATOM 6194 C C . ASN B 1 344 ? 6.332 16.047 14.117 1 91.44 344 ASN B C 1
ATOM 6196 O O . ASN B 1 344 ? 7.125 16.188 15.055 1 91.44 344 ASN B O 1
ATOM 6200 N N . LEU B 1 345 ? 6.699 15.891 12.938 1 93.62 345 LEU B N 1
ATOM 6201 C CA . LEU B 1 345 ? 8.117 15.766 12.617 1 93.62 345 LEU B CA 1
ATOM 6202 C C . LEU B 1 345 ? 8.844 17.078 12.875 1 93.62 345 LEU B C 1
ATOM 6204 O O . LEU B 1 345 ? 9.883 17.094 13.547 1 93.62 345 LEU B O 1
ATOM 6208 N N . LEU B 1 346 ? 8.281 18.172 12.398 1 94.38 346 LEU B N 1
ATOM 6209 C CA . LEU B 1 346 ? 8.922 19.469 12.578 1 94.38 346 LEU B CA 1
ATOM 6210 C C . LEU B 1 346 ? 8.953 19.875 14.047 1 94.38 346 LEU B C 1
ATOM 6212 O O . LEU B 1 346 ? 9.969 20.375 14.539 1 94.38 346 LEU B O 1
ATOM 6216 N N . ASN B 1 347 ? 7.852 19.625 14.68 1 93.81 347 ASN B N 1
ATOM 6217 C CA . ASN B 1 347 ? 7.797 19.969 16.094 1 93.81 347 ASN B CA 1
ATOM 6218 C C . ASN B 1 347 ? 8.727 19.094 16.922 1 93.81 347 ASN B C 1
ATOM 6220 O O . ASN B 1 347 ? 9.359 19.562 17.859 1 93.81 347 ASN B O 1
ATOM 6224 N N . GLY B 1 348 ? 8.727 17.828 16.625 1 93.44 348 GLY B N 1
ATOM 6225 C CA . GLY B 1 348 ? 9.633 16.906 17.297 1 93.44 348 GLY B CA 1
ATOM 6226 C C . GLY B 1 348 ? 11.094 17.297 17.141 1 93.44 348 GLY B C 1
ATOM 6227 O O . GLY B 1 348 ? 11.898 17.078 18.047 1 93.44 348 GLY B O 1
ATOM 6228 N N . LEU B 1 349 ? 11.422 17.922 16.047 1 93.88 349 LEU B N 1
ATOM 6229 C CA . LEU B 1 349 ? 12.789 18.344 15.773 1 93.88 349 LEU B CA 1
ATOM 6230 C C . LEU B 1 349 ? 13.047 19.75 16.328 1 93.88 349 LEU B C 1
ATOM 6232 O O . LEU B 1 349 ? 14.172 20.25 16.266 1 93.88 349 LEU B O 1
ATOM 6236 N N . GLY B 1 350 ? 12.008 20.328 16.766 1 93.62 350 GLY B N 1
ATOM 6237 C CA . GLY B 1 350 ? 12.141 21.688 17.281 1 93.62 350 GLY B CA 1
ATOM 6238 C C . GLY B 1 350 ? 12.195 22.734 16.188 1 93.62 350 GLY B C 1
ATOM 6239 O O . GLY B 1 350 ? 12.758 23.812 16.375 1 93.62 350 GLY B O 1
ATOM 6240 N N . LEU B 1 351 ? 11.594 22.453 15.047 1 94.06 351 LEU B N 1
ATOM 6241 C CA . LEU B 1 351 ? 11.727 23.312 13.875 1 94.06 351 LEU B CA 1
ATOM 6242 C C . LEU B 1 351 ? 10.383 23.922 13.492 1 94.06 351 LEU B C 1
ATOM 6244 O O . LEU B 1 351 ? 10.297 24.719 12.555 1 94.06 351 LEU B O 1
ATOM 6248 N N . PHE B 1 352 ? 9.367 23.578 14.258 1 93.12 352 PHE B N 1
ATOM 6249 C CA . PHE B 1 352 ? 8.016 23.906 13.812 1 93.12 352 PHE B CA 1
ATOM 6250 C C . PHE B 1 352 ? 7.641 25.312 14.266 1 93.12 352 PHE B C 1
ATOM 6252 O O . PHE B 1 352 ? 7.699 25.625 15.461 1 93.12 352 PHE B O 1
ATOM 6259 N N . GLN B 1 353 ? 7.332 26.125 13.258 1 91.75 353 GLN B N 1
ATOM 6260 C CA . GLN B 1 353 ? 6.586 27.344 13.523 1 91.75 353 GLN B CA 1
ATOM 6261 C C . GLN B 1 353 ? 5.082 27.109 13.422 1 91.75 353 GLN B C 1
ATOM 6263 O O . GLN B 1 353 ? 4.582 26.688 12.375 1 91.75 353 GLN B O 1
ATOM 6268 N N . THR B 1 354 ? 4.434 27.391 14.484 1 91.38 354 THR B N 1
ATOM 6269 C CA . THR B 1 354 ? 3.035 27.016 14.625 1 91.38 354 THR B CA 1
ATOM 6270 C C . THR B 1 354 ? 2.201 27.578 13.477 1 91.38 354 THR B C 1
ATOM 6272 O O . THR B 1 354 ? 2.158 28.797 13.273 1 91.38 354 THR B O 1
ATOM 6275 N N . HIS B 1 355 ? 1.646 26.75 12.719 1 90.12 355 HIS B N 1
ATOM 6276 C CA . HIS B 1 355 ? 0.729 27.078 11.633 1 90.12 355 HIS B CA 1
ATOM 6277 C C . HIS B 1 355 ? -0.005 25.828 11.141 1 90.12 355 HIS B C 1
ATOM 6279 O O . HIS B 1 355 ? 0.231 24.719 11.641 1 90.12 355 HIS B O 1
ATOM 6285 N N . ASN B 1 356 ? -0.918 26.031 10.32 1 85.5 356 ASN B N 1
ATOM 6286 C CA . ASN B 1 356 ? -1.573 24.922 9.625 1 85.5 356 ASN B CA 1
ATOM 6287 C C . ASN B 1 356 ? -0.888 24.609 8.297 1 85.5 356 ASN B C 1
ATOM 6289 O O . ASN B 1 356 ? -0.951 25.406 7.359 1 85.5 356 ASN B O 1
ATOM 6293 N N . PRO B 1 357 ? -0.202 23.469 8.234 1 86.06 357 PRO B N 1
ATOM 6294 C CA . PRO B 1 357 ? 0.509 23.172 6.992 1 86.06 357 PRO B CA 1
ATOM 6295 C C . PRO B 1 357 ? -0.41 23.188 5.773 1 86.06 357 PRO B C 1
ATOM 6297 O O . PRO B 1 357 ? -1.511 22.625 5.82 1 86.06 357 PRO B O 1
ATOM 6300 N N . PRO B 1 358 ? -0.017 23.812 4.707 1 79.88 358 PRO B N 1
ATOM 6301 C CA . PRO B 1 358 ? -0.829 23.812 3.488 1 79.88 358 PRO B CA 1
ATOM 6302 C C . PRO B 1 358 ? -0.768 22.484 2.734 1 79.88 358 PRO B C 1
ATOM 6304 O O . PRO B 1 358 ? 0.099 21.656 3.014 1 79.88 358 PRO B O 1
ATOM 6307 N N . PHE B 1 359 ? -1.659 22.406 1.744 1 72.56 359 PHE B N 1
ATOM 6308 C CA . PHE B 1 359 ? -1.643 21.25 0.865 1 72.56 359 PHE B CA 1
ATOM 6309 C C . PHE B 1 359 ? -0.344 21.188 0.069 1 72.56 359 PHE B C 1
ATOM 6311 O O . PHE B 1 359 ? 0.15 22.219 -0.399 1 72.56 359 PHE B O 1
ATOM 6318 N N . GLY B 1 360 ? 0.189 20 -0.011 1 78.44 360 GLY B N 1
ATOM 6319 C CA . GLY B 1 360 ? 1.4 19.828 -0.797 1 78.44 360 GLY B CA 1
ATOM 6320 C C . GLY B 1 360 ? 2.664 20.172 -0.03 1 78.44 360 GLY B C 1
ATOM 6321 O O . GLY B 1 360 ? 3.756 20.203 -0.602 1 78.44 360 GLY B O 1
ATOM 6322 N N . ALA B 1 361 ? 2.461 20.484 1.273 1 87.94 361 ALA B N 1
ATOM 6323 C CA . ALA B 1 361 ? 3.645 20.75 2.09 1 87.94 361 ALA B CA 1
ATOM 6324 C C . ALA B 1 361 ? 4.59 19.562 2.09 1 87.94 361 ALA B C 1
ATOM 6326 O O . ALA B 1 361 ? 4.145 18.406 1.991 1 87.94 361 ALA B O 1
ATOM 6327 N N . CYS B 1 362 ? 5.926 19.844 2.162 1 91.5 362 CYS B N 1
ATOM 6328 C CA . CYS B 1 362 ? 6.926 18.797 2.033 1 91.5 362 CYS B CA 1
ATOM 6329 C C . CYS B 1 362 ? 8.148 19.094 2.896 1 91.5 362 CYS B C 1
ATOM 6331 O O . CYS B 1 362 ? 8.672 20.219 2.873 1 91.5 362 CYS B O 1
ATOM 6333 N N . ILE B 1 363 ? 8.492 18.125 3.699 1 94.19 363 ILE B N 1
ATOM 6334 C CA . ILE B 1 363 ? 9.734 18.219 4.461 1 94.19 363 ILE B CA 1
ATOM 6335 C C . ILE B 1 363 ? 10.836 17.438 3.752 1 94.19 363 ILE B C 1
ATOM 6337 O O . ILE B 1 363 ? 10.609 16.297 3.314 1 94.19 363 ILE B O 1
ATOM 6341 N N . MET B 1 364 ? 12 18.062 3.561 1 92.44 364 MET B N 1
ATOM 6342 C CA . MET B 1 364 ? 13.164 17.391 3.002 1 92.44 364 MET B CA 1
ATOM 6343 C C . MET B 1 364 ? 14.289 17.312 4.027 1 92.44 364 MET B C 1
ATOM 6345 O O . MET B 1 364 ? 14.742 18.344 4.543 1 92.44 364 MET B O 1
ATOM 6349 N N . ILE B 1 365 ? 14.633 16.156 4.363 1 95.12 365 ILE B N 1
ATOM 6350 C CA . ILE B 1 365 ? 15.797 15.914 5.207 1 95.12 365 ILE B CA 1
ATOM 6351 C C . ILE B 1 365 ? 16.938 15.344 4.363 1 95.12 365 ILE B C 1
ATOM 6353 O O . ILE B 1 365 ? 16.859 14.203 3.891 1 95.12 365 ILE B O 1
ATOM 6357 N N . GLU B 1 366 ? 18 16.109 4.23 1 91.81 366 GLU B N 1
ATOM 6358 C CA . GLU B 1 366 ? 19.047 15.789 3.27 1 91.81 366 GLU B CA 1
ATOM 6359 C C . GLU B 1 366 ? 20.359 15.438 3.977 1 91.81 366 GLU B C 1
ATOM 6361 O O . GLU B 1 366 ? 20.797 16.156 4.879 1 91.81 366 GLU B O 1
ATOM 6366 N N . LEU B 1 367 ? 20.875 14.273 3.666 1 92.88 367 LEU B N 1
ATOM 6367 C CA . LEU B 1 367 ? 22.266 13.953 4.02 1 92.88 367 LEU B CA 1
ATOM 6368 C C . LEU B 1 367 ? 23.234 14.469 2.965 1 92.88 367 LEU B C 1
ATOM 6370 O O . LEU B 1 367 ? 23.109 14.133 1.784 1 92.88 367 LEU B O 1
ATOM 6374 N N . ARG B 1 368 ? 24.125 15.32 3.404 1 89.44 368 ARG B N 1
ATOM 6375 C CA . ARG B 1 368 ? 25.109 15.945 2.52 1 89.44 368 ARG B CA 1
ATOM 6376 C C . ARG B 1 368 ? 26.531 15.766 3.059 1 89.44 368 ARG B C 1
ATOM 6378 O O . ARG B 1 368 ? 26.719 15.242 4.16 1 89.44 368 ARG B O 1
ATOM 6385 N N . THR B 1 369 ? 27.453 16 2.188 1 88 369 THR B N 1
ATOM 6386 C CA . THR B 1 369 ? 28.859 15.984 2.594 1 88 369 THR B CA 1
ATOM 6387 C C . THR B 1 369 ? 29.484 17.359 2.422 1 88 369 THR B C 1
ATOM 6389 O O . THR B 1 369 ? 29.375 17.969 1.358 1 88 369 THR B O 1
ATOM 6392 N N . SER B 1 370 ? 30.125 17.828 3.477 1 84.12 370 SER B N 1
ATOM 6393 C CA . SER B 1 370 ? 30.828 19.094 3.418 1 84.12 370 SER B CA 1
ATOM 6394 C C . SER B 1 370 ? 32.062 19.016 2.533 1 84.12 370 SER B C 1
ATOM 6396 O O . SER B 1 370 ? 32.531 17.922 2.197 1 84.12 370 SER B O 1
ATOM 6398 N N . PRO B 1 371 ? 32.5 20.234 2.184 1 81.81 371 PRO B N 1
ATOM 6399 C CA . PRO B 1 371 ? 33.75 20.219 1.417 1 81.81 371 PRO B CA 1
ATOM 6400 C C . PRO B 1 371 ? 34.875 19.5 2.15 1 81.81 371 PRO B C 1
ATOM 6402 O O . PRO B 1 371 ? 35.75 18.922 1.515 1 81.81 371 PRO B O 1
ATOM 6405 N N . SER B 1 372 ? 34.875 19.531 3.418 1 87.19 372 SER B N 1
ATOM 6406 C CA . SER B 1 372 ? 35.875 18.875 4.234 1 87.19 372 SER B CA 1
ATOM 6407 C C . SER B 1 372 ? 35.625 17.375 4.344 1 87.19 372 SER B C 1
ATOM 6409 O O . SER B 1 372 ? 36.406 16.656 4.961 1 87.19 372 SER B O 1
ATOM 6411 N N . GLY B 1 373 ? 34.531 16.906 3.801 1 84.19 373 GLY B N 1
ATOM 6412 C CA . GLY B 1 373 ? 34.25 15.477 3.793 1 84.19 373 GLY B CA 1
ATOM 6413 C C . GLY B 1 373 ? 33.375 15.031 4.953 1 84.19 373 GLY B C 1
ATOM 6414 O O . GLY B 1 373 ? 33.094 13.844 5.109 1 84.19 373 GLY B O 1
ATOM 6415 N N . THR B 1 374 ? 32.906 15.953 5.734 1 88.62 374 THR B N 1
ATOM 6416 C CA . THR B 1 374 ? 32.062 15.625 6.895 1 88.62 374 THR B CA 1
ATOM 6417 C C . THR B 1 374 ? 30.609 15.508 6.504 1 88.62 374 THR B C 1
ATOM 6419 O O . THR B 1 374 ? 30.031 16.438 5.934 1 88.62 374 THR B O 1
ATOM 6422 N N . PRO B 1 375 ? 30.062 14.312 6.816 1 92.38 375 PRO B N 1
ATOM 6423 C CA . PRO B 1 375 ? 28.625 14.188 6.547 1 92.38 375 PRO B CA 1
ATOM 6424 C C . PRO B 1 375 ? 27.781 15.07 7.461 1 92.38 375 PRO B C 1
ATOM 6426 O O . PRO B 1 375 ? 28.047 15.156 8.664 1 92.38 375 PRO B O 1
ATOM 6429 N N . TYR B 1 376 ? 26.797 15.789 6.871 1 93 376 TYR B N 1
ATOM 6430 C CA . TYR B 1 376 ? 25.906 16.609 7.676 1 93 376 TYR B CA 1
ATOM 6431 C C . TYR B 1 376 ? 24.469 16.547 7.152 1 93 376 TYR B C 1
ATOM 6433 O O . TYR B 1 376 ? 24.234 16.062 6.043 1 93 376 TYR B O 1
ATOM 6441 N N . VAL B 1 377 ? 23.531 16.906 7.996 1 94.06 377 VAL B N 1
ATOM 6442 C CA . VAL B 1 377 ? 22.109 16.828 7.684 1 94.06 377 VAL B CA 1
ATOM 6443 C C . VAL B 1 377 ? 21.531 18.234 7.625 1 94.06 377 VAL B C 1
ATOM 6445 O O . VAL B 1 377 ? 21.828 19.078 8.477 1 94.06 377 VAL B O 1
ATOM 6448 N N . SER B 1 378 ? 20.797 18.531 6.586 1 92.44 378 SER B N 1
ATOM 6449 C CA . SER B 1 378 ? 20 19.75 6.457 1 92.44 378 SER B CA 1
ATOM 6450 C C . SER B 1 378 ? 18.516 19.438 6.312 1 92.44 378 SER B C 1
ATOM 6452 O O . SER B 1 378 ? 18.141 18.438 5.695 1 92.44 378 SER B O 1
ATOM 6454 N N . VAL B 1 379 ? 17.734 20.281 6.938 1 93.94 379 VAL B N 1
ATOM 6455 C CA . VAL B 1 379 ? 16.281 20.094 6.891 1 93.94 379 VAL B CA 1
ATOM 6456 C C . VAL B 1 379 ? 15.641 21.281 6.16 1 93.94 379 VAL B C 1
ATOM 6458 O O . VAL B 1 379 ? 15.984 22.438 6.41 1 93.94 379 VAL B O 1
ATOM 6461 N N . PHE B 1 380 ? 14.805 20.984 5.223 1 91.62 380 PHE B N 1
ATOM 6462 C CA . PHE B 1 380 ? 14.055 21.984 4.469 1 91.62 380 PHE B CA 1
ATOM 6463 C C . PHE B 1 380 ? 12.555 21.75 4.598 1 91.62 380 PHE B C 1
ATOM 6465 O O . PHE B 1 380 ? 12.117 20.609 4.766 1 91.62 380 PHE B O 1
ATOM 6472 N N . TYR B 1 381 ? 11.805 22.781 4.59 1 92.19 381 TYR B N 1
ATOM 6473 C CA . TYR B 1 381 ? 10.352 22.734 4.645 1 92.19 381 TYR B CA 1
ATOM 6474 C C . TYR B 1 381 ? 9.734 23.578 3.531 1 92.19 381 TYR B C 1
ATOM 6476 O O . TYR B 1 381 ? 9.93 24.797 3.486 1 92.19 381 TYR B O 1
ATOM 6484 N N . ARG B 1 382 ? 9.125 22.891 2.611 1 88.75 382 ARG B N 1
ATOM 6485 C CA . ARG B 1 382 ? 8.438 23.547 1.504 1 88.75 382 ARG B CA 1
ATOM 6486 C C . ARG B 1 382 ? 6.945 23.688 1.787 1 88.75 382 ARG B C 1
ATOM 6488 O O . ARG B 1 382 ? 6.215 22.688 1.79 1 88.75 382 ARG B O 1
ATOM 6495 N N . ASP B 1 383 ? 6.52 24.875 2.088 1 81.88 383 ASP B N 1
ATOM 6496 C CA . ASP B 1 383 ? 5.113 25.109 2.395 1 81.88 383 ASP B CA 1
ATOM 6497 C C . ASP B 1 383 ? 4.488 26.078 1.385 1 81.88 383 ASP B C 1
ATOM 6499 O O . ASP B 1 383 ? 3.346 26.5 1.551 1 81.88 383 ASP B O 1
ATOM 6503 N N . SER B 1 384 ? 5.312 26.438 0.524 1 73.31 384 SER B N 1
ATOM 6504 C CA . SER B 1 384 ? 4.863 27.312 -0.554 1 73.31 384 SER B CA 1
ATOM 6505 C C . SER B 1 384 ? 5.551 26.969 -1.869 1 73.31 384 SER B C 1
ATOM 6507 O O . SER B 1 384 ? 6.262 25.969 -1.959 1 73.31 384 SER B O 1
ATOM 6509 N N . GLN B 1 385 ? 5.266 27.703 -2.883 1 70.06 385 GLN B N 1
ATOM 6510 C CA . GLN B 1 385 ? 5.844 27.453 -4.199 1 70.06 385 GLN B CA 1
ATOM 6511 C C . GLN B 1 385 ? 7.27 27.984 -4.285 1 70.06 385 GLN B C 1
ATOM 6513 O O . GLN B 1 385 ? 8.008 27.656 -5.215 1 70.06 385 GLN B O 1
ATOM 6518 N N . GLU B 1 386 ? 7.711 28.547 -3.25 1 76.62 386 GLU B N 1
ATOM 6519 C CA . GLU B 1 386 ? 9.055 29.125 -3.248 1 76.62 386 GLU B CA 1
ATOM 6520 C C . GLU B 1 386 ? 10.094 28.078 -2.832 1 76.62 386 GLU B C 1
ATOM 6522 O O . GLU B 1 386 ? 9.758 27.078 -2.191 1 76.62 386 GLU B O 1
ATOM 6527 N N . GLU B 1 387 ? 11.367 28.344 -3.342 1 85.69 387 GLU B N 1
ATOM 6528 C CA . GLU B 1 387 ? 12.461 27.484 -2.926 1 85.69 387 GLU B CA 1
ATOM 6529 C C . GLU B 1 387 ? 12.688 27.562 -1.418 1 85.69 387 GLU B C 1
ATOM 6531 O O . GLU B 1 387 ? 12.859 28.641 -0.868 1 85.69 387 GLU B O 1
ATOM 6536 N N . PRO B 1 388 ? 12.672 26.391 -0.843 1 89.31 388 PRO B N 1
ATOM 6537 C CA . PRO B 1 388 ? 12.812 26.422 0.615 1 89.31 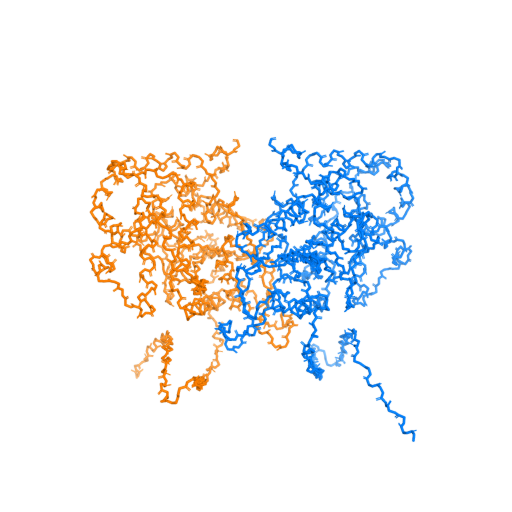388 PRO B CA 1
ATOM 6538 C C . PRO B 1 388 ? 14.25 26.641 1.066 1 89.31 388 PRO B C 1
ATOM 6540 O O . PRO B 1 388 ? 15.188 26.219 0.393 1 89.31 388 PRO B O 1
ATOM 6543 N N . GLU B 1 389 ? 14.398 27.359 2.211 1 91.06 389 GLU B N 1
ATOM 6544 C CA . GLU B 1 389 ? 15.703 27.531 2.855 1 91.06 389 GLU B CA 1
ATOM 6545 C C . GLU B 1 389 ? 15.898 26.516 3.977 1 91.06 389 GLU B C 1
ATOM 6547 O O . GLU B 1 389 ? 14.93 26.016 4.543 1 91.06 389 GLU B O 1
ATOM 6552 N N . ALA B 1 390 ? 17.172 26.297 4.215 1 93.06 390 ALA B N 1
ATOM 6553 C CA . ALA B 1 390 ? 17.484 25.359 5.297 1 93.06 390 ALA B CA 1
ATOM 6554 C C . ALA B 1 390 ? 17 25.891 6.641 1 93.06 390 ALA B C 1
ATOM 6556 O O . ALA B 1 390 ? 17.172 27.078 6.941 1 93.06 390 ALA B O 1
ATOM 6557 N N . LEU B 1 391 ? 16.375 25.031 7.32 1 95.06 391 LEU B N 1
ATOM 6558 C CA . LEU B 1 391 ? 15.898 25.391 8.656 1 95.06 391 LEU B CA 1
ATOM 6559 C C . LEU B 1 391 ? 17.047 25.359 9.664 1 95.06 391 LEU B C 1
ATOM 6561 O O . LEU B 1 391 ? 17.984 24.562 9.516 1 95.06 391 LEU B O 1
ATOM 6565 N N . TYR B 1 392 ? 16.969 26.25 10.633 1 96 392 TYR B N 1
ATOM 6566 C CA . TYR B 1 392 ? 17.969 26.266 11.711 1 96 392 TYR B CA 1
ATOM 6567 C C . TYR B 1 392 ? 17.625 25.234 12.773 1 96 392 TYR B C 1
ATOM 6569 O O . TYR B 1 392 ? 16.672 25.406 13.539 1 96 392 TYR B O 1
ATOM 6577 N N . ILE B 1 393 ? 18.375 24.188 12.875 1 94.5 393 ILE B N 1
ATOM 6578 C CA . ILE B 1 393 ? 18.203 23.172 13.898 1 94.5 393 ILE B CA 1
ATOM 6579 C C . ILE B 1 393 ? 18.75 23.688 15.234 1 94.5 393 ILE B C 1
ATOM 6581 O O . ILE B 1 393 ? 19.938 24 15.344 1 94.5 393 ILE B O 1
ATOM 6585 N N . PRO B 1 394 ? 17.859 23.734 16.156 1 91.88 394 PRO B N 1
ATOM 6586 C CA . PRO B 1 394 ? 18.312 24.266 17.453 1 91.88 394 PRO B CA 1
ATOM 6587 C C . PRO B 1 394 ? 19.531 23.531 17.984 1 91.88 394 PRO B C 1
ATOM 6589 O O . PRO B 1 394 ? 19.516 22.297 18.125 1 91.88 394 PRO B O 1
ATOM 6592 N N . GLY B 1 395 ? 20.578 24.281 18.281 1 91.44 395 GLY B N 1
ATOM 6593 C CA . GLY B 1 395 ? 21.781 23.734 18.859 1 91.44 395 GLY B CA 1
ATOM 6594 C C . GLY B 1 395 ? 22.719 23.141 17.828 1 91.44 395 GLY B C 1
ATOM 6595 O O . GLY B 1 395 ? 23.812 22.656 18.156 1 91.44 395 GLY B O 1
ATOM 6596 N N . CYS B 1 396 ? 22.391 23.203 16.578 1 93.81 396 CYS B N 1
ATOM 6597 C CA . CYS B 1 396 ? 23.203 22.5 15.609 1 93.81 396 CYS B CA 1
ATOM 6598 C C . CYS B 1 396 ? 23.375 23.328 14.336 1 93.81 396 CYS B C 1
ATOM 6600 O O . CYS B 1 396 ? 24.266 23.062 13.531 1 93.81 396 CYS B O 1
ATOM 6602 N N . GLY B 1 397 ? 22.453 24.281 14.055 1 94.25 397 GLY B N 1
ATOM 6603 C CA . GLY B 1 397 ? 22.562 25.141 12.883 1 94.25 397 GLY B CA 1
ATOM 6604 C C . GLY B 1 397 ? 21.828 24.578 11.672 1 94.25 397 GLY B C 1
ATOM 6605 O O . GLY B 1 397 ? 20.922 23.766 11.812 1 94.25 397 GLY B O 1
ATOM 6606 N N . THR B 1 398 ? 22.234 25.125 10.477 1 95.12 398 THR B N 1
ATOM 6607 C CA . THR B 1 398 ? 21.562 24.719 9.25 1 95.12 398 THR B CA 1
ATOM 6608 C C . THR B 1 398 ? 22.266 23.516 8.625 1 95.12 398 THR B C 1
ATOM 6610 O O . THR B 1 398 ? 21.703 22.844 7.746 1 95.12 398 THR B O 1
ATOM 6613 N N . ARG B 1 399 ? 23.516 23.312 9.008 1 95.12 399 ARG B N 1
ATOM 6614 C CA . ARG B 1 399 ? 24.297 22.156 8.633 1 95.12 399 ARG B CA 1
ATOM 6615 C C . ARG B 1 399 ? 24.734 21.359 9.867 1 95.12 399 ARG B C 1
ATOM 6617 O O . ARG B 1 399 ? 25.812 21.625 10.422 1 95.12 399 ARG B O 1
ATOM 6624 N N . CYS B 1 400 ? 23.906 20.406 10.195 1 95.69 400 CYS B N 1
ATOM 6625 C CA . CYS B 1 400 ? 24.156 19.672 11.422 1 95.69 400 CYS B CA 1
ATOM 6626 C C . CYS B 1 400 ? 24.953 18.406 11.133 1 95.69 400 CYS B C 1
ATOM 6628 O O . CYS B 1 400 ? 24.484 17.5 10.438 1 95.69 400 CYS B O 1
ATOM 6630 N N . PRO B 1 401 ? 26.219 18.344 11.672 1 95.94 401 PRO B N 1
ATOM 6631 C CA . PRO B 1 401 ? 26.953 17.094 11.469 1 95.94 401 PRO B CA 1
ATOM 6632 C C . PRO B 1 401 ? 26.125 15.867 11.875 1 95.94 401 PRO B C 1
ATOM 6634 O O . PRO B 1 401 ? 25.422 15.898 12.883 1 95.94 401 PRO B O 1
ATOM 6637 N N . LEU B 1 402 ? 26.141 14.812 11.078 1 94.75 402 LEU B N 1
ATOM 6638 C CA . LEU B 1 402 ? 25.297 13.633 11.281 1 94.75 402 LEU B CA 1
ATOM 6639 C C . LEU B 1 402 ? 25.484 13.07 12.68 1 94.75 402 LEU B C 1
ATOM 6641 O O . LEU B 1 402 ? 24.516 12.727 13.352 1 94.75 402 LEU B O 1
ATOM 6645 N N . ARG B 1 403 ? 26.766 12.977 13.141 1 94.81 403 ARG B N 1
ATOM 6646 C CA . ARG B 1 403 ? 27.062 12.445 14.461 1 94.81 403 ARG B CA 1
ATOM 6647 C C . ARG B 1 403 ? 26.391 13.273 15.547 1 94.81 403 ARG B C 1
ATOM 6649 O O . ARG B 1 403 ? 25.844 12.727 16.516 1 94.81 403 ARG B O 1
ATOM 6656 N N . ARG B 1 404 ? 26.406 14.539 15.391 1 95.31 404 ARG B N 1
ATOM 6657 C CA . ARG B 1 404 ? 25.797 15.445 16.359 1 95.31 404 ARG B CA 1
ATOM 6658 C C . ARG B 1 404 ? 24.281 15.328 16.328 1 95.31 404 ARG B C 1
ATOM 6660 O O . ARG B 1 404 ? 23.625 15.391 17.375 1 95.31 404 ARG B O 1
ATOM 6667 N N . MET B 1 405 ? 23.734 15.219 15.188 1 94.81 405 MET B N 1
ATOM 6668 C CA . MET B 1 405 ? 22.297 15.086 15.047 1 94.81 405 MET B CA 1
ATOM 6669 C C . MET B 1 405 ? 21.781 13.859 15.789 1 94.81 405 MET B C 1
ATOM 6671 O O . MET B 1 405 ? 20.766 13.922 16.484 1 94.81 405 MET B O 1
ATOM 6675 N N . VAL B 1 406 ? 22.5 12.758 15.617 1 94.81 406 VAL B N 1
ATOM 6676 C CA . VAL B 1 406 ? 22.109 11.508 16.266 1 94.81 406 VAL B CA 1
ATOM 6677 C C . VAL B 1 406 ? 22.156 11.688 17.781 1 94.81 406 VAL B C 1
ATOM 6679 O O . VAL B 1 406 ? 21.234 11.258 18.5 1 94.81 406 VAL B O 1
ATOM 6682 N N . GLN B 1 407 ? 23.125 12.375 18.219 1 94.56 407 GLN B N 1
ATOM 6683 C CA . GLN B 1 407 ? 23.281 12.609 19.656 1 94.56 407 GLN B CA 1
ATOM 6684 C C . GLN B 1 407 ? 22.203 13.555 20.188 1 94.56 407 GLN B C 1
ATOM 6686 O O . GLN B 1 407 ? 21.656 13.336 21.266 1 94.56 407 GLN B O 1
ATOM 6691 N N . PHE B 1 408 ? 21.953 14.539 19.438 1 92.25 408 PHE B N 1
ATOM 6692 C CA . PHE B 1 408 ? 21.031 15.594 19.828 1 92.25 408 PHE B CA 1
ATOM 6693 C C . PHE B 1 408 ? 19.609 15.047 20 1 92.25 408 PHE B C 1
ATOM 6695 O O . PHE B 1 408 ? 18.859 15.5 20.859 1 92.25 408 PHE B O 1
ATOM 6702 N N . TYR B 1 409 ? 19.266 14.031 19.203 1 94.31 409 TYR B N 1
ATOM 6703 C CA . TYR B 1 409 ? 17.891 13.547 19.203 1 94.31 409 TYR B CA 1
ATOM 6704 C C . TYR B 1 409 ? 17.812 12.141 19.812 1 94.31 409 TYR B C 1
ATOM 6706 O O . TYR B 1 409 ? 16.797 11.461 19.672 1 94.31 409 TYR B O 1
ATOM 6714 N N . GLU B 1 410 ? 18.797 11.766 20.484 1 94.5 410 GLU B N 1
ATOM 6715 C CA . GLU B 1 410 ? 18.859 10.43 21.078 1 94.5 410 GLU B CA 1
ATOM 6716 C C . GLU B 1 410 ? 17.703 10.211 22.062 1 94.5 410 GLU B C 1
ATOM 6718 O O . GLU B 1 410 ? 17.172 9.102 22.156 1 94.5 410 GLU B O 1
ATOM 6723 N N . ASN B 1 411 ? 17.328 11.227 22.688 1 93 411 ASN B N 1
ATOM 6724 C CA . ASN B 1 411 ? 16.312 11.109 23.734 1 93 411 ASN B CA 1
ATOM 6725 C C . ASN B 1 411 ? 14.922 10.891 23.141 1 93 411 ASN B C 1
ATOM 6727 O O . ASN B 1 411 ? 14.008 10.445 23.828 1 93 411 ASN B O 1
ATOM 6731 N N . ILE B 1 412 ? 14.719 11.18 21.875 1 94.31 412 ILE B N 1
ATOM 6732 C CA . ILE B 1 412 ? 13.391 10.961 21.312 1 94.31 412 ILE B CA 1
ATOM 6733 C C . ILE B 1 412 ? 13.43 9.758 20.375 1 94.31 412 ILE B C 1
ATOM 6735 O O . ILE B 1 412 ? 12.414 9.414 19.766 1 94.31 412 ILE B O 1
ATOM 6739 N N . ILE B 1 413 ? 14.539 9.117 20.266 1 95.88 413 ILE B N 1
ATOM 6740 C CA . ILE B 1 413 ? 14.648 7.902 19.469 1 95.88 413 ILE B CA 1
ATOM 6741 C C . ILE B 1 413 ? 14.445 6.68 20.359 1 95.88 413 ILE B C 1
ATOM 6743 O O . ILE B 1 413 ? 15.25 6.426 21.266 1 95.88 413 ILE B O 1
ATOM 6747 N N . PRO B 1 414 ? 13.414 5.961 20.062 1 96.25 414 PRO B N 1
ATOM 6748 C CA . PRO B 1 414 ? 13.172 4.793 20.906 1 96.25 414 PRO B CA 1
ATOM 6749 C C . PRO B 1 414 ? 14.156 3.658 20.641 1 96.25 414 PRO B C 1
ATOM 6751 O O . PRO B 1 414 ? 14.586 3.465 19.5 1 96.25 414 PRO B O 1
ATOM 6754 N N . ASP B 1 415 ? 14.508 2.928 21.672 1 94.25 415 ASP B N 1
ATOM 6755 C CA . ASP B 1 415 ? 15.289 1.704 21.5 1 94.25 415 ASP B CA 1
ATOM 6756 C C . ASP B 1 415 ? 14.43 0.584 20.922 1 94.25 415 ASP B C 1
ATOM 6758 O O . ASP B 1 415 ? 14.75 0.023 19.859 1 94.25 415 ASP B O 1
ATOM 6762 N N . ASP B 1 416 ? 13.375 0.317 21.609 1 95 416 ASP B N 1
ATOM 6763 C CA . ASP B 1 416 ? 12.352 -0.636 21.188 1 95 416 ASP B CA 1
ATOM 6764 C C . ASP B 1 416 ? 10.953 -0.063 21.391 1 95 416 ASP B C 1
ATOM 6766 O O . ASP B 1 416 ? 10.367 -0.211 22.453 1 95 416 ASP B O 1
ATOM 6770 N N . TRP B 1 417 ? 10.414 0.473 20.312 1 95.88 417 TRP B N 1
ATOM 6771 C CA . TRP B 1 417 ? 9.148 1.192 20.391 1 95.88 417 TRP B CA 1
ATOM 6772 C C . TRP B 1 417 ? 8.047 0.297 20.938 1 95.88 417 TRP B C 1
ATOM 6774 O O . TRP B 1 417 ? 7.234 0.735 21.766 1 95.88 417 TRP B O 1
ATOM 6784 N N . GLU B 1 418 ? 7.977 -0.972 20.547 1 93.25 418 GLU B N 1
ATOM 6785 C CA . GLU B 1 418 ? 6.938 -1.896 21 1 93.25 418 GLU B CA 1
ATOM 6786 C C . GLU B 1 418 ? 7.016 -2.135 22.5 1 93.25 418 GLU B C 1
ATOM 6788 O O . GLU B 1 418 ? 5.992 -2.174 23.188 1 93.25 418 GLU B O 1
ATOM 6793 N N . ARG B 1 419 ? 8.195 -2.305 22.938 1 94.94 419 ARG B N 1
ATOM 6794 C CA . ARG B 1 419 ? 8.406 -2.531 24.375 1 94.94 419 ARG B CA 1
ATOM 6795 C C . ARG B 1 419 ? 8.086 -1.274 25.172 1 94.94 419 ARG B C 1
ATOM 6797 O O . ARG B 1 419 ? 7.43 -1.347 26.219 1 94.94 419 ARG B O 1
ATOM 6804 N N . GLU B 1 420 ? 8.641 -0.136 24.641 1 95.75 420 GLU B N 1
ATOM 6805 C CA . GLU B 1 420 ? 8.422 1.123 25.344 1 95.75 420 GLU B CA 1
ATOM 6806 C C . GLU B 1 420 ? 6.938 1.491 25.375 1 95.75 420 GLU B C 1
ATOM 6808 O O . GLU B 1 420 ? 6.469 2.137 26.312 1 95.75 420 GLU B O 1
ATOM 6813 N N . CYS B 1 421 ? 6.219 1.025 24.344 1 94.88 421 CYS B N 1
ATOM 6814 C CA . CYS B 1 421 ? 4.785 1.284 24.234 1 94.88 421 CYS B CA 1
ATOM 6815 C C . CYS B 1 421 ? 3.99 0.255 25.031 1 94.88 421 CYS B C 1
ATOM 6817 O O . CYS B 1 421 ? 2.77 0.365 25.156 1 94.88 421 CYS B O 1
ATOM 6819 N N . ARG B 1 422 ? 4.645 -0.821 25.594 1 91 422 ARG B N 1
ATOM 6820 C CA . ARG B 1 422 ? 4.031 -1.892 26.375 1 91 422 ARG B CA 1
ATOM 6821 C C . ARG B 1 422 ? 3.088 -2.727 25.516 1 91 422 ARG B C 1
ATOM 6823 O O . ARG B 1 422 ? 2 -3.098 25.953 1 91 422 ARG B O 1
ATOM 6830 N N . ASN B 1 423 ? 3.373 -2.848 24.25 1 83 423 ASN B N 1
ATOM 6831 C CA . ASN B 1 423 ? 2.609 -3.713 23.359 1 83 423 ASN B CA 1
ATOM 6832 C C . ASN B 1 423 ? 3.043 -5.172 23.484 1 83 423 ASN B C 1
ATOM 6834 O O . ASN B 1 423 ? 2.346 -6.074 23.016 1 83 423 ASN B O 1
ATOM 6838 N N . VAL B 1 424 ? 4.145 -5.555 23.906 1 74.38 424 VAL B N 1
ATOM 6839 C CA . VAL B 1 424 ? 4.668 -6.898 24.125 1 74.38 424 VAL B CA 1
ATOM 6840 C C . VAL B 1 424 ? 5.199 -7.012 25.562 1 74.38 424 VAL B C 1
ATOM 6842 O O . VAL B 1 424 ? 5.594 -6.012 26.156 1 74.38 424 VAL B O 1
#

Sequence (848 aa):
MLLTTTAVFCFCYAAITAEAIITDEPGVVEGKLIFAHVVNFSPWKSNADYVLPDGSLAGSIPLVERMGAAHKRRSRENTGAGAGATPKEQQGERKLYSESELWTIYREYRARLSQCKTPEEQIDLGKRTQYDLGRWLRKRYHHLLGDLYSPDEIYVQSTDADRVITSAQVTLAGLYPPTGRDVWHPNIAWQPVPVHVLPRQVDNLLAVSRPCPAFEEKFLDYQRSEEFQRYNRTIGPALKYMAEHSKSDMSNFLSAYYLYSCLDVEQQNGFRLPNWTKQVYPEPLKTISAELFKLKTATRPLARFTVGPLLKEILTRFQQKVSRTLDPNRSVWIYSGHDITIVNLLNGLGLFQTHNPPFGACIMIELRTSPSGTPYVSVFYRDSQEEPEALYIPGCGTRCPLRRMVQFYENIIPDDWERECRNVMLLTTTAVFCFCYAAITAEAIITDEPGVVEGKLIFAHVVNFSPWKSNADYVLPDGSLAGSIPLVERMGAAHKRRSRENTGAGAGATPKEQQGERKLYSESELWTIYREYRARLSQCKTPEEQIDLGKRTQYDLGRWLRKRYHHLLGDLYSPDEIYVQSTDADRVITSAQVTLAGLYPPTGRDVWHPNIAWQPVPVHVLPRQVDNLLAVSRPCPAFEEKFLDYQRSEEFQRYNRTIGPALKYMAEHSKSDMSNFLSAYYLYSCLDVEQQNGFRLPNWTKQVYPEPLKTISAELFKLKTATRPLARFTVGPLLKEILTRFQQKVSRTLDPNRSVWIYSGHDITIVNLLNGLGLFQTHNPPFGACIMIELRTSPSGTPYVSVFYRDSQEEPEALYIPGCGTRCPLRRMVQFYENIIPDDWERECRNV

Foldseek 3Di:
DDDPDDPDDDDDDPPPPQPQPPDPDPDPSPSPPPPPDDPPPPPPPLPPCVPVVQNWQWFAWAWAFAFWQAADDDPPDDPPPPPPDPPDPDDDDLDQDFLLNVVVVVVVVVVCSNVLPQDPVRNVVRLVLLLVLLQVVLSVNVVQDDLADDPLAEAAEEEPDPRLQVSVQSSVQNNHQQDDPQCPDDPDRGHDDDYHYDYLCGDQAFANNNAFQLLRVVLSVVCPDPVNVVVCVVCVVVLVLCCVVVVDDSSDLCVLLSVQVSVVSCVVVPHDDDPSCVVPPPPPSFVSNLVSLQSCVVDLQSLLRRNQVNVCVVLVQLVCQLVVNDVSSYRYYYYYHHQSSVNSNCVNQVQDDRGRQDGGKIKTWTWIAGPVGFTWIWIWIDRDPDDTDTTQRPPAGRTRGSVRSCVVSVSSHDPDSCVSSVVD/DDDDDDPPDDPPDPPPPQPQPPDPDPDPSPSPPPPPDDPDPPPPPPPPCPCVPFVWQWFAWAKAAAFFQDADDDPPDDPPPPPPDPPDPDDDDLDQDFLLNVVVVVVVVVVCSNVLHQDPVRLVVRLVLLLVLLQVVLSVNVVQDDLADDPLAEAAEEEPDPRLQVSVQSSVQNNHFQDDPQCPDDPDRGHDDDYHYDYLCGDQAFANNHAFQLLRVVLSVVCPDPVNVVVCVVCVVVLVLCCVPVVDDSSDLCVLLSVQVSVVSCVVVPHDDDPSCVVPPPPPSFVSNLVSLQSCVVDLQSLLRRNQVNVCVVLVQLVCQLVVNDVSNYRYYYYGHHQSSVNSNCVNQVQDDRGRQDHGKIKIWIWIAHPVGFTWIWIWIDRDPDDTDTTQRPPAGRTRGSVRSCVVSVSSHDPDSCVSSVVD

Nearest PDB structures (foldseek):
  1nd5-assembly1_B  TM=8.533E-01  e=3.289E-24  Homo sapiens
  1rpt-assembly1_A-2  TM=8.715E-01  e=7.103E-24  Rattus norvegicus
  8xj4-assembly1_A  TM=8.269E-01  e=5.435E-23  Homo sapiens
  3it3-assembly1_B  TM=7.756E-01  e=2.936E-17  Francisella tularensis subsp. holarctica LVS
  3it2-assembly1_B  TM=7.713E-01  e=1.803E-16  Francisella tularensis subsp. holarctica LVS

Organism: Culex quinquefasciatus (NCBI:txid7176)

Solvent-accessible surface area (backbone atoms only — not comparable to full-atom values): 47464 Å² total; per-residue (Å²): 142,79,87,81,84,83,85,87,83,87,96,85,82,84,79,82,76,81,77,79,74,82,67,87,66,86,82,67,79,68,76,73,77,72,73,66,80,72,74,73,71,69,73,76,71,74,73,78,77,73,59,60,82,84,71,45,56,60,37,43,36,45,34,39,33,19,44,46,59,58,64,47,82,78,73,80,71,84,77,76,72,75,76,66,81,72,78,74,82,71,75,88,67,70,62,82,69,46,59,68,52,48,49,52,49,44,55,55,37,52,58,45,52,34,60,37,77,40,56,68,66,45,36,31,51,30,46,47,47,25,23,48,47,12,39,50,49,36,64,74,38,49,88,65,45,68,79,60,91,48,79,53,40,41,47,40,38,19,33,70,41,61,55,23,35,26,37,45,49,34,17,46,41,32,46,39,48,44,48,78,88,48,52,62,49,95,76,34,61,52,47,76,69,50,60,42,28,39,44,53,80,71,15,44,48,55,74,43,56,28,87,38,61,46,49,38,53,52,50,52,51,48,56,66,31,68,70,44,43,52,52,48,59,69,47,38,66,61,40,52,53,48,22,69,72,69,73,41,77,49,64,43,69,61,36,46,34,48,52,39,52,47,52,49,52,32,45,74,68,68,45,83,71,63,74,75,43,62,72,34,49,63,53,58,34,49,59,52,22,21,55,46,55,40,56,64,26,66,41,62,75,40,14,21,66,43,33,8,52,40,51,43,54,52,52,50,48,52,51,26,51,75,68,71,64,40,77,67,69,52,30,33,33,36,33,24,26,41,52,61,38,50,43,30,47,31,38,55,61,61,61,56,72,87,53,71,75,43,74,56,19,32,38,37,40,28,38,28,40,42,94,89,64,48,51,22,34,32,40,31,58,29,67,57,95,57,87,57,59,67,41,64,36,76,96,49,41,44,65,21,42,46,73,55,50,55,60,73,45,45,84,27,37,57,92,49,61,52,56,69,22,62,74,106,140,82,85,81,82,75,88,80,87,84,82,79,76,79,79,81,74,79,76,78,74,81,66,87,65,87,83,68,79,71,75,74,76,73,76,68,82,73,72,75,71,68,75,77,70,74,74,76,77,71,57,60,81,74,80,40,60,63,41,43,31,45,32,41,33,22,40,42,60,65,62,42,81,79,73,80,74,84,77,78,69,76,76,66,80,72,75,74,82,70,76,88,66,70,61,82,71,45,59,68,54,48,50,51,50,44,54,54,36,51,57,45,52,38,60,37,79,37,56,68,65,45,33,32,50,27,46,47,47,25,22,48,49,13,39,50,49,34,64,75,38,50,89,62,44,68,80,58,90,49,80,54,41,40,48,40,39,18,34,70,41,61,52,24,36,26,33,45,49,35,17,45,40,32,45,42,49,45,46,79,87,48,51,62,49,97,76,34,63,54,46,76,67,49,60,42,28,39,44,54,81,71,16,45,48,55,74,42,56,28,86,39,62,46,49,36,51,53,50,50,52,48,56,67,31,67,69,42,43,52,51,48,59,68,48,39,65,60,40,53,53,47,22,68,73,67,73,39,77,49,62,44,70,60,35,47,32,49,52,40,52,47,52,49,54,32,45,76,68,68,46,84,72,62,75,75,44,62,72,34,49,62,54,58,35,48,58,51,23,20,56,44,54,40,56,64,27,67,42,62,74,40,16,20,66,42,33,7,52,40,52,43,54,53,53,50,49,50,50,26,50,75,69,71,64,40,80,67,69,48,33,33,34,36,34,25,28,41,56,61,37,53,44,31,47,31,38,54,60,61,60,57,72,86,51,71,76,44,73,54,18,34,38,39,40,33,36,33,40,42,96,88,64,49,52,22,36,34,38,32,58,30,68,59,95,57,86,58,59,66,42,63,35,76,95,49,42,45,66,21,43,43,72,53,49,54,61,73,46,43,85,26,37,55,91,47,60,53,57,69,23,61,73,104

pLDDT: mean 71.51, std 27.61, range [16.81, 97.12]

Secondary structure (DSSP, 8-state):
-----------------------SSSS-------------------------TT---------EEEP------------------------SS-----HHHHHHHHHHHHHHHTTS---HHHHHHHHHHHHHHHHHHHHHTTTTS-SS--TTTEEEEEES-HHHHHHHHHHHHHH----GGG---TT--------EEE-GGG-SSSS--S--HHHHHHHHHHHHSHHHHHHHHHHHHHHHHHHHHHTS---SHHHHHHHHHHHHHHHHTTPPPPGGGGGTTTTTHHHHHHHHHTGGGSSHHHHHHHTHHHHHHHHHHHHHHHTT--SS--SEEEEEE-HHHHHHHHHHTT-PPSS-PPTT-EEEEEEEE-TTS-EEEEEEEE-SSSPPPBP-BTTTBSSEEHHHHHHHTGGGS-S-HHHHTT--/-----------------------SSSS-------------------------SS------EEEEEE-------------------------SS-----HHHHHHHHHHHHHHHTTS---HHHHHHHHHHHHHHHHHHHHHTTTTS-SS--TTTEEEEEES-HHHHHHHHHHHHHH----GGG---TT--------EEE-GGG-SSSS--S--HHHHHHHHHHHHSHHHHHHHHHHHHHHHHHHHHHTS---SHHHHHHHHHHHHHHHHTTPPPPGGGGGTTTTTHHHHHHHHHTGGGSSHHHHHHHTHHHHHHHHHHHHHHHTT--SS--SEEEEEE-HHHHHHHHHHTT-PPSS-PPTT-EEEEEEEE-TTS-EEEEEEEE-SSSPPPBP-BTTTBSSEEHHHHHHHTGGGS-S-HHHHTT--

Radius of gyration: 29.29 Å; Cα contacts (8 Å, |Δi|>4): 1260; chains: 2; bounding box: 72×92×89 Å

InterPro domains:
  IPR000560 Histidine phosphatase superfamily, clade-2 [PF00328] (122-381)
  IPR000560 Histidine phosphatase superfamily, clade-2 [cd07061] (118-382)
  IPR029033 Histidine phosphatase superfamily [G3DSA:3.40.50.1240] (85-424)
  IPR029033 Histidine phosphatase superfamily [SSF53254] (124-422)
  IPR050645 Histidine Acid Phosphatase [PTHR11567] (124-422)

=== Feature glossary ===
A reading guide for the features in this record.

Start from the sequence.

  · This is the polypeptide sequence — one letter per residue, N-terminus first. Length ranges from a few dozen residues for small domains to over a thousand for large multi-domain proteins.

Fold it, and you get atomic coordinates and the backbone conformation that goes with them.

  · Structure coordinates are given as an mmCIF _atom_site loop: one row per atom with element, residue name, chain id, sequence number, and x/y/z position in Å. Only the four main-chain atoms per residue are included here; side chains are omitted to keep the record compact.

  · Backbone dihedral angles. Every residue except chain termini has a φ (preceding-C → N → Cα → C) and a ψ (N → Cα → C → next-N). They are reported in degrees following the IUPAC sign convention. Secondary structure is essentially a statement about which (φ, ψ) basin each residue occupies.

  · The SS8 string is DSSP's per-residue secondary-structure call. α-helix (H) means an i→i+4 H-bond ladder; β-strand (E) means the residue participates in a β-sheet; 3₁₀ (G) and π (I) are tighter and wider helices; T/S are turns/bends; '-' is loop.

  · SS3 is a coarse helix/strand/coil call (letters a/b/c) made by the P-SEA algorithm from inter-Cα distances and dihedrals. It is less detailed than DSSP but needs only Cα positions.

Summarize the fold with a handful of shape descriptors and a per-residue structural alphabet.

  · Radius of gyration (Rg) is the root-mean-square distance of Cα atoms from their centroid — a single number for overall size and compactness. A globular domain of N residues has Rg ≈ 2.2·N^0.38 Å; an extended or disordered chain has a much larger Rg. The Cα contact count is the number of residue pairs whose Cα atoms are within 8 Å and are more than four positions apart in sequence — a standard proxy for tertiary packing density. The bounding box is the smallest axis-aligned box enclosing all Cα atoms.

  · The Foldseek 3Di string encodes local tertiary geometry as a 20-letter alphabet — one character per residue — derived from the relative positions of nearby Cα atoms. Unlike the amino-acid sequence, 3Di is a direct function of the 3D structure, so two proteins with the same fold have similar 3Di strings even at low sequence identity.

  · Solvent-accessible surface area (SASA) is the area in Å² traced out by the centre of a 1.4 Å probe sphere (a water molecule) rolled over the protein's van der Waals surface (Shrake–Rupley / Lee–Richards construction). Buried residues have near-zero SASA; fully exposed residues can exceed 200 Å². The total SASA scales roughly with the number of surface residues.

Ask how reliable the model is.

  · pLDDT (predicted Local Distance Difference Test) is AlphaFold's per-residue confidence score, ranging from 0 to 100. Values above 90 indicate high confidence (typically well-packed cores); 70–90 is confident; 50–70 low confidence; below 50 usually means the region is disordered or the prediction is unreliable there. AlphaFold stores pLDDT in the mmCIF B-factor column.

  · B-factor (Debye–Waller factor) reflects atomic displacement in the crystal lattice. It is an experimental observable (units Å²), not a prediction; low values mean the atom is pinned down, high values mean it moves or is heterogeneous across the crystal.

  · Predicted Aligned Error (PAE) is an AlphaFold confidence matrix: entry (i, j) is the expected error in the position of residue j, in ångströms, when the prediction is superimposed on the true structure at residue i. Low PAE within a block of residues means that block is internally rigid and well-predicted; high PAE between two blocks means their relative placement is uncertain even if each block individually is confident.

Place it in context: what it resembles, what it is annotated as, and how it looks.

  · Nearest PDB neighbors are the top structural matches found by Foldseek when searching this structure against the entire Protein Data Bank. Each hit reports a TM-score (0 to 1; >0.5 almost always implies the same fold) and an E-value. These are *structural* homologs — they may share no detectable sequence similarity.

  · Functional annotations link the protein to curated databases. InterPro entries identify conserved domains and families by matching the sequence against member-database signatures (Pfam, PROSITE, CDD, …). Gene Ontology (GO) terms describe molecular function, biological process, and cellular component in a controlled vocabulary. CATH places the structure in a hierarchical fold classification (Class/Architecture/Topology/Homologous-superfamily). The organism is the source species.

  · Three diagnostic plots accompany the record. The Cα contact map visualizes the tertiary structure as a 2D adjacency matrix (8 Å cutoff, sequence-local contacts suppressed). The Ramachandran plot shows the distribution of backbone (φ, ψ) torsions, with points in the α and β basins reflecting secondary structure content. The PAE plot shows AlphaFold's inter-residue confidence as a color matrix.

  · Six rendered views show the 3D structure from the faces of a cube — i.e. along ±x, ±y, ±z. Rendering representation is drawn randomly per protein from cartoon (secondary-structure ribbons), sticks (backbone bonds), or molecular surface; coloring is either N→C rainbow (blue at the N-terminus through red at the C-terminus) or one color per chain.